Protein AF-A0AB34K846-F1 (afdb_monomer_lite)

Secondary structure (DSSP, 8-state):
------------S---TTSTT--PPP--TT-SSHHHH------SS-GGG--EES-TTGGGHHHHHHHHHTTSS-TT-----TT-S-SS-----GGGT-TTT--SS-TTTTSHHHHTHHHHHTTSS----SEEEEEEEE--HHHHHHHHTTSS---SSSB-TT--EEEEEEEE---EEHHHHHHHTTS-HHHHHHHHHHHTTSS-THHHH-TT--EE---S--EEEEEEE-GGGTT-TTS-EEEEEEE--HHHHTT-BTT-SHHHHHHHHHHHHHHHHTTTSEEEEEEE--HHHHT-HHHHHHHHHHHHHH---HHHHHHHHHHHHS-S----TTTTHHHHHHTT--EEEEEE---HHHHHHHHHTT-EEEEEE---GGGS-GGGHHHHHHHHH----SS-HHHHHHHHHGGG-----PPP-S---TTSTT--PPP--TT-SSHHHH------SS-GGG--EEE-TTGGGHHHHHHHHHTTSS-TTPPP--TT---SS-----GGGG-TTT--SS-TTTTTTTSTTSTHHHHHHTT-----SEEEEEEEEE-HHHHHHHHTTSS---SSSB-TTSEEEEEEEEE---EEHHHHHHHTT--HHHHHHHHHHHTTT--THHHH-TT--EEE-SS--EEEEEES-GGGSS-TTS-EEEEEEE--HHHHTT-BSSSSHHHHHHHHHHHHHHHHHTTSEEEEEEE--HHHHT-HHHHHHHHHHHHHSTTSSBGGGHHHHHHHHHSSS----GGGTTHHHHHTT--EEEEEE---HHHHHHHHHTT-EEEEEEPPPGGGS-TTTHHHHHHHHHTT---TTPPPPPHHHHHH-B------

pLDDT: mean 89.57, std 11.85, range [27.66, 98.88]

InterPro domains:
  IPR000926 GTP cyclohydrolase II, RibA [cd00641] (582-798)
  IPR022163 GTP cyclohydrolase N-terminal [PF12471] (11-199)
  IPR022163 GTP cyclohydrolase N-terminal [PF12471] (419-610)
  IPR032677 GTP cyclohydrolase II [PF00925] (232-373)
  IPR032677 GTP cyclohydrolase II [PF00925] (636-786)
  IPR036144 GTP cyclohydrolase II superfamily [G3DSA:3.40.50.10990] (208-376)
  IPR036144 GTP cyclohydrolase II superfamily [G3DSA:3.40.50.10990] (599-789)
  IPR036144 GTP cyclohydrolase II superfamily [SSF142695] (204-376)
  IPR036144 GTP cyclohydrolase II superfamily [SSF142695] (615-789)

Radius of gyration: 25.66 Å; chains: 1; bounding box: 79×66×80 Å

Sequence (832 aa):
MSLHPASRHLIKLTTHPSNFGVDPEPIEWGARDPKKRGPIVATVSQPGKRNAIGAHSGTYSIYRAVALAVQHAPPGFRPDFTNTLPPEKIGPFESWFDVTKIVSLDPWGHVQQDIFEERISKGTLDIRPTIAVTKSHLDLPEIKKAVATGELIPDKKILGEDGSLSTTKAAIEPVWNLPEVAKRFQCEESTLRHVIYEQTGGMFPELVTRPDLKLFLPPINGLTVYIIGSVASIPDTTLPLVVRMHDESGDSDIFGADASTCRPYLLHGITECIGAALKGGAGLIVYSRQEGNGLGEVFKFLVHNARNKLGDSVDNFFTQQKRIAGVDDARLYELCPDVLLWLGVKKIDKFVTTNKAKISAIKTAGIEIVECIGLPEGLVPGGAKVESRARQDLKQVEGSPLSKRLKMERSNRSGAIRRVVLTTHPTQYSVSPIPITWGAATADARGAVVATLLSPQYRNAIGTHNGPCSIYRAVAIAKEEIDPTKRSDLAFTEPVVQIGPYQSWSDPDRIVAMDPWGHLTGTPSGPGKRAAACGADVQPTIAISVCKLQLTEVQQAMDAGRLKPDGKILMADGTCSAVKCAIEPVWYLPGIAKRFKLNESTLRQKLFEHTAGMFPELITRTDLSIFLPPIGGCTAYIFGDPEAIPDLSKRLTVRVHDECNGSDVFGSDICTCRPYLIHGIEECIREAQNGGTGLIVYNRKEGRALGEVTKFMVYNARKRQKGGDTAQNYFKRTEMIAGVQDMRFQELMPDPLHWLGVTRIDKFISMSDMKYDAVTGTGIEIVERVDIPDELIPADAKVEIDAKVYAGYYSGGKQVKSWDELASTVGRPVEG

Organism: Prymnesium parvum (NCBI:txid97485)

Structure (mmCIF, N/CA/C/O backbone):
data_AF-A0AB34K846-F1
#
_entry.id   AF-A0AB34K846-F1
#
loop_
_atom_site.group_PDB
_atom_site.id
_atom_site.type_symbol
_atom_site.label_atom_id
_atom_site.label_alt_id
_atom_site.label_comp_id
_atom_site.label_asym_id
_atom_site.label_entity_id
_atom_site.label_seq_id
_atom_site.pdbx_PDB_ins_code
_atom_site.Cartn_x
_atom_site.Cartn_y
_atom_site.Cartn_z
_atom_site.occupancy
_atom_site.B_iso_or_equiv
_atom_site.auth_seq_id
_atom_site.auth_comp_id
_atom_site.auth_asym_id
_atom_site.auth_atom_id
_atom_site.pdbx_PDB_model_num
ATOM 1 N N . MET A 1 1 ? -18.666 0.732 -49.153 1.00 33.44 1 MET A N 1
ATOM 2 C CA . MET A 1 1 ? -17.456 0.180 -48.507 1.00 33.44 1 MET A CA 1
ATOM 3 C C . MET A 1 1 ? -16.371 1.246 -48.534 1.00 33.44 1 MET A C 1
ATOM 5 O O . MET A 1 1 ? -15.731 1.419 -49.558 1.00 33.44 1 MET A O 1
ATOM 9 N N . SER A 1 2 ? -16.227 2.014 -47.452 1.00 27.66 2 SER A N 1
ATOM 10 C CA . SER A 1 2 ? -15.075 2.898 -47.247 1.00 27.66 2 SER A CA 1
ATOM 11 C C . SER A 1 2 ? -14.125 2.160 -46.312 1.00 27.66 2 SER A C 1
ATOM 13 O O . SER A 1 2 ? -14.477 1.884 -45.166 1.00 27.66 2 SER A O 1
ATOM 15 N N . LEU A 1 3 ? -12.977 1.741 -46.840 1.00 34.06 3 LEU A N 1
ATOM 16 C CA . LEU A 1 3 ? -11.891 1.163 -46.060 1.00 34.06 3 LEU A CA 1
ATOM 17 C C . LEU A 1 3 ? -11.314 2.278 -45.182 1.00 34.06 3 LEU A C 1
ATOM 19 O O . LEU A 1 3 ? -10.639 3.174 -45.687 1.00 34.06 3 LEU A O 1
ATOM 23 N N . HIS A 1 4 ? -11.571 2.235 -43.873 1.00 29.80 4 HIS A N 1
ATOM 24 C CA . HIS A 1 4 ? -10.733 2.968 -42.929 1.00 29.80 4 HIS A CA 1
ATOM 25 C C . HIS A 1 4 ? -9.285 2.497 -43.130 1.00 29.80 4 HIS A C 1
ATOM 27 O O . HIS A 1 4 ? -9.040 1.288 -43.076 1.00 29.80 4 HIS A O 1
ATOM 33 N N . PRO A 1 5 ? -8.318 3.398 -43.377 1.00 35.66 5 PRO A N 1
ATOM 34 C CA . PRO A 1 5 ? -6.926 2.994 -43.418 1.00 35.66 5 PRO A CA 1
ATOM 35 C C . PRO A 1 5 ? -6.578 2.472 -42.026 1.00 35.66 5 PRO A C 1
ATOM 37 O O . PRO A 1 5 ? -6.711 3.198 -41.042 1.00 35.66 5 PRO A O 1
ATOM 40 N N . ALA A 1 6 ? -6.175 1.202 -41.942 1.00 36.75 6 ALA A N 1
ATOM 41 C CA . ALA A 1 6 ? -5.618 0.631 -40.727 1.00 36.75 6 ALA A CA 1
ATOM 42 C C . ALA A 1 6 ? -4.491 1.561 -40.265 1.00 36.75 6 ALA A C 1
ATOM 44 O O . ALA A 1 6 ? -3.446 1.651 -40.916 1.00 36.75 6 ALA A O 1
ATOM 45 N N . SER A 1 7 ? -4.720 2.316 -39.189 1.00 35.34 7 SER A N 1
ATOM 46 C CA . SER A 1 7 ? -3.681 3.158 -38.621 1.00 35.34 7 SER A CA 1
ATOM 47 C C . SER A 1 7 ? -2.548 2.225 -38.224 1.00 35.34 7 SER A C 1
ATOM 49 O O . SER A 1 7 ? -2.707 1.413 -37.313 1.00 35.34 7 SER A O 1
ATOM 51 N N . ARG A 1 8 ? -1.412 2.297 -38.923 1.00 37.41 8 ARG A N 1
ATOM 52 C CA . ARG A 1 8 ? -0.171 1.673 -38.465 1.00 37.41 8 ARG A CA 1
ATOM 53 C C . ARG A 1 8 ? 0.148 2.295 -37.106 1.00 37.41 8 ARG A C 1
ATOM 55 O O . ARG A 1 8 ? 0.710 3.386 -37.043 1.00 37.41 8 ARG A O 1
ATOM 62 N N . HIS A 1 9 ? -0.278 1.651 -36.024 1.00 55.94 9 HIS A N 1
ATOM 63 C CA . HIS A 1 9 ? 0.048 2.067 -34.668 1.00 55.94 9 HIS A CA 1
ATOM 64 C C . HIS A 1 9 ? 1.528 1.768 -34.432 1.00 55.94 9 HIS A C 1
ATOM 66 O O . HIS A 1 9 ? 1.914 0.675 -34.032 1.00 55.94 9 HIS A O 1
ATOM 72 N N . LEU A 1 10 ? 2.372 2.743 -34.766 1.00 66.56 10 LEU A N 1
ATOM 73 C CA . LEU A 1 10 ? 3.789 2.732 -34.434 1.00 66.56 10 LEU A CA 1
ATOM 74 C C . LEU A 1 10 ? 3.926 2.841 -32.910 1.00 66.56 10 LEU A C 1
ATOM 76 O O . LEU A 1 10 ? 3.606 3.884 -32.336 1.00 66.56 10 LEU A O 1
ATOM 80 N N . ILE A 1 11 ? 4.418 1.782 -32.264 1.00 68.88 11 ILE A N 1
ATOM 81 C CA . ILE A 1 11 ? 4.765 1.815 -30.839 1.00 68.88 11 ILE A CA 1
ATOM 82 C C . ILE A 1 11 ? 6.060 2.620 -30.695 1.00 68.88 11 ILE A C 1
ATOM 84 O O . ILE A 1 11 ? 7.125 2.206 -31.155 1.00 68.88 11 ILE A O 1
ATOM 88 N N . LYS A 1 12 ? 5.972 3.798 -30.072 1.00 73.56 12 LYS A N 1
ATOM 89 C CA . LYS A 1 12 ? 7.140 4.635 -29.773 1.00 73.56 12 LYS A CA 1
ATOM 90 C C . LYS A 1 12 ? 7.782 4.152 -28.474 1.00 73.56 12 LYS A C 1
ATOM 92 O O . LYS A 1 12 ? 7.208 4.342 -27.409 1.00 73.56 12 LYS A O 1
ATOM 97 N N . LEU A 1 13 ? 8.972 3.555 -28.570 1.00 73.00 13 LEU A N 1
ATOM 98 C CA . LEU A 1 13 ? 9.716 3.061 -27.401 1.00 73.00 13 LEU A CA 1
ATOM 99 C C . LEU A 1 13 ? 10.269 4.190 -26.520 1.00 73.00 13 LEU A C 1
ATOM 101 O O . LEU A 1 13 ? 10.358 4.036 -25.309 1.00 73.00 13 LEU A O 1
ATOM 105 N N . THR A 1 14 ? 10.642 5.321 -27.121 1.00 69.62 14 THR A N 1
ATOM 106 C CA . THR A 1 14 ? 11.107 6.506 -26.393 1.00 69.62 14 THR A CA 1
ATOM 107 C C . THR A 1 14 ? 10.734 7.788 -27.135 1.00 69.62 14 THR A C 1
ATOM 109 O O . THR A 1 14 ? 10.484 7.787 -28.346 1.00 69.62 14 THR A O 1
ATOM 112 N N . THR A 1 15 ? 10.684 8.893 -26.398 1.00 68.81 15 THR A N 1
ATOM 113 C CA . THR A 1 15 ? 10.503 10.240 -26.941 1.00 68.81 15 THR A CA 1
ATOM 114 C C . THR A 1 15 ? 11.775 11.035 -26.688 1.00 68.81 15 THR A C 1
ATOM 116 O O . THR A 1 15 ? 12.296 10.975 -25.581 1.00 68.81 15 THR A O 1
ATOM 119 N N . HIS A 1 16 ? 12.276 11.767 -27.688 1.00 73.31 16 HIS A N 1
ATOM 120 C CA . HIS A 1 16 ? 13.419 12.680 -27.558 1.00 73.31 16 HIS A CA 1
ATOM 121 C C . HIS A 1 16 ? 12.987 14.125 -27.830 1.00 73.31 16 HIS A C 1
ATOM 123 O O . HIS A 1 16 ? 12.057 14.313 -28.614 1.00 73.31 16 HIS A O 1
ATOM 129 N N . PRO A 1 17 ? 13.657 15.143 -27.254 1.00 70.75 17 PRO A N 1
ATOM 130 C CA . PRO A 1 17 ? 13.280 16.546 -27.452 1.00 70.75 17 PRO A CA 1
ATOM 131 C C . PRO A 1 17 ? 13.334 16.989 -28.919 1.00 70.75 17 PRO A C 1
ATOM 133 O O . PRO A 1 17 ? 12.578 17.853 -29.338 1.00 70.75 17 PRO A O 1
ATOM 136 N N . SER A 1 18 ? 14.204 16.371 -29.720 1.00 72.81 18 SER A N 1
ATOM 137 C CA . SER A 1 18 ? 14.323 16.624 -31.158 1.00 72.81 18 SER A CA 1
ATOM 138 C C . SER A 1 18 ? 13.245 15.937 -32.006 1.00 72.81 18 SER A C 1
ATOM 140 O O . SER A 1 18 ? 13.168 16.187 -33.209 1.00 72.81 18 SER A O 1
ATOM 142 N N . ASN A 1 19 ? 12.417 15.062 -31.424 1.00 76.69 19 ASN A N 1
ATOM 143 C CA . ASN A 1 19 ? 11.363 14.381 -32.167 1.00 76.69 19 ASN A CA 1
ATOM 144 C C . ASN A 1 19 ? 10.220 15.355 -32.477 1.00 76.69 19 ASN A C 1
ATOM 146 O O . ASN A 1 19 ? 9.715 16.045 -31.594 1.00 76.69 19 ASN A O 1
ATOM 150 N N . PHE A 1 20 ? 9.732 15.331 -33.720 1.00 70.25 20 PHE A N 1
ATOM 151 C CA . PHE A 1 20 ? 8.557 16.104 -34.119 1.00 70.25 20 PHE A CA 1
ATOM 152 C C . PHE A 1 20 ? 7.350 15.810 -33.206 1.00 70.25 20 PHE A C 1
ATOM 154 O O . PHE A 1 20 ? 6.968 14.649 -33.014 1.00 70.25 20 PHE A O 1
ATOM 161 N N . GLY A 1 21 ? 6.755 16.871 -32.653 1.00 71.50 21 GLY A N 1
ATOM 162 C CA . GLY A 1 21 ? 5.610 16.801 -31.739 1.00 71.50 21 GLY A CA 1
ATOM 163 C C . GLY A 1 21 ? 5.958 16.558 -30.264 1.00 71.50 21 GLY A C 1
ATOM 164 O O . GLY A 1 21 ? 5.039 16.358 -29.471 1.00 71.50 21 GLY A O 1
ATOM 165 N N . VAL A 1 22 ? 7.243 16.553 -29.887 1.00 82.00 22 VAL A N 1
ATOM 166 C CA . VAL A 1 22 ? 7.675 16.614 -28.482 1.00 82.00 22 VAL A CA 1
ATOM 167 C C . VAL A 1 22 ? 7.875 18.080 -28.102 1.00 82.00 22 VAL A C 1
ATOM 169 O O . VAL A 1 22 ? 8.778 18.738 -28.601 1.00 82.00 22 VAL A O 1
ATOM 172 N N . ASP A 1 23 ? 6.998 18.576 -27.237 1.00 87.94 23 ASP A N 1
ATOM 173 C CA . ASP A 1 23 ? 6.954 19.955 -26.747 1.00 87.94 23 ASP A CA 1
ATOM 174 C C . ASP A 1 23 ? 6.431 19.925 -25.297 1.00 87.94 23 ASP A C 1
ATOM 176 O O . ASP A 1 23 ? 5.231 20.118 -25.067 1.00 87.94 23 ASP A O 1
ATOM 180 N N . PRO A 1 24 ? 7.287 19.539 -24.327 1.00 90.25 24 PRO A N 1
ATOM 181 C CA . PRO A 1 24 ? 6.907 19.385 -22.927 1.00 90.25 24 PRO A CA 1
ATOM 182 C C . PRO A 1 24 ? 6.264 20.641 -22.347 1.00 90.25 24 PRO A C 1
ATOM 184 O O . PRO A 1 24 ? 6.706 21.758 -22.606 1.00 90.25 24 PRO A O 1
ATOM 187 N N . GLU A 1 25 ? 5.257 20.458 -21.498 1.00 92.81 25 GLU A N 1
ATOM 188 C CA . GLU A 1 25 ? 4.635 21.584 -20.806 1.00 92.81 25 GLU A CA 1
ATOM 1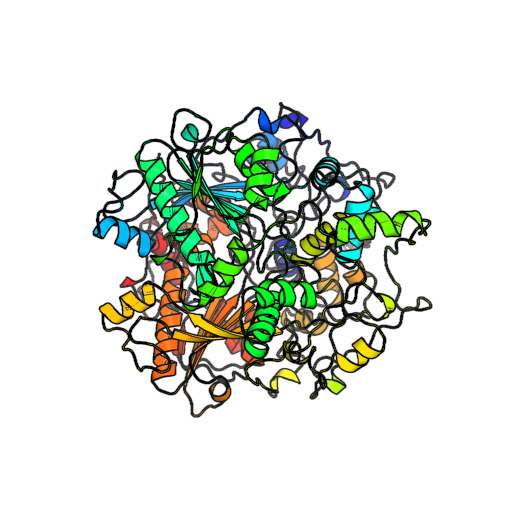89 C C . GLU A 1 25 ? 5.631 22.283 -19.864 1.00 92.81 25 GLU A C 1
ATOM 191 O O . GLU A 1 25 ? 6.279 21.603 -19.058 1.00 92.81 25 GLU A O 1
ATOM 196 N N . PRO A 1 26 ? 5.751 23.624 -19.923 1.00 92.19 26 PRO A N 1
ATOM 197 C CA . PRO A 1 26 ? 6.711 24.357 -19.107 1.00 92.19 26 PRO A CA 1
ATOM 198 C C . PRO A 1 26 ? 6.486 24.124 -17.614 1.00 92.19 26 PRO A C 1
ATOM 200 O O . PRO A 1 26 ? 5.345 24.059 -17.151 1.00 92.19 26 PRO A O 1
ATOM 203 N N . ILE A 1 27 ? 7.582 24.041 -16.859 1.00 93.69 27 ILE A N 1
ATOM 204 C CA . ILE A 1 27 ? 7.544 23.949 -15.402 1.00 93.69 27 ILE A CA 1
ATOM 205 C C . ILE A 1 27 ? 8.665 24.774 -14.768 1.00 93.69 27 ILE A C 1
ATOM 207 O O . ILE A 1 27 ? 9.840 24.597 -15.085 1.00 93.69 27 ILE A O 1
ATOM 211 N N . GLU A 1 28 ? 8.293 25.671 -13.856 1.00 95.06 28 GLU A N 1
ATOM 212 C CA . GLU A 1 28 ? 9.214 26.487 -13.057 1.00 95.06 28 GLU A CA 1
ATOM 213 C C . GLU A 1 28 ? 9.017 26.132 -11.578 1.00 95.06 28 GLU A C 1
ATOM 215 O O . GLU A 1 28 ? 8.152 26.681 -10.890 1.00 95.06 28 GLU A O 1
ATOM 220 N N . TRP A 1 29 ? 9.780 25.145 -11.093 1.00 94.69 29 TRP A N 1
ATOM 221 C CA . TRP A 1 29 ? 9.681 24.690 -9.702 1.00 94.69 29 TRP A CA 1
ATOM 222 C C . TRP A 1 29 ? 9.966 25.846 -8.733 1.00 94.69 29 TRP A C 1
ATOM 224 O O . TRP A 1 29 ? 10.910 26.603 -8.938 1.00 94.69 29 TRP A O 1
ATOM 234 N N . GLY A 1 30 ? 9.149 25.988 -7.686 1.00 93.88 30 GLY A N 1
ATOM 235 C CA . GLY A 1 30 ? 9.249 27.082 -6.709 1.00 93.88 30 GLY A CA 1
ATOM 236 C C . GLY A 1 30 ? 8.629 28.420 -7.140 1.00 93.88 30 GLY A C 1
ATOM 237 O O . GLY A 1 30 ? 8.606 29.359 -6.344 1.00 93.88 30 GLY A O 1
ATOM 238 N N . ALA A 1 31 ? 8.080 28.547 -8.355 1.00 96.31 31 ALA A N 1
ATOM 239 C CA . ALA A 1 31 ? 7.405 29.782 -8.753 1.00 96.31 31 ALA A CA 1
ATOM 240 C C . ALA A 1 31 ? 6.170 30.076 -7.875 1.00 96.31 31 ALA A C 1
ATOM 242 O O . ALA A 1 31 ? 5.359 29.192 -7.585 1.00 96.31 31 ALA A O 1
ATOM 243 N N . ARG A 1 32 ? 6.026 31.349 -7.473 1.00 95.88 32 ARG A N 1
ATOM 244 C CA . ARG A 1 32 ? 4.927 31.818 -6.609 1.00 95.88 32 ARG A CA 1
ATOM 245 C C . ARG A 1 32 ? 3.564 31.783 -7.284 1.00 95.88 32 ARG A C 1
ATOM 247 O O . ARG A 1 32 ? 2.579 31.434 -6.645 1.00 95.88 32 ARG A O 1
ATOM 254 N N . ASP A 1 33 ? 3.512 32.168 -8.555 1.00 95.38 33 ASP A N 1
ATOM 255 C CA . ASP A 1 33 ? 2.296 32.066 -9.355 1.00 95.38 33 ASP A CA 1
ATOM 256 C C . ASP A 1 33 ? 2.129 30.610 -9.822 1.00 95.38 33 ASP A C 1
ATOM 258 O O . ASP A 1 33 ? 2.971 30.131 -10.591 1.00 95.38 33 ASP A O 1
ATOM 262 N N . PRO A 1 34 ? 1.064 29.899 -9.408 1.00 94.00 34 PRO A N 1
ATOM 263 C CA . PRO A 1 34 ? 0.852 28.515 -9.809 1.00 94.00 34 PRO A CA 1
ATOM 264 C C . PRO A 1 34 ? 0.673 28.340 -11.328 1.00 94.00 34 PRO A C 1
ATOM 266 O O . PRO A 1 34 ? 1.029 27.288 -11.866 1.00 94.00 34 PRO A O 1
ATOM 269 N N . LYS A 1 35 ? 0.187 29.359 -12.052 1.00 93.88 35 LYS A N 1
ATOM 270 C CA . LYS A 1 35 ? 0.077 29.306 -13.520 1.00 93.88 35 LYS A CA 1
ATOM 271 C C . LYS A 1 35 ? 1.449 29.372 -14.185 1.00 93.88 35 LYS A C 1
ATOM 273 O O . LYS A 1 35 ? 1.677 28.643 -15.147 1.00 93.88 35 LYS A O 1
ATOM 278 N N . LYS A 1 36 ? 2.367 30.181 -13.641 1.00 94.56 36 LYS A N 1
ATOM 279 C CA . LYS A 1 36 ? 3.775 30.238 -14.071 1.00 94.56 36 LYS A CA 1
ATOM 280 C C . LYS A 1 36 ? 4.547 28.978 -13.671 1.00 94.56 36 LYS A C 1
ATOM 282 O O . LYS A 1 36 ? 5.323 28.464 -14.468 1.00 94.56 36 LYS A O 1
ATOM 287 N N . ARG A 1 37 ? 4.292 28.453 -12.464 1.00 95.06 37 ARG A N 1
ATOM 288 C CA . ARG A 1 37 ? 4.825 27.165 -11.991 1.00 95.06 37 ARG A CA 1
ATOM 289 C C . ARG A 1 37 ? 4.489 26.052 -12.986 1.00 95.06 37 ARG A C 1
ATOM 291 O O . ARG A 1 37 ? 5.343 25.208 -13.236 1.00 95.06 37 ARG A O 1
ATOM 298 N N . GLY A 1 38 ? 3.289 26.082 -13.571 1.00 94.75 38 GLY A N 1
ATOM 299 C CA . GLY A 1 38 ? 2.817 25.116 -14.567 1.00 94.75 38 GLY A CA 1
ATOM 300 C C . GLY A 1 38 ? 2.322 23.808 -13.932 1.00 94.75 38 GLY A C 1
ATOM 301 O O . GLY A 1 38 ? 2.609 23.546 -12.766 1.00 94.75 38 GLY A O 1
ATOM 302 N N . PRO A 1 39 ? 1.539 22.973 -14.634 1.00 94.75 39 PRO A N 1
ATOM 303 C CA . PRO A 1 39 ? 1.029 21.713 -14.089 1.00 94.75 39 PRO A CA 1
ATOM 304 C C . PRO A 1 39 ? 2.071 20.585 -14.120 1.00 94.75 39 PRO A C 1
ATOM 306 O O . PRO A 1 39 ? 3.003 20.598 -14.924 1.00 94.75 39 PRO A O 1
ATOM 309 N N . ILE A 1 40 ? 1.876 19.560 -13.285 1.00 94.12 40 ILE A N 1
ATOM 310 C CA . ILE A 1 40 ? 2.545 18.262 -13.473 1.00 94.12 40 ILE A CA 1
ATOM 311 C C . ILE A 1 40 ? 1.790 17.482 -14.544 1.00 94.12 40 ILE A C 1
ATOM 313 O O . ILE A 1 40 ? 0.590 17.250 -14.403 1.00 94.12 40 ILE A O 1
ATOM 317 N N . VAL A 1 41 ? 2.487 17.069 -15.601 1.00 92.62 41 VAL A N 1
ATOM 318 C CA . VAL A 1 41 ? 1.888 16.385 -16.750 1.00 92.62 41 VAL A CA 1
ATOM 319 C C . VAL A 1 41 ? 2.633 15.078 -17.006 1.00 92.62 41 VAL A C 1
ATOM 321 O O . VAL A 1 41 ? 3.661 15.048 -17.686 1.00 92.62 41 VAL A O 1
ATOM 324 N N . ALA A 1 42 ? 2.074 13.978 -16.498 1.00 89.31 42 ALA A N 1
ATOM 325 C CA . ALA A 1 42 ? 2.530 12.607 -16.754 1.00 89.31 42 ALA A CA 1
ATOM 326 C C . ALA A 1 42 ? 1.536 11.840 -17.657 1.00 89.31 42 ALA A C 1
ATOM 328 O O . ALA A 1 42 ? 1.285 10.646 -17.487 1.00 89.31 42 ALA A O 1
ATOM 329 N N . THR A 1 43 ? 0.904 12.553 -18.599 1.00 80.00 43 THR A N 1
ATOM 330 C CA . THR A 1 43 ? -0.169 12.024 -19.456 1.00 80.00 43 THR A CA 1
ATOM 331 C C . THR A 1 43 ? 0.307 10.959 -20.445 1.00 80.00 43 THR A C 1
ATOM 333 O O . THR A 1 43 ? 1.336 11.104 -21.100 1.00 80.00 43 THR A O 1
ATOM 336 N N . VAL A 1 44 ? -0.511 9.922 -20.633 1.00 78.44 44 VAL A N 1
ATOM 337 C CA . VAL A 1 44 ? -0.307 8.883 -21.660 1.00 78.44 44 VAL A CA 1
ATOM 338 C C . VAL A 1 44 ? -1.024 9.197 -22.976 1.00 78.44 44 VAL A C 1
ATOM 340 O O . VAL A 1 44 ? -0.638 8.686 -24.021 1.00 78.44 44 VAL A O 1
ATOM 343 N N . SER A 1 45 ? -2.043 10.066 -22.962 1.00 78.88 45 SER A N 1
ATOM 344 C CA . SER A 1 45 ? -2.805 10.422 -24.172 1.00 78.88 45 SER A CA 1
ATOM 345 C C . SER A 1 45 ? -2.068 11.396 -25.089 1.00 78.88 45 SER A C 1
ATOM 347 O O . SER A 1 45 ? -2.305 11.405 -26.292 1.00 78.88 45 SER A O 1
ATOM 349 N N . GLN A 1 46 ? -1.173 12.216 -24.528 1.00 82.50 46 GLN A N 1
ATOM 350 C CA . GLN A 1 46 ? -0.368 13.188 -25.274 1.00 82.50 46 GLN A CA 1
ATOM 351 C C . GLN A 1 46 ? 1.108 13.108 -24.844 1.00 82.50 46 GLN A C 1
ATOM 353 O O . GLN A 1 46 ? 1.608 14.023 -24.189 1.00 82.50 46 GLN A O 1
ATOM 358 N N . PRO A 1 47 ? 1.839 12.032 -25.201 1.00 82.06 47 PRO A N 1
ATOM 359 C CA . PRO A 1 47 ? 3.189 11.785 -24.682 1.00 82.06 47 PRO A CA 1
ATOM 360 C C . PRO A 1 47 ? 4.192 12.918 -24.945 1.00 82.06 47 PRO A C 1
ATOM 362 O O . PRO A 1 47 ? 5.127 13.102 -24.169 1.00 82.06 47 PRO A O 1
ATOM 365 N N . GLY A 1 48 ? 3.990 13.687 -26.021 1.00 85.38 48 GLY A N 1
ATOM 366 C CA . GLY A 1 48 ? 4.828 14.833 -26.378 1.00 85.38 48 GLY A CA 1
ATOM 367 C C . GLY A 1 48 ? 4.710 16.031 -25.433 1.00 85.38 48 GLY A C 1
ATOM 368 O O . GLY A 1 48 ? 5.634 16.832 -25.391 1.00 85.38 48 GLY A O 1
ATOM 369 N N . LYS A 1 49 ? 3.624 16.130 -24.654 1.00 89.12 49 LYS A N 1
ATOM 370 C CA . LYS A 1 49 ? 3.381 17.206 -23.677 1.00 89.12 49 LYS A CA 1
ATOM 371 C C . LYS A 1 49 ? 3.886 16.887 -22.268 1.00 89.12 49 LYS A C 1
ATOM 373 O O . LYS A 1 49 ? 3.795 17.730 -21.379 1.00 89.12 49 LYS A O 1
ATOM 378 N N . ARG A 1 50 ? 4.412 15.680 -22.039 1.00 91.44 50 ARG A N 1
ATOM 379 C CA . ARG A 1 50 ? 4.875 15.252 -20.713 1.00 91.44 50 ARG A CA 1
ATOM 380 C C . ARG A 1 50 ? 6.065 16.077 -20.241 1.00 91.44 50 ARG A C 1
ATOM 382 O O . ARG A 1 50 ? 7.028 16.234 -20.987 1.00 91.44 50 ARG A O 1
ATOM 389 N N . ASN A 1 51 ? 6.017 16.504 -18.983 1.00 93.75 51 ASN A N 1
ATOM 390 C CA . ASN A 1 51 ? 7.111 17.194 -18.296 1.00 93.75 51 ASN A CA 1
ATOM 391 C C . ASN A 1 51 ? 7.634 16.431 -17.063 1.00 93.75 51 ASN A C 1
ATOM 393 O O . ASN A 1 51 ? 8.520 16.916 -16.360 1.00 93.75 51 ASN A O 1
ATOM 397 N N . ALA A 1 52 ? 7.129 15.216 -16.837 1.00 94.38 52 ALA A N 1
ATOM 398 C CA . ALA A 1 52 ? 7.576 14.324 -15.780 1.00 94.38 52 ALA A CA 1
ATOM 399 C C . ALA A 1 52 ? 7.758 12.885 -16.286 1.00 94.38 52 ALA A C 1
ATOM 401 O O . ALA A 1 52 ? 7.052 12.433 -17.190 1.00 94.38 52 ALA A O 1
ATOM 402 N N . ILE A 1 53 ? 8.712 12.179 -15.681 1.00 93.62 53 ILE A N 1
ATOM 403 C CA . ILE A 1 53 ? 8.995 10.756 -15.899 1.00 93.62 53 ILE A CA 1
ATOM 404 C C . ILE A 1 53 ? 8.040 9.924 -15.035 1.00 93.62 53 ILE A C 1
ATOM 406 O O . ILE A 1 53 ? 7.847 10.233 -13.858 1.00 93.62 53 ILE A O 1
ATOM 410 N N . GLY A 1 54 ? 7.492 8.843 -15.593 1.00 91.56 54 GLY A N 1
ATOM 411 C CA . GLY A 1 54 ? 6.526 7.968 -14.919 1.00 91.56 54 GLY A CA 1
ATOM 412 C C . GLY A 1 54 ? 5.076 8.284 -15.295 1.00 91.56 54 GLY A C 1
ATOM 413 O O . GLY A 1 54 ? 4.810 8.893 -16.331 1.00 91.56 54 GLY A O 1
ATOM 414 N N . ALA A 1 55 ? 4.133 7.842 -14.464 1.00 89.81 55 ALA A N 1
ATOM 415 C CA . ALA A 1 55 ? 2.697 7.995 -14.686 1.00 89.81 55 ALA A CA 1
ATOM 416 C C . ALA A 1 55 ? 1.990 8.469 -13.407 1.00 89.81 55 ALA A C 1
ATOM 418 O O . ALA A 1 55 ? 2.412 8.142 -12.297 1.00 89.81 55 ALA A O 1
ATOM 419 N N . HIS A 1 56 ? 0.878 9.195 -13.566 1.00 88.81 56 HIS A N 1
ATOM 420 C CA . HIS A 1 56 ? -0.032 9.477 -12.449 1.00 88.81 56 HIS A CA 1
ATOM 421 C C . HIS A 1 56 ? -0.544 8.176 -11.816 1.00 88.81 56 HIS A C 1
ATOM 423 O O . HIS A 1 56 ? -0.678 7.159 -12.508 1.00 88.81 56 HIS A O 1
ATOM 429 N N . SER A 1 57 ? -0.855 8.217 -10.518 1.00 84.69 57 SER A N 1
ATOM 430 C CA . SER A 1 57 ? -1.267 7.045 -9.733 1.00 84.69 57 SER A CA 1
ATOM 431 C C . SER A 1 57 ? -0.168 5.998 -9.518 1.00 84.69 57 SER A C 1
ATOM 433 O O . SER A 1 57 ? -0.445 4.936 -8.963 1.00 84.69 57 SER A O 1
ATOM 435 N N . GLY A 1 58 ? 1.081 6.282 -9.913 1.00 85.38 58 GLY A N 1
ATOM 436 C CA . GLY A 1 58 ? 2.263 5.483 -9.581 1.00 85.38 58 GLY A CA 1
ATOM 437 C C . GLY A 1 58 ? 2.087 3.990 -9.877 1.00 85.38 58 GLY A C 1
ATOM 438 O O . GLY A 1 58 ? 1.819 3.597 -11.016 1.00 85.38 58 GLY A O 1
ATOM 439 N N . THR A 1 59 ? 2.206 3.159 -8.837 1.00 84.81 59 THR A N 1
ATOM 440 C CA . THR A 1 59 ? 2.031 1.694 -8.901 1.00 84.81 59 THR A CA 1
ATOM 441 C C . THR A 1 59 ? 0.654 1.282 -9.438 1.00 84.81 59 THR A C 1
ATOM 443 O O . THR A 1 59 ? 0.535 0.279 -10.144 1.00 84.81 59 THR A O 1
ATOM 446 N N . TYR A 1 60 ? -0.390 2.084 -9.202 1.00 89.44 60 TYR A N 1
ATOM 447 C CA . TYR A 1 60 ? -1.759 1.787 -9.630 1.00 89.44 60 TYR A CA 1
ATOM 448 C C . TYR A 1 60 ? -2.006 1.995 -11.132 1.00 89.44 60 TYR A C 1
ATOM 450 O O . TYR A 1 60 ? -3.009 1.518 -11.668 1.00 89.44 60 TYR A O 1
ATOM 458 N N . SER A 1 61 ? -1.071 2.628 -11.850 1.00 89.12 61 SER A N 1
ATOM 459 C CA . SER A 1 61 ? -1.131 2.737 -13.316 1.00 89.12 61 SER A CA 1
ATOM 460 C C . SER A 1 61 ? -1.152 1.368 -14.015 1.00 89.12 61 SER A C 1
ATOM 462 O O . SER A 1 61 ? -1.785 1.233 -15.062 1.00 89.12 61 SER A O 1
ATOM 464 N N . ILE A 1 62 ? -0.559 0.333 -13.404 1.00 91.31 62 ILE A N 1
ATOM 465 C CA . ILE A 1 62 ? -0.583 -1.052 -13.902 1.00 91.31 62 ILE A CA 1
ATOM 466 C C . ILE A 1 62 ? -2.005 -1.618 -13.872 1.00 91.31 62 ILE A C 1
ATOM 468 O O . ILE A 1 62 ? -2.442 -2.227 -14.848 1.00 91.31 62 ILE A O 1
ATOM 472 N N . TYR A 1 63 ? -2.764 -1.367 -12.801 1.00 90.62 63 TYR A N 1
ATOM 473 C CA . TYR A 1 63 ? -4.158 -1.803 -12.737 1.00 90.62 63 TYR A CA 1
ATOM 474 C C . TYR A 1 63 ? -5.008 -1.081 -13.785 1.00 90.62 63 TYR A C 1
ATOM 476 O O . TYR A 1 63 ? -5.757 -1.713 -14.528 1.00 90.62 63 TYR A O 1
ATOM 484 N N . ARG A 1 64 ? -4.819 0.233 -13.939 1.00 87.75 64 ARG A N 1
ATOM 485 C CA . ARG A 1 64 ? -5.493 0.998 -14.997 1.00 87.75 64 ARG A CA 1
ATOM 486 C C . ARG A 1 64 ? -5.167 0.467 -16.397 1.00 87.75 64 ARG A C 1
ATOM 488 O O . ARG A 1 64 ? -6.056 0.394 -17.244 1.00 87.75 64 ARG A O 1
ATOM 495 N N . ALA A 1 65 ? -3.913 0.094 -16.645 1.00 89.88 65 ALA A N 1
ATOM 496 C CA . ALA A 1 65 ? -3.480 -0.461 -17.921 1.00 89.88 65 ALA A CA 1
ATOM 497 C C . ALA A 1 65 ? -4.205 -1.771 -18.257 1.00 89.88 65 ALA A C 1
ATOM 499 O O . ALA A 1 65 ? -4.686 -1.933 -19.379 1.00 89.88 65 ALA A O 1
ATOM 500 N N . VAL A 1 66 ? -4.336 -2.671 -17.278 1.00 89.81 66 VAL A N 1
ATOM 501 C CA . VAL A 1 66 ? -5.080 -3.926 -17.447 1.00 89.81 66 VAL A CA 1
ATOM 502 C C . VAL A 1 66 ? -6.571 -3.654 -17.669 1.00 89.81 66 VAL A C 1
ATOM 504 O O . VAL A 1 66 ? -7.139 -4.233 -18.590 1.00 89.81 66 VAL A O 1
ATOM 507 N N . ALA A 1 67 ? -7.193 -2.715 -16.945 1.00 87.44 67 ALA A N 1
ATOM 508 C CA . ALA A 1 67 ? -8.619 -2.384 -17.122 1.00 87.44 67 ALA A CA 1
ATOM 509 C C . ALA A 1 67 ? -8.925 -1.869 -18.525 1.00 87.44 67 ALA A C 1
ATOM 511 O O . ALA A 1 67 ? -9.946 -2.216 -19.116 1.00 87.44 67 ALA A O 1
ATOM 512 N N . LEU A 1 68 ? -8.030 -1.042 -19.063 1.00 85.56 68 LEU A N 1
ATOM 513 C CA . LEU A 1 68 ? -8.130 -0.557 -20.434 1.00 85.56 68 LEU A CA 1
ATOM 514 C C . LEU A 1 68 ? -7.911 -1.689 -21.444 1.00 85.56 68 LEU A C 1
ATOM 516 O O . LEU A 1 68 ? -8.547 -1.689 -22.495 1.00 85.56 68 LEU A O 1
ATOM 520 N N . ALA A 1 69 ? -7.055 -2.667 -21.130 1.00 87.56 69 ALA A N 1
ATOM 521 C CA . ALA A 1 69 ? -6.843 -3.837 -21.978 1.00 87.56 69 ALA A CA 1
ATOM 522 C C . ALA A 1 69 ? -8.094 -4.726 -22.064 1.00 87.56 69 ALA A C 1
ATOM 524 O O . ALA A 1 69 ? -8.446 -5.157 -23.159 1.00 87.56 69 ALA A O 1
ATOM 525 N N . VAL A 1 70 ? -8.794 -4.938 -20.944 1.00 88.19 70 VAL A N 1
ATOM 526 C CA . VAL A 1 70 ? -10.048 -5.718 -20.882 1.00 88.19 70 VAL A CA 1
ATOM 527 C C . VAL A 1 70 ? -11.304 -4.909 -21.221 1.00 88.19 70 VAL A C 1
ATOM 529 O O . VAL A 1 70 ? -12.410 -5.427 -21.125 1.00 88.19 70 VAL A O 1
ATOM 532 N N . GLN A 1 71 ? -11.152 -3.645 -21.633 1.00 81.69 71 GLN A N 1
ATOM 533 C CA . GLN A 1 71 ? -12.255 -2.733 -21.976 1.00 81.69 71 GLN A CA 1
ATOM 534 C C . GLN A 1 71 ? -13.242 -2.473 -20.822 1.00 81.69 71 GLN A C 1
ATOM 536 O O . GLN A 1 71 ? -14.384 -2.088 -21.052 1.00 81.69 71 GLN A O 1
ATOM 541 N N . HIS A 1 72 ? -12.797 -2.627 -19.572 1.00 79.75 72 HIS A N 1
ATOM 542 C CA . HIS A 1 72 ? -13.588 -2.267 -18.391 1.00 79.75 72 HIS A CA 1
ATOM 543 C C . HIS A 1 72 ? -13.611 -0.753 -18.146 1.00 79.75 72 HIS A C 1
ATOM 545 O O . HIS A 1 72 ? -14.487 -0.274 -17.437 1.00 79.75 72 HIS A O 1
ATOM 551 N N . ALA A 1 73 ? -12.672 -0.000 -18.732 1.00 74.25 73 ALA A N 1
ATOM 552 C CA . ALA A 1 73 ? -12.603 1.458 -18.664 1.00 74.25 73 ALA A CA 1
ATOM 553 C C . ALA A 1 73 ? -12.678 2.080 -20.073 1.00 74.25 73 ALA A C 1
ATOM 555 O O . ALA A 1 73 ? -12.047 1.553 -20.997 1.00 74.25 73 ALA A O 1
ATOM 556 N N . PRO A 1 74 ? -13.375 3.219 -20.263 1.00 75.88 74 PRO A N 1
ATOM 557 C CA . PRO A 1 74 ? -13.472 3.842 -21.575 1.00 75.88 74 PRO A CA 1
ATOM 558 C C . PRO A 1 74 ? -12.119 4.431 -22.025 1.00 75.88 74 PRO A C 1
ATOM 560 O O . PRO A 1 74 ? -11.448 5.129 -21.250 1.00 75.88 74 PRO A O 1
ATOM 563 N N . PRO A 1 75 ? -11.693 4.203 -23.284 1.00 71.44 75 PRO A N 1
ATOM 564 C CA . PRO A 1 75 ? -10.484 4.817 -23.818 1.00 71.44 75 PRO A CA 1
ATOM 565 C C . PRO A 1 75 ? -10.652 6.339 -23.888 1.00 71.44 75 PRO A C 1
ATOM 567 O O . PRO A 1 75 ? -11.700 6.848 -24.274 1.00 71.44 75 PRO A O 1
ATOM 570 N N . GLY A 1 76 ? -9.612 7.084 -23.504 1.00 74.12 76 GLY A N 1
ATOM 571 C CA . GLY A 1 76 ? -9.662 8.551 -23.500 1.00 74.12 76 GLY A CA 1
ATOM 572 C C . GLY A 1 76 ? -10.534 9.163 -22.395 1.00 74.12 76 GLY A C 1
ATOM 573 O O . GLY A 1 76 ? -10.830 10.354 -22.466 1.00 74.12 76 GLY A O 1
ATOM 574 N N . PHE A 1 77 ? -10.922 8.377 -21.382 1.00 82.38 77 PHE A N 1
ATOM 575 C CA . PHE A 1 77 ? -11.656 8.853 -20.211 1.00 82.38 77 PHE A CA 1
ATOM 576 C C . PHE A 1 77 ? -11.021 10.101 -19.580 1.00 82.38 77 PHE A C 1
ATOM 578 O O . PHE A 1 77 ? -9.815 10.131 -19.304 1.00 82.38 77 PHE A O 1
ATOM 585 N N . ARG A 1 78 ? -11.869 11.096 -19.303 1.00 82.75 78 ARG A N 1
ATOM 586 C CA . ARG A 1 78 ? -11.516 12.343 -18.623 1.00 82.75 78 ARG A CA 1
ATOM 587 C C . ARG A 1 78 ? -12.206 12.380 -17.257 1.00 82.75 78 ARG A C 1
ATOM 589 O O . ARG A 1 78 ? -13.434 12.328 -17.235 1.00 82.75 78 ARG A O 1
ATOM 596 N N . PRO A 1 79 ? -11.446 12.468 -16.154 1.00 87.38 79 PRO A N 1
ATOM 597 C CA . PRO A 1 79 ? -12.022 12.626 -14.824 1.00 87.38 79 PRO A CA 1
ATOM 598 C C . PRO A 1 79 ? -12.882 13.888 -14.712 1.00 87.38 79 PRO A C 1
ATOM 600 O O . PRO A 1 79 ? -12.470 14.962 -15.154 1.00 87.38 79 PRO A O 1
ATOM 603 N N . ASP A 1 80 ? -14.040 13.768 -14.070 1.00 90.25 80 ASP A N 1
ATOM 604 C CA . ASP A 1 80 ? -14.822 14.903 -13.588 1.00 90.25 80 ASP A CA 1
ATOM 605 C C . ASP A 1 80 ? -14.394 15.247 -12.155 1.00 90.25 80 ASP A C 1
ATOM 607 O O . ASP A 1 80 ? -14.676 14.514 -11.206 1.00 90.25 80 ASP A O 1
ATOM 611 N N . PHE A 1 81 ? -13.708 16.380 -12.004 1.00 92.06 81 PHE A N 1
ATOM 612 C CA . PHE A 1 81 ? -13.236 16.877 -10.712 1.00 92.06 81 PHE A CA 1
ATOM 613 C C . PHE A 1 81 ? -14.241 17.786 -9.987 1.00 92.06 81 PHE A C 1
ATOM 615 O O . PHE A 1 81 ? -13.898 18.373 -8.953 1.00 92.06 81 PHE A O 1
ATOM 622 N N . THR A 1 82 ? -15.482 17.890 -10.464 1.00 90.81 82 THR A N 1
ATOM 623 C CA . THR A 1 82 ? -16.539 18.648 -9.784 1.00 90.81 82 THR A CA 1
ATOM 624 C C . THR A 1 82 ? -16.683 18.179 -8.334 1.00 90.81 82 THR A C 1
ATOM 626 O O . THR A 1 82 ? -16.792 16.984 -8.057 1.00 90.81 82 THR A O 1
ATOM 629 N N . ASN A 1 83 ? -16.700 19.130 -7.395 1.00 92.19 83 ASN A N 1
ATOM 630 C CA . ASN A 1 83 ? -16.821 18.888 -5.952 1.00 92.19 83 ASN A CA 1
ATOM 631 C C . ASN A 1 83 ? -15.675 18.077 -5.307 1.00 92.19 83 ASN A C 1
ATOM 633 O O . ASN A 1 83 ? -15.844 17.551 -4.208 1.00 92.19 83 ASN A O 1
ATOM 637 N N . THR A 1 84 ? -14.499 17.997 -5.938 1.00 94.50 84 THR A N 1
ATOM 638 C CA . THR A 1 84 ? -13.344 17.247 -5.395 1.00 94.50 84 THR A CA 1
ATOM 639 C C . THR A 1 84 ? -12.363 18.081 -4.569 1.00 94.50 84 THR A C 1
ATOM 641 O O . THR A 1 84 ? -11.461 17.507 -3.955 1.00 94.50 84 THR A O 1
ATOM 644 N N . LEU A 1 85 ? -12.516 19.413 -4.545 1.00 94.88 85 LEU A N 1
ATOM 645 C CA . LEU A 1 85 ? -11.580 20.335 -3.892 1.00 94.88 85 LEU A CA 1
ATOM 646 C C . LEU A 1 85 ? -11.361 20.016 -2.401 1.00 94.88 85 LEU A C 1
ATOM 648 O O . LEU A 1 85 ? -12.244 19.450 -1.755 1.00 94.88 85 LEU A O 1
ATOM 652 N N . PRO A 1 86 ? -10.218 20.402 -1.811 1.00 94.75 86 PRO A N 1
ATOM 653 C CA . PRO A 1 86 ? -9.967 20.281 -0.376 1.00 94.75 86 PRO A CA 1
ATOM 654 C C . PRO A 1 86 ? -11.091 20.892 0.482 1.00 94.75 86 PRO A C 1
ATOM 656 O O . PRO A 1 86 ? -11.718 21.864 0.058 1.00 94.75 86 PRO A O 1
ATOM 659 N N . PRO A 1 87 ? -11.409 20.316 1.656 1.00 92.69 87 PRO A N 1
ATOM 660 C CA . PRO A 1 87 ? -12.351 20.915 2.607 1.00 92.69 87 PRO A CA 1
ATOM 661 C C . PRO A 1 87 ? -11.712 22.044 3.416 1.00 92.69 87 PRO A C 1
ATOM 663 O O . PRO A 1 87 ? -12.420 22.892 3.934 1.00 92.69 87 PRO A O 1
ATOM 666 N N . GLU A 1 88 ? -10.384 22.043 3.513 1.00 92.38 88 GLU A N 1
ATOM 667 C CA . GLU A 1 88 ? -9.594 22.980 4.299 1.00 92.38 88 GLU A CA 1
ATOM 668 C C . GLU A 1 88 ? -8.613 23.712 3.384 1.00 92.38 88 GLU A C 1
ATOM 670 O O . GLU A 1 88 ? -8.050 23.123 2.452 1.00 92.38 88 GLU A O 1
ATOM 675 N N . LYS A 1 89 ? -8.382 24.997 3.661 1.00 94.44 89 LYS A N 1
ATOM 676 C CA . LYS A 1 89 ? -7.368 25.777 2.950 1.00 94.44 89 LYS A CA 1
ATOM 677 C C . LYS A 1 89 ? -5.990 25.468 3.533 1.00 94.44 89 LYS A C 1
ATOM 679 O O . LYS A 1 89 ? -5.749 25.695 4.713 1.00 94.44 89 LYS A O 1
ATOM 684 N N . ILE A 1 90 ? -5.074 25.015 2.682 1.00 96.12 90 ILE A N 1
ATOM 685 C CA . ILE A 1 90 ? -3.672 24.771 3.039 1.00 96.12 90 ILE A CA 1
ATOM 686 C C . ILE A 1 90 ? -2.800 25.709 2.213 1.00 96.12 90 ILE A C 1
ATOM 688 O O . ILE A 1 90 ? -2.879 25.692 0.983 1.00 96.12 90 ILE A O 1
ATOM 692 N N . GLY A 1 91 ? -1.978 26.504 2.900 1.00 94.62 91 GLY A N 1
ATOM 693 C CA . GLY A 1 91 ? -1.005 27.403 2.292 1.00 94.62 91 GLY A CA 1
ATOM 694 C C . GLY A 1 91 ? -1.601 28.525 1.415 1.00 94.62 91 GLY A C 1
ATOM 695 O O . GLY A 1 91 ? -2.784 28.870 1.538 1.00 94.62 91 GLY A O 1
ATOM 696 N N . PRO A 1 92 ? -0.774 29.122 0.535 1.00 96.19 92 PRO A N 1
ATOM 697 C CA . PRO A 1 92 ? 0.648 28.814 0.358 1.00 96.19 92 PRO A CA 1
ATOM 698 C C . PRO A 1 92 ? 1.509 29.277 1.542 1.00 96.19 92 PRO A C 1
ATOM 700 O O . PRO A 1 92 ? 1.170 30.240 2.229 1.00 96.19 92 PRO A O 1
ATOM 703 N N . PHE A 1 93 ? 2.642 28.609 1.757 1.00 97.50 93 PHE A N 1
ATOM 704 C CA . PHE A 1 93 ? 3.651 28.992 2.751 1.00 97.50 93 PHE A CA 1
ATOM 705 C C . PHE A 1 93 ? 4.976 29.328 2.064 1.00 97.50 93 PHE A C 1
ATOM 707 O O . PHE A 1 93 ? 5.240 28.862 0.960 1.00 97.50 93 PHE A O 1
ATOM 714 N N . GLU A 1 94 ? 5.846 30.099 2.722 1.00 96.50 94 GLU A N 1
ATOM 715 C CA . GLU A 1 94 ? 7.137 30.512 2.142 1.00 96.50 94 GLU A CA 1
ATOM 716 C C . GLU A 1 94 ? 8.032 29.328 1.732 1.00 96.50 94 GLU A C 1
ATOM 718 O O . GLU A 1 94 ? 8.737 29.397 0.728 1.00 96.50 94 GLU A O 1
ATOM 723 N N . SER A 1 95 ? 7.934 28.204 2.446 1.00 96.81 95 SER A N 1
ATOM 724 C CA . SER A 1 95 ? 8.616 26.944 2.120 1.00 96.81 95 SER A CA 1
ATOM 725 C C . SER A 1 95 ? 8.256 26.374 0.743 1.00 96.81 95 SER A C 1
ATOM 727 O O . SER A 1 95 ? 9.043 25.611 0.194 1.00 96.81 95 SER A O 1
ATOM 729 N N . TRP A 1 96 ? 7.096 26.723 0.175 1.00 97.38 96 TRP A N 1
ATOM 730 C CA . TRP A 1 96 ? 6.652 26.223 -1.134 1.00 97.38 96 TRP A CA 1
ATOM 731 C C . TRP A 1 96 ? 7.433 26.833 -2.293 1.00 97.38 96 TRP A C 1
ATOM 733 O O . TRP A 1 96 ? 7.469 26.265 -3.384 1.00 97.38 96 TRP A O 1
ATOM 743 N N . PHE A 1 97 ? 8.026 28.002 -2.062 1.00 96.94 97 PHE A N 1
ATOM 744 C CA . PHE A 1 97 ? 8.701 28.786 -3.091 1.00 96.94 97 PHE A CA 1
ATOM 745 C C . PHE A 1 97 ? 10.220 28.613 -3.058 1.00 96.94 97 PHE A C 1
ATOM 747 O O . PHE A 1 97 ? 10.913 28.993 -3.998 1.00 96.94 97 PHE A O 1
ATOM 754 N N . ASP A 1 98 ? 10.743 28.014 -1.990 1.00 95.81 98 ASP A N 1
ATOM 755 C CA . ASP A 1 98 ? 12.140 27.621 -1.897 1.00 95.81 98 ASP A CA 1
ATOM 756 C C . ASP A 1 98 ? 12.326 26.232 -2.519 1.00 95.81 98 ASP A C 1
ATOM 758 O O . ASP A 1 98 ? 11.926 25.206 -1.962 1.00 95.81 98 ASP A O 1
ATOM 762 N N . VAL A 1 99 ? 12.976 26.207 -3.684 1.00 94.81 99 VAL A N 1
ATOM 763 C CA . VAL A 1 99 ? 13.231 24.986 -4.460 1.00 94.81 99 VAL A CA 1
ATOM 764 C C . VAL A 1 99 ? 14.033 23.934 -3.697 1.00 94.81 99 VAL A C 1
ATOM 766 O O . VAL A 1 99 ? 13.971 22.762 -4.051 1.00 94.81 99 VAL A O 1
ATOM 769 N N . THR A 1 100 ? 14.761 24.330 -2.651 1.00 94.44 100 THR A N 1
ATOM 770 C CA . THR A 1 100 ? 15.591 23.429 -1.842 1.00 94.44 100 THR A CA 1
ATOM 771 C C . THR A 1 100 ? 14.836 22.820 -0.661 1.00 94.44 100 THR A C 1
ATOM 773 O O . THR A 1 100 ? 15.315 21.851 -0.062 1.00 94.44 100 THR A O 1
ATOM 776 N N . LYS A 1 101 ? 13.664 23.370 -0.307 1.00 95.50 101 LYS A N 1
ATOM 777 C CA . LYS A 1 101 ? 12.875 22.967 0.865 1.00 95.50 101 LYS A CA 1
ATOM 778 C C . LYS A 1 101 ? 11.948 21.804 0.552 1.00 95.50 101 LYS A C 1
ATOM 780 O O . LYS A 1 101 ? 12.081 20.769 1.201 1.00 95.50 101 LYS A O 1
ATOM 785 N N . ILE A 1 102 ? 11.067 21.955 -0.439 1.00 97.00 102 ILE A N 1
ATOM 786 C CA . ILE A 1 102 ? 10.127 20.911 -0.871 1.00 97.00 102 ILE A CA 1
ATOM 787 C C . ILE A 1 102 ? 10.581 20.352 -2.221 1.00 97.00 102 ILE A C 1
ATOM 789 O O . ILE A 1 102 ? 10.533 21.039 -3.246 1.00 97.00 102 ILE A O 1
ATOM 793 N N . VAL A 1 103 ? 11.027 19.097 -2.212 1.00 96.69 103 VAL A N 1
ATOM 794 C CA . VAL A 1 103 ? 11.695 18.449 -3.351 1.00 96.69 103 VAL A CA 1
ATOM 795 C C . VAL A 1 103 ? 11.036 17.133 -3.767 1.00 96.69 103 VAL A C 1
ATOM 797 O O . VAL A 1 103 ? 11.360 16.618 -4.833 1.00 96.69 103 VAL A O 1
ATOM 800 N N . SER A 1 104 ? 10.136 16.577 -2.950 1.00 95.75 104 SER A N 1
ATOM 801 C CA . SER A 1 104 ? 9.573 15.227 -3.122 1.00 95.75 104 SER A CA 1
ATOM 802 C C . SER A 1 104 ? 8.041 15.140 -3.156 1.00 95.75 104 SER A C 1
ATOM 804 O O . SER A 1 104 ? 7.496 14.041 -3.294 1.00 95.75 104 SER A O 1
ATOM 806 N N . LEU A 1 105 ? 7.344 16.276 -3.098 1.00 95.75 105 LEU A N 1
ATOM 807 C CA . LEU A 1 105 ? 5.901 16.387 -3.330 1.00 95.75 105 LEU A CA 1
ATOM 808 C C . LEU A 1 105 ? 5.575 17.662 -4.112 1.00 95.75 105 LEU A C 1
ATOM 810 O O . LEU A 1 105 ? 6.377 18.592 -4.148 1.00 95.75 105 LEU A O 1
ATOM 814 N N . ASP A 1 106 ? 4.384 17.718 -4.706 1.00 95.81 106 ASP A N 1
ATOM 815 C CA . ASP A 1 106 ? 3.861 18.911 -5.377 1.00 95.81 106 ASP A CA 1
ATOM 816 C C . ASP A 1 106 ? 3.159 19.856 -4.380 1.00 95.81 106 ASP A C 1
ATOM 818 O O . ASP A 1 106 ? 2.061 19.522 -3.930 1.00 95.81 106 ASP A O 1
ATOM 822 N N . PRO A 1 107 ? 3.694 21.063 -4.091 1.00 96.12 107 PRO A N 1
ATOM 823 C CA . PRO A 1 107 ? 3.053 21.989 -3.155 1.00 96.12 107 PRO A CA 1
ATOM 824 C C . PRO A 1 107 ? 1.643 22.442 -3.569 1.00 96.12 107 PRO A C 1
ATOM 826 O O . PRO A 1 107 ? 0.818 22.739 -2.709 1.00 96.12 107 PRO A O 1
ATOM 829 N N . TRP A 1 108 ? 1.354 22.472 -4.873 1.00 96.62 108 TRP A N 1
ATOM 830 C CA . TRP A 1 108 ? 0.065 22.866 -5.455 1.00 96.62 108 TRP A CA 1
ATOM 831 C C . TRP A 1 108 ? -0.823 21.662 -5.807 1.00 96.62 108 TRP A C 1
ATOM 833 O O . TRP A 1 108 ? -1.898 21.828 -6.390 1.00 96.62 108 TRP A O 1
ATOM 843 N N . GLY A 1 109 ? -0.384 20.444 -5.470 1.00 95.81 109 GLY A N 1
ATOM 844 C CA . GLY A 1 109 ? -0.983 19.189 -5.921 1.00 95.81 109 GLY A CA 1
ATOM 845 C C . GLY A 1 109 ? -2.445 18.992 -5.516 1.00 95.81 109 GLY A C 1
ATOM 846 O O . GLY A 1 109 ? -3.144 18.235 -6.182 1.00 95.81 109 GLY A O 1
ATOM 847 N N . HIS A 1 110 ? -2.914 19.680 -4.469 1.00 96.75 110 HIS A N 1
ATOM 848 C CA . HIS A 1 110 ? -4.272 19.589 -3.908 1.00 96.75 110 HIS A CA 1
ATOM 849 C C . HIS A 1 110 ? -5.294 20.521 -4.561 1.00 96.75 110 HIS A C 1
ATOM 851 O O . HIS A 1 110 ? -6.485 20.385 -4.286 1.00 96.75 110 HIS A O 1
ATOM 857 N N . VAL A 1 111 ? -4.851 21.463 -5.397 1.00 96.06 111 VAL A N 1
ATOM 858 C CA . VAL A 1 111 ? -5.699 22.521 -5.984 1.00 96.06 111 VAL A CA 1
ATOM 859 C C . VAL A 1 111 ? -5.516 22.675 -7.499 1.00 96.06 111 VAL A C 1
ATOM 861 O O . VAL A 1 111 ? -5.989 23.642 -8.094 1.00 96.06 111 VAL A O 1
ATOM 864 N N . GLN A 1 112 ? -4.857 21.720 -8.162 1.00 93.19 112 GLN A N 1
ATOM 865 C CA . GLN A 1 112 ? -4.609 21.782 -9.610 1.00 93.19 112 GLN A CA 1
ATOM 866 C C . GLN A 1 112 ? -5.894 21.900 -10.443 1.00 93.19 112 GLN A C 1
ATOM 868 O O . GLN A 1 112 ? -5.898 22.568 -11.476 1.00 93.19 112 GLN A O 1
ATOM 873 N N . GLN A 1 113 ? -6.977 21.270 -9.991 1.00 90.81 113 GLN A N 1
ATOM 874 C CA . GLN A 1 113 ? -8.277 21.285 -10.654 1.00 90.81 113 GLN A CA 1
ATOM 875 C C . GLN A 1 113 ? -8.947 22.668 -10.656 1.00 90.81 113 GLN A C 1
ATOM 877 O O . GLN A 1 113 ? -9.727 22.939 -11.561 1.00 90.81 113 GLN A O 1
ATOM 882 N N . ASP A 1 114 ? -8.606 23.537 -9.698 1.00 93.81 114 ASP A N 1
ATOM 883 C CA . ASP A 1 114 ? -9.044 24.940 -9.651 1.00 93.81 114 ASP A CA 1
ATOM 884 C C . ASP A 1 114 ? -8.108 25.826 -10.489 1.00 93.81 114 ASP A C 1
ATOM 886 O O . ASP A 1 114 ? -8.528 26.542 -11.395 1.00 93.81 114 ASP A O 1
ATOM 890 N N . ILE A 1 115 ? -6.793 25.688 -10.283 1.00 95.06 115 ILE A N 1
ATOM 891 C CA . ILE A 1 115 ? -5.770 26.491 -10.977 1.00 95.06 115 ILE A CA 1
ATOM 892 C C . ILE A 1 115 ? -5.840 26.322 -12.506 1.00 95.06 115 ILE A C 1
ATOM 894 O O . ILE A 1 115 ? -5.645 27.290 -13.251 1.00 95.06 115 ILE A O 1
ATOM 898 N N . PHE A 1 116 ? -6.078 25.094 -12.976 1.00 93.81 116 PHE A N 1
ATOM 899 C CA . PHE A 1 116 ? -6.041 24.718 -14.393 1.00 93.81 116 PHE A CA 1
ATOM 900 C C . PHE A 1 116 ? -7.405 24.273 -14.944 1.00 93.81 116 PHE A C 1
ATOM 902 O O . PHE A 1 116 ? -7.445 23.576 -15.964 1.00 93.81 116 PHE A O 1
ATOM 909 N N . GLU A 1 117 ? -8.510 24.694 -14.320 1.00 92.00 117 GLU A N 1
ATOM 910 C CA . GLU A 1 117 ? -9.887 24.331 -14.698 1.00 92.00 117 GLU A CA 1
ATOM 911 C C . GLU A 1 117 ? -10.146 24.481 -16.208 1.00 92.00 117 GLU A C 1
ATOM 913 O O . GLU A 1 117 ? -10.647 23.566 -16.864 1.00 92.00 117 GLU A O 1
ATOM 918 N N . GLU A 1 118 ? -9.740 25.607 -16.801 1.00 90.25 118 GLU A N 1
ATOM 919 C CA . GLU A 1 118 ? -9.924 25.879 -18.233 1.00 90.25 118 GLU A CA 1
ATOM 920 C C . GLU A 1 118 ? -9.219 24.837 -19.121 1.00 90.25 118 GLU A C 1
ATOM 922 O O . GLU A 1 118 ? -9.758 24.388 -20.137 1.00 90.25 118 GLU A O 1
ATOM 927 N N . ARG A 1 119 ? -8.007 24.417 -18.741 1.00 88.75 119 ARG A N 1
ATOM 928 C CA . ARG A 1 119 ? -7.218 23.448 -19.519 1.00 88.75 119 ARG A CA 1
ATOM 929 C C . ARG A 1 119 ? -7.808 22.045 -19.422 1.00 88.75 119 ARG A C 1
ATOM 931 O O . ARG A 1 119 ? -7.819 21.330 -20.432 1.00 88.75 119 ARG A O 1
ATOM 938 N N . ILE A 1 120 ? -8.290 21.692 -18.228 1.00 88.75 120 ILE A N 1
ATOM 939 C CA . ILE A 1 120 ? -8.925 20.410 -17.902 1.00 88.75 120 ILE A CA 1
ATOM 940 C C . ILE A 1 120 ? -10.279 20.295 -18.609 1.00 88.75 120 ILE A C 1
ATOM 942 O O . ILE A 1 120 ? -10.514 19.317 -19.316 1.00 88.75 120 ILE A O 1
ATOM 946 N N . SER A 1 121 ? -11.135 21.315 -18.507 1.00 85.06 121 SER A N 1
ATOM 947 C CA . SER A 1 121 ? -12.481 21.335 -19.107 1.00 85.06 121 SER A CA 1
ATOM 948 C C . SER A 1 121 ? -12.451 21.294 -20.637 1.00 85.06 121 SER A C 1
ATOM 950 O O . SER A 1 121 ? -13.192 20.527 -21.253 1.00 85.06 121 SER A O 1
ATOM 952 N N . LYS A 1 122 ? -11.527 22.027 -21.276 1.00 84.75 122 LYS A N 1
ATOM 953 C CA . LYS A 1 122 ? -11.275 21.915 -22.727 1.00 84.75 122 LYS A CA 1
ATOM 954 C C . LYS A 1 122 ? -10.617 20.580 -23.109 1.00 84.75 122 LYS A C 1
ATOM 956 O O . LYS A 1 122 ? -10.579 20.212 -24.283 1.00 84.75 122 LYS A O 1
ATOM 961 N N . GLY A 1 123 ? -10.080 19.856 -22.124 1.00 78.75 123 GLY A N 1
ATOM 962 C CA . GLY A 1 123 ? -9.324 18.614 -22.272 1.00 78.75 123 GLY A CA 1
ATOM 963 C C . GLY A 1 123 ? -8.108 18.744 -23.177 1.00 78.75 123 GLY A C 1
ATOM 964 O O . GLY A 1 123 ? -7.764 17.818 -23.913 1.00 78.75 123 GLY A O 1
ATOM 965 N N . THR A 1 124 ? -7.482 19.917 -23.117 1.00 79.75 124 THR A N 1
ATOM 966 C CA . THR A 1 124 ? -6.217 20.208 -23.803 1.00 79.75 124 THR A CA 1
ATOM 967 C C . THR A 1 124 ? -5.055 19.438 -23.185 1.00 79.75 124 THR A C 1
ATOM 969 O O . THR A 1 124 ? -4.122 19.096 -23.901 1.00 79.75 124 THR A O 1
ATOM 972 N N . LEU A 1 125 ? -5.137 19.099 -21.894 1.00 84.31 125 LEU A N 1
ATOM 973 C CA . LEU A 1 125 ? -4.191 18.253 -21.169 1.00 84.31 125 LEU A CA 1
ATOM 974 C C . LEU A 1 125 ? -4.918 17.360 -20.155 1.00 84.31 125 LEU A C 1
ATOM 976 O O . LEU A 1 125 ? -5.949 17.748 -19.612 1.00 84.31 125 LEU A O 1
ATOM 980 N N . ASP A 1 126 ? -4.336 16.194 -19.862 1.00 86.00 126 ASP A N 1
ATOM 981 C CA . ASP A 1 126 ? -4.714 15.350 -18.718 1.00 86.00 126 ASP A CA 1
ATOM 982 C C . ASP A 1 126 ? -3.846 15.764 -17.520 1.00 86.00 126 ASP A C 1
ATOM 984 O O . ASP A 1 126 ? -2.708 15.310 -17.389 1.00 86.00 126 ASP A O 1
ATOM 988 N N . ILE A 1 127 ? -4.367 16.697 -16.718 1.00 89.94 127 ILE A N 1
ATOM 989 C CA . ILE A 1 127 ? -3.766 17.179 -15.468 1.00 89.94 127 ILE A CA 1
ATOM 990 C C . ILE A 1 127 ? -4.515 16.499 -14.325 1.00 89.94 127 ILE A C 1
ATOM 992 O O . ILE A 1 127 ? -5.747 16.533 -14.296 1.00 89.94 127 ILE A O 1
ATOM 996 N N . ARG A 1 128 ? -3.787 15.886 -13.390 1.00 91.69 128 ARG A N 1
ATOM 997 C CA . ARG A 1 128 ? -4.383 15.169 -12.259 1.00 91.69 128 ARG A CA 1
ATOM 998 C C . ARG A 1 128 ? -3.774 15.630 -10.941 1.00 91.69 128 ARG A C 1
ATOM 1000 O O . ARG A 1 128 ? -2.544 15.651 -10.851 1.00 91.69 128 ARG A O 1
ATOM 1007 N N . PRO A 1 129 ? -4.608 15.906 -9.921 1.00 94.31 129 PRO A N 1
ATOM 1008 C CA . PRO A 1 129 ? -4.131 16.166 -8.572 1.00 94.31 129 PRO A CA 1
ATOM 1009 C C . PRO A 1 129 ? -3.214 15.044 -8.086 1.00 94.31 129 PRO A C 1
ATOM 1011 O O . PRO A 1 129 ? -3.521 13.864 -8.247 1.00 94.31 129 PRO A O 1
ATOM 1014 N N . THR A 1 130 ? -2.093 15.426 -7.488 1.00 95.44 130 THR A N 1
ATOM 1015 C CA . THR A 1 130 ? -1.149 14.518 -6.816 1.00 95.44 130 THR A CA 1
ATOM 1016 C C . THR A 1 130 ? -1.347 14.528 -5.304 1.00 95.44 130 THR A C 1
ATOM 1018 O O . THR A 1 130 ? -0.765 13.712 -4.598 1.00 95.44 130 THR A O 1
ATOM 1021 N N . ILE A 1 131 ? -2.188 15.431 -4.794 1.00 97.19 131 ILE A N 1
ATOM 1022 C CA . ILE A 1 131 ? -2.607 15.477 -3.398 1.00 97.19 131 ILE A CA 1
ATOM 1023 C C . ILE A 1 131 ? -4.129 15.571 -3.371 1.00 97.19 131 ILE A C 1
ATOM 1025 O O . ILE A 1 131 ? -4.730 16.299 -4.158 1.00 97.19 131 ILE A O 1
ATOM 1029 N N . ALA A 1 132 ? -4.771 14.863 -2.452 1.00 97.12 132 ALA A N 1
ATOM 1030 C CA . ALA A 1 132 ? -6.188 15.050 -2.169 1.00 97.12 132 ALA A CA 1
ATOM 1031 C C . ALA A 1 132 ? -6.391 15.145 -0.662 1.00 97.12 132 ALA A C 1
ATOM 1033 O O . ALA A 1 132 ? -5.806 14.373 0.091 1.00 97.12 132 ALA A O 1
ATOM 1034 N N . VAL A 1 133 ? -7.226 16.089 -0.229 1.00 97.44 133 VAL A N 1
ATOM 1035 C CA . VAL A 1 133 ? -7.508 16.354 1.187 1.00 97.44 133 VAL A CA 1
ATOM 1036 C C . VAL A 1 133 ? -8.983 16.085 1.450 1.00 97.44 133 VAL A C 1
ATOM 1038 O O . VAL A 1 133 ? -9.820 16.567 0.695 1.00 97.44 133 VAL A O 1
ATOM 1041 N N . THR A 1 134 ? -9.320 15.347 2.504 1.00 95.19 134 THR A N 1
ATOM 1042 C CA . THR A 1 134 ? -10.702 15.027 2.905 1.00 95.19 134 THR A CA 1
ATOM 1043 C C . THR A 1 134 ? -10.862 15.118 4.423 1.00 95.19 134 THR A C 1
ATOM 1045 O O . THR A 1 134 ? -9.879 15.047 5.155 1.00 95.19 134 THR A O 1
ATOM 1048 N N . LYS A 1 135 ? -12.104 15.220 4.910 1.00 92.88 135 LYS A N 1
ATOM 1049 C CA . LYS A 1 135 ? -12.444 15.024 6.330 1.00 92.88 135 LYS A CA 1
ATOM 1050 C C . LYS A 1 135 ? -12.935 13.596 6.583 1.00 92.88 135 LYS A C 1
ATOM 1052 O O . LYS A 1 135 ? -13.558 12.980 5.706 1.00 92.88 135 LYS A O 1
ATOM 1057 N N . SER A 1 136 ? -12.676 13.076 7.776 1.00 90.12 136 SER A N 1
ATOM 1058 C CA . SER A 1 136 ? -13.193 11.786 8.241 1.00 90.12 136 SER A CA 1
ATOM 1059 C C . SER A 1 136 ? -13.302 11.717 9.753 1.00 90.12 136 SER A C 1
ATOM 1061 O O . SER A 1 136 ? -12.546 12.388 10.450 1.00 90.12 136 SER A O 1
ATOM 1063 N N . HIS A 1 137 ? -14.114 10.782 10.225 1.00 92.31 137 HIS A N 1
ATOM 1064 C CA . HIS A 1 137 ? -14.099 10.339 11.607 1.00 92.31 137 HIS A CA 1
ATOM 1065 C C . HIS A 1 137 ? -13.317 9.030 11.707 1.00 92.31 137 HIS A C 1
ATOM 1067 O O . HIS A 1 137 ? -13.361 8.191 10.798 1.00 92.31 137 HIS A O 1
ATOM 1073 N N . LEU A 1 138 ? -12.527 8.913 12.768 1.00 93.69 138 LEU A N 1
ATOM 1074 C CA . LEU A 1 138 ? -11.799 7.705 13.129 1.00 93.69 138 LEU A CA 1
ATOM 1075 C C . LEU A 1 138 ? -12.461 7.092 14.360 1.00 93.69 138 LEU A C 1
ATOM 1077 O O . LEU A 1 138 ? -12.749 7.801 15.324 1.00 93.69 138 LEU A O 1
ATOM 1081 N N . ASP A 1 139 ? -12.672 5.783 14.317 1.00 91.62 139 ASP A N 1
ATOM 1082 C CA . ASP A 1 139 ? -13.194 4.982 15.413 1.00 91.62 139 ASP A CA 1
ATOM 1083 C C . ASP A 1 139 ? -12.166 3.903 15.777 1.00 91.62 139 ASP A C 1
ATOM 1085 O O . ASP A 1 139 ? -12.064 2.860 15.128 1.00 91.62 139 ASP A O 1
ATOM 1089 N N . LEU A 1 140 ? -11.362 4.190 16.803 1.00 92.88 140 LEU A N 1
ATOM 1090 C CA . LEU A 1 140 ? -10.350 3.273 17.317 1.00 92.88 140 LEU A CA 1
ATOM 1091 C C . LEU A 1 140 ? -10.731 2.799 18.727 1.00 92.88 140 LEU A C 1
ATOM 1093 O O . LEU A 1 140 ? -10.937 3.638 19.615 1.00 92.88 140 LEU A O 1
ATOM 1097 N N . PRO A 1 141 ? -10.747 1.476 18.982 1.00 92.44 141 PRO A N 1
ATOM 1098 C CA . PRO A 1 141 ? -10.964 0.911 20.314 1.00 92.44 141 PRO A CA 1
ATOM 1099 C C . PRO A 1 141 ? -10.074 1.521 21.403 1.00 92.44 141 PRO A C 1
ATOM 1101 O O . PRO A 1 141 ? -10.504 1.703 22.543 1.00 92.44 141 PRO A O 1
ATOM 1104 N N . GLU A 1 142 ? -8.835 1.862 21.060 1.00 91.88 142 GLU A N 1
ATOM 1105 C CA . GLU A 1 142 ? -7.867 2.425 21.995 1.00 91.88 142 GLU A CA 1
ATOM 1106 C C . GLU A 1 142 ? -8.199 3.868 22.393 1.00 91.88 142 GLU A C 1
ATOM 1108 O O . GLU A 1 142 ? -8.013 4.227 23.555 1.00 91.88 142 GLU A O 1
ATOM 1113 N N . ILE A 1 143 ? -8.770 4.669 21.484 1.00 94.75 143 ILE A N 1
ATOM 1114 C CA . ILE A 1 143 ? -9.253 6.022 21.808 1.00 94.75 143 ILE A CA 1
ATOM 1115 C C . ILE A 1 143 ? -10.474 5.925 22.724 1.00 94.75 143 ILE A C 1
ATOM 1117 O O . ILE A 1 143 ? -10.537 6.613 23.742 1.00 94.75 143 ILE A O 1
ATOM 1121 N N . LYS A 1 144 ? -11.414 5.023 22.411 1.00 94.25 144 LYS A N 1
ATOM 1122 C CA . LYS A 1 144 ? -12.589 4.753 23.256 1.00 94.25 144 LYS A CA 1
ATOM 1123 C 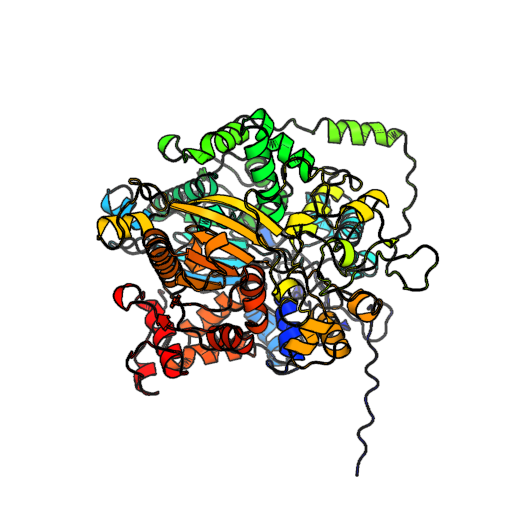C . LYS A 1 144 ? -12.185 4.379 24.677 1.00 94.25 144 LYS A C 1
ATOM 1125 O O . LYS A 1 144 ? -12.741 4.903 25.640 1.00 94.25 144 LYS A O 1
ATOM 1130 N N . LYS A 1 145 ? -11.177 3.513 24.810 1.00 92.19 145 LYS A N 1
ATOM 1131 C CA . LYS A 1 145 ? -10.612 3.142 26.108 1.00 92.19 145 LYS A CA 1
ATOM 1132 C C . LYS A 1 145 ? -10.012 4.351 26.830 1.00 92.19 145 LYS A C 1
ATOM 1134 O O . LYS A 1 145 ? -10.332 4.539 27.997 1.00 92.19 145 LYS A O 1
ATOM 1139 N N . ALA A 1 146 ? -9.213 5.175 26.148 1.00 92.88 146 ALA A N 1
ATOM 1140 C CA . ALA A 1 146 ? -8.600 6.370 26.735 1.00 92.88 146 ALA A CA 1
ATOM 1141 C C . ALA A 1 146 ? -9.639 7.405 27.214 1.00 92.88 146 ALA A C 1
ATOM 1143 O O . ALA A 1 146 ? -9.453 8.031 28.259 1.00 92.88 146 ALA A O 1
ATOM 1144 N N . VAL A 1 147 ? -10.758 7.554 26.496 1.00 95.75 147 VAL A N 1
ATOM 1145 C CA . VAL A 1 147 ? -11.900 8.372 26.944 1.00 95.75 147 VAL A CA 1
ATOM 1146 C C . VAL A 1 147 ? -12.564 7.751 28.173 1.00 95.75 147 VAL A C 1
ATOM 1148 O O . VAL A 1 147 ? -12.768 8.436 29.174 1.00 95.75 147 VAL A O 1
ATOM 1151 N N . ALA A 1 148 ? -12.844 6.445 28.144 1.00 93.88 148 ALA A N 1
ATOM 1152 C CA . ALA A 1 148 ? -13.492 5.743 29.252 1.00 93.88 148 ALA A CA 1
ATOM 1153 C C . ALA A 1 148 ? -12.661 5.756 30.550 1.00 93.88 148 ALA A C 1
ATOM 1155 O O . ALA A 1 148 ? -13.226 5.797 31.641 1.00 93.88 148 ALA A O 1
ATOM 1156 N N . THR A 1 149 ? -11.328 5.743 30.450 1.00 93.69 149 THR A N 1
ATOM 1157 C CA . THR A 1 149 ? -10.419 5.833 31.605 1.00 93.69 149 THR A CA 1
ATOM 1158 C C . THR A 1 149 ? -10.136 7.269 32.052 1.00 93.69 149 THR A C 1
ATOM 1160 O O . THR A 1 149 ? -9.434 7.457 33.044 1.00 93.69 149 THR A O 1
ATOM 1163 N N . GLY A 1 150 ? -10.649 8.279 31.342 1.00 93.31 150 GLY A N 1
ATOM 1164 C CA . GLY A 1 150 ? -10.405 9.695 31.631 1.00 93.31 150 GLY A CA 1
ATOM 1165 C C . GLY A 1 150 ? -9.000 10.190 31.265 1.00 93.31 150 GLY A C 1
ATOM 1166 O O . GLY A 1 150 ? -8.610 11.271 31.700 1.00 93.31 150 GLY A O 1
ATOM 1167 N N . GLU A 1 151 ? -8.237 9.424 30.478 1.00 93.00 151 GLU A N 1
ATOM 1168 C CA . GLU A 1 151 ? -6.933 9.849 29.945 1.00 93.00 151 GLU A CA 1
ATOM 1169 C C . GLU A 1 151 ? -7.108 10.973 28.913 1.00 93.00 151 GLU A C 1
ATOM 1171 O O . GLU A 1 151 ? -6.343 11.939 28.898 1.00 93.00 151 GLU A O 1
ATOM 1176 N N . LEU A 1 152 ? -8.151 10.872 28.084 1.00 94.75 152 LEU A N 1
ATOM 1177 C CA . LEU A 1 152 ? -8.564 11.908 27.143 1.00 94.75 152 LEU A CA 1
ATOM 1178 C C . LEU A 1 152 ? -9.932 12.459 27.541 1.00 94.75 152 LEU A C 1
ATOM 1180 O O . LEU A 1 152 ? -10.875 11.702 27.760 1.00 94.75 152 LEU A O 1
ATOM 1184 N N . ILE A 1 153 ? -10.046 13.786 27.599 1.00 95.06 153 ILE A N 1
ATOM 1185 C CA . ILE A 1 153 ? -11.294 14.483 27.927 1.00 95.06 153 ILE A CA 1
ATOM 1186 C C . ILE A 1 153 ? -11.918 15.003 26.622 1.00 95.06 153 ILE A C 1
ATOM 1188 O O . ILE A 1 153 ? -11.316 15.866 25.981 1.00 95.06 153 ILE A O 1
ATOM 1192 N N . PRO A 1 154 ? -13.100 14.506 26.215 1.00 95.25 154 PRO A N 1
ATOM 1193 C CA . PRO A 1 154 ? -13.786 14.950 25.002 1.00 95.25 154 PRO A CA 1
ATOM 1194 C C . PRO A 1 154 ? -14.127 16.448 25.009 1.00 95.25 154 PRO A C 1
ATOM 1196 O O . PRO A 1 154 ? -14.624 16.974 26.005 1.00 95.25 154 PRO A O 1
ATOM 1199 N N . ASP A 1 155 ? -13.936 17.122 23.872 1.00 94.56 155 ASP A N 1
ATOM 1200 C CA . ASP A 1 155 ? -14.346 18.520 23.645 1.00 94.56 155 ASP A CA 1
ATOM 1201 C C . ASP A 1 155 ? -15.617 18.642 22.780 1.00 94.56 155 ASP A C 1
ATOM 1203 O O . ASP A 1 155 ? -16.088 19.753 22.517 1.00 94.56 155 ASP A O 1
ATOM 1207 N N . LYS A 1 156 ? -16.172 17.503 22.339 1.00 91.62 156 LYS A N 1
ATOM 1208 C CA . LYS A 1 156 ? -17.352 17.379 21.461 1.00 91.62 156 LYS A CA 1
ATOM 1209 C C . LYS A 1 156 ? -17.178 18.006 20.074 1.00 91.62 156 LYS A C 1
ATOM 1211 O O . LYS A 1 156 ? -18.168 18.191 19.368 1.00 91.62 156 LYS A O 1
ATOM 1216 N N . LYS A 1 157 ? -15.946 18.350 19.689 1.00 89.75 157 LYS A N 1
ATOM 1217 C CA . LYS A 1 157 ? -15.616 18.928 18.378 1.00 89.75 157 LYS A CA 1
ATOM 1218 C C . LYS A 1 157 ? -14.566 18.088 17.671 1.00 89.75 157 LYS A C 1
ATOM 1220 O O . LYS A 1 157 ? -14.798 17.607 16.569 1.00 89.75 157 LYS A O 1
ATOM 1225 N N . ILE A 1 158 ? -13.419 17.915 18.316 1.00 93.88 158 ILE A N 1
ATOM 1226 C CA . ILE A 1 158 ? -12.318 17.085 17.838 1.00 93.88 158 ILE A CA 1
ATOM 1227 C C . ILE A 1 158 ? -12.544 15.653 18.313 1.00 93.88 158 ILE A C 1
ATOM 1229 O O . ILE A 1 158 ? -12.464 14.729 17.507 1.00 93.88 158 ILE A O 1
ATOM 1233 N N . LEU A 1 159 ? -12.864 15.482 19.598 1.00 96.31 159 LEU A N 1
ATOM 1234 C CA . LEU A 1 159 ? -13.092 14.189 20.234 1.00 96.31 159 LEU A CA 1
ATOM 1235 C C . LEU A 1 159 ? -14.514 14.121 20.801 1.00 96.31 159 LEU A C 1
ATOM 1237 O O . LEU A 1 159 ? -14.888 14.916 21.670 1.00 96.31 159 LEU A O 1
ATOM 1241 N N . GLY A 1 160 ? -15.297 13.167 20.301 1.00 94.06 160 GLY A N 1
ATOM 1242 C CA . GLY A 1 160 ? -16.641 12.855 20.777 1.00 94.06 160 GLY A CA 1
ATOM 1243 C C . GLY A 1 160 ? -16.644 12.098 22.107 1.00 94.06 160 GLY A C 1
ATOM 1244 O O . GLY A 1 160 ? -15.655 11.477 22.497 1.00 94.06 160 GLY A O 1
ATOM 1245 N N . GLU A 1 161 ? -17.780 12.128 22.810 1.00 93.94 161 GLU A N 1
ATOM 1246 C CA . GLU A 1 161 ? -17.978 11.367 24.060 1.00 93.94 161 GLU A CA 1
ATOM 1247 C C . GLU A 1 161 ? -17.921 9.848 23.840 1.00 93.94 161 GLU A C 1
ATOM 1249 O O . GLU A 1 161 ? -17.556 9.097 24.738 1.00 93.94 161 GLU A O 1
ATOM 1254 N N . ASP A 1 162 ? -18.241 9.403 22.627 1.00 90.69 162 ASP A N 1
ATOM 1255 C CA . ASP A 1 162 ? -18.163 8.015 22.176 1.00 90.69 162 ASP A CA 1
ATOM 1256 C C . ASP A 1 162 ? -16.758 7.608 21.693 1.00 90.69 162 ASP A C 1
ATOM 1258 O O . ASP A 1 162 ? -16.581 6.492 21.204 1.00 90.69 162 ASP A O 1
ATOM 1262 N N . GLY A 1 163 ? -15.768 8.502 21.801 1.00 92.50 163 GLY A N 1
ATOM 1263 C CA . GLY A 1 163 ? -14.405 8.298 21.312 1.00 92.50 163 GLY A CA 1
ATOM 1264 C C . GLY A 1 163 ? -14.227 8.503 19.805 1.00 92.50 163 GLY A C 1
ATOM 1265 O O . GLY A 1 163 ? -13.125 8.271 19.305 1.00 92.50 163 GLY A O 1
ATOM 1266 N N . SER A 1 164 ? -15.261 8.943 19.077 1.00 92.25 164 SER A N 1
ATOM 1267 C CA . SER A 1 164 ? -15.123 9.307 17.664 1.00 92.25 164 SER A CA 1
ATOM 1268 C C . SER A 1 164 ? -14.192 10.514 17.506 1.00 92.25 164 SER A C 1
ATOM 1270 O O . SER A 1 164 ? -14.322 11.523 18.202 1.00 92.25 164 SER A O 1
ATOM 1272 N N . LEU A 1 165 ? -13.222 10.411 16.596 1.00 95.00 165 LEU A N 1
ATOM 1273 C CA . LEU A 1 165 ? -12.205 11.443 16.391 1.00 95.00 165 LEU A CA 1
ATOM 1274 C C . LEU A 1 165 ? -12.364 12.102 15.018 1.00 95.00 165 LEU A C 1
ATOM 1276 O O . LEU A 1 165 ? -12.145 11.454 13.992 1.00 95.00 165 LEU A O 1
ATOM 1280 N N . SER A 1 166 ? -12.686 13.396 14.991 1.00 94.19 166 SER A N 1
ATOM 1281 C CA . SER A 1 166 ? -12.719 14.188 13.758 1.00 94.19 166 SER A CA 1
ATOM 1282 C C . SER A 1 166 ? -11.298 14.500 13.285 1.00 94.19 166 SER A C 1
ATOM 1284 O O . SER A 1 166 ? -10.434 14.932 14.053 1.00 94.19 166 SER A O 1
ATOM 1286 N N . THR A 1 167 ? -11.033 14.243 12.005 1.00 94.88 167 THR A N 1
ATOM 1287 C CA . THR A 1 167 ? -9.704 14.384 11.401 1.00 94.88 167 THR A CA 1
ATOM 1288 C C . THR A 1 167 ? -9.782 14.930 9.982 1.00 94.88 167 THR A C 1
ATOM 1290 O O . THR A 1 167 ? -10.648 14.552 9.185 1.00 94.88 167 THR A O 1
ATOM 1293 N N . THR A 1 168 ? -8.815 15.777 9.631 1.00 96.75 168 THR A N 1
ATOM 1294 C CA . THR A 1 168 ? -8.513 16.104 8.233 1.00 96.75 168 THR A CA 1
ATOM 1295 C C . THR A 1 168 ? -7.391 15.194 7.758 1.00 96.75 168 THR A C 1
ATOM 1297 O O . THR A 1 168 ? -6.426 14.967 8.477 1.00 96.75 168 THR A O 1
ATOM 1300 N N . LYS A 1 169 ? -7.496 14.643 6.552 1.00 96.12 169 LYS A N 1
ATOM 1301 C CA . LYS A 1 169 ? -6.509 13.711 5.999 1.00 96.12 169 LYS A CA 1
ATOM 1302 C C . LYS A 1 169 ? -6.082 14.155 4.618 1.00 96.12 169 LYS A C 1
ATOM 1304 O O . LYS A 1 169 ? -6.943 14.525 3.822 1.00 96.12 169 LYS A O 1
ATOM 1309 N N . ALA A 1 170 ? -4.793 14.064 4.311 1.00 97.44 170 ALA A N 1
ATOM 1310 C CA . ALA A 1 170 ? -4.274 14.320 2.973 1.00 97.44 170 ALA A CA 1
ATOM 1311 C C . ALA A 1 170 ? -3.482 13.117 2.459 1.00 97.44 170 ALA A C 1
ATOM 1313 O O . ALA A 1 170 ? -2.498 12.721 3.079 1.00 97.44 170 ALA A O 1
ATOM 1314 N N . ALA A 1 171 ? -3.921 12.553 1.335 1.00 96.81 171 ALA A N 1
ATOM 1315 C CA . ALA A 1 171 ? -3.189 11.538 0.585 1.00 96.81 171 ALA A CA 1
ATOM 1316 C C . ALA A 1 171 ? -2.263 12.238 -0.412 1.00 96.81 171 ALA A C 1
ATOM 1318 O O . ALA A 1 171 ? -2.702 13.172 -1.087 1.00 96.81 171 ALA A O 1
ATOM 1319 N N . ILE A 1 172 ? -1.005 11.806 -0.491 1.00 96.31 172 ILE A N 1
ATOM 1320 C CA . ILE A 1 172 ? 0.055 12.467 -1.258 1.00 96.31 172 ILE A CA 1
ATOM 1321 C C . ILE A 1 172 ? 0.781 11.434 -2.125 1.00 96.31 172 ILE A C 1
ATOM 1323 O O . ILE A 1 172 ? 1.406 10.495 -1.621 1.00 96.31 172 ILE A O 1
ATOM 1327 N N . GLU A 1 173 ? 0.726 11.635 -3.440 1.00 94.38 173 GLU A N 1
ATOM 1328 C CA . GLU A 1 173 ? 1.589 10.970 -4.413 1.00 94.38 173 GLU A CA 1
ATOM 1329 C C . GLU A 1 173 ? 2.954 11.680 -4.487 1.00 94.38 173 GLU A C 1
ATOM 1331 O O . GLU A 1 173 ? 3.014 12.915 -4.523 1.00 94.38 173 GLU A O 1
ATOM 1336 N N . PRO A 1 174 ? 4.066 10.927 -4.521 1.00 94.75 174 PRO A N 1
ATOM 1337 C CA . PRO A 1 174 ? 5.402 11.506 -4.566 1.00 94.75 174 PRO A CA 1
ATOM 1338 C C . PRO A 1 174 ? 5.683 12.156 -5.928 1.00 94.75 174 PRO A C 1
ATOM 1340 O O . PRO A 1 174 ? 5.445 11.565 -6.983 1.00 94.75 174 PRO A O 1
ATOM 1343 N N . VAL A 1 175 ? 6.261 13.357 -5.900 1.00 96.44 175 VAL A N 1
ATOM 1344 C CA . VAL A 1 175 ? 6.722 14.089 -7.090 1.00 96.44 175 VAL A CA 1
ATOM 1345 C C . VAL A 1 175 ? 8.118 14.621 -6.810 1.00 96.44 175 VAL A C 1
ATOM 1347 O O . VAL A 1 175 ? 8.294 15.555 -6.035 1.00 96.44 175 VAL A O 1
ATOM 1350 N N . TRP A 1 176 ? 9.125 14.008 -7.420 1.00 97.19 176 TRP A N 1
ATOM 1351 C CA . TRP A 1 176 ? 10.526 14.320 -7.166 1.00 97.19 176 TRP A CA 1
ATOM 1352 C C . TRP A 1 176 ? 11.056 15.349 -8.154 1.00 97.19 176 TRP A C 1
ATOM 1354 O O . TRP A 1 176 ? 11.048 15.113 -9.361 1.00 97.19 176 TRP A O 1
ATOM 1364 N N . ASN A 1 177 ? 11.598 16.445 -7.633 1.00 97.50 177 ASN A N 1
ATOM 1365 C CA . ASN A 1 177 ? 12.504 17.330 -8.352 1.00 97.50 177 ASN A CA 1
ATOM 1366 C C . ASN A 1 177 ? 13.916 16.723 -8.304 1.00 97.50 177 ASN A C 1
ATOM 1368 O O . ASN A 1 177 ? 14.638 16.881 -7.320 1.00 97.50 177 ASN A O 1
ATOM 1372 N N . LEU A 1 178 ? 14.292 15.985 -9.354 1.00 97.44 178 LEU A N 1
ATOM 1373 C CA . LEU A 1 178 ? 15.497 15.146 -9.382 1.00 97.44 178 LEU A CA 1
ATOM 1374 C C . LEU A 1 178 ? 16.801 15.893 -9.030 1.00 97.44 178 LEU A C 1
ATOM 1376 O O . LEU A 1 178 ? 17.548 15.357 -8.209 1.00 97.44 178 LEU A O 1
ATOM 1380 N N . PRO A 1 179 ? 17.088 17.097 -9.572 1.00 96.75 179 PRO A N 1
ATOM 1381 C CA . PRO A 1 179 ? 18.249 17.887 -9.157 1.00 96.75 179 PRO A CA 1
ATOM 1382 C C . PRO A 1 179 ? 18.338 18.123 -7.643 1.00 96.75 179 PRO A C 1
ATOM 1384 O O . PRO A 1 179 ? 19.395 17.940 -7.040 1.00 96.75 179 PRO A O 1
ATOM 1387 N N . GLU A 1 180 ? 17.231 18.514 -7.014 1.00 97.19 180 GLU A N 1
ATOM 1388 C CA . GLU A 1 180 ? 17.216 18.887 -5.595 1.00 97.19 180 GLU A CA 1
ATOM 1389 C C . GLU A 1 180 ? 17.146 17.659 -4.679 1.00 97.19 180 GLU A C 1
ATOM 1391 O O . GLU A 1 180 ? 17.785 17.630 -3.626 1.00 97.19 180 GLU A O 1
ATOM 1396 N N . VAL A 1 181 ? 16.467 16.594 -5.114 1.00 96.94 181 VAL A N 1
ATOM 1397 C CA . VAL A 1 181 ? 16.501 15.283 -4.449 1.00 96.94 181 VAL A CA 1
ATOM 1398 C C . VAL A 1 181 ? 17.922 14.711 -4.438 1.00 96.94 181 VAL A C 1
ATOM 1400 O O . VAL A 1 181 ? 18.379 14.235 -3.400 1.00 96.94 181 VAL A O 1
ATOM 1403 N N . ALA A 1 182 ? 18.661 14.804 -5.548 1.00 96.06 182 ALA A N 1
ATOM 1404 C CA . ALA A 1 182 ? 20.047 14.340 -5.612 1.00 96.06 182 ALA A CA 1
ATOM 1405 C C . ALA A 1 182 ? 20.950 15.092 -4.620 1.00 96.06 182 ALA A C 1
ATOM 1407 O O . ALA A 1 182 ? 21.684 14.459 -3.855 1.00 96.06 182 ALA A O 1
ATOM 1408 N N . LYS A 1 183 ? 20.809 16.424 -4.538 1.00 95.25 183 LYS A N 1
ATOM 1409 C CA . LYS A 1 183 ? 21.498 17.250 -3.531 1.00 95.25 183 LYS A CA 1
ATOM 1410 C C . LYS A 1 183 ? 21.130 16.848 -2.103 1.00 95.25 183 LYS A C 1
ATOM 1412 O O . LYS A 1 183 ? 22.022 16.728 -1.265 1.00 95.25 183 LYS A O 1
ATOM 1417 N N . ARG A 1 184 ? 19.843 16.600 -1.821 1.00 93.44 184 ARG A N 1
ATOM 1418 C CA . ARG A 1 184 ? 19.364 16.147 -0.500 1.00 93.44 184 ARG A CA 1
ATOM 1419 C C . ARG A 1 184 ? 19.989 14.806 -0.103 1.00 93.44 184 ARG A C 1
ATOM 1421 O O . ARG A 1 184 ? 20.344 14.626 1.058 1.00 93.44 184 ARG A O 1
ATOM 1428 N N . PHE A 1 185 ? 20.187 13.912 -1.069 1.00 93.06 185 PHE A N 1
ATOM 1429 C CA . PHE A 1 185 ? 20.883 12.635 -0.895 1.00 93.06 185 PHE A CA 1
ATOM 1430 C C . PHE A 1 185 ? 22.410 12.720 -1.013 1.00 93.06 185 PHE A C 1
ATOM 1432 O O . PHE A 1 185 ? 23.077 11.693 -0.919 1.00 93.06 185 PHE A O 1
ATOM 1439 N N . GLN A 1 186 ? 22.974 13.919 -1.183 1.00 92.56 186 GLN A N 1
ATOM 1440 C CA . GLN A 1 186 ? 24.417 14.150 -1.301 1.00 92.56 186 GLN A CA 1
ATOM 1441 C C . GLN A 1 186 ? 25.067 13.348 -2.444 1.00 92.56 186 GLN A C 1
ATOM 1443 O O . GLN A 1 186 ? 26.175 12.830 -2.305 1.00 92.56 186 GLN A O 1
ATOM 1448 N N . CYS A 1 187 ? 24.380 13.256 -3.585 1.00 91.31 187 CYS A N 1
ATOM 1449 C CA . CYS A 1 187 ? 24.871 12.594 -4.792 1.00 91.31 187 CYS A CA 1
ATOM 1450 C C . CYS A 1 187 ? 24.615 13.448 -6.045 1.00 91.31 187 CYS A C 1
ATOM 1452 O O . CYS A 1 187 ? 23.823 14.390 -6.030 1.00 91.31 187 CYS A O 1
ATOM 1454 N N . GLU A 1 188 ? 25.290 13.118 -7.146 1.00 93.38 188 GLU A N 1
ATOM 1455 C CA . GLU A 1 188 ? 25.065 13.771 -8.442 1.00 93.38 188 GLU A CA 1
ATOM 1456 C C . GLU A 1 188 ? 23.720 13.349 -9.056 1.00 93.38 188 GLU A C 1
ATOM 1458 O O . GLU A 1 188 ? 23.345 12.174 -8.996 1.00 93.38 188 GLU A O 1
ATOM 1463 N N . GLU A 1 189 ? 23.021 14.274 -9.729 1.00 94.62 189 GLU A N 1
ATOM 1464 C CA . GLU A 1 189 ? 21.740 13.990 -10.411 1.00 94.62 189 GLU A CA 1
ATOM 1465 C C . GLU A 1 189 ? 21.882 12.835 -11.418 1.00 94.62 189 GLU A C 1
ATOM 1467 O O . GLU A 1 189 ? 21.020 11.959 -11.502 1.00 94.62 189 GLU A O 1
ATOM 1472 N N . SER A 1 190 ? 22.991 12.807 -12.163 1.00 92.25 190 SER A N 1
ATOM 1473 C CA . SER A 1 190 ? 23.295 11.750 -13.133 1.00 92.25 190 SER A CA 1
ATOM 1474 C C . SER A 1 190 ? 23.472 10.388 -12.462 1.00 92.25 190 SER A C 1
ATOM 1476 O O . SER A 1 190 ? 22.917 9.399 -12.938 1.00 92.25 190 SER A O 1
ATOM 1478 N N . THR A 1 191 ? 24.175 10.337 -11.327 1.00 92.00 191 THR A N 1
ATOM 1479 C CA . THR A 1 191 ? 24.341 9.118 -10.526 1.00 92.00 191 THR A CA 1
ATOM 1480 C C . THR A 1 191 ? 22.997 8.621 -10.011 1.00 92.00 191 THR A C 1
ATOM 1482 O O . THR A 1 191 ? 22.680 7.449 -10.208 1.00 92.00 191 THR A O 1
ATOM 1485 N N . LEU A 1 192 ? 22.175 9.498 -9.423 1.00 94.69 192 LEU A N 1
ATOM 1486 C CA . LEU A 1 192 ? 20.846 9.132 -8.929 1.00 94.69 192 LEU A CA 1
ATOM 1487 C C . LEU A 1 192 ? 19.986 8.524 -10.046 1.00 94.69 192 LEU A C 1
ATOM 1489 O O . LEU A 1 192 ? 19.447 7.428 -9.893 1.00 94.69 192 LEU A O 1
ATOM 1493 N N . ARG A 1 193 ? 19.905 9.205 -11.194 1.00 95.06 193 ARG A N 1
ATOM 1494 C CA . ARG A 1 193 ? 19.149 8.745 -12.369 1.00 95.06 193 ARG A CA 1
ATOM 1495 C C . ARG A 1 193 ? 19.637 7.393 -12.878 1.00 95.06 193 ARG A C 1
ATOM 1497 O O . ARG A 1 193 ? 18.824 6.498 -13.099 1.00 95.06 193 ARG A O 1
ATOM 1504 N N . HIS A 1 194 ? 20.949 7.245 -13.059 1.00 92.00 194 HIS A N 1
ATOM 1505 C CA . HIS A 1 194 ? 21.549 6.013 -13.568 1.00 92.00 194 HIS A CA 1
ATOM 1506 C C . HIS A 1 194 ? 21.316 4.840 -12.619 1.00 92.00 194 HIS A C 1
ATOM 1508 O O . HIS A 1 194 ? 20.907 3.771 -13.065 1.00 92.00 194 HIS A O 1
ATOM 1514 N N . VAL A 1 195 ? 21.521 5.040 -11.316 1.00 92.25 195 VAL A N 1
ATOM 1515 C CA . VAL A 1 195 ? 21.333 3.978 -10.327 1.00 92.25 195 VAL A CA 1
ATOM 1516 C C . VAL A 1 195 ? 19.861 3.594 -10.221 1.00 92.25 195 VAL A C 1
ATOM 1518 O O . VAL A 1 195 ? 19.567 2.403 -10.221 1.00 92.25 195 VAL A O 1
ATOM 1521 N N . ILE A 1 196 ? 18.921 4.547 -10.204 1.00 93.62 196 ILE A N 1
ATOM 1522 C CA . ILE A 1 196 ? 17.488 4.211 -10.233 1.00 93.62 196 ILE A CA 1
ATOM 1523 C C . ILE A 1 196 ? 17.166 3.396 -11.485 1.00 93.62 196 ILE A C 1
ATOM 1525 O O . ILE A 1 196 ? 16.547 2.342 -11.369 1.00 93.62 196 ILE A O 1
ATOM 1529 N N . TYR A 1 197 ? 17.627 3.814 -12.665 1.00 91.69 197 TYR A N 1
ATOM 1530 C CA . TYR A 1 197 ? 17.417 3.061 -13.902 1.00 91.69 197 TYR A CA 1
ATOM 1531 C C . TYR A 1 197 ? 17.980 1.628 -13.828 1.00 91.69 197 TYR A C 1
ATOM 1533 O O . TYR A 1 197 ? 17.260 0.665 -14.094 1.00 91.69 197 TYR A O 1
ATOM 1541 N N . GLU A 1 198 ? 19.239 1.456 -13.418 1.00 89.12 198 GLU A N 1
ATOM 1542 C CA . GLU A 1 198 ? 19.880 0.138 -13.342 1.00 89.12 198 GLU A CA 1
ATOM 1543 C C . GLU A 1 198 ? 19.233 -0.763 -12.285 1.00 89.12 198 GLU A C 1
ATOM 1545 O O . GLU A 1 198 ? 18.969 -1.937 -12.545 1.00 89.12 198 GLU A O 1
ATOM 1550 N N . GLN A 1 199 ? 18.959 -0.219 -11.098 1.00 88.94 199 GLN A N 1
ATOM 1551 C CA . GLN A 1 199 ? 18.477 -0.991 -9.950 1.00 88.94 199 GLN A CA 1
ATOM 1552 C C . GLN A 1 199 ? 16.979 -1.299 -10.006 1.00 88.94 199 GLN A C 1
ATOM 1554 O O . GLN A 1 199 ? 16.486 -2.153 -9.272 1.00 88.94 199 GLN A O 1
ATOM 1559 N N . THR A 1 200 ? 16.267 -0.652 -10.923 1.00 89.69 200 THR A N 1
ATOM 1560 C CA . THR A 1 200 ? 14.889 -0.995 -11.274 1.00 89.69 200 THR A CA 1
ATOM 1561 C C . THR A 1 200 ? 14.823 -1.996 -12.427 1.00 89.69 200 THR A C 1
ATOM 1563 O O . THR A 1 200 ? 13.738 -2.327 -12.876 1.00 89.69 200 THR A O 1
ATOM 1566 N N . GLY A 1 201 ? 15.956 -2.503 -12.926 1.00 87.31 201 GLY A N 1
ATOM 1567 C CA . GLY A 1 201 ? 15.968 -3.431 -14.060 1.00 87.31 201 GLY A CA 1
ATOM 1568 C C . GLY A 1 201 ? 15.680 -2.756 -15.405 1.00 87.31 201 GLY A C 1
ATOM 1569 O O . GLY A 1 201 ? 15.321 -3.436 -16.358 1.00 87.31 201 GLY A O 1
ATOM 1570 N N . GLY A 1 202 ? 15.849 -1.434 -15.500 1.00 87.50 202 GLY A N 1
ATOM 1571 C CA . GLY A 1 202 ? 15.632 -0.671 -16.728 1.00 87.50 202 GLY A CA 1
ATOM 1572 C C . GLY A 1 202 ? 14.208 -0.134 -16.918 1.00 87.50 202 GLY A C 1
ATOM 1573 O O . GLY A 1 202 ? 13.863 0.281 -18.021 1.00 87.50 202 GLY A O 1
ATOM 1574 N N . MET A 1 203 ? 13.388 -0.098 -15.857 1.00 86.81 203 MET A N 1
ATOM 1575 C CA . MET A 1 203 ? 11.969 0.315 -15.888 1.00 86.81 203 MET A CA 1
ATOM 1576 C C . MET A 1 203 ? 11.722 1.810 -16.182 1.00 86.81 203 MET A C 1
ATOM 1578 O O . MET A 1 203 ? 10.584 2.270 -16.156 1.00 86.81 203 MET A O 1
ATOM 1582 N N . PHE A 1 204 ? 12.757 2.619 -16.398 1.00 89.69 204 PHE A N 1
ATOM 1583 C CA . PHE A 1 204 ? 12.590 4.061 -16.608 1.00 89.69 204 PHE A CA 1
ATOM 1584 C C . PHE A 1 204 ? 13.650 4.594 -17.577 1.00 89.69 204 PHE A C 1
ATOM 1586 O O . PHE A 1 204 ? 14.533 5.348 -17.158 1.00 89.69 204 PHE A O 1
ATOM 1593 N N . PRO A 1 205 ? 13.611 4.221 -18.870 1.00 89.25 205 PRO A N 1
ATOM 1594 C CA . PRO A 1 205 ? 14.641 4.631 -19.831 1.00 89.25 205 PRO A CA 1
ATOM 1595 C C . PRO A 1 205 ? 14.820 6.156 -19.897 1.00 89.25 205 PRO A C 1
ATOM 1597 O O . PRO A 1 205 ? 15.937 6.645 -20.056 1.00 89.25 205 PRO A O 1
ATOM 1600 N N . GLU A 1 206 ? 13.747 6.920 -19.671 1.00 90.69 206 GLU A N 1
ATOM 1601 C CA . GLU A 1 206 ? 13.767 8.387 -19.660 1.00 90.69 206 GLU A CA 1
ATOM 1602 C C . GLU A 1 206 ? 14.629 9.000 -18.545 1.00 90.69 206 GLU A C 1
ATOM 1604 O O . GLU A 1 206 ? 15.110 10.118 -18.720 1.00 90.69 206 GLU A O 1
ATOM 1609 N N . LEU A 1 207 ? 14.928 8.276 -17.456 1.00 92.00 207 LEU A N 1
ATOM 1610 C CA . LEU A 1 207 ? 15.904 8.747 -16.462 1.00 92.00 207 LEU A CA 1
ATOM 1611 C C . LEU A 1 207 ? 17.280 8.982 -17.093 1.00 92.00 207 LEU A C 1
ATOM 1613 O O . LEU A 1 207 ? 17.988 9.889 -16.661 1.00 92.00 207 LEU A O 1
ATOM 1617 N N . VAL A 1 208 ? 17.624 8.209 -18.127 1.00 90.31 208 VAL A N 1
ATOM 1618 C CA . VAL A 1 208 ? 18.896 8.293 -18.853 1.00 90.31 208 VAL A CA 1
ATOM 1619 C C . VAL A 1 208 ? 18.736 9.052 -20.173 1.00 90.31 208 VAL A C 1
ATOM 1621 O O . VAL A 1 208 ? 19.601 9.841 -20.543 1.00 90.31 208 VAL A O 1
ATOM 1624 N N . THR A 1 209 ? 17.637 8.836 -20.904 1.00 88.06 209 THR A N 1
ATOM 1625 C CA . THR A 1 209 ? 17.474 9.371 -22.268 1.00 88.06 209 THR A CA 1
ATOM 1626 C C . THR A 1 209 ? 16.861 10.770 -22.332 1.00 88.06 209 THR A C 1
ATOM 1628 O O . THR A 1 209 ? 16.871 11.375 -23.407 1.00 88.06 209 THR A O 1
ATOM 1631 N N . ARG A 1 210 ? 16.301 11.278 -21.224 1.00 89.69 210 ARG A N 1
ATOM 1632 C CA . ARG A 1 210 ? 15.604 12.573 -21.143 1.00 89.69 210 ARG A CA 1
ATOM 1633 C C . ARG A 1 210 ? 16.092 13.428 -19.968 1.00 89.69 210 ARG A C 1
ATOM 1635 O O . ARG A 1 210 ? 15.352 13.656 -19.010 1.00 89.69 210 ARG A O 1
ATOM 1642 N N . PRO A 1 211 ? 17.339 13.937 -20.024 1.00 89.44 211 PRO A N 1
ATOM 1643 C CA . PRO A 1 211 ? 17.885 14.804 -18.975 1.00 89.44 211 PRO A CA 1
ATOM 1644 C C . PRO A 1 211 ? 17.156 16.155 -18.849 1.00 89.44 211 PRO A C 1
ATOM 1646 O O . PRO A 1 211 ? 17.320 16.839 -17.836 1.00 89.44 211 PRO A O 1
ATOM 1649 N N . ASP A 1 212 ? 16.363 16.535 -19.857 1.00 90.31 212 ASP A N 1
ATOM 1650 C CA . ASP A 1 212 ? 15.471 17.697 -19.855 1.00 90.31 212 ASP A CA 1
ATOM 1651 C C . ASP A 1 212 ? 14.268 17.521 -18.914 1.00 90.31 212 ASP A C 1
ATOM 1653 O O . ASP A 1 212 ? 13.807 18.498 -18.328 1.00 90.31 212 ASP A O 1
ATOM 1657 N N . LEU A 1 213 ? 13.793 16.289 -18.700 1.00 93.38 213 LEU A N 1
ATOM 1658 C CA . LEU A 1 213 ? 12.718 16.010 -17.750 1.00 93.38 213 LEU A CA 1
ATOM 1659 C C . LEU A 1 213 ? 13.282 16.001 -16.329 1.00 93.38 213 LEU A C 1
ATOM 1661 O O . LEU A 1 213 ? 13.974 15.064 -15.925 1.00 93.38 213 LEU A O 1
ATOM 1665 N N . LYS A 1 214 ? 13.000 17.055 -15.560 1.00 95.50 214 LYS A N 1
ATOM 1666 C CA . LYS A 1 214 ? 13.502 17.222 -14.183 1.00 95.50 214 LYS A CA 1
ATOM 1667 C C . LYS A 1 214 ? 12.620 16.597 -13.111 1.00 95.50 214 LYS A C 1
ATOM 1669 O O . LYS A 1 214 ? 13.076 16.438 -11.981 1.00 95.50 214 LYS A O 1
ATOM 1674 N N . LEU A 1 215 ? 11.397 16.218 -13.468 1.00 96.75 215 LEU A N 1
ATOM 1675 C CA . LEU A 1 215 ? 10.432 15.657 -12.537 1.00 96.75 215 LEU A CA 1
ATOM 1676 C C . LEU A 1 215 ? 10.294 14.150 -12.714 1.00 96.75 215 LEU A C 1
ATOM 1678 O O . LEU A 1 215 ? 10.295 13.644 -13.836 1.00 96.75 215 LEU A O 1
ATOM 1682 N N . PHE A 1 216 ? 10.141 13.444 -11.601 1.00 96.06 216 PHE A N 1
ATOM 1683 C CA . PHE A 1 216 ? 9.926 12.003 -11.561 1.00 96.06 216 PHE A CA 1
ATOM 1684 C C . PHE A 1 216 ? 8.783 11.672 -10.607 1.00 96.06 216 PHE A C 1
ATOM 1686 O O . PHE A 1 216 ? 8.768 12.143 -9.473 1.00 96.06 216 PHE A O 1
ATOM 1693 N N . LEU A 1 217 ? 7.827 10.869 -11.069 1.00 95.00 217 LEU A N 1
ATOM 1694 C CA . LEU A 1 217 ? 6.774 10.278 -10.249 1.00 95.00 217 LEU A CA 1
ATOM 1695 C C . LEU A 1 217 ? 7.190 8.830 -9.964 1.00 95.00 217 LEU A C 1
ATOM 1697 O O . LEU A 1 217 ? 6.847 7.933 -10.745 1.00 95.00 217 LEU A O 1
ATOM 1701 N N . PRO A 1 218 ? 7.988 8.580 -8.908 1.00 92.81 218 PRO A N 1
ATOM 1702 C CA . PRO A 1 218 ? 8.382 7.224 -8.573 1.00 92.81 218 PRO A CA 1
ATOM 1703 C C . PRO A 1 218 ? 7.139 6.397 -8.226 1.00 92.81 218 PRO A C 1
ATOM 1705 O O . PRO A 1 218 ? 6.328 6.842 -7.412 1.00 92.81 218 PRO A O 1
ATOM 1708 N N . PRO A 1 219 ? 6.993 5.165 -8.747 1.00 89.06 219 PRO A N 1
ATOM 1709 C CA . PRO A 1 219 ? 5.971 4.228 -8.290 1.00 89.06 219 PRO A CA 1
ATOM 1710 C C . PRO A 1 219 ? 6.386 3.608 -6.945 1.00 89.06 219 PRO A C 1
ATOM 1712 O O . PRO A 1 219 ? 6.427 2.392 -6.788 1.00 89.06 219 PRO A O 1
ATOM 1715 N N . ILE A 1 220 ? 6.731 4.456 -5.980 1.00 85.81 220 ILE A N 1
ATOM 1716 C CA . ILE A 1 220 ? 6.762 4.098 -4.568 1.00 85.81 220 ILE A CA 1
ATOM 1717 C C . ILE A 1 220 ? 5.387 4.430 -4.004 1.00 85.81 220 ILE A C 1
ATOM 1719 O O . ILE A 1 220 ? 4.756 5.407 -4.413 1.00 85.81 220 ILE A O 1
ATOM 1723 N N . ASN A 1 221 ? 4.890 3.596 -3.098 1.00 75.12 221 ASN A N 1
ATOM 1724 C CA . ASN A 1 221 ? 3.636 3.897 -2.426 1.00 75.12 221 ASN A CA 1
ATOM 1725 C C . ASN A 1 221 ? 3.768 5.275 -1.742 1.00 75.12 221 ASN A C 1
ATOM 1727 O O . ASN A 1 221 ? 4.819 5.591 -1.183 1.00 75.12 221 ASN A O 1
ATOM 1731 N N . GLY A 1 222 ? 2.739 6.117 -1.874 1.00 86.12 222 GLY A N 1
ATOM 1732 C CA . GLY A 1 222 ? 2.750 7.488 -1.360 1.00 86.12 222 GLY A CA 1
ATOM 1733 C C . GLY A 1 222 ? 2.716 7.564 0.167 1.00 86.12 222 GLY A C 1
ATOM 1734 O O . GLY A 1 222 ? 3.032 6.606 0.875 1.00 86.12 222 GLY A O 1
ATOM 1735 N N . LEU A 1 223 ? 2.309 8.713 0.693 1.00 93.44 223 LEU A N 1
ATOM 1736 C CA . LEU A 1 223 ? 2.084 8.890 2.127 1.00 93.44 223 LEU A CA 1
ATOM 1737 C C . LEU A 1 223 ? 0.718 9.514 2.384 1.00 93.44 223 LEU A C 1
ATOM 1739 O O . LEU A 1 223 ? 0.163 10.194 1.520 1.00 93.44 223 LEU A O 1
ATOM 1743 N N . THR A 1 224 ? 0.207 9.316 3.593 1.00 96.62 224 THR A N 1
ATOM 1744 C CA . THR A 1 224 ? -1.010 9.974 4.064 1.00 96.62 224 THR A CA 1
ATOM 1745 C C . THR A 1 224 ? -0.723 10.682 5.381 1.00 96.62 224 THR A C 1
ATOM 1747 O O . THR A 1 224 ? -0.172 10.082 6.301 1.00 96.62 224 THR A O 1
ATOM 1750 N N . VAL A 1 225 ? -1.090 11.957 5.492 1.00 97.56 225 VAL A N 1
ATOM 1751 C CA . VAL A 1 225 ? -1.039 12.699 6.759 1.00 97.56 225 VAL A CA 1
ATOM 1752 C C . VAL A 1 225 ? -2.433 12.810 7.360 1.00 97.56 225 VAL A C 1
ATOM 1754 O O . VAL A 1 225 ? -3.387 13.158 6.665 1.00 97.56 225 VAL A O 1
ATOM 1757 N N . TYR A 1 226 ? -2.540 12.516 8.651 1.00 98.12 226 TYR A N 1
ATOM 1758 C CA . TYR A 1 226 ? -3.727 12.717 9.471 1.00 98.12 226 TYR A CA 1
ATOM 1759 C C . TYR A 1 226 ? -3.478 13.925 10.366 1.00 98.12 226 TYR A C 1
ATOM 1761 O O . TYR A 1 226 ? -2.492 13.970 11.102 1.00 98.12 226 TYR A O 1
ATOM 1769 N N . ILE A 1 227 ? -4.372 14.897 10.276 1.00 98.38 227 ILE A N 1
ATOM 1770 C CA . ILE A 1 227 ? -4.349 16.164 10.990 1.00 98.38 227 ILE A CA 1
ATOM 1771 C C . ILE A 1 227 ? -5.488 16.121 12.003 1.00 98.38 227 ILE A C 1
ATOM 1773 O O . ILE A 1 227 ? -6.661 16.003 11.633 1.00 98.38 227 ILE A O 1
ATOM 1777 N N . ILE A 1 228 ? -5.123 16.192 13.276 1.00 98.06 228 ILE A N 1
ATOM 1778 C CA . ILE A 1 228 ? -6.034 16.201 14.416 1.00 98.06 228 ILE A CA 1
ATOM 1779 C C . ILE A 1 228 ? -6.051 17.629 14.965 1.00 98.06 228 ILE A C 1
ATOM 1781 O O . ILE A 1 228 ? -4.997 18.176 15.290 1.00 98.06 228 ILE A O 1
ATOM 1785 N N . GLY A 1 229 ? -7.235 18.235 15.047 1.00 95.94 229 GLY A N 1
ATOM 1786 C CA . GLY A 1 229 ? -7.392 19.665 15.329 1.00 95.94 229 GLY A CA 1
ATOM 1787 C C . GLY A 1 229 ? -7.449 20.526 14.063 1.00 95.94 229 GLY A C 1
ATOM 1788 O O . GLY A 1 229 ? -7.715 20.035 12.965 1.00 95.94 229 GLY A O 1
ATOM 1789 N N . SER A 1 230 ? -7.240 21.833 14.225 1.00 94.31 230 SER A N 1
ATOM 1790 C CA . SER A 1 230 ? -7.363 22.801 13.129 1.00 94.31 230 SER A CA 1
ATOM 1791 C C . SER A 1 230 ? -6.146 22.778 12.204 1.00 94.31 230 SER A C 1
ATOM 1793 O O . SER A 1 230 ? -5.006 22.820 12.653 1.00 94.31 230 SER A O 1
ATOM 1795 N N . VAL A 1 231 ? -6.367 22.800 10.888 1.00 96.50 231 VAL A N 1
ATOM 1796 C CA . VAL A 1 231 ? -5.278 22.969 9.906 1.00 96.50 231 VAL A CA 1
ATOM 1797 C C . VAL A 1 231 ? -4.601 24.337 10.066 1.00 96.50 231 VAL A C 1
ATOM 1799 O O . VAL A 1 231 ? -3.393 24.466 9.871 1.00 96.50 231 VAL A O 1
ATOM 1802 N N . ALA A 1 232 ? -5.364 25.359 10.460 1.00 96.06 232 ALA A N 1
ATOM 1803 C CA . ALA A 1 232 ? -4.867 26.723 10.605 1.00 96.06 232 ALA A CA 1
ATOM 1804 C C . ALA A 1 232 ? -3.949 26.922 11.824 1.00 96.06 232 ALA A C 1
ATOM 1806 O O . ALA A 1 232 ? -3.195 27.893 11.834 1.00 96.06 232 ALA A O 1
ATOM 1807 N N . SER A 1 233 ? -3.982 26.030 12.826 1.00 96.81 233 SER A N 1
ATOM 1808 C CA . SER A 1 233 ? -3.096 26.117 13.999 1.00 96.81 233 SER A CA 1
ATOM 1809 C C . SER A 1 233 ? -1.699 25.544 13.742 1.00 96.81 233 SER A C 1
ATOM 1811 O O . SER A 1 233 ? -0.765 25.912 14.442 1.00 96.81 233 SER A O 1
ATOM 1813 N N . ILE A 1 234 ? -1.515 24.704 12.714 1.00 98.38 234 ILE A N 1
ATOM 1814 C CA . ILE A 1 234 ? -0.227 24.061 12.395 1.00 98.38 234 ILE A CA 1
ATOM 1815 C C . ILE A 1 234 ? 0.946 25.057 12.228 1.00 98.38 234 ILE A C 1
ATOM 1817 O O . ILE A 1 234 ? 2.019 24.795 12.776 1.00 98.38 234 ILE A O 1
ATOM 1821 N N . PRO A 1 235 ? 0.815 26.174 11.477 1.00 97.44 235 PRO A N 1
ATOM 1822 C CA . PRO A 1 235 ? 1.917 27.125 11.307 1.00 97.44 235 PRO A CA 1
ATOM 1823 C C . PRO A 1 235 ? 2.112 28.087 12.496 1.00 97.44 235 PRO A C 1
ATOM 1825 O O . PRO A 1 235 ? 3.087 28.848 12.489 1.00 97.44 235 PRO A O 1
ATOM 1828 N N . ASP A 1 236 ? 1.203 28.104 13.477 1.00 97.62 236 ASP A N 1
ATOM 1829 C CA . ASP A 1 236 ? 1.266 28.989 14.643 1.00 97.62 236 ASP A CA 1
ATOM 1830 C C . ASP A 1 236 ? 2.165 28.388 15.731 1.00 97.62 236 ASP A C 1
ATOM 1832 O O . ASP A 1 236 ? 1.801 27.451 16.435 1.00 97.62 236 ASP A O 1
ATOM 1836 N N . THR A 1 237 ? 3.353 28.966 15.905 1.00 97.75 237 THR A N 1
ATOM 1837 C CA . THR A 1 237 ? 4.366 28.480 16.854 1.00 97.75 237 THR A CA 1
ATOM 1838 C C . THR A 1 237 ? 4.028 28.738 18.326 1.00 97.75 237 THR A C 1
ATOM 1840 O O . THR A 1 237 ? 4.796 28.324 19.201 1.00 97.75 237 THR A O 1
ATOM 1843 N N . THR A 1 238 ? 2.942 29.469 18.608 1.00 97.81 238 THR A N 1
ATOM 1844 C CA . THR A 1 238 ? 2.444 29.716 19.972 1.00 97.81 238 THR A CA 1
ATOM 1845 C C . THR A 1 238 ? 1.505 28.615 20.465 1.00 97.81 238 THR A C 1
ATOM 1847 O O . THR A 1 238 ? 1.299 28.486 21.673 1.00 97.81 238 THR A O 1
ATOM 1850 N N . LEU A 1 239 ? 0.974 27.801 19.550 1.00 98.25 239 LEU A N 1
ATOM 1851 C CA . LEU A 1 239 ? 0.080 26.688 19.845 1.00 98.25 239 LEU A CA 1
ATOM 1852 C C . LEU A 1 239 ? 0.853 25.359 19.849 1.00 98.25 239 LEU A C 1
ATOM 1854 O O . LEU A 1 239 ? 1.837 25.224 19.122 1.00 98.25 239 LEU A O 1
ATOM 1858 N N . PRO A 1 240 ? 0.430 24.364 20.653 1.00 98.19 240 PRO A N 1
ATOM 1859 C CA . PRO A 1 240 ? 1.156 23.106 20.757 1.00 98.19 240 PRO A CA 1
ATOM 1860 C C . PRO A 1 240 ? 1.033 22.273 19.475 1.00 98.19 240 PRO A C 1
ATOM 1862 O O . PRO A 1 240 ? -0.076 21.936 19.052 1.00 98.19 240 PRO A O 1
ATOM 1865 N N . LEU A 1 241 ? 2.167 21.863 18.906 1.00 98.81 241 LEU A N 1
ATOM 1866 C CA . LEU A 1 241 ? 2.226 20.920 17.791 1.00 98.81 241 LEU A CA 1
ATOM 1867 C C . LEU A 1 241 ? 2.892 19.607 18.210 1.00 98.81 241 LEU A C 1
ATOM 1869 O O . LEU A 1 241 ? 4.065 19.573 18.597 1.00 98.81 241 LEU A O 1
ATOM 1873 N N . VAL A 1 242 ? 2.161 18.503 18.057 1.00 98.81 242 VAL A N 1
ATOM 1874 C CA . VAL A 1 242 ? 2.701 17.146 18.215 1.00 98.81 242 VAL A CA 1
ATOM 1875 C C . VAL A 1 242 ? 2.792 16.476 16.855 1.00 98.81 242 VAL A C 1
ATOM 1877 O O . VAL A 1 242 ? 1.856 16.527 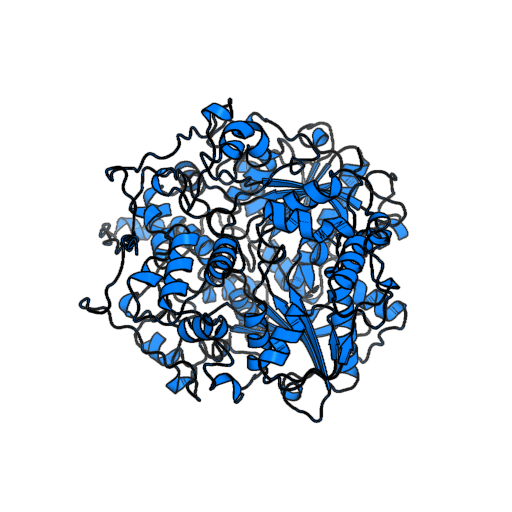16.059 1.00 98.81 242 VAL A O 1
ATOM 1880 N N . VAL A 1 243 ? 3.918 15.821 16.584 1.00 98.81 243 VAL A N 1
ATOM 1881 C CA . VAL A 1 243 ? 4.135 15.094 15.331 1.00 98.81 243 VAL A CA 1
ATOM 1882 C C . VAL A 1 243 ? 4.547 13.658 15.622 1.00 98.81 243 VAL A C 1
ATOM 1884 O O . VAL A 1 243 ? 5.428 13.394 16.441 1.00 98.81 243 VAL A O 1
ATOM 1887 N N . ARG A 1 244 ? 3.969 12.715 14.884 1.00 98.12 244 ARG A N 1
ATOM 1888 C CA . ARG A 1 244 ? 4.434 11.335 14.768 1.00 98.12 244 ARG A CA 1
ATOM 1889 C C . ARG A 1 244 ? 4.678 11.025 13.299 1.00 98.12 244 ARG A C 1
ATOM 1891 O O . ARG A 1 244 ? 3.758 11.000 12.490 1.00 98.12 244 ARG A O 1
ATOM 1898 N N . MET A 1 245 ? 5.928 10.722 12.967 1.00 95.94 245 MET A N 1
ATOM 1899 C CA . MET A 1 245 ? 6.280 10.157 11.666 1.00 95.94 245 MET A CA 1
ATOM 1900 C C . MET A 1 245 ? 6.326 8.641 11.769 1.00 95.94 245 MET A C 1
ATOM 1902 O O . MET A 1 245 ? 7.232 8.080 12.393 1.00 95.94 245 MET A O 1
ATOM 1906 N N . HIS A 1 246 ? 5.358 7.981 11.155 1.00 96.81 246 HIS A N 1
ATOM 1907 C CA . HIS A 1 246 ? 5.174 6.541 11.175 1.00 96.81 246 HIS A CA 1
ATOM 1908 C C . HIS A 1 246 ? 5.487 5.942 9.806 1.00 96.81 246 HIS A C 1
ATOM 1910 O O . HIS A 1 246 ? 5.021 6.445 8.789 1.00 96.81 246 HIS A O 1
ATOM 1916 N N . ASP A 1 247 ? 6.280 4.875 9.784 1.00 94.31 247 ASP A N 1
ATOM 1917 C CA . ASP A 1 247 ? 6.493 4.091 8.568 1.00 94.31 247 ASP A CA 1
ATOM 1918 C C . ASP A 1 247 ? 5.639 2.831 8.667 1.00 94.31 247 ASP A C 1
ATOM 1920 O O . ASP A 1 247 ? 5.639 2.180 9.714 1.00 94.31 247 ASP A O 1
ATOM 1924 N N . GLU A 1 248 ? 4.925 2.521 7.589 1.00 93.12 248 GLU A N 1
ATOM 1925 C CA . GLU A 1 248 ? 4.024 1.376 7.475 1.00 93.12 248 GLU A CA 1
ATOM 1926 C C . GLU A 1 248 ? 4.702 0.074 7.914 1.00 93.12 248 GLU A C 1
ATOM 1928 O O . GLU A 1 248 ? 5.837 -0.234 7.535 1.00 93.12 248 GLU A O 1
ATOM 1933 N N . SER A 1 249 ? 3.965 -0.685 8.719 1.00 93.31 249 SER A N 1
ATOM 1934 C CA . SER A 1 249 ? 4.294 -2.043 9.126 1.00 93.31 249 SER A CA 1
ATOM 1935 C C . SER A 1 249 ? 2.997 -2.844 9.141 1.00 93.31 249 SER A C 1
ATOM 1937 O O . SER A 1 249 ? 2.367 -2.956 10.185 1.00 93.31 249 SER A O 1
ATOM 1939 N N . GLY A 1 250 ? 2.557 -3.355 7.992 1.00 91.25 250 GLY A N 1
ATOM 1940 C CA . GLY A 1 250 ? 1.218 -3.918 7.799 1.00 91.25 250 GLY A CA 1
ATOM 1941 C C . GLY A 1 250 ? 0.857 -5.014 8.805 1.00 91.25 250 GLY A C 1
ATOM 1942 O O . GLY A 1 250 ? -0.213 -4.970 9.409 1.00 91.25 250 GLY A O 1
ATOM 1943 N N . ASP A 1 251 ? 1.775 -5.944 9.078 1.00 92.19 251 ASP A N 1
ATOM 1944 C CA . ASP A 1 251 ? 1.552 -7.003 10.070 1.00 92.19 251 ASP A CA 1
ATOM 1945 C C . ASP A 1 251 ? 1.402 -6.479 11.509 1.00 92.19 251 ASP A C 1
ATOM 1947 O O . ASP A 1 251 ? 0.652 -7.056 12.294 1.00 92.19 251 ASP A O 1
ATOM 1951 N N . SER A 1 252 ? 2.058 -5.375 11.868 1.00 93.88 252 SER A N 1
ATOM 1952 C CA . SER A 1 252 ? 1.903 -4.744 13.185 1.00 93.88 252 SER A CA 1
ATOM 1953 C C . SER A 1 252 ? 0.698 -3.804 13.224 1.00 93.88 252 SER A C 1
ATOM 1955 O O . SER A 1 252 ? -0.161 -3.940 14.089 1.00 93.88 252 SER A O 1
ATOM 1957 N N . ASP A 1 253 ? 0.607 -2.876 12.276 1.00 95.56 253 ASP A N 1
ATOM 1958 C CA . ASP A 1 253 ? -0.383 -1.804 12.235 1.00 95.56 253 ASP A CA 1
ATOM 1959 C C . ASP A 1 253 ? -1.803 -2.358 12.063 1.00 95.56 253 ASP A C 1
ATOM 1961 O O . ASP A 1 253 ? -2.709 -1.916 12.767 1.00 95.56 253 ASP A O 1
ATOM 1965 N N . ILE A 1 254 ? -1.992 -3.348 11.183 1.00 95.44 254 ILE A N 1
ATOM 1966 C CA . ILE A 1 254 ? -3.309 -3.919 10.862 1.00 95.44 254 ILE A CA 1
ATOM 1967 C C . ILE A 1 254 ? -3.611 -5.126 11.752 1.00 95.44 254 ILE A C 1
ATOM 1969 O O . ILE A 1 254 ? -4.703 -5.217 12.314 1.00 95.44 254 ILE A O 1
ATOM 1973 N N . PHE A 1 255 ? -2.664 -6.059 11.884 1.00 94.94 255 PHE A N 1
ATOM 1974 C CA . PHE A 1 255 ? -2.896 -7.346 12.553 1.00 94.94 255 PHE A CA 1
ATOM 1975 C C . PHE A 1 255 ? -2.380 -7.405 13.995 1.00 94.94 255 PHE A C 1
ATOM 1977 O O . PHE A 1 255 ? -2.631 -8.387 14.685 1.00 94.94 255 PHE A O 1
ATOM 1984 N N . GLY A 1 256 ? -1.695 -6.368 14.485 1.00 93.62 256 GLY A N 1
ATOM 1985 C CA . GLY A 1 256 ? -1.232 -6.323 15.871 1.00 93.62 256 GLY A CA 1
ATOM 1986 C C . GLY A 1 256 ? -0.101 -7.306 16.172 1.00 93.62 256 GLY A C 1
ATOM 1987 O O . GLY A 1 256 ? -0.046 -7.834 17.278 1.00 93.62 256 GLY A O 1
ATOM 1988 N N . ALA A 1 257 ? 0.781 -7.598 15.208 1.00 93.12 257 ALA A N 1
ATOM 1989 C CA . ALA A 1 257 ? 1.919 -8.486 15.438 1.00 93.12 257 ALA A CA 1
ATOM 1990 C C . ALA A 1 257 ? 2.792 -8.014 16.620 1.00 93.12 257 ALA A C 1
ATOM 1992 O O . ALA A 1 257 ? 3.331 -6.902 16.600 1.00 93.12 257 ALA A O 1
ATOM 1993 N N . ASP A 1 258 ? 2.966 -8.887 17.617 1.00 88.94 258 ASP A N 1
ATOM 1994 C CA . ASP A 1 258 ? 3.627 -8.588 18.900 1.00 88.94 258 ASP A CA 1
ATOM 1995 C C . ASP A 1 258 ? 5.156 -8.473 18.806 1.00 88.94 258 ASP A C 1
ATOM 1997 O O . ASP A 1 258 ? 5.809 -7.963 19.715 1.00 88.94 258 ASP A O 1
ATOM 2001 N N . ALA A 1 259 ? 5.730 -8.933 17.695 1.00 85.94 259 ALA A N 1
ATOM 2002 C CA . ALA A 1 259 ? 7.156 -8.868 17.407 1.00 85.94 259 ALA A CA 1
ATOM 2003 C C . ALA A 1 259 ? 7.625 -7.452 17.036 1.00 85.94 259 ALA A C 1
ATOM 2005 O O . ALA A 1 259 ? 8.809 -7.270 16.748 1.00 85.94 259 ALA A O 1
ATOM 2006 N N . SER A 1 260 ? 6.715 -6.465 17.005 1.00 88.00 260 SER A N 1
ATOM 2007 C CA . SER A 1 260 ? 7.046 -5.090 16.652 1.00 88.00 260 SER A CA 1
ATOM 2008 C C . SER A 1 260 ? 6.448 -4.018 17.556 1.00 88.00 260 SER A C 1
ATOM 2010 O O . SER A 1 260 ? 5.345 -4.142 18.079 1.00 88.00 260 SER A O 1
ATOM 2012 N N . THR A 1 261 ? 7.185 -2.912 17.699 1.00 91.38 261 THR A N 1
ATOM 2013 C CA . THR A 1 261 ? 6.730 -1.705 18.415 1.00 91.38 261 THR A CA 1
ATOM 2014 C C . THR A 1 261 ? 5.964 -0.711 17.533 1.00 91.38 261 THR A C 1
ATOM 2016 O O . THR A 1 261 ? 5.521 0.320 18.041 1.00 91.38 261 THR A O 1
ATOM 2019 N N . CYS A 1 262 ? 5.785 -0.988 16.233 1.00 93.88 262 CYS A N 1
ATOM 2020 C CA . CYS A 1 262 ? 5.147 -0.059 15.293 1.00 93.88 262 CYS A CA 1
ATOM 2021 C C . CYS A 1 262 ? 3.742 0.376 15.740 1.00 93.88 262 CYS A C 1
ATOM 2023 O O . CYS A 1 262 ? 3.546 1.571 15.984 1.00 93.88 262 CYS A O 1
ATOM 2025 N N . ARG A 1 263 ? 2.797 -0.558 15.916 1.00 94.12 263 ARG A N 1
ATOM 2026 C CA . ARG A 1 263 ? 1.425 -0.229 16.344 1.00 94.12 263 ARG A CA 1
ATOM 2027 C C . ARG A 1 263 ? 1.366 0.493 17.703 1.00 94.12 263 ARG A C 1
ATOM 2029 O O . ARG A 1 263 ? 0.727 1.542 17.760 1.00 94.12 263 ARG A O 1
ATOM 2036 N N . PRO A 1 264 ? 2.051 0.040 18.773 1.00 94.31 264 PRO A N 1
ATOM 2037 C CA . PRO A 1 264 ? 2.093 0.773 20.042 1.00 94.31 264 PRO A CA 1
ATOM 2038 C C . PRO A 1 264 ? 2.557 2.227 19.909 1.00 94.31 264 PRO A C 1
ATOM 2040 O O . PRO A 1 264 ? 1.954 3.132 20.483 1.00 94.31 264 PRO A O 1
ATOM 2043 N N . TYR A 1 265 ? 3.598 2.479 19.112 1.00 95.56 265 TYR A N 1
ATOM 2044 C CA . TYR A 1 265 ? 4.053 3.840 18.852 1.00 95.56 265 TYR A CA 1
ATOM 2045 C C . TYR A 1 265 ? 3.051 4.667 18.034 1.00 95.56 265 TYR A C 1
ATOM 2047 O O . TYR A 1 265 ? 2.963 5.877 18.248 1.00 95.56 265 TYR A O 1
ATOM 2055 N N . LEU A 1 266 ? 2.356 4.055 17.069 1.00 96.56 266 LEU A N 1
ATOM 2056 C CA . LEU A 1 266 ? 1.313 4.728 16.296 1.00 96.56 266 LEU A CA 1
ATOM 2057 C C . LEU A 1 266 ? 0.189 5.196 17.222 1.00 96.56 266 LEU A C 1
ATOM 2059 O O . LEU A 1 266 ? -0.161 6.373 17.202 1.00 96.56 266 LEU A O 1
ATOM 2063 N N . LEU A 1 267 ? -0.307 4.298 18.074 1.00 95.50 267 LEU A N 1
ATOM 2064 C CA . LEU A 1 267 ? -1.370 4.583 19.037 1.00 95.50 267 LEU A CA 1
ATOM 2065 C C . LEU A 1 267 ? -0.942 5.642 20.059 1.00 95.50 267 LEU A C 1
ATOM 2067 O O . LEU A 1 267 ? -1.664 6.613 20.258 1.00 95.50 267 LEU A O 1
ATOM 2071 N N . HIS A 1 268 ? 0.262 5.527 20.629 1.00 96.44 268 HIS A N 1
ATOM 2072 C CA . HIS A 1 268 ? 0.796 6.548 21.535 1.00 96.44 268 HIS A CA 1
ATOM 2073 C C . HIS A 1 268 ? 0.928 7.916 20.843 1.00 96.44 268 HIS A C 1
ATOM 2075 O O . HIS A 1 268 ? 0.558 8.943 21.409 1.00 96.44 268 HIS A O 1
ATOM 2081 N N . GLY A 1 269 ? 1.391 7.931 19.588 1.00 97.56 269 GLY A N 1
ATOM 2082 C CA . GLY A 1 269 ? 1.450 9.144 18.777 1.00 97.56 269 GLY A CA 1
ATOM 2083 C C . GLY A 1 269 ? 0.076 9.768 18.533 1.00 97.56 269 GLY A C 1
ATOM 2084 O O . GLY A 1 269 ? -0.048 10.987 18.631 1.00 97.56 269 GLY A O 1
ATOM 2085 N N . ILE A 1 270 ? -0.948 8.953 18.257 1.00 97.75 270 ILE A N 1
ATOM 2086 C CA . ILE A 1 270 ? -2.340 9.404 18.111 1.00 97.75 270 ILE A CA 1
ATOM 2087 C C . ILE A 1 270 ? -2.829 10.039 19.416 1.00 97.75 270 ILE A C 1
ATOM 2089 O O . ILE A 1 270 ? -3.308 11.169 19.376 1.00 97.75 270 ILE A O 1
ATOM 2093 N N . THR A 1 271 ? -2.644 9.385 20.566 1.00 96.88 271 THR A N 1
ATOM 2094 C CA . THR A 1 271 ? -3.054 9.923 21.875 1.00 96.88 271 THR A CA 1
ATOM 2095 C C . THR A 1 271 ? -2.404 11.276 22.176 1.00 96.88 271 THR A C 1
ATOM 2097 O O . THR A 1 271 ? -3.102 12.233 22.516 1.00 96.88 271 THR A O 1
ATOM 2100 N N . GLU A 1 272 ? -1.087 11.409 21.982 1.00 97.88 272 GLU A N 1
ATOM 2101 C CA . GLU A 1 272 ? -0.382 12.683 22.196 1.00 97.88 272 GLU A CA 1
ATOM 2102 C C . GLU A 1 272 ? -0.856 13.776 21.221 1.00 97.88 272 GLU A C 1
ATOM 2104 O O . GLU A 1 272 ? -1.015 14.937 21.608 1.00 97.88 272 GLU A O 1
ATOM 2109 N N . CYS A 1 273 ? -1.133 13.408 19.966 1.00 98.44 273 CYS A N 1
ATOM 2110 C CA . CYS A 1 273 ? -1.684 14.314 18.959 1.00 98.44 273 CYS A CA 1
ATOM 2111 C C . CYS A 1 273 ? -3.075 14.835 19.343 1.00 98.44 273 CYS A C 1
ATOM 2113 O O . CYS A 1 273 ? -3.329 16.035 19.221 1.00 98.44 273 CYS A O 1
ATOM 2115 N N . ILE A 1 274 ? -3.953 13.964 19.849 1.00 98.31 274 ILE A N 1
ATOM 2116 C CA . ILE A 1 274 ? -5.268 14.362 20.370 1.00 98.31 274 ILE A CA 1
ATOM 2117 C C . ILE A 1 274 ? -5.085 15.328 21.545 1.00 98.31 274 ILE A C 1
ATOM 2119 O O . ILE A 1 274 ? -5.698 16.393 21.566 1.00 98.31 274 ILE A O 1
ATOM 2123 N N . GLY A 1 275 ? -4.187 15.011 22.482 1.00 96.94 275 GLY A N 1
ATOM 2124 C CA . GLY A 1 275 ? -3.911 15.860 23.642 1.00 96.94 275 GLY A CA 1
ATOM 2125 C C . GLY A 1 275 ? -3.448 17.280 23.286 1.00 96.94 275 GLY A C 1
ATOM 2126 O O . GLY A 1 275 ? -3.793 18.228 23.993 1.00 96.94 275 GLY A O 1
ATOM 2127 N N . ALA A 1 276 ? -2.692 17.458 22.198 1.00 97.75 276 ALA A N 1
ATOM 2128 C CA . ALA A 1 276 ? -2.305 18.781 21.700 1.00 97.75 276 ALA A CA 1
ATOM 2129 C C . ALA A 1 276 ? -3.459 19.516 21.010 1.00 97.75 276 ALA A C 1
ATOM 2131 O O . ALA A 1 276 ? -3.679 20.703 21.263 1.00 97.75 276 ALA A O 1
ATOM 2132 N N . ALA A 1 277 ? -4.232 18.802 20.194 1.00 97.81 277 ALA A N 1
ATOM 2133 C CA . ALA A 1 277 ? -5.389 19.353 19.501 1.00 97.81 277 ALA A CA 1
ATOM 2134 C C . ALA A 1 277 ? -6.465 19.864 20.479 1.00 97.81 277 ALA A C 1
ATOM 2136 O O . ALA A 1 277 ? -6.969 20.974 20.317 1.00 97.81 277 ALA A O 1
ATOM 2137 N N . LEU A 1 278 ? -6.733 19.121 21.560 1.00 96.81 278 LEU A N 1
ATOM 2138 C CA . LEU A 1 278 ? -7.669 19.521 22.623 1.00 96.81 278 LEU A CA 1
ATOM 2139 C C . LEU A 1 278 ? -7.223 20.781 23.390 1.00 96.81 278 LEU A C 1
ATOM 2141 O O . LEU A 1 278 ? -8.041 21.446 24.021 1.00 96.81 278 LEU A O 1
ATOM 2145 N N . LYS A 1 279 ? -5.937 21.147 23.316 1.00 95.81 279 LYS A N 1
ATOM 2146 C CA . LYS A 1 279 ? -5.385 22.394 23.880 1.00 95.81 279 LYS A CA 1
ATOM 2147 C C . LYS A 1 279 ? -5.402 23.558 22.879 1.00 95.81 279 LYS A C 1
ATOM 2149 O O . LYS A 1 279 ? -4.754 24.574 23.116 1.00 95.81 279 LYS A O 1
ATOM 2154 N N . GLY A 1 280 ? -6.112 23.410 21.760 1.00 95.56 280 GLY A N 1
ATOM 2155 C CA . GLY A 1 280 ? -6.213 24.405 20.690 1.00 95.56 280 GLY A CA 1
ATOM 2156 C C . GLY A 1 280 ? -5.101 24.331 19.640 1.00 95.56 280 GLY A C 1
ATOM 2157 O O . GLY A 1 280 ? -5.128 25.104 18.686 1.00 95.56 280 GLY A O 1
ATOM 2158 N N . GLY A 1 281 ? -4.139 23.417 19.794 1.00 97.75 281 GLY A N 1
ATOM 2159 C CA . GLY A 1 281 ? -3.058 23.201 18.837 1.00 97.75 281 GLY A CA 1
ATOM 2160 C C . GLY A 1 281 ? -3.418 22.223 17.723 1.00 97.75 281 GLY A C 1
ATOM 2161 O O . GLY A 1 281 ? -4.551 22.206 17.233 1.00 97.75 281 GLY A O 1
ATOM 2162 N N . ALA A 1 282 ? -2.443 21.419 17.306 1.00 98.31 282 ALA A N 1
ATOM 2163 C CA . ALA A 1 282 ? -2.632 20.384 16.296 1.00 98.31 282 ALA A CA 1
ATOM 2164 C C . ALA A 1 282 ? -1.773 19.145 16.574 1.00 98.31 282 ALA A C 1
ATOM 2166 O O . ALA A 1 282 ? -0.710 19.200 17.197 1.00 98.31 282 ALA A O 1
ATOM 2167 N N . GLY A 1 283 ? -2.239 18.015 16.060 1.00 98.62 283 GLY A N 1
ATOM 2168 C CA . GLY A 1 283 ? -1.506 16.762 16.023 1.00 98.62 283 GLY A CA 1
ATOM 2169 C C . GLY A 1 283 ? -1.363 16.253 14.592 1.00 98.62 283 GLY A C 1
ATOM 2170 O O . GLY A 1 283 ? -2.335 16.265 13.838 1.00 98.62 283 GLY A O 1
ATOM 2171 N N . LEU A 1 284 ? -0.167 15.803 14.211 1.00 98.75 284 LEU A N 1
ATOM 2172 C CA . LEU A 1 284 ? 0.130 15.284 12.874 1.00 98.75 284 LEU A CA 1
ATOM 2173 C C . LEU A 1 284 ? 0.634 13.842 12.944 1.00 98.75 284 LEU A C 1
ATOM 2175 O O . LEU A 1 284 ? 1.727 13.588 13.453 1.00 98.75 284 LEU A O 1
ATOM 2179 N N . ILE A 1 285 ? -0.106 12.910 12.345 1.00 98.50 285 ILE A N 1
ATOM 2180 C CA . ILE A 1 285 ? 0.384 11.556 12.062 1.00 98.50 285 ILE A CA 1
ATOM 2181 C C . ILE A 1 285 ? 0.732 11.473 10.580 1.00 98.50 285 ILE A C 1
ATOM 2183 O O . ILE A 1 285 ? -0.153 11.457 9.729 1.00 98.50 285 ILE A O 1
ATOM 2187 N N . VAL A 1 286 ? 2.020 11.407 10.258 1.00 97.94 286 VAL A N 1
ATOM 2188 C CA . VAL A 1 286 ? 2.497 11.158 8.891 1.00 97.94 286 VAL A CA 1
ATOM 2189 C C . VAL A 1 286 ? 2.681 9.655 8.726 1.00 97.94 286 VAL A C 1
ATOM 2191 O O . VAL A 1 286 ? 3.570 9.086 9.354 1.00 97.94 286 VAL A O 1
ATOM 2194 N N . TYR A 1 287 ? 1.849 9.018 7.905 1.00 97.31 287 TYR A N 1
ATOM 2195 C CA . TYR A 1 287 ? 1.887 7.587 7.608 1.00 97.31 287 TYR A CA 1
ATOM 2196 C C . TYR A 1 287 ? 2.552 7.345 6.246 1.00 97.31 287 TYR A C 1
ATOM 2198 O O . TYR A 1 287 ? 1.936 7.527 5.193 1.00 97.31 287 TYR A O 1
ATOM 2206 N N . SER A 1 288 ? 3.828 6.964 6.268 1.00 94.25 288 SER A N 1
ATOM 2207 C CA . SER A 1 288 ? 4.669 6.752 5.086 1.00 94.25 288 SER A CA 1
ATOM 2208 C C . SER A 1 288 ? 4.738 5.275 4.712 1.00 94.25 288 SER A C 1
ATOM 2210 O O . SER A 1 288 ? 5.120 4.441 5.531 1.00 94.25 288 SER A O 1
ATOM 2212 N N . ARG A 1 289 ? 4.452 4.931 3.455 1.00 89.81 289 ARG A N 1
ATOM 2213 C CA . ARG A 1 289 ? 4.334 3.535 3.001 1.00 89.81 289 ARG A CA 1
ATOM 2214 C C . ARG A 1 289 ? 5.667 2.866 2.648 1.00 89.81 289 ARG A C 1
ATOM 2216 O O . ARG A 1 289 ? 5.866 2.375 1.538 1.00 89.81 289 ARG A O 1
ATOM 2223 N N . GLN A 1 290 ? 6.591 2.858 3.610 1.00 91.25 290 GLN A N 1
ATOM 2224 C CA . GLN A 1 290 ? 7.952 2.325 3.470 1.00 91.25 290 GLN A CA 1
ATOM 2225 C C . GLN A 1 290 ? 8.148 1.017 4.263 1.00 91.25 290 GLN A C 1
ATOM 2227 O O . GLN A 1 290 ? 8.977 0.937 5.175 1.00 91.25 290 GLN A O 1
ATOM 2232 N N . GLU A 1 291 ? 7.367 -0.007 3.908 1.00 90.25 291 GLU A N 1
ATOM 2233 C CA . GLU A 1 291 ? 7.324 -1.312 4.589 1.00 90.25 291 GLU A CA 1
ATOM 2234 C C . GLU A 1 291 ? 8.704 -1.982 4.727 1.00 90.25 291 GLU A C 1
ATOM 2236 O O . GLU A 1 291 ? 9.555 -1.910 3.832 1.00 90.25 291 GLU A O 1
ATOM 2241 N N . GLY A 1 292 ? 8.915 -2.680 5.849 1.00 88.50 292 GLY A N 1
ATOM 2242 C CA . GLY A 1 292 ? 10.100 -3.514 6.058 1.00 88.50 292 GLY A CA 1
ATOM 2243 C C . GLY A 1 292 ? 11.416 -2.732 6.040 1.00 88.50 292 GLY A C 1
ATOM 2244 O O . GLY A 1 292 ? 12.397 -3.207 5.478 1.00 88.50 292 GLY A O 1
ATOM 2245 N N . ASN A 1 293 ? 11.442 -1.518 6.604 1.00 89.62 293 ASN A N 1
ATOM 2246 C CA . ASN A 1 293 ? 12.589 -0.598 6.530 1.00 89.62 293 ASN A CA 1
ATOM 2247 C C . ASN A 1 293 ? 12.981 -0.240 5.078 1.00 89.62 293 ASN A C 1
ATOM 2249 O O . ASN A 1 293 ? 14.163 -0.094 4.764 1.00 89.62 293 ASN A O 1
ATOM 2253 N N . GLY A 1 294 ? 11.989 -0.122 4.188 1.00 89.06 294 GLY A N 1
ATOM 2254 C CA . GLY A 1 294 ? 12.197 0.154 2.763 1.00 89.06 294 GLY A CA 1
ATOM 2255 C C . GLY A 1 294 ? 12.620 -1.068 1.939 1.00 89.06 294 GLY A C 1
ATOM 2256 O O . GLY A 1 294 ? 13.040 -0.904 0.798 1.00 89.06 294 GLY A O 1
ATOM 2257 N N . LEU A 1 295 ? 12.526 -2.282 2.491 1.00 88.19 295 LEU A N 1
ATOM 2258 C CA . LEU A 1 295 ? 12.945 -3.526 1.829 1.00 88.19 295 LEU A CA 1
ATOM 2259 C C . LEU A 1 295 ? 11.772 -4.410 1.391 1.00 88.19 295 LEU A C 1
ATOM 2261 O O . LEU A 1 295 ? 11.976 -5.344 0.623 1.00 88.19 295 LEU A O 1
ATOM 2265 N N . GLY A 1 296 ? 10.557 -4.120 1.859 1.00 90.94 296 GLY A N 1
ATOM 2266 C CA . GLY A 1 296 ? 9.377 -4.927 1.568 1.00 90.94 296 GLY A CA 1
ATOM 2267 C C . GLY A 1 296 ? 9.154 -6.077 2.555 1.00 90.94 296 GLY A C 1
ATOM 2268 O O . GLY A 1 296 ? 9.980 -6.397 3.414 1.00 90.94 296 GLY A O 1
ATOM 2269 N N . GLU A 1 297 ? 7.974 -6.684 2.455 1.00 91.62 297 GLU A N 1
ATOM 2270 C CA . GLU A 1 297 ? 7.458 -7.619 3.460 1.00 91.62 297 GLU A CA 1
ATOM 2271 C C . GLU A 1 297 ? 8.111 -9.008 3.387 1.00 91.62 297 GLU A C 1
ATOM 2273 O O . GLU A 1 297 ? 8.399 -9.611 4.422 1.00 91.62 297 GLU A O 1
ATOM 2278 N N . VAL A 1 298 ? 8.435 -9.492 2.181 1.00 94.44 298 VAL A N 1
ATOM 2279 C CA . VAL A 1 298 ? 9.151 -10.766 2.004 1.00 94.44 298 VAL A CA 1
ATOM 2280 C C . VAL A 1 298 ? 10.506 -10.709 2.708 1.00 94.44 298 VAL A C 1
ATOM 2282 O O . VAL A 1 298 ? 10.796 -11.561 3.547 1.00 94.44 298 VAL A O 1
ATOM 2285 N N . PHE A 1 299 ? 11.297 -9.656 2.478 1.00 92.44 299 PHE A N 1
ATOM 2286 C CA . PHE A 1 299 ? 12.574 -9.452 3.173 1.00 92.44 299 PHE A CA 1
ATOM 2287 C C . PHE A 1 299 ? 12.416 -9.367 4.689 1.00 92.44 299 PHE A C 1
ATOM 2289 O O . PHE A 1 299 ? 13.182 -9.996 5.421 1.00 92.44 299 PHE A O 1
ATOM 2296 N N . LYS A 1 300 ? 11.406 -8.636 5.170 1.00 92.88 300 LYS A N 1
ATOM 2297 C CA . LYS A 1 300 ? 11.088 -8.552 6.601 1.00 92.88 300 LYS A CA 1
ATOM 2298 C C . LYS A 1 300 ? 10.878 -9.942 7.208 1.00 92.88 300 LYS A C 1
ATOM 2300 O O . LYS A 1 300 ? 11.436 -10.241 8.263 1.00 92.88 300 LYS A O 1
ATOM 2305 N N . PHE A 1 301 ? 10.131 -10.817 6.535 1.00 94.31 301 PHE A N 1
ATOM 2306 C CA . PHE A 1 301 ? 9.845 -12.162 7.041 1.00 94.31 301 PHE A CA 1
ATOM 2307 C C . PHE A 1 301 ? 11.067 -13.087 6.946 1.00 94.31 301 PHE A C 1
ATOM 2309 O O . PHE A 1 301 ? 11.302 -13.862 7.872 1.00 94.31 301 PHE A O 1
ATOM 2316 N N . LEU A 1 302 ? 11.903 -12.960 5.909 1.00 94.25 302 LEU A N 1
ATOM 2317 C CA . LEU A 1 302 ? 13.189 -13.671 5.835 1.00 94.25 302 LEU A CA 1
ATOM 2318 C C . LEU A 1 302 ? 14.115 -13.281 7.001 1.00 94.25 302 LEU A C 1
ATOM 2320 O O . LEU A 1 302 ? 14.744 -14.150 7.609 1.00 94.25 302 LEU A O 1
ATOM 2324 N N . VAL A 1 303 ? 14.163 -11.991 7.358 1.00 92.25 303 VAL A N 1
ATOM 2325 C CA . VAL A 1 303 ? 14.919 -11.498 8.524 1.00 92.25 303 VAL A CA 1
ATOM 2326 C C . VAL A 1 303 ? 14.347 -12.060 9.827 1.00 92.25 303 VAL A C 1
ATOM 2328 O O . VAL A 1 303 ? 15.119 -12.489 10.685 1.00 92.25 303 VAL A O 1
ATOM 2331 N N . HIS A 1 304 ? 13.019 -12.115 9.979 1.00 91.75 304 HIS A N 1
ATOM 2332 C CA . HIS A 1 304 ? 12.388 -12.758 11.137 1.00 91.75 304 HIS A CA 1
ATOM 2333 C C . HIS A 1 304 ? 12.757 -14.242 11.243 1.00 91.75 304 HIS A C 1
ATOM 2335 O O . HIS A 1 304 ? 13.131 -14.695 12.320 1.00 91.75 304 HIS A O 1
ATOM 2341 N N . ASN A 1 305 ? 12.735 -14.986 10.135 1.00 93.69 305 ASN A N 1
ATOM 2342 C CA . ASN A 1 305 ? 13.118 -16.400 10.127 1.00 93.69 305 ASN A CA 1
ATOM 2343 C C . ASN A 1 305 ? 14.575 -16.596 10.563 1.00 93.69 305 ASN A C 1
ATOM 2345 O O . ASN A 1 305 ? 14.847 -17.418 11.438 1.00 93.69 305 ASN A O 1
ATOM 2349 N N . ALA A 1 306 ? 15.496 -15.792 10.023 1.00 92.75 306 ALA A N 1
ATOM 2350 C CA . ALA A 1 306 ? 16.903 -15.840 10.410 1.00 92.75 306 ALA A CA 1
ATOM 2351 C C . ALA A 1 306 ? 17.110 -15.523 11.898 1.00 92.75 306 ALA A C 1
ATOM 2353 O O . ALA A 1 306 ? 17.855 -16.231 12.574 1.00 92.75 306 ALA A O 1
ATOM 2354 N N . ARG A 1 307 ? 16.425 -14.497 12.423 1.00 90.56 307 ARG A N 1
ATOM 2355 C CA . ARG A 1 307 ? 16.461 -14.140 13.853 1.00 90.56 307 ARG A CA 1
ATOM 2356 C C . ARG A 1 307 ? 15.917 -15.268 14.725 1.00 90.56 307 ARG A C 1
ATOM 2358 O O . ARG A 1 307 ? 16.561 -15.641 15.698 1.00 90.56 307 ARG A O 1
ATOM 2365 N N . ASN A 1 308 ? 14.795 -15.869 14.336 1.00 89.19 308 ASN A N 1
ATOM 2366 C CA . ASN A 1 308 ? 14.196 -16.980 15.072 1.00 89.19 308 ASN A CA 1
ATOM 2367 C C . ASN A 1 308 ? 15.116 -18.211 15.111 1.00 89.19 308 ASN A C 1
ATOM 2369 O O . ASN A 1 308 ? 15.211 -18.859 16.150 1.00 89.19 308 ASN A O 1
ATOM 2373 N N . LYS A 1 309 ? 15.824 -18.525 14.015 1.00 90.75 309 LYS A N 1
ATOM 2374 C CA . LYS A 1 309 ? 16.743 -19.678 13.958 1.00 90.75 309 LYS A CA 1
ATOM 2375 C C . LYS A 1 309 ? 18.067 -19.451 14.682 1.00 90.75 309 LYS A C 1
ATOM 2377 O O . LYS A 1 309 ? 18.596 -20.386 15.273 1.00 90.75 309 LYS A O 1
ATOM 2382 N N . LEU A 1 310 ? 18.619 -18.240 14.611 1.00 89.62 310 LEU A N 1
ATOM 2383 C CA . LEU A 1 310 ? 19.930 -17.907 15.185 1.00 89.62 310 LEU A CA 1
ATOM 2384 C C . LEU A 1 310 ? 19.851 -17.355 16.617 1.00 89.62 310 LEU A C 1
ATOM 2386 O O . LEU A 1 310 ? 20.886 -17.104 17.232 1.00 89.62 310 LEU A O 1
ATOM 2390 N N . GLY A 1 311 ? 18.639 -17.173 17.142 1.00 87.94 311 GLY A N 1
ATOM 2391 C CA . GLY A 1 311 ? 18.378 -16.529 18.423 1.00 87.94 311 GLY A CA 1
ATOM 2392 C C . GLY A 1 311 ? 18.197 -15.021 18.264 1.00 87.94 311 GLY A C 1
ATOM 2393 O O . GLY A 1 311 ? 19.073 -14.316 17.749 1.00 87.94 311 GLY A O 1
ATOM 2394 N N . ASP A 1 312 ? 17.052 -14.521 18.730 1.00 85.44 312 ASP A N 1
ATOM 2395 C CA . ASP A 1 312 ? 16.730 -13.102 18.663 1.00 85.44 312 ASP A CA 1
ATOM 2396 C C . ASP A 1 312 ? 17.432 -12.337 19.793 1.00 85.44 312 ASP A C 1
ATOM 2398 O O . ASP A 1 312 ? 17.161 -12.545 20.976 1.00 85.44 312 ASP A O 1
ATOM 2402 N N . SER A 1 313 ? 18.371 -11.465 19.428 1.00 87.06 313 SER A N 1
ATOM 2403 C CA . SER A 1 313 ? 19.167 -10.659 20.355 1.00 87.06 313 SER A CA 1
ATOM 2404 C C . SER A 1 313 ? 19.420 -9.267 19.781 1.00 87.06 313 SER A C 1
ATOM 2406 O O . SER A 1 313 ? 19.296 -9.045 18.572 1.00 87.06 313 SER A O 1
ATOM 2408 N N . VAL A 1 314 ? 19.798 -8.324 20.648 1.00 83.62 314 VAL A N 1
ATOM 2409 C CA . VAL A 1 314 ? 20.133 -6.950 20.240 1.00 83.62 314 VAL A CA 1
ATOM 2410 C C . VAL A 1 314 ? 21.245 -6.939 19.186 1.00 83.62 314 VAL A C 1
ATOM 2412 O O . VAL A 1 314 ? 21.116 -6.260 18.167 1.00 83.62 314 VAL A O 1
ATOM 2415 N N . ASP A 1 315 ? 22.281 -7.758 19.378 1.00 80.75 315 ASP A N 1
ATOM 2416 C CA . ASP A 1 315 ? 23.413 -7.875 18.452 1.00 80.75 315 ASP A CA 1
ATOM 2417 C C . ASP A 1 315 ? 23.007 -8.487 17.103 1.00 80.75 315 ASP A C 1
ATOM 2419 O O . ASP A 1 315 ? 23.508 -8.094 16.042 1.00 80.75 315 ASP A O 1
ATOM 2423 N N . ASN A 1 316 ? 22.066 -9.436 17.117 1.00 83.31 316 ASN A N 1
ATOM 2424 C CA . ASN A 1 316 ? 21.626 -10.126 15.909 1.00 83.31 316 ASN A CA 1
ATOM 2425 C C . ASN A 1 316 ? 20.631 -9.310 15.078 1.00 83.31 316 ASN A C 1
ATOM 2427 O O . ASN A 1 316 ? 20.609 -9.486 13.860 1.00 83.31 316 ASN A O 1
ATOM 2431 N N . PHE A 1 317 ? 19.851 -8.406 15.680 1.00 83.31 317 PHE A N 1
ATOM 2432 C CA . PHE A 1 317 ? 18.757 -7.694 15.006 1.00 83.31 317 PHE A CA 1
ATOM 2433 C C . PHE A 1 317 ? 19.190 -7.033 13.682 1.00 83.31 317 PHE A C 1
ATOM 2435 O O . PHE A 1 317 ? 18.729 -7.414 12.605 1.00 83.31 317 PHE A O 1
ATOM 2442 N N . PHE A 1 318 ? 20.127 -6.082 13.745 1.00 81.69 318 PHE A N 1
ATOM 2443 C CA . PHE A 1 318 ? 20.616 -5.369 12.556 1.00 81.69 318 PHE A CA 1
ATOM 2444 C C . PHE A 1 318 ? 21.613 -6.195 11.742 1.00 81.69 318 PHE A C 1
ATOM 2446 O O . PHE A 1 318 ? 21.710 -6.036 10.525 1.00 81.69 318 PHE A O 1
ATOM 2453 N N . THR A 1 319 ? 22.325 -7.120 12.389 1.00 86.25 319 THR A N 1
ATOM 2454 C CA . THR A 1 319 ? 23.279 -8.008 11.717 1.00 86.25 319 THR A CA 1
ATOM 2455 C C . THR A 1 319 ? 22.581 -8.890 10.684 1.00 86.25 319 THR A C 1
ATOM 2457 O O . THR A 1 319 ? 23.044 -8.969 9.544 1.00 86.25 319 THR A O 1
ATOM 2460 N N . GLN A 1 320 ? 21.433 -9.488 11.028 1.00 89.31 320 GLN A N 1
ATOM 2461 C CA . GLN A 1 320 ? 20.667 -10.298 10.074 1.00 89.31 320 GLN A CA 1
ATOM 2462 C C . GLN A 1 320 ? 20.113 -9.449 8.927 1.00 89.31 320 GLN A C 1
ATOM 2464 O O . GLN A 1 320 ? 20.165 -9.867 7.769 1.00 89.31 320 GLN A O 1
ATOM 2469 N N . GLN A 1 321 ? 19.656 -8.231 9.223 1.00 88.50 321 GLN A N 1
ATOM 2470 C CA . GLN A 1 321 ? 19.158 -7.323 8.196 1.00 88.50 321 GLN A CA 1
ATOM 2471 C C . GLN A 1 321 ? 20.257 -6.911 7.205 1.00 88.50 321 GLN A C 1
ATOM 2473 O O . GLN A 1 321 ? 20.082 -7.087 6.000 1.00 88.50 321 GLN A O 1
ATOM 2478 N N . LYS A 1 322 ? 21.430 -6.471 7.682 1.00 88.38 322 LYS A N 1
ATOM 2479 C CA . LYS A 1 322 ? 22.595 -6.181 6.823 1.00 88.38 322 LYS A CA 1
ATOM 2480 C C . LYS A 1 322 ? 23.033 -7.385 6.003 1.00 88.38 322 LYS A C 1
ATOM 2482 O O . LYS A 1 322 ? 23.393 -7.240 4.837 1.00 88.38 322 LYS A O 1
ATOM 2487 N N . ARG A 1 323 ? 23.031 -8.576 6.602 1.00 89.62 323 ARG A N 1
ATOM 2488 C CA . ARG A 1 323 ? 23.450 -9.808 5.931 1.00 89.62 323 ARG A CA 1
ATOM 2489 C C . ARG A 1 323 ? 22.558 -10.115 4.724 1.00 89.62 323 ARG A C 1
ATOM 2491 O O . ARG A 1 323 ? 23.084 -10.357 3.632 1.00 89.62 323 ARG A O 1
ATOM 2498 N N . ILE A 1 324 ? 21.241 -10.052 4.928 1.00 89.38 324 ILE A N 1
ATOM 2499 C CA . ILE A 1 324 ? 20.218 -10.401 3.935 1.00 89.38 324 ILE A CA 1
ATOM 2500 C C . ILE A 1 324 ? 20.026 -9.273 2.908 1.00 89.38 324 ILE A C 1
ATOM 2502 O O . ILE A 1 324 ? 20.019 -9.536 1.708 1.00 89.38 324 ILE A O 1
ATOM 2506 N N . ALA A 1 325 ? 19.898 -8.020 3.349 1.00 84.75 325 ALA A N 1
ATOM 2507 C CA . ALA A 1 325 ? 19.517 -6.891 2.494 1.00 84.75 325 ALA A CA 1
ATOM 2508 C C . ALA A 1 325 ? 20.681 -5.975 2.081 1.00 84.75 325 ALA A C 1
ATOM 2510 O O . ALA A 1 325 ? 20.545 -5.177 1.156 1.00 84.75 325 ALA A O 1
ATOM 2511 N N . GLY A 1 326 ? 21.826 -6.066 2.760 1.00 85.94 326 GLY A N 1
ATOM 2512 C CA . GLY A 1 326 ? 22.977 -5.188 2.534 1.00 85.94 326 GLY A CA 1
ATOM 2513 C C . GLY A 1 326 ? 22.910 -3.839 3.257 1.00 85.94 326 GLY A C 1
ATOM 2514 O O . GLY A 1 326 ? 23.858 -3.070 3.140 1.00 85.94 326 GLY A O 1
ATOM 2515 N N . VAL A 1 327 ? 21.839 -3.552 4.009 1.00 86.56 327 VAL A N 1
ATOM 2516 C CA . VAL A 1 327 ? 21.605 -2.256 4.673 1.00 86.56 327 VAL A CA 1
ATOM 2517 C C . VAL A 1 327 ? 20.833 -2.409 5.984 1.00 86.56 327 VAL A C 1
ATOM 2519 O O . VAL A 1 327 ? 20.046 -3.342 6.133 1.00 86.56 327 VAL A O 1
ATOM 2522 N N . ASP A 1 328 ? 21.035 -1.478 6.922 1.00 84.19 328 ASP A N 1
ATOM 2523 C CA . ASP A 1 328 ? 20.243 -1.389 8.162 1.00 84.19 328 ASP A CA 1
ATOM 2524 C C . ASP A 1 328 ? 18.850 -0.786 7.937 1.00 84.19 328 ASP A C 1
ATOM 2526 O O . ASP A 1 328 ? 17.891 -1.142 8.616 1.00 84.19 328 ASP A O 1
ATOM 2530 N N . ASP A 1 329 ? 18.739 0.179 7.028 1.00 87.31 329 ASP A N 1
ATOM 2531 C CA . ASP A 1 329 ? 17.515 0.925 6.754 1.00 87.31 329 ASP A CA 1
ATOM 2532 C C . ASP A 1 329 ? 17.639 1.582 5.373 1.00 87.31 329 ASP A C 1
ATOM 2534 O O . ASP A 1 329 ? 18.604 2.303 5.138 1.00 87.31 329 ASP A O 1
ATOM 2538 N N . ALA A 1 330 ? 16.702 1.314 4.462 1.00 89.81 330 ALA A N 1
ATOM 2539 C CA . ALA A 1 330 ? 16.680 1.897 3.116 1.00 89.81 330 ALA A CA 1
ATOM 2540 C C . ALA A 1 330 ? 15.681 3.063 2.990 1.00 89.81 330 ALA A C 1
ATOM 2542 O O . ALA A 1 330 ? 15.468 3.583 1.892 1.00 89.81 330 ALA A O 1
ATOM 2543 N N . ARG A 1 331 ? 15.022 3.455 4.089 1.00 91.94 331 ARG A N 1
ATOM 2544 C CA . ARG A 1 331 ? 13.995 4.504 4.077 1.00 91.94 331 ARG A CA 1
ATOM 2545 C C . ARG A 1 331 ? 14.559 5.884 3.767 1.00 91.94 331 ARG A C 1
ATOM 2547 O O . ARG A 1 331 ? 15.689 6.217 4.114 1.00 91.94 331 ARG A O 1
ATOM 2554 N N . LEU A 1 332 ? 13.707 6.715 3.174 1.00 92.25 332 LEU A N 1
ATOM 2555 C CA . LEU A 1 332 ? 14.041 8.058 2.692 1.00 92.25 332 LEU A CA 1
ATOM 2556 C C . LEU A 1 332 ? 13.649 9.133 3.711 1.00 92.25 332 LEU A C 1
ATOM 2558 O O . LEU A 1 332 ? 12.772 9.961 3.453 1.00 92.25 332 LEU A O 1
ATOM 2562 N N . TYR A 1 333 ? 14.261 9.114 4.896 1.00 92.06 333 TYR A N 1
ATOM 2563 C CA . TYR A 1 333 ? 13.917 10.078 5.949 1.00 92.06 333 TYR A CA 1
ATOM 2564 C C . TYR A 1 333 ? 14.239 11.521 5.579 1.00 92.06 333 TYR A C 1
ATOM 2566 O O . TYR A 1 333 ? 13.589 12.433 6.077 1.00 92.06 333 TYR A O 1
ATOM 2574 N N . GLU A 1 334 ? 15.204 11.737 4.694 1.00 92.88 334 GLU A N 1
ATOM 2575 C CA . GLU A 1 334 ? 15.624 13.055 4.228 1.00 92.88 334 GLU A CA 1
ATOM 2576 C C . GLU A 1 334 ? 14.543 13.759 3.398 1.00 92.88 334 GLU A C 1
ATOM 2578 O O . GLU A 1 334 ? 14.605 14.979 3.241 1.00 92.88 334 GLU A O 1
ATOM 2583 N N . LEU A 1 335 ? 13.557 13.010 2.889 1.00 94.00 335 LEU A N 1
ATOM 2584 C CA . LEU A 1 335 ? 12.393 13.530 2.164 1.00 94.00 335 LEU A CA 1
ATOM 2585 C C . LEU A 1 335 ? 11.175 13.740 3.074 1.00 94.00 335 LEU A C 1
ATOM 2587 O O . LEU A 1 335 ? 10.284 14.519 2.753 1.00 94.00 335 LEU A O 1
ATOM 2591 N N . CYS A 1 336 ? 11.136 13.084 4.238 1.00 90.38 336 CYS A N 1
ATOM 2592 C CA . CYS A 1 336 ? 10.019 13.183 5.175 1.00 90.38 336 CYS A CA 1
ATOM 2593 C C . CYS A 1 336 ? 9.664 14.620 5.616 1.00 90.38 336 CYS A C 1
ATOM 2595 O O . CYS A 1 336 ? 8.473 14.880 5.783 1.00 90.38 336 CYS A O 1
ATOM 2597 N N . PRO A 1 337 ? 10.607 15.567 5.818 1.00 96.31 337 PRO A N 1
ATOM 2598 C CA . PRO A 1 337 ? 10.253 16.926 6.227 1.00 96.31 337 PRO A CA 1
ATOM 2599 C C . PRO A 1 337 ? 9.369 17.676 5.222 1.00 96.31 337 PRO A C 1
ATOM 2601 O O . PRO A 1 337 ? 8.661 18.598 5.622 1.00 96.31 337 PRO A O 1
ATOM 2604 N N . ASP A 1 338 ? 9.374 17.289 3.943 1.00 97.88 338 ASP A N 1
ATOM 2605 C CA . ASP A 1 338 ? 8.688 18.005 2.867 1.00 97.88 338 ASP A CA 1
ATOM 2606 C C . ASP A 1 338 ? 7.175 18.142 3.120 1.00 97.88 338 ASP A C 1
ATOM 2608 O O . ASP A 1 338 ? 6.610 19.204 2.859 1.00 97.88 338 ASP A O 1
ATOM 2612 N N . VAL A 1 339 ? 6.517 17.127 3.702 1.00 98.00 339 VAL A N 1
ATOM 2613 C CA . VAL A 1 339 ? 5.084 17.210 4.060 1.00 98.00 339 VAL A CA 1
ATOM 2614 C C . VAL A 1 339 ? 4.825 18.168 5.224 1.00 98.00 339 VAL A C 1
ATOM 2616 O O . VAL A 1 339 ? 3.807 18.854 5.246 1.00 98.00 339 VAL A O 1
ATOM 2619 N N . LEU A 1 340 ? 5.754 18.273 6.177 1.00 98.62 340 LEU A N 1
ATOM 2620 C CA . LEU A 1 340 ? 5.629 19.224 7.285 1.00 98.62 340 LEU A CA 1
ATOM 2621 C C . LEU A 1 340 ? 5.848 20.656 6.790 1.00 98.62 340 LEU A C 1
ATOM 2623 O O . LEU A 1 340 ? 5.098 21.563 7.146 1.00 98.62 340 LEU A O 1
ATOM 2627 N N . LEU A 1 341 ? 6.827 20.848 5.904 1.00 98.50 341 LEU A N 1
ATOM 2628 C CA . LEU A 1 341 ? 7.065 22.121 5.228 1.00 98.50 341 LEU A CA 1
ATOM 2629 C C . LEU A 1 341 ? 5.876 22.521 4.348 1.00 98.50 341 LEU A C 1
ATOM 2631 O O . LEU A 1 341 ? 5.538 23.704 4.298 1.00 98.50 341 LEU A O 1
ATOM 2635 N N . TRP A 1 342 ? 5.217 21.559 3.697 1.00 98.56 342 TRP A N 1
ATOM 2636 C CA . TRP A 1 342 ? 3.982 21.789 2.948 1.00 98.56 342 TRP A CA 1
ATOM 2637 C C . TRP A 1 342 ? 2.839 22.282 3.841 1.00 98.56 342 TRP A C 1
ATOM 2639 O O . TRP A 1 342 ? 2.091 23.161 3.424 1.00 98.56 342 TRP A O 1
ATOM 2649 N N . LEU A 1 343 ? 2.756 21.796 5.082 1.00 98.56 343 LEU A N 1
ATOM 2650 C CA . LEU A 1 343 ? 1.798 22.251 6.096 1.00 98.56 343 LEU A CA 1
ATOM 2651 C C . LEU A 1 343 ? 2.232 23.532 6.836 1.00 98.56 343 LEU A C 1
ATOM 2653 O O . LEU A 1 343 ? 1.521 23.995 7.725 1.00 98.56 343 LEU A O 1
ATOM 2657 N N . GLY A 1 344 ? 3.382 24.116 6.486 1.00 98.12 344 GLY A N 1
ATOM 2658 C CA . GLY A 1 344 ? 3.871 25.356 7.093 1.00 98.12 344 GLY A CA 1
ATOM 2659 C C . GLY A 1 344 ? 4.485 25.183 8.485 1.00 98.12 344 GLY A C 1
ATOM 2660 O O . GLY A 1 344 ? 4.649 26.174 9.197 1.00 98.12 344 GLY A O 1
ATOM 2661 N N . VAL A 1 345 ? 4.843 23.954 8.872 1.00 98.69 345 VAL A N 1
ATOM 2662 C CA . VAL A 1 345 ? 5.461 23.651 10.170 1.00 98.69 345 VAL A CA 1
ATOM 2663 C C . VAL A 1 345 ? 6.823 24.335 10.285 1.00 98.69 345 VAL A C 1
ATOM 2665 O O . VAL A 1 345 ? 7.690 24.179 9.425 1.00 98.69 345 VAL A O 1
ATOM 2668 N N . LYS A 1 346 ? 7.020 25.057 11.391 1.00 97.94 346 LYS A N 1
ATOM 2669 C CA . LYS A 1 346 ? 8.292 25.717 11.748 1.00 97.94 346 LYS A CA 1
ATOM 2670 C C . LYS A 1 346 ? 8.895 25.178 13.042 1.00 97.94 346 LYS A C 1
ATOM 2672 O O . LYS A 1 346 ? 10.114 25.144 13.180 1.00 97.94 346 LYS A O 1
ATOM 2677 N N . LYS A 1 347 ? 8.041 24.743 13.968 1.00 98.56 347 LYS A N 1
ATOM 2678 C CA . LYS A 1 347 ? 8.394 24.256 15.299 1.00 98.56 347 LYS A CA 1
ATOM 2679 C C . LYS A 1 347 ? 7.499 23.075 15.654 1.00 98.56 347 LYS A C 1
ATOM 2681 O O . LYS A 1 347 ? 6.309 23.111 15.366 1.00 98.56 347 LYS A O 1
ATOM 2686 N N . ILE A 1 348 ? 8.081 22.051 16.266 1.00 98.81 348 ILE A N 1
ATOM 2687 C CA . ILE A 1 348 ? 7.405 20.878 16.816 1.00 98.81 348 ILE A CA 1
ATOM 2688 C C . ILE A 1 348 ? 7.654 20.878 18.323 1.00 98.81 348 ILE A C 1
ATOM 2690 O O . ILE A 1 348 ? 8.805 20.776 18.755 1.00 98.81 348 ILE A O 1
ATOM 2694 N N . ASP A 1 349 ? 6.592 20.968 19.121 1.00 98.69 349 ASP A N 1
ATOM 2695 C CA . ASP A 1 349 ? 6.709 20.905 20.577 1.00 98.69 349 ASP A CA 1
ATOM 2696 C C . ASP A 1 349 ? 7.049 19.484 21.020 1.00 98.69 349 ASP A C 1
ATOM 2698 O O . ASP A 1 349 ? 8.040 19.293 21.716 1.00 98.69 349 ASP A O 1
ATOM 2702 N N . LYS A 1 350 ? 6.323 18.468 20.531 1.00 98.69 350 LYS A N 1
ATOM 2703 C CA . LYS A 1 350 ? 6.698 17.064 20.770 1.00 98.69 350 LYS A CA 1
ATOM 2704 C C . LYS A 1 350 ? 6.821 16.265 19.491 1.00 98.69 350 LYS A C 1
ATOM 2706 O O . LYS A 1 350 ? 5.860 16.120 18.734 1.00 98.69 350 LYS A O 1
ATOM 2711 N N . PHE A 1 351 ? 7.988 15.665 19.288 1.00 98.56 351 PHE A N 1
ATOM 2712 C CA . PHE A 1 351 ? 8.203 14.696 18.223 1.00 98.56 351 PHE A CA 1
ATOM 2713 C C . PHE A 1 351 ? 8.215 13.273 18.792 1.00 98.56 351 PHE A C 1
ATOM 2715 O O . PHE A 1 351 ? 9.146 12.875 19.493 1.00 98.56 351 PHE A O 1
ATOM 2722 N N . VAL A 1 352 ? 7.179 12.484 18.499 1.00 97.88 352 VAL A N 1
ATOM 2723 C CA . VAL A 1 352 ? 7.005 11.124 19.039 1.00 97.88 352 VAL A CA 1
ATOM 2724 C C . VAL A 1 352 ? 7.891 10.135 18.281 1.00 97.88 352 VAL A C 1
ATOM 2726 O O . VAL A 1 352 ? 7.452 9.432 17.362 1.00 97.88 352 VAL A O 1
ATOM 2729 N N . THR A 1 353 ? 9.178 10.100 18.621 1.00 93.62 353 THR A N 1
ATOM 2730 C CA . THR A 1 353 ? 10.178 9.234 17.996 1.00 93.62 353 THR A CA 1
ATOM 2731 C C . THR A 1 353 ? 11.438 9.095 18.852 1.00 93.62 353 THR A C 1
ATOM 2733 O O . THR A 1 353 ? 11.874 10.026 19.520 1.00 93.62 353 THR A O 1
ATOM 2736 N N . THR A 1 354 ? 12.090 7.938 18.747 1.00 90.19 354 THR A N 1
ATOM 2737 C CA . THR A 1 354 ? 13.477 7.713 19.199 1.00 90.19 354 THR A CA 1
ATOM 2738 C C . THR A 1 354 ? 14.451 7.577 18.024 1.00 90.19 354 THR A C 1
ATOM 2740 O O . THR A 1 354 ? 15.658 7.424 18.212 1.00 90.19 354 THR A O 1
ATOM 2743 N N . ASN A 1 355 ? 13.946 7.633 16.786 1.00 89.06 355 ASN A N 1
ATOM 2744 C CA . ASN A 1 355 ? 14.745 7.451 15.583 1.00 89.06 355 ASN A CA 1
ATOM 2745 C C . ASN A 1 355 ? 15.557 8.717 15.271 1.00 89.06 355 ASN A C 1
ATOM 2747 O O . ASN A 1 355 ? 15.015 9.737 14.840 1.00 89.06 355 ASN A O 1
ATOM 2751 N N . LYS A 1 356 ? 16.878 8.610 15.433 1.00 88.56 356 LYS A N 1
ATOM 2752 C CA . LYS A 1 356 ? 17.841 9.695 15.201 1.00 88.56 356 LYS A CA 1
ATOM 2753 C C . LYS A 1 356 ? 17.866 10.199 13.757 1.00 88.56 356 LYS A C 1
ATOM 2755 O O . LYS A 1 356 ? 18.030 11.398 13.564 1.00 88.56 356 LYS A O 1
ATOM 2760 N N . ALA A 1 357 ? 17.648 9.336 12.763 1.00 89.00 357 ALA A N 1
ATOM 2761 C CA . ALA A 1 357 ? 17.617 9.746 11.359 1.00 89.00 357 ALA A CA 1
ATOM 2762 C C . ALA A 1 357 ? 16.424 10.668 11.071 1.00 89.00 357 ALA A C 1
ATOM 2764 O O . ALA A 1 357 ? 16.591 11.704 10.432 1.00 89.00 357 ALA A O 1
ATOM 2765 N N . LYS A 1 358 ? 15.244 10.356 11.629 1.00 93.25 358 LYS A N 1
ATOM 2766 C CA . LYS A 1 358 ? 14.066 11.238 11.554 1.00 93.25 358 LYS A CA 1
ATOM 2767 C C . LYS A 1 358 ? 14.343 12.584 12.220 1.00 93.25 358 LYS A C 1
ATOM 2769 O O . LYS A 1 358 ? 14.102 13.624 11.619 1.00 93.25 358 LYS A O 1
ATOM 2774 N N . ILE A 1 359 ? 14.893 12.568 13.436 1.00 94.88 359 ILE A N 1
ATOM 2775 C CA . ILE A 1 359 ? 15.235 13.791 14.182 1.00 94.88 359 ILE A CA 1
ATOM 2776 C C . ILE A 1 359 ? 16.224 14.649 13.384 1.00 94.88 359 ILE A C 1
ATOM 2778 O O . ILE A 1 359 ? 16.019 15.854 13.246 1.00 94.88 359 ILE A O 1
ATOM 2782 N N . SER A 1 360 ? 17.270 14.031 12.832 1.00 94.00 360 SER A N 1
ATOM 2783 C CA . SER A 1 360 ? 18.261 14.718 12.005 1.00 94.00 360 SER A CA 1
ATOM 2784 C C . SER A 1 360 ? 17.620 15.334 10.766 1.00 94.00 360 SER A C 1
ATOM 2786 O O . SER A 1 360 ? 17.844 16.509 10.506 1.00 94.00 360 SER A O 1
ATOM 2788 N N . ALA A 1 361 ? 16.789 14.585 10.036 1.00 94.25 361 ALA A N 1
ATOM 2789 C CA . ALA A 1 361 ? 16.139 15.079 8.825 1.00 94.25 361 ALA A CA 1
ATOM 2790 C C . ALA A 1 361 ? 15.251 16.306 9.094 1.00 94.25 361 ALA A C 1
ATOM 2792 O O . ALA A 1 361 ? 15.334 17.296 8.366 1.00 94.25 361 ALA A O 1
ATOM 2793 N N . ILE A 1 362 ? 14.453 16.279 10.168 1.00 97.12 362 ILE A N 1
ATOM 2794 C CA . ILE A 1 362 ? 13.613 17.413 10.582 1.00 97.12 362 ILE A CA 1
ATOM 2795 C C . ILE A 1 362 ? 14.471 18.642 10.929 1.00 97.12 362 ILE A C 1
ATOM 2797 O O . ILE A 1 362 ? 14.199 19.740 10.438 1.00 97.12 362 ILE A O 1
ATOM 2801 N N . LYS A 1 363 ? 15.551 18.463 11.703 1.00 95.94 363 LYS A N 1
ATOM 2802 C CA . LYS A 1 363 ? 16.470 19.561 12.047 1.00 95.94 363 LYS A CA 1
ATOM 2803 C C . LYS A 1 363 ? 17.169 20.135 10.813 1.00 95.94 363 LYS A C 1
ATOM 2805 O O . LYS A 1 363 ? 17.238 21.351 10.666 1.00 95.94 363 LYS A O 1
ATOM 2810 N N . THR A 1 364 ? 17.640 19.284 9.900 1.00 94.75 364 THR A N 1
ATOM 2811 C CA . THR A 1 364 ? 18.271 19.700 8.635 1.00 94.75 364 THR A CA 1
ATOM 2812 C C . THR A 1 364 ? 17.310 20.489 7.745 1.00 94.75 364 THR A C 1
ATOM 2814 O O . THR A 1 364 ? 17.732 21.426 7.070 1.00 94.75 364 THR A O 1
ATOM 2817 N N . ALA A 1 365 ? 16.012 20.178 7.778 1.00 95.19 365 ALA A N 1
ATOM 2818 C CA . ALA A 1 365 ? 14.994 20.955 7.073 1.00 95.19 365 ALA A CA 1
ATOM 2819 C C . ALA A 1 365 ? 14.771 22.363 7.665 1.00 95.19 365 ALA A C 1
ATOM 2821 O O . ALA A 1 365 ? 14.154 23.214 7.014 1.00 95.19 365 ALA A O 1
ATOM 2822 N N . GLY A 1 366 ? 15.322 22.643 8.850 1.00 96.25 366 GLY A N 1
ATOM 2823 C CA . GLY A 1 366 ? 15.177 23.912 9.562 1.00 96.25 366 GLY A CA 1
ATOM 2824 C C . GLY A 1 366 ? 13.913 23.990 10.417 1.00 96.25 366 GLY A C 1
ATOM 2825 O O . GLY A 1 366 ? 13.451 25.092 10.692 1.00 96.25 366 GLY A O 1
ATOM 2826 N N . ILE A 1 367 ? 13.346 22.844 10.803 1.00 98.38 367 ILE A N 1
ATOM 2827 C CA . ILE A 1 367 ? 12.213 22.771 11.729 1.00 98.38 367 ILE A CA 1
ATOM 2828 C C . ILE A 1 367 ? 12.764 22.595 13.148 1.00 98.38 367 ILE A C 1
ATOM 2830 O O . ILE A 1 367 ? 13.545 21.676 13.416 1.00 98.38 367 ILE A O 1
ATOM 2834 N N . GLU A 1 368 ? 12.361 23.475 14.061 1.00 98.50 368 GLU A N 1
ATOM 2835 C CA . GLU A 1 368 ? 12.714 23.383 15.478 1.00 98.50 368 GLU A CA 1
ATOM 2836 C C . GLU A 1 368 ? 12.008 22.182 16.128 1.00 98.50 368 GLU A C 1
ATOM 2838 O O . GLU A 1 368 ? 10.828 21.943 15.881 1.00 98.50 368 GLU A O 1
ATOM 2843 N N . ILE A 1 369 ? 12.717 21.432 16.976 1.00 98.56 369 ILE A N 1
ATOM 2844 C CA . ILE A 1 369 ? 12.130 20.384 17.822 1.00 98.56 369 ILE A CA 1
ATOM 2845 C C . ILE A 1 369 ? 12.432 20.739 19.274 1.00 98.56 369 ILE A C 1
ATOM 2847 O O . ILE A 1 369 ? 13.610 20.800 19.639 1.00 98.56 369 ILE A O 1
ATOM 2851 N N . VAL A 1 370 ? 11.390 20.918 20.085 1.00 98.50 370 VAL A N 1
ATOM 2852 C CA . VAL A 1 370 ? 11.525 21.217 21.518 1.00 98.50 370 VAL A CA 1
ATOM 2853 C C . VAL A 1 370 ? 11.861 19.947 22.297 1.00 98.50 370 VAL A C 1
ATOM 2855 O O . VAL A 1 370 ? 12.897 19.892 22.956 1.00 98.50 370 VAL A O 1
ATOM 2858 N N . GLU A 1 371 ? 11.046 18.896 22.172 1.00 98.00 371 GLU A N 1
ATOM 2859 C CA . GLU A 1 371 ? 11.327 17.595 22.784 1.00 98.00 371 GLU A CA 1
ATOM 2860 C C . GLU A 1 371 ? 11.035 16.408 21.854 1.00 98.00 371 GLU A C 1
ATOM 2862 O O . GLU A 1 371 ? 10.190 16.456 20.958 1.00 98.00 371 GLU A O 1
ATOM 2867 N N . CYS A 1 372 ? 11.769 15.314 22.067 1.00 97.69 372 CYS A N 1
ATOM 2868 C CA . CYS A 1 372 ? 11.499 14.016 21.453 1.00 97.69 372 CYS A CA 1
ATOM 2869 C C . CYS A 1 372 ? 11.049 13.045 22.541 1.00 97.69 372 CYS A C 1
ATOM 2871 O O . CYS A 1 372 ? 11.770 12.863 23.523 1.00 97.69 372 CYS A O 1
ATOM 2873 N N . ILE A 1 373 ? 9.906 12.391 22.342 1.00 95.94 373 ILE A N 1
ATOM 2874 C CA . ILE A 1 373 ? 9.367 11.420 23.301 1.00 95.94 373 ILE A CA 1
ATOM 2875 C C . ILE A 1 373 ? 9.353 10.007 22.712 1.00 95.94 373 ILE A C 1
ATOM 2877 O O . ILE A 1 373 ? 9.071 9.796 21.529 1.00 95.94 373 ILE A O 1
ATOM 2881 N N . GLY A 1 374 ? 9.725 9.031 23.542 1.00 92.81 374 GLY A N 1
ATOM 2882 C CA . GLY A 1 374 ? 9.750 7.611 23.194 1.00 92.81 374 GLY A CA 1
ATOM 2883 C C . GLY A 1 374 ? 8.472 6.879 23.591 1.00 92.81 374 GLY A C 1
ATOM 2884 O O . GLY A 1 374 ? 7.569 7.465 24.172 1.00 92.81 374 GLY A O 1
ATOM 2885 N N . LEU A 1 375 ? 8.407 5.581 23.286 1.00 93.00 375 LEU A N 1
ATOM 2886 C CA . LEU A 1 375 ? 7.318 4.729 23.754 1.00 93.00 375 LEU A CA 1
ATOM 2887 C C . LEU A 1 375 ? 7.525 4.433 25.251 1.00 93.00 375 LEU A C 1
ATOM 2889 O O . LEU A 1 375 ? 8.613 3.971 25.609 1.00 93.00 375 LEU A O 1
ATOM 2893 N N . PRO A 1 376 ? 6.523 4.669 26.117 1.00 91.94 376 PRO A N 1
ATOM 2894 C CA . PRO A 1 376 ? 6.573 4.252 27.515 1.00 91.94 376 PRO A CA 1
ATOM 2895 C C . PRO A 1 376 ? 6.859 2.750 27.659 1.00 91.94 376 PRO A C 1
ATOM 2897 O O . PRO A 1 376 ? 6.332 1.941 26.897 1.00 91.94 376 PRO A O 1
ATOM 2900 N N . GLU A 1 377 ? 7.657 2.358 28.659 1.00 87.19 377 GLU A N 1
ATOM 2901 C CA . GLU A 1 377 ? 8.101 0.963 28.838 1.00 87.19 377 GLU A CA 1
ATOM 2902 C C . GLU A 1 377 ? 6.929 -0.024 28.980 1.00 87.19 377 GLU A C 1
ATOM 2904 O O . GLU A 1 377 ? 6.961 -1.110 28.405 1.00 87.19 377 GLU A O 1
ATOM 2909 N N . GLY A 1 378 ? 5.852 0.387 29.658 1.00 88.25 378 GLY A N 1
ATOM 2910 C CA . GLY A 1 378 ? 4.637 -0.420 29.819 1.00 88.25 378 GLY A CA 1
ATOM 2911 C C . GLY A 1 378 ? 3.842 -0.662 28.529 1.00 88.25 378 GLY A C 1
ATOM 2912 O O . GLY A 1 378 ? 2.975 -1.530 28.519 1.00 88.25 378 GLY A O 1
ATOM 2913 N N . LEU A 1 379 ? 4.130 0.070 27.446 1.00 89.69 379 LEU A N 1
ATOM 2914 C CA . LEU A 1 379 ? 3.488 -0.108 26.139 1.00 89.69 379 LEU A CA 1
ATOM 2915 C C . LEU A 1 379 ? 4.330 -0.946 25.166 1.00 89.69 379 LEU A C 1
ATOM 2917 O O . LEU A 1 379 ? 3.892 -1.186 24.042 1.00 89.69 379 LEU A O 1
ATOM 2921 N N . VAL A 1 380 ? 5.534 -1.382 25.555 1.00 91.38 380 VAL A N 1
ATOM 2922 C CA . VAL A 1 380 ? 6.391 -2.230 24.713 1.00 91.38 380 VAL A CA 1
ATOM 2923 C C . VAL A 1 380 ? 5.866 -3.673 24.744 1.00 91.38 380 VAL A C 1
ATOM 2925 O O . VAL A 1 380 ? 5.912 -4.303 25.805 1.00 91.38 380 VAL A O 1
ATOM 2928 N N . PRO A 1 381 ? 5.429 -4.245 23.604 1.00 88.81 381 PRO A N 1
ATOM 2929 C CA . PRO A 1 381 ? 4.987 -5.634 23.555 1.00 88.81 381 PRO A CA 1
ATOM 2930 C C . PRO A 1 381 ? 6.103 -6.596 23.959 1.00 88.81 381 PRO A C 1
ATOM 2932 O O . PRO A 1 381 ? 7.282 -6.359 23.674 1.00 88.81 381 PRO A O 1
ATOM 2935 N N . GLY A 1 382 ? 5.733 -7.719 24.579 1.00 85.81 382 GLY A N 1
ATOM 2936 C CA . GLY A 1 382 ? 6.690 -8.736 25.024 1.00 85.81 382 GLY A CA 1
ATOM 2937 C C . GLY A 1 382 ? 7.605 -9.229 23.897 1.00 85.81 382 GLY A C 1
ATOM 2938 O O . GLY A 1 382 ? 8.823 -9.259 24.079 1.00 85.81 382 GLY A O 1
ATOM 2939 N N . GLY A 1 383 ? 7.031 -9.531 22.726 1.00 85.50 383 GLY A N 1
ATOM 2940 C CA . GLY A 1 383 ? 7.763 -9.975 21.534 1.00 85.50 383 GLY A CA 1
ATOM 2941 C C . GLY A 1 383 ? 8.664 -8.907 20.901 1.00 85.50 383 GLY A C 1
ATOM 2942 O O . GLY A 1 383 ? 9.592 -9.244 20.172 1.00 85.50 383 GLY A O 1
ATOM 2943 N N . ALA A 1 384 ? 8.455 -7.625 21.213 1.00 89.62 384 ALA A N 1
ATOM 2944 C CA . ALA A 1 384 ? 9.176 -6.510 20.604 1.00 89.62 384 ALA A CA 1
ATOM 2945 C C . ALA A 1 384 ? 10.307 -5.947 21.483 1.00 89.62 384 ALA A C 1
ATOM 2947 O O . ALA A 1 384 ? 10.965 -4.980 21.094 1.00 89.62 384 ALA A O 1
ATOM 2948 N N . LYS A 1 385 ? 10.564 -6.522 22.668 1.00 89.19 385 LYS A N 1
ATOM 2949 C CA . LYS A 1 385 ? 11.592 -6.021 23.601 1.00 89.19 385 LYS A CA 1
ATOM 2950 C C . LYS A 1 385 ? 12.990 -5.987 22.981 1.00 89.19 385 LYS A C 1
ATOM 2952 O O . LYS A 1 385 ? 13.702 -5.001 23.159 1.00 89.19 385 LYS A O 1
ATOM 2957 N N . VAL A 1 386 ? 13.360 -7.027 22.227 1.00 86.50 386 VAL A N 1
ATOM 2958 C CA . VAL A 1 386 ? 14.654 -7.096 21.527 1.00 86.50 386 VAL A CA 1
ATOM 2959 C C . VAL A 1 386 ? 14.758 -6.005 20.465 1.00 86.50 386 VAL A C 1
ATOM 2961 O O . VAL A 1 386 ? 15.743 -5.272 20.455 1.00 86.50 386 VAL A O 1
ATOM 2964 N N . GLU A 1 387 ? 13.733 -5.842 19.621 1.00 86.88 387 GLU A N 1
ATOM 2965 C CA . GLU A 1 387 ? 13.690 -4.765 18.622 1.00 86.88 387 GLU A CA 1
ATOM 2966 C C . GLU A 1 387 ? 13.809 -3.388 19.287 1.00 86.88 387 GLU A C 1
ATOM 2968 O O . GLU A 1 387 ? 14.629 -2.563 18.877 1.00 86.88 387 GLU A O 1
ATOM 2973 N N . SER A 1 388 ? 12.986 -3.139 20.308 1.00 86.25 388 SER A N 1
ATOM 2974 C CA . SER A 1 388 ? 12.934 -1.863 21.022 1.00 86.25 388 SER A CA 1
ATOM 2975 C C . SER A 1 388 ? 14.307 -1.503 21.590 1.00 86.25 388 SER A C 1
ATOM 2977 O O . SER A 1 388 ? 14.828 -0.414 21.331 1.00 86.25 388 SER A O 1
ATOM 2979 N N . ARG A 1 389 ? 14.947 -2.459 22.275 1.00 85.38 389 ARG A N 1
ATOM 2980 C CA . ARG A 1 389 ? 16.285 -2.289 22.844 1.00 85.38 389 ARG A CA 1
ATOM 2981 C C . ARG A 1 389 ? 17.345 -2.090 21.760 1.00 85.38 389 ARG A C 1
ATOM 2983 O O . ARG A 1 389 ? 18.127 -1.151 21.853 1.00 85.38 389 ARG A O 1
ATOM 2990 N N . ALA A 1 390 ? 17.324 -2.892 20.695 1.00 83.38 390 ALA A N 1
ATOM 2991 C CA . ALA A 1 390 ? 18.280 -2.774 19.596 1.00 83.38 390 ALA A CA 1
ATOM 2992 C C . ALA A 1 390 ? 18.226 -1.400 18.920 1.00 83.38 390 ALA A C 1
ATOM 2994 O O . ALA A 1 390 ? 19.260 -0.815 18.598 1.00 83.38 390 ALA A O 1
ATOM 2995 N N . ARG A 1 391 ? 17.023 -0.850 18.733 1.00 79.69 391 ARG A N 1
ATOM 2996 C CA . ARG A 1 391 ? 16.835 0.490 18.163 1.00 79.69 391 ARG A CA 1
ATOM 2997 C C . ARG A 1 391 ? 17.318 1.603 19.096 1.00 79.69 391 ARG A C 1
ATOM 2999 O O . ARG A 1 391 ? 17.816 2.610 18.596 1.00 79.69 391 ARG A O 1
ATOM 3006 N N . GLN A 1 392 ? 17.194 1.436 20.413 1.00 75.75 392 GLN A N 1
ATOM 3007 C CA . GLN A 1 392 ? 17.738 2.377 21.403 1.00 75.75 392 GLN A CA 1
ATOM 3008 C C . GLN A 1 392 ? 19.273 2.337 21.443 1.00 75.75 392 GLN A C 1
ATOM 3010 O O . GLN A 1 392 ? 19.921 3.387 21.447 1.00 75.75 392 GLN A O 1
ATOM 3015 N N . ASP A 1 393 ? 19.843 1.130 21.415 1.00 70.19 393 ASP A N 1
ATOM 3016 C CA . ASP A 1 393 ? 21.287 0.889 21.482 1.00 70.19 393 ASP A CA 1
ATOM 3017 C C . ASP A 1 393 ? 22.005 1.230 20.170 1.00 70.19 393 ASP A C 1
ATOM 3019 O O . ASP A 1 393 ? 23.232 1.386 20.160 1.00 70.19 393 ASP A O 1
ATOM 3023 N N . LEU A 1 394 ? 21.258 1.419 19.072 1.00 64.88 394 LEU A N 1
ATOM 3024 C CA . LEU A 1 394 ? 21.793 1.877 17.797 1.00 64.88 394 LEU A CA 1
ATOM 3025 C C . LEU A 1 394 ? 22.434 3.273 17.956 1.00 64.88 394 LEU A C 1
ATOM 3027 O O . LEU A 1 394 ? 21.831 4.345 17.789 1.00 64.88 394 LEU A O 1
ATOM 3031 N N . LYS A 1 395 ? 23.729 3.274 18.268 1.00 50.53 395 LYS A N 1
ATOM 3032 C CA . LYS A 1 395 ? 24.616 4.407 18.041 1.00 50.53 395 LYS A CA 1
ATOM 3033 C C . LYS A 1 395 ? 24.764 4.515 16.531 1.00 50.53 395 LYS A C 1
ATOM 3035 O O . LYS A 1 395 ? 25.498 3.737 15.929 1.00 50.53 395 LYS A O 1
ATOM 3040 N N . GLN A 1 396 ? 24.063 5.459 15.903 1.00 49.12 396 GLN A N 1
ATOM 3041 C CA . GLN A 1 396 ? 24.476 5.886 14.573 1.00 49.12 396 GLN A CA 1
ATOM 3042 C C . GLN A 1 396 ? 25.909 6.398 14.707 1.00 49.12 396 GLN A C 1
ATOM 3044 O O . GLN A 1 396 ? 26.159 7.431 15.323 1.00 49.12 396 GLN A O 1
ATOM 3049 N N . VAL A 1 397 ? 26.858 5.613 14.206 1.00 36.62 397 VAL A N 1
ATOM 3050 C CA . VAL A 1 397 ? 28.211 6.090 13.964 1.00 36.62 397 VAL A CA 1
ATOM 3051 C C . VAL A 1 397 ? 28.063 7.139 12.869 1.00 36.62 397 VAL A C 1
ATOM 3053 O O . VAL A 1 397 ? 27.608 6.810 11.774 1.00 36.62 397 VAL A O 1
ATOM 3056 N N . GLU A 1 398 ? 28.386 8.397 13.165 1.00 33.03 398 GLU A N 1
ATOM 3057 C CA . GLU A 1 398 ? 28.510 9.432 12.139 1.00 33.03 398 GLU A CA 1
ATOM 3058 C C . GLU A 1 398 ? 29.503 8.953 11.066 1.00 33.03 398 GLU A C 1
ATOM 3060 O O . GLU A 1 398 ? 30.721 8.865 11.281 1.00 33.03 398 GLU A O 1
ATOM 3065 N N . GLY A 1 399 ? 28.943 8.575 9.915 1.00 41.31 399 GLY A N 1
ATOM 3066 C CA . GLY A 1 399 ? 29.627 7.842 8.858 1.00 41.31 399 GLY A CA 1
ATOM 3067 C C . GLY A 1 399 ? 29.877 6.387 9.249 1.00 41.31 399 GLY A C 1
ATOM 3068 O O . GLY A 1 399 ? 30.719 6.098 10.102 1.00 41.31 399 GLY A O 1
ATOM 3069 N N . SER A 1 400 ? 29.190 5.449 8.589 1.00 35.97 400 SER A N 1
ATOM 3070 C CA . SER A 1 400 ? 29.514 4.036 8.768 1.00 35.97 400 SER A CA 1
ATOM 3071 C C . SER A 1 400 ? 31.003 3.815 8.434 1.00 35.97 400 SER A C 1
ATOM 3073 O O . SER A 1 400 ? 31.543 4.456 7.526 1.00 35.97 400 SER A O 1
ATOM 3075 N N . PRO A 1 401 ? 31.713 2.911 9.129 1.00 37.66 401 PRO A N 1
ATOM 3076 C CA . PRO A 1 401 ? 33.065 2.521 8.737 1.00 37.66 401 PRO A CA 1
ATOM 3077 C C . PRO A 1 401 ? 33.127 2.097 7.264 1.00 37.66 401 PRO A C 1
ATOM 3079 O O . PRO A 1 401 ? 34.148 2.301 6.620 1.00 37.66 401 PRO A O 1
ATOM 3082 N N . LEU A 1 402 ? 32.015 1.578 6.720 1.00 40.69 402 LEU A N 1
ATOM 3083 C CA . LEU A 1 402 ? 31.837 1.263 5.307 1.00 40.69 402 LEU A CA 1
ATOM 3084 C C . LEU A 1 402 ? 31.856 2.518 4.423 1.00 40.69 402 LEU A C 1
ATOM 3086 O O . LEU A 1 402 ? 32.558 2.509 3.426 1.00 40.69 402 LEU A O 1
ATOM 3090 N N . SER A 1 403 ? 31.180 3.613 4.789 1.00 42.34 403 SER A N 1
ATOM 3091 C CA . SER A 1 403 ? 31.193 4.856 4.000 1.00 42.34 403 SER A CA 1
ATOM 3092 C C . SER A 1 403 ? 32.570 5.528 4.018 1.00 42.34 403 SER A C 1
ATOM 3094 O O . SER A 1 403 ? 33.023 6.044 2.998 1.00 42.34 403 SER A O 1
ATOM 3096 N N . LYS A 1 404 ? 33.296 5.450 5.144 1.00 39.88 404 LYS A N 1
ATOM 3097 C CA . LYS A 1 404 ? 34.698 5.899 5.241 1.00 39.88 404 LYS A CA 1
ATOM 3098 C C . LYS A 1 404 ? 35.651 4.983 4.462 1.00 39.88 404 LYS A C 1
ATOM 3100 O O . LYS A 1 404 ? 36.527 5.484 3.763 1.00 39.88 404 LYS A O 1
ATOM 3105 N N . ARG A 1 405 ? 35.461 3.660 4.520 1.00 42.75 405 ARG A N 1
ATOM 3106 C CA . ARG A 1 405 ? 36.280 2.657 3.814 1.00 42.75 405 ARG A CA 1
ATOM 3107 C C . ARG A 1 405 ? 36.033 2.648 2.303 1.00 42.75 405 ARG A C 1
ATOM 3109 O O . ARG A 1 405 ? 37.001 2.606 1.559 1.00 42.75 405 ARG A O 1
ATOM 3116 N N . LEU A 1 406 ? 34.787 2.794 1.848 1.00 45.72 406 LEU A N 1
ATOM 3117 C CA . LEU A 1 406 ? 34.421 2.962 0.434 1.00 45.72 406 LEU A CA 1
ATOM 3118 C C . LEU A 1 406 ? 34.954 4.289 -0.127 1.00 45.72 406 LEU A C 1
ATOM 3120 O O . LEU A 1 406 ? 35.473 4.314 -1.243 1.00 45.72 406 LEU A O 1
ATOM 3124 N N . LYS A 1 407 ? 34.924 5.377 0.662 1.00 45.91 407 LYS A N 1
ATOM 3125 C CA . LYS A 1 407 ? 35.594 6.644 0.309 1.00 45.91 407 LYS A CA 1
ATOM 3126 C C . LYS A 1 407 ? 37.120 6.503 0.219 1.00 45.91 407 LYS A C 1
ATOM 3128 O O . LYS A 1 407 ? 37.724 7.148 -0.630 1.00 45.91 407 LYS A O 1
ATOM 3133 N N . MET A 1 408 ? 37.738 5.655 1.045 1.00 39.53 408 MET A N 1
ATOM 3134 C CA . MET A 1 408 ? 39.191 5.422 1.053 1.00 39.53 408 MET A CA 1
ATOM 3135 C C . MET A 1 408 ? 39.649 4.466 -0.067 1.00 39.53 408 MET A C 1
ATOM 3137 O O . MET A 1 408 ? 40.643 4.736 -0.732 1.00 39.53 408 MET A O 1
ATOM 3141 N N . GLU A 1 409 ? 38.898 3.398 -0.356 1.00 45.88 409 GLU A N 1
ATOM 3142 C CA . GLU A 1 409 ? 39.160 2.466 -1.473 1.00 45.88 409 GLU A CA 1
ATOM 3143 C C . GLU A 1 409 ? 38.964 3.124 -2.855 1.00 45.88 409 GLU A C 1
ATOM 3145 O O . GLU A 1 409 ? 39.501 2.650 -3.862 1.00 45.88 409 GLU A O 1
ATOM 3150 N N . ARG A 1 410 ? 38.254 4.259 -2.907 1.00 45.97 410 ARG A N 1
ATOM 3151 C CA . ARG A 1 410 ? 38.066 5.082 -4.109 1.00 45.97 410 ARG A CA 1
ATOM 3152 C C . ARG A 1 410 ? 39.298 5.844 -4.569 1.00 45.97 410 ARG A C 1
ATOM 3154 O O . ARG A 1 410 ? 39.374 6.120 -5.763 1.00 45.97 410 ARG A O 1
ATOM 3161 N N . SER A 1 411 ? 40.279 6.131 -3.707 1.00 38.66 411 SER A N 1
ATOM 3162 C CA . SER A 1 411 ? 41.503 6.792 -4.190 1.00 38.66 411 SER A CA 1
ATOM 3163 C C . SER A 1 411 ? 42.270 5.928 -5.203 1.00 38.66 411 SER A C 1
ATOM 3165 O O . SER A 1 411 ? 43.127 6.450 -5.908 1.00 38.66 411 SER A O 1
ATOM 3167 N N . ASN A 1 412 ? 41.938 4.631 -5.308 1.00 37.34 412 ASN A N 1
ATOM 3168 C CA . ASN A 1 412 ? 42.648 3.648 -6.127 1.00 37.34 412 ASN A CA 1
ATOM 3169 C C . ASN A 1 412 ? 41.823 3.000 -7.256 1.00 37.34 412 ASN A C 1
ATOM 3171 O O . ASN A 1 412 ? 42.337 2.103 -7.924 1.00 37.34 412 ASN A O 1
ATOM 3175 N N . ARG A 1 413 ? 40.574 3.415 -7.522 1.00 43.19 413 ARG A N 1
ATOM 3176 C CA . ARG A 1 413 ? 39.810 2.909 -8.682 1.00 43.19 413 ARG A CA 1
ATOM 3177 C C . ARG A 1 413 ? 39.482 4.040 -9.645 1.00 43.19 413 ARG A C 1
ATOM 3179 O O . ARG A 1 413 ? 38.553 4.811 -9.422 1.00 43.19 413 ARG A O 1
ATOM 3186 N N . SER A 1 414 ? 40.237 4.105 -10.739 1.00 39.03 414 SER A N 1
ATOM 3187 C CA . SER A 1 414 ? 39.866 4.889 -11.912 1.00 39.03 414 SER A CA 1
ATOM 3188 C C . SER A 1 414 ? 38.478 4.453 -12.395 1.00 39.03 414 SER A C 1
ATOM 3190 O O . SER A 1 414 ? 38.186 3.263 -12.542 1.00 39.03 414 SER A O 1
ATOM 3192 N N . GLY A 1 415 ? 37.592 5.433 -12.578 1.00 39.88 415 GLY A N 1
ATOM 3193 C CA . GLY A 1 415 ? 36.219 5.229 -13.016 1.00 39.88 415 GLY A CA 1
ATOM 3194 C C . GLY A 1 415 ? 36.172 4.639 -14.419 1.00 39.88 415 GLY A C 1
ATOM 3195 O O . GLY A 1 415 ? 36.268 5.359 -15.410 1.00 39.88 415 GLY A O 1
ATOM 3196 N N . ALA A 1 416 ? 35.990 3.324 -14.513 1.00 38.91 416 ALA A N 1
ATOM 3197 C CA . ALA A 1 416 ? 35.520 2.717 -15.744 1.00 38.91 416 ALA A CA 1
ATOM 3198 C C . ALA A 1 416 ? 34.083 3.202 -15.971 1.00 38.91 416 ALA A C 1
ATOM 3200 O O . ALA A 1 416 ? 33.181 2.861 -15.204 1.00 38.91 416 ALA A O 1
ATOM 3201 N N . ILE A 1 417 ? 33.877 4.015 -17.009 1.00 41.44 417 ILE A N 1
ATOM 3202 C CA . ILE A 1 417 ? 32.547 4.395 -17.493 1.00 41.44 417 ILE A CA 1
ATOM 3203 C C . ILE A 1 417 ? 31.800 3.093 -17.803 1.00 41.44 417 ILE A C 1
ATOM 3205 O O . ILE A 1 417 ? 32.075 2.432 -18.807 1.00 41.44 417 ILE A O 1
ATOM 3209 N N . ARG A 1 418 ? 30.878 2.681 -16.925 1.00 55.69 418 ARG A N 1
ATOM 3210 C CA . ARG A 1 418 ? 29.983 1.563 -17.225 1.00 55.69 418 ARG A CA 1
ATOM 3211 C C . ARG A 1 418 ? 29.079 1.999 -18.372 1.00 55.69 418 ARG A C 1
ATOM 3213 O O . ARG A 1 418 ? 28.377 3.001 -18.282 1.00 55.69 418 ARG A O 1
ATOM 3220 N N . ARG A 1 419 ? 29.136 1.260 -19.480 1.00 61.69 419 ARG A N 1
ATOM 3221 C CA . ARG A 1 419 ? 28.258 1.464 -20.634 1.00 61.69 419 ARG A CA 1
ATOM 3222 C C . ARG A 1 419 ? 26.813 1.224 -20.184 1.00 61.69 419 ARG A C 1
ATOM 3224 O O . ARG A 1 419 ? 26.490 0.111 -19.779 1.00 61.69 419 ARG A O 1
ATOM 3231 N N . VAL A 1 420 ? 25.960 2.246 -20.270 1.00 65.31 420 VAL A N 1
ATOM 3232 C CA . VAL A 1 420 ? 24.532 2.109 -19.951 1.00 65.31 420 VAL A CA 1
ATOM 3233 C C . VAL A 1 420 ? 23.843 1.335 -21.072 1.00 65.31 420 VAL A C 1
ATOM 3235 O O . VAL A 1 420 ? 23.913 1.717 -22.241 1.00 65.31 420 VAL A O 1
ATOM 3238 N N . VAL A 1 421 ? 23.191 0.228 -20.720 1.00 71.56 421 VAL A N 1
ATOM 3239 C CA . VAL A 1 421 ? 22.426 -0.604 -21.657 1.00 71.56 421 VAL A CA 1
ATOM 3240 C C . VAL A 1 421 ? 20.949 -0.232 -21.538 1.00 71.56 421 VAL A C 1
ATOM 3242 O O . VAL A 1 421 ? 20.335 -0.457 -20.497 1.00 71.56 421 VAL A O 1
ATOM 3245 N N . LEU A 1 422 ? 20.384 0.356 -22.599 1.00 71.38 422 LEU A N 1
ATOM 3246 C CA . LEU A 1 422 ? 18.977 0.789 -22.634 1.00 71.38 422 LEU A CA 1
ATOM 3247 C C . LEU A 1 422 ? 17.991 -0.372 -22.821 1.00 71.38 422 LEU A C 1
ATOM 3249 O O . LEU A 1 422 ? 16.884 -0.352 -22.303 1.00 71.38 422 LEU A O 1
ATOM 3253 N N . THR A 1 423 ? 18.385 -1.383 -23.587 1.00 70.75 423 THR A N 1
ATOM 3254 C CA . THR A 1 423 ? 17.638 -2.631 -23.747 1.00 70.75 423 THR A CA 1
ATOM 3255 C C . THR A 1 423 ? 18.617 -3.725 -24.131 1.00 70.75 423 THR A C 1
ATOM 3257 O O . THR A 1 423 ? 19.651 -3.462 -24.749 1.00 70.75 423 THR A O 1
ATOM 3260 N N . THR A 1 424 ? 18.283 -4.955 -23.771 1.00 68.88 424 THR A N 1
ATOM 3261 C CA . THR A 1 424 ? 18.945 -6.146 -24.306 1.00 68.88 424 THR A CA 1
ATOM 3262 C C . THR A 1 424 ? 18.108 -6.713 -25.448 1.00 68.88 424 THR A C 1
ATOM 3264 O O . THR A 1 424 ? 16.896 -6.489 -25.495 1.00 68.88 424 THR A O 1
ATOM 3267 N N . HIS A 1 425 ? 18.742 -7.428 -26.377 1.00 71.56 425 HIS A N 1
ATOM 3268 C CA . HIS A 1 425 ? 18.035 -8.188 -27.411 1.00 71.56 425 HIS A CA 1
ATOM 3269 C C . HIS A 1 425 ? 18.233 -9.694 -27.208 1.00 71.56 425 HIS A C 1
ATOM 3271 O O . HIS A 1 425 ? 19.326 -10.096 -26.804 1.00 71.56 425 HIS A O 1
ATOM 3277 N N . PRO A 1 426 ? 17.234 -10.539 -27.531 1.00 68.94 426 PRO A N 1
ATOM 3278 C CA . PRO A 1 426 ? 17.334 -11.986 -27.311 1.00 68.94 426 PRO A CA 1
ATOM 3279 C C . PRO A 1 426 ? 18.491 -12.638 -28.081 1.00 68.94 426 PRO A C 1
ATOM 3281 O O . PRO A 1 426 ? 19.075 -13.611 -27.627 1.00 68.94 426 PRO A O 1
ATOM 3284 N N . THR A 1 427 ? 18.847 -12.085 -29.242 1.00 74.38 427 THR A N 1
ATOM 3285 C CA . THR A 1 427 ? 19.917 -12.590 -30.118 1.00 74.38 427 THR A CA 1
ATOM 3286 C C . THR A 1 427 ? 21.266 -11.907 -29.880 1.00 74.38 427 THR A C 1
ATOM 3288 O O . THR A 1 427 ? 22.205 -12.096 -30.654 1.00 74.38 427 THR A O 1
ATOM 3291 N N . GLN A 1 428 ? 21.370 -11.052 -28.860 1.00 79.31 428 GLN A N 1
ATOM 3292 C CA . GLN A 1 428 ? 22.593 -10.314 -28.572 1.00 79.31 428 GLN A CA 1
ATOM 3293 C C . GLN A 1 428 ? 23.660 -11.250 -27.997 1.00 79.31 428 GLN A C 1
ATOM 3295 O O . GLN A 1 428 ? 23.405 -12.005 -27.061 1.00 79.31 428 GLN A O 1
ATOM 3300 N N . TYR A 1 429 ? 24.887 -11.153 -28.518 1.00 71.44 429 TYR A N 1
ATOM 3301 C CA . TYR A 1 429 ? 26.025 -11.896 -27.981 1.00 71.44 429 TYR A CA 1
ATOM 3302 C C . TYR A 1 429 ? 26.162 -11.636 -26.475 1.00 71.44 429 TYR A C 1
ATOM 3304 O O . TYR A 1 429 ? 26.129 -10.481 -26.046 1.00 71.44 429 TYR A O 1
ATOM 3312 N N . SER A 1 430 ? 26.334 -12.710 -25.699 1.00 77.38 430 SER A N 1
ATOM 3313 C CA . SER A 1 430 ? 26.393 -12.768 -24.227 1.00 77.38 430 SER A CA 1
ATOM 3314 C C . SER A 1 430 ? 25.071 -12.675 -23.458 1.00 77.38 430 SER A C 1
ATOM 3316 O O . SER A 1 430 ? 25.114 -12.866 -22.249 1.00 77.38 430 SER A O 1
ATOM 3318 N N . VAL A 1 431 ? 23.917 -12.463 -24.106 1.00 82.94 431 VAL A N 1
ATOM 3319 C CA . VAL A 1 431 ? 22.591 -12.587 -23.467 1.00 82.94 431 VAL A CA 1
ATOM 3320 C C . VAL A 1 431 ? 22.151 -14.053 -23.520 1.00 82.94 431 VAL A C 1
ATOM 3322 O O . VAL A 1 431 ? 22.022 -14.623 -24.597 1.00 82.94 431 VAL A O 1
ATOM 3325 N N . SER A 1 432 ? 21.958 -14.679 -22.357 1.00 86.44 432 SER A N 1
ATOM 3326 C CA . SER A 1 432 ? 21.600 -16.098 -22.226 1.00 86.44 432 SER A CA 1
ATOM 3327 C C . SER A 1 432 ? 20.664 -16.299 -21.026 1.00 86.44 432 SER A C 1
ATOM 3329 O O . SER A 1 432 ? 21.118 -16.755 -19.970 1.00 86.44 432 SER A O 1
ATOM 3331 N N . PRO A 1 433 ? 19.371 -15.944 -21.155 1.00 89.19 433 PRO A N 1
ATOM 3332 C CA . PRO A 1 433 ? 18.384 -16.087 -20.088 1.00 89.19 433 PRO A CA 1
ATOM 3333 C C . PRO A 1 433 ? 18.361 -17.504 -19.517 1.00 89.19 433 PRO A C 1
ATOM 3335 O O . PRO A 1 433 ? 18.395 -18.480 -20.267 1.00 89.19 433 PRO A O 1
ATOM 3338 N N . ILE A 1 434 ? 18.273 -17.631 -18.192 1.00 91.25 434 ILE A N 1
ATOM 3339 C CA . ILE A 1 434 ? 18.092 -18.943 -17.560 1.00 91.25 434 ILE A CA 1
ATOM 3340 C C . ILE A 1 434 ? 16.676 -19.446 -17.885 1.00 91.25 434 ILE A C 1
ATOM 3342 O O . ILE A 1 434 ? 15.712 -18.758 -17.542 1.00 91.25 434 ILE A O 1
ATOM 3346 N N . PRO A 1 435 ? 16.506 -20.629 -18.504 1.00 89.94 435 PRO A N 1
ATOM 3347 C CA . PRO A 1 435 ? 15.181 -21.125 -18.861 1.00 89.94 435 PRO A CA 1
ATOM 3348 C C . PRO A 1 435 ? 14.258 -21.269 -17.646 1.00 89.94 435 PRO A C 1
ATOM 3350 O O . PRO A 1 435 ? 14.695 -21.664 -16.563 1.00 89.94 435 PRO A O 1
ATOM 3353 N N . ILE A 1 436 ? 12.974 -20.978 -17.851 1.00 92.81 436 ILE A N 1
ATOM 3354 C CA . ILE A 1 436 ? 11.903 -21.181 -16.873 1.00 92.81 436 ILE A CA 1
ATOM 3355 C C . ILE A 1 436 ? 10.729 -21.886 -17.552 1.00 92.81 436 ILE A C 1
ATOM 3357 O O . ILE A 1 436 ? 10.289 -21.479 -18.628 1.00 92.81 436 ILE A O 1
ATOM 3361 N N . THR A 1 437 ? 10.222 -22.941 -16.917 1.00 94.69 437 THR A N 1
ATOM 3362 C CA . THR A 1 437 ? 9.111 -23.752 -17.435 1.00 94.69 437 THR A CA 1
ATOM 3363 C C . THR A 1 437 ? 7.920 -23.613 -16.497 1.00 94.69 437 THR A C 1
ATOM 3365 O O . THR A 1 437 ? 7.822 -24.317 -15.492 1.00 94.69 437 THR A O 1
ATOM 3368 N N . TRP A 1 438 ? 7.026 -22.665 -16.786 1.00 95.06 438 TRP A N 1
ATOM 3369 C CA . TRP A 1 438 ? 5.840 -22.442 -15.955 1.00 95.06 438 TRP A CA 1
ATOM 3370 C C . TRP A 1 438 ? 4.921 -23.673 -15.955 1.00 95.06 438 TRP A C 1
ATOM 3372 O O . TRP A 1 438 ? 4.733 -24.297 -16.996 1.00 95.06 438 TRP A O 1
ATOM 3382 N N . GLY A 1 439 ? 4.378 -24.040 -14.791 1.00 92.88 439 GLY A N 1
ATOM 3383 C CA . GLY A 1 439 ? 3.567 -25.253 -14.620 1.00 92.88 439 GLY A CA 1
ATOM 3384 C C . GLY A 1 439 ? 4.359 -26.566 -14.519 1.00 92.88 439 GLY A C 1
ATOM 3385 O O . GLY A 1 439 ? 3.767 -27.637 -14.465 1.00 92.88 439 GLY A O 1
ATOM 3386 N N . ALA A 1 440 ? 5.696 -26.546 -14.472 1.00 93.94 440 ALA A N 1
ATOM 3387 C CA . ALA A 1 440 ? 6.439 -27.785 -14.249 1.00 93.94 440 ALA A CA 1
ATOM 3388 C C . ALA A 1 440 ? 6.172 -28.372 -12.846 1.00 93.94 440 ALA A C 1
ATOM 3390 O O . ALA A 1 440 ? 6.117 -27.651 -11.848 1.00 93.94 440 ALA A O 1
ATOM 3391 N N . ALA A 1 441 ? 6.053 -29.702 -12.779 1.00 90.81 441 ALA A N 1
ATOM 3392 C CA . ALA A 1 441 ? 5.638 -30.433 -11.578 1.00 90.81 441 ALA A CA 1
ATOM 3393 C C . ALA A 1 441 ? 6.651 -30.412 -10.421 1.00 90.81 441 ALA A C 1
ATOM 3395 O O . ALA A 1 441 ? 6.296 -30.719 -9.287 1.00 90.81 441 ALA A O 1
ATOM 3396 N N . THR A 1 442 ? 7.911 -30.065 -10.688 1.00 91.50 442 THR A N 1
ATOM 3397 C CA . THR A 1 442 ? 8.958 -29.977 -9.665 1.00 91.50 442 THR A CA 1
ATOM 3398 C C . THR A 1 442 ? 9.654 -28.628 -9.732 1.00 91.50 442 THR A C 1
ATOM 3400 O O . THR A 1 442 ? 9.822 -28.059 -10.814 1.00 91.50 442 THR A O 1
ATOM 3403 N N . ALA A 1 443 ? 10.119 -28.139 -8.580 1.00 89.81 443 ALA A N 1
ATOM 3404 C CA . ALA A 1 443 ? 10.888 -26.901 -8.496 1.00 89.81 443 ALA A CA 1
ATOM 3405 C C . ALA A 1 443 ? 12.101 -26.914 -9.442 1.00 89.81 443 ALA A C 1
ATOM 3407 O O . ALA A 1 443 ? 12.361 -25.943 -10.151 1.00 89.81 443 ALA A O 1
ATOM 3408 N N . ASP A 1 444 ? 12.812 -28.043 -9.501 1.00 88.62 444 ASP A N 1
ATOM 3409 C CA . ASP A 1 444 ? 13.968 -28.210 -10.375 1.00 88.62 444 ASP A CA 1
ATOM 3410 C C . ASP A 1 444 ? 13.608 -28.120 -11.858 1.00 88.62 444 ASP A C 1
ATOM 3412 O O . ASP A 1 444 ? 14.312 -27.438 -12.599 1.00 88.62 444 ASP A O 1
ATOM 3416 N N . ALA A 1 445 ? 12.527 -28.759 -12.308 1.00 91.94 445 ALA A N 1
ATOM 3417 C CA . ALA A 1 445 ? 12.099 -28.662 -13.703 1.00 91.94 445 ALA A CA 1
ATOM 3418 C C . ALA A 1 445 ? 11.546 -27.265 -14.044 1.00 91.94 445 ALA A C 1
ATOM 3420 O O . ALA A 1 445 ? 11.710 -26.792 -15.171 1.00 91.94 445 ALA A O 1
ATOM 3421 N N . ARG A 1 446 ? 10.924 -26.592 -13.066 1.00 92.56 446 ARG A N 1
ATOM 3422 C CA . ARG A 1 446 ? 10.384 -25.235 -13.212 1.00 92.56 446 ARG A CA 1
ATOM 3423 C C . ARG A 1 446 ? 11.503 -24.208 -13.369 1.00 92.56 446 ARG A C 1
ATOM 3425 O O . ARG A 1 446 ? 11.409 -23.356 -14.249 1.00 92.56 446 ARG A O 1
ATOM 3432 N N . GLY A 1 447 ? 12.548 -24.288 -12.542 1.00 92.38 447 GLY A N 1
ATOM 3433 C CA . GLY A 1 447 ? 13.602 -23.271 -12.436 1.00 92.38 447 GLY A CA 1
ATOM 3434 C C . GLY A 1 447 ? 13.217 -22.093 -11.528 1.00 92.38 447 GLY A C 1
ATOM 3435 O O . GLY A 1 447 ? 12.129 -22.047 -10.957 1.00 92.38 447 GLY A O 1
ATOM 3436 N N . ALA A 1 448 ? 14.118 -21.129 -11.340 1.00 93.38 448 ALA A N 1
ATOM 3437 C CA . ALA A 1 448 ? 13.839 -19.934 -10.537 1.00 93.38 448 ALA A CA 1
ATOM 3438 C C . ALA A 1 448 ? 13.380 -18.757 -11.402 1.00 93.38 448 ALA A C 1
ATOM 3440 O O . ALA A 1 448 ? 13.796 -18.624 -12.555 1.00 93.38 448 ALA A O 1
ATOM 3441 N N . VAL A 1 449 ? 12.588 -17.860 -10.811 1.00 95.31 449 VAL A N 1
ATOM 3442 C CA . VAL A 1 449 ? 12.452 -16.490 -11.319 1.00 95.31 449 VAL A CA 1
ATOM 3443 C C . VAL A 1 449 ? 13.757 -15.766 -11.025 1.00 95.31 449 VAL A C 1
ATOM 3445 O O . VAL A 1 449 ? 14.202 -15.713 -9.880 1.00 95.31 449 VAL A O 1
ATOM 3448 N N . VAL A 1 450 ? 14.388 -15.239 -12.068 1.00 93.75 450 VAL A N 1
ATOM 3449 C CA . VAL A 1 450 ? 15.699 -14.599 -12.003 1.00 93.75 450 VAL A CA 1
ATOM 3450 C C . VAL A 1 450 ? 15.576 -13.192 -12.579 1.00 93.75 450 VAL A C 1
ATOM 3452 O O . VAL A 1 450 ? 15.630 -12.999 -13.795 1.00 93.75 450 VAL A O 1
ATOM 3455 N N . ALA A 1 451 ? 15.471 -12.197 -11.696 1.00 91.88 451 ALA A N 1
ATOM 3456 C CA . ALA A 1 451 ? 15.514 -10.773 -12.044 1.00 91.88 451 ALA A CA 1
ATOM 3457 C C . ALA A 1 451 ? 16.839 -10.110 -11.603 1.00 91.88 451 ALA A C 1
ATOM 3459 O O . ALA A 1 451 ? 16.879 -8.954 -11.189 1.00 91.88 451 ALA A O 1
ATOM 3460 N N . THR A 1 452 ? 17.948 -10.857 -11.684 1.00 87.50 452 THR A N 1
ATOM 3461 C CA . THR A 1 452 ? 19.289 -10.414 -11.264 1.00 87.50 452 THR A CA 1
ATOM 3462 C C . THR A 1 452 ? 19.713 -9.081 -11.894 1.00 87.50 452 THR A C 1
ATOM 3464 O O . THR A 1 452 ? 19.645 -8.876 -13.107 1.00 87.50 452 THR A O 1
ATOM 3467 N N . LEU A 1 453 ? 20.226 -8.171 -11.069 1.00 85.19 453 LEU A N 1
ATOM 3468 C CA . LEU A 1 453 ? 20.772 -6.883 -11.512 1.00 85.19 453 LEU A CA 1
ATOM 3469 C C . LEU A 1 453 ? 22.288 -6.952 -11.764 1.00 85.19 453 LEU A C 1
ATOM 3471 O O . LEU A 1 453 ? 22.832 -6.151 -12.519 1.00 85.19 453 LEU A O 1
ATOM 3475 N N . LEU A 1 454 ? 22.963 -7.942 -11.170 1.00 82.56 454 LEU A N 1
ATOM 3476 C CA . LEU A 1 454 ? 24.417 -8.135 -11.246 1.00 82.56 454 LEU A CA 1
ATOM 3477 C C . LEU A 1 454 ? 24.867 -8.821 -12.527 1.00 82.56 454 LEU A C 1
ATOM 3479 O O . LEU A 1 454 ? 25.971 -8.593 -13.017 1.00 82.56 454 LEU A O 1
ATOM 3483 N N . SER A 1 455 ? 24.025 -9.711 -13.040 1.00 85.62 455 SER A N 1
ATOM 3484 C CA . SER A 1 455 ? 24.297 -10.469 -14.258 1.00 85.62 455 SER A CA 1
ATOM 3485 C C . SER A 1 455 ? 23.071 -10.452 -15.169 1.00 85.62 455 SER A C 1
ATOM 3487 O O . SER A 1 455 ? 22.454 -11.501 -15.371 1.00 85.62 455 SER A O 1
ATOM 3489 N N . PRO A 1 456 ? 22.695 -9.264 -15.696 1.00 85.81 456 PRO A N 1
ATOM 3490 C CA . PRO A 1 456 ? 21.512 -9.058 -16.534 1.00 85.81 456 PRO A CA 1
ATOM 3491 C C . PRO A 1 456 ? 21.314 -10.082 -17.647 1.00 85.81 456 PRO A C 1
ATOM 3493 O O . PRO A 1 456 ? 20.181 -10.384 -18.010 1.00 85.81 456 PRO A O 1
ATOM 3496 N N . GLN A 1 457 ? 22.410 -10.626 -18.174 1.00 85.44 457 GLN A N 1
ATOM 3497 C CA . GLN A 1 457 ? 22.387 -11.624 -19.230 1.00 85.44 457 GLN A CA 1
ATOM 3498 C C . GLN A 1 457 ? 21.640 -12.910 -18.870 1.00 85.44 457 GLN A C 1
ATOM 3500 O O . GLN A 1 457 ? 21.181 -13.594 -19.777 1.00 85.44 457 GLN A O 1
ATOM 3505 N N . TYR A 1 458 ? 21.524 -13.234 -17.580 1.00 90.12 458 TYR A N 1
ATOM 3506 C CA . TYR A 1 458 ? 20.859 -14.444 -17.092 1.00 90.12 458 TYR A CA 1
ATOM 3507 C C . TYR A 1 458 ? 19.394 -14.217 -16.709 1.00 90.12 458 TYR A C 1
ATOM 3509 O O . TYR A 1 458 ? 18.716 -15.172 -16.325 1.00 90.12 458 TYR A O 1
ATOM 3517 N N . ARG A 1 459 ? 18.897 -12.975 -16.790 1.00 91.50 459 ARG A N 1
ATOM 3518 C CA . ARG A 1 459 ? 17.521 -12.651 -16.408 1.00 91.50 459 ARG A CA 1
ATOM 3519 C C . ARG A 1 459 ? 16.509 -13.360 -17.293 1.00 91.50 459 ARG A C 1
ATOM 3521 O O . ARG A 1 459 ? 16.643 -13.354 -18.515 1.00 91.50 459 ARG A O 1
ATOM 3528 N N . ASN A 1 460 ? 15.470 -13.892 -16.660 1.00 93.88 460 ASN A N 1
ATOM 3529 C CA . ASN A 1 460 ? 14.336 -14.539 -17.319 1.00 93.88 460 ASN A CA 1
ATOM 3530 C C . ASN A 1 460 ? 12.989 -13.877 -16.990 1.00 93.88 460 ASN A C 1
ATOM 3532 O O . ASN A 1 460 ? 11.931 -14.423 -17.299 1.00 93.88 460 ASN A O 1
ATOM 3536 N N . ALA A 1 461 ? 13.036 -12.687 -16.394 1.00 94.75 461 ALA A N 1
ATOM 3537 C CA . ALA A 1 461 ? 11.864 -11.921 -16.028 1.00 94.75 461 ALA A CA 1
ATOM 3538 C C . ALA A 1 461 ? 12.069 -10.423 -16.278 1.00 94.75 461 ALA A C 1
ATOM 3540 O O . ALA A 1 461 ? 13.190 -9.917 -16.189 1.00 94.75 461 ALA A O 1
ATOM 3541 N N . ILE A 1 462 ? 10.968 -9.740 -16.583 1.00 93.69 462 ILE A N 1
ATOM 3542 C CA . ILE A 1 462 ? 10.878 -8.292 -16.777 1.00 93.69 462 ILE A CA 1
ATOM 3543 C C . ILE A 1 462 ? 10.669 -7.629 -15.411 1.00 93.69 462 ILE A C 1
ATOM 3545 O O . ILE A 1 462 ? 9.809 -8.065 -14.642 1.00 93.69 462 ILE A O 1
ATOM 3549 N N . GLY A 1 463 ? 11.403 -6.551 -15.133 1.00 91.75 463 GLY A N 1
ATOM 3550 C CA . GLY A 1 463 ? 11.353 -5.835 -13.854 1.00 91.75 463 GLY A CA 1
ATOM 3551 C C . GLY A 1 463 ? 12.414 -6.320 -12.864 1.00 91.75 463 GLY A C 1
ATOM 3552 O O . GLY A 1 463 ? 13.501 -6.745 -13.255 1.00 91.75 463 GLY A O 1
ATOM 3553 N N . THR A 1 464 ? 12.122 -6.217 -11.569 1.00 90.69 464 THR A N 1
ATOM 3554 C CA . THR A 1 464 ? 13.062 -6.546 -10.486 1.00 90.69 464 THR A CA 1
ATOM 3555 C C . THR A 1 464 ? 12.329 -7.113 -9.273 1.00 90.69 464 THR A C 1
ATOM 3557 O O . THR A 1 464 ? 11.140 -6.851 -9.084 1.00 90.69 464 THR A O 1
ATOM 3560 N N . HIS A 1 465 ? 13.038 -7.885 -8.449 1.00 88.75 465 HIS A N 1
ATOM 3561 C CA . HIS A 1 465 ? 12.537 -8.316 -7.140 1.00 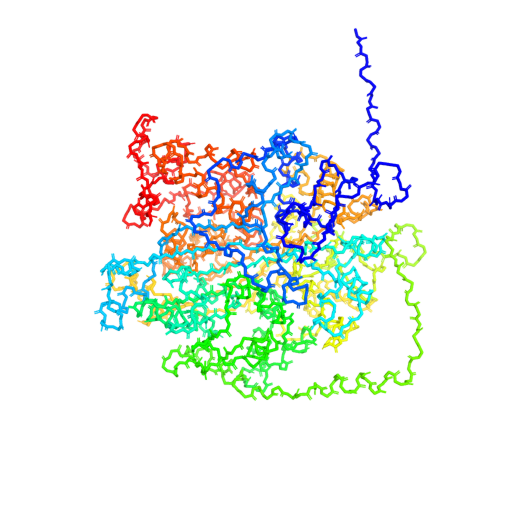88.75 465 HIS A CA 1
ATOM 3562 C C . HIS A 1 465 ? 12.295 -7.101 -6.227 1.00 88.75 465 HIS A C 1
ATOM 3564 O O . HIS A 1 465 ? 12.884 -6.034 -6.433 1.00 88.75 465 HIS A O 1
ATOM 3570 N N . ASN A 1 466 ? 11.458 -7.258 -5.198 1.00 80.50 466 ASN A N 1
ATOM 3571 C CA . ASN A 1 466 ? 11.092 -6.198 -4.246 1.00 80.50 466 ASN A CA 1
ATOM 3572 C C . ASN A 1 466 ? 10.228 -5.070 -4.823 1.00 80.50 466 ASN A C 1
ATOM 3574 O O . ASN A 1 466 ? 10.056 -4.044 -4.165 1.00 80.50 466 ASN A O 1
ATOM 3578 N N . GLY A 1 467 ? 9.675 -5.230 -6.031 1.00 81.19 467 GLY A N 1
ATOM 3579 C CA . GLY A 1 467 ? 8.652 -4.351 -6.608 1.00 81.19 467 GLY A CA 1
ATOM 3580 C C . GLY A 1 467 ? 8.917 -2.845 -6.386 1.00 81.19 467 GLY A C 1
ATOM 3581 O O . GLY A 1 467 ? 9.987 -2.355 -6.771 1.00 81.19 467 GLY A O 1
ATOM 3582 N N . PRO A 1 468 ? 7.990 -2.095 -5.748 1.00 80.19 468 PRO A N 1
ATOM 3583 C CA . PRO A 1 468 ? 8.176 -0.672 -5.424 1.00 80.19 468 PRO A CA 1
ATOM 3584 C C . PRO A 1 468 ? 9.418 -0.362 -4.569 1.00 80.19 468 PRO A C 1
ATOM 3586 O O . PRO A 1 468 ? 10.020 0.703 -4.708 1.00 80.19 468 PRO A O 1
ATOM 3589 N N . CYS A 1 469 ? 9.839 -1.289 -3.703 1.00 88.06 469 CYS A N 1
ATOM 3590 C CA . CYS A 1 469 ? 10.961 -1.095 -2.782 1.00 88.06 469 CYS A CA 1
ATOM 3591 C C . CYS A 1 469 ? 12.332 -1.090 -3.475 1.00 88.06 469 CYS A C 1
ATOM 3593 O O . CYS A 1 469 ? 13.320 -0.630 -2.899 1.00 88.06 469 CYS A O 1
ATOM 3595 N N . SER A 1 470 ? 12.407 -1.519 -4.738 1.00 89.00 470 SER A N 1
ATOM 3596 C CA . SER A 1 470 ? 13.631 -1.421 -5.542 1.00 89.00 470 SER A CA 1
ATOM 3597 C C . SER A 1 470 ? 14.168 0.013 -5.659 1.00 89.00 470 SER A C 1
ATOM 3599 O O . SER A 1 470 ? 15.383 0.205 -5.706 1.00 89.00 470 SER A O 1
ATOM 3601 N N . ILE A 1 471 ? 13.294 1.028 -5.618 1.00 92.12 471 ILE A N 1
ATOM 3602 C CA . ILE A 1 471 ? 13.689 2.446 -5.643 1.00 92.12 471 ILE A CA 1
ATOM 3603 C C . ILE A 1 471 ? 14.394 2.847 -4.342 1.00 92.12 471 ILE A C 1
ATOM 3605 O O . ILE A 1 471 ? 15.399 3.552 -4.398 1.00 92.12 471 ILE A O 1
ATOM 3609 N N . TYR A 1 472 ? 13.944 2.358 -3.182 1.00 92.81 472 TYR A N 1
ATOM 3610 C CA . TYR A 1 472 ? 14.625 2.600 -1.903 1.00 92.81 472 TYR A CA 1
ATOM 3611 C C . TYR A 1 472 ? 16.038 2.014 -1.913 1.00 92.81 472 TYR A C 1
ATOM 3613 O O . TYR A 1 472 ? 17.007 2.705 -1.593 1.00 92.81 472 TYR A O 1
ATOM 3621 N N . ARG A 1 473 ? 16.182 0.771 -2.393 1.00 90.19 473 ARG A N 1
ATOM 3622 C CA . ARG A 1 473 ? 17.497 0.141 -2.576 1.00 90.19 473 ARG A CA 1
ATOM 3623 C C . ARG A 1 473 ? 18.372 0.922 -3.562 1.00 90.19 473 ARG A C 1
ATOM 3625 O O . ARG A 1 473 ? 19.563 1.089 -3.314 1.00 90.19 473 ARG A O 1
ATOM 3632 N N . ALA A 1 474 ? 17.797 1.414 -4.659 1.00 92.06 474 ALA A N 1
ATOM 3633 C CA . ALA A 1 474 ? 18.516 2.226 -5.636 1.00 92.06 474 ALA A CA 1
ATOM 3634 C C . ALA A 1 474 ? 19.057 3.521 -5.019 1.00 92.06 474 ALA A C 1
ATOM 3636 O O . ALA A 1 474 ? 20.226 3.854 -5.203 1.00 92.06 474 ALA A O 1
ATOM 3637 N N . VAL A 1 475 ? 18.235 4.227 -4.242 1.00 92.88 475 VAL A N 1
ATOM 3638 C CA . VAL A 1 475 ? 18.665 5.444 -3.549 1.00 92.88 475 VAL A CA 1
ATOM 3639 C C . VAL A 1 475 ? 19.751 5.134 -2.520 1.00 92.88 475 VAL A C 1
ATOM 3641 O O . VAL A 1 475 ? 20.760 5.830 -2.493 1.00 92.88 475 VAL A O 1
ATOM 3644 N N . ALA A 1 476 ? 19.619 4.059 -1.740 1.00 90.94 476 ALA A N 1
ATOM 3645 C CA . ALA A 1 476 ? 20.658 3.642 -0.797 1.00 90.94 476 ALA A CA 1
ATOM 3646 C C . ALA A 1 476 ? 21.997 3.314 -1.499 1.00 90.94 476 ALA A C 1
ATOM 3648 O O . ALA A 1 476 ? 23.067 3.638 -0.985 1.00 90.94 476 ALA A O 1
ATOM 3649 N N . ILE A 1 477 ? 21.966 2.746 -2.711 1.00 91.00 477 ILE A N 1
ATOM 3650 C CA . ILE A 1 477 ? 23.168 2.565 -3.546 1.00 91.00 477 ILE A CA 1
ATOM 3651 C C . ILE A 1 477 ? 23.724 3.914 -4.022 1.00 91.00 477 ILE A C 1
ATOM 3653 O O . ILE A 1 477 ? 24.934 4.125 -3.960 1.00 91.00 477 ILE A O 1
ATOM 3657 N N . ALA A 1 478 ? 22.869 4.834 -4.477 1.00 91.12 478 ALA A N 1
ATOM 3658 C CA . ALA A 1 478 ? 23.291 6.167 -4.921 1.00 91.12 478 ALA A CA 1
ATOM 3659 C C . ALA A 1 478 ? 23.925 6.988 -3.782 1.00 91.12 478 ALA A C 1
ATOM 3661 O O . ALA A 1 478 ? 24.856 7.753 -4.025 1.00 91.12 478 ALA A O 1
ATOM 3662 N N . LYS A 1 479 ? 23.461 6.772 -2.545 1.00 88.75 479 LYS A N 1
ATOM 3663 C CA . LYS A 1 479 ? 24.013 7.319 -1.296 1.00 88.75 479 LYS A CA 1
ATOM 3664 C C . LYS A 1 479 ? 25.256 6.576 -0.786 1.00 88.75 479 LYS A C 1
ATOM 3666 O O . LYS A 1 479 ? 25.817 6.961 0.236 1.00 88.75 479 LYS A O 1
ATOM 3671 N N . GLU A 1 480 ? 25.681 5.512 -1.472 1.00 87.56 480 GLU A N 1
ATOM 3672 C CA . GLU A 1 480 ? 26.831 4.672 -1.102 1.00 87.56 480 GLU A CA 1
ATOM 3673 C C . GLU A 1 480 ? 26.664 3.950 0.249 1.00 87.56 480 GLU A C 1
ATOM 3675 O O . GLU A 1 480 ? 27.638 3.619 0.929 1.00 87.56 480 GLU A O 1
ATOM 3680 N N . GLU A 1 481 ? 25.420 3.682 0.641 1.00 85.88 481 GLU A N 1
ATOM 3681 C CA . GLU A 1 481 ? 25.072 2.927 1.851 1.00 85.88 481 GLU A CA 1
ATOM 3682 C C . GLU A 1 481 ? 25.054 1.415 1.592 1.00 85.88 481 GLU A C 1
ATOM 3684 O O . GLU A 1 481 ? 25.212 0.623 2.521 1.00 85.88 481 GLU A O 1
ATOM 3689 N N . ILE A 1 482 ? 24.898 1.021 0.323 1.00 86.12 482 ILE A N 1
ATOM 3690 C CA . ILE A 1 482 ? 24.857 -0.366 -0.143 1.00 86.12 482 ILE A CA 1
ATOM 3691 C C . ILE A 1 482 ? 25.885 -0.558 -1.254 1.00 86.12 482 ILE A C 1
ATOM 3693 O O . ILE A 1 482 ? 25.934 0.215 -2.210 1.00 86.12 482 ILE A O 1
ATOM 3697 N N . ASP A 1 483 ? 26.660 -1.640 -1.175 1.00 83.81 483 ASP A N 1
ATOM 3698 C CA . ASP A 1 483 ? 27.451 -2.105 -2.312 1.00 83.81 483 ASP A CA 1
ATOM 3699 C C . ASP A 1 483 ? 26.499 -2.644 -3.399 1.00 83.81 483 ASP A C 1
ATOM 3701 O O . ASP A 1 483 ? 25.795 -3.629 -3.153 1.00 83.81 483 ASP A O 1
ATOM 3705 N N . PRO A 1 484 ? 26.469 -2.058 -4.612 1.00 82.75 484 PRO A N 1
ATOM 3706 C CA . PRO A 1 484 ? 25.582 -2.511 -5.680 1.00 82.75 484 PRO A CA 1
ATOM 3707 C C . PRO A 1 484 ? 25.823 -3.966 -6.091 1.00 82.75 484 PRO A C 1
ATOM 3709 O O . PRO A 1 484 ? 24.941 -4.550 -6.712 1.00 82.75 484 PRO A O 1
ATOM 3712 N N . THR A 1 485 ? 26.985 -4.543 -5.760 1.00 82.19 485 THR A N 1
ATOM 3713 C CA . THR A 1 485 ? 27.360 -5.939 -6.028 1.00 82.19 485 THR A CA 1
ATOM 3714 C C . THR A 1 485 ? 26.995 -6.917 -4.909 1.00 82.19 485 THR A C 1
ATOM 3716 O O . THR A 1 485 ? 27.114 -8.133 -5.092 1.00 82.19 485 THR A O 1
ATOM 3719 N N . LYS A 1 486 ? 26.512 -6.413 -3.765 1.00 83.62 486 LYS A N 1
ATOM 3720 C CA . LYS A 1 486 ? 26.092 -7.233 -2.627 1.00 83.62 486 LYS A CA 1
ATOM 3721 C C . LYS A 1 486 ? 24.898 -8.103 -3.011 1.00 83.62 486 LYS A C 1
ATOM 3723 O O . LYS A 1 486 ? 23.827 -7.600 -3.346 1.00 83.62 486 LYS A O 1
ATOM 3728 N N . ARG A 1 487 ? 25.099 -9.415 -2.887 1.00 85.38 487 ARG A N 1
ATOM 3729 C CA . ARG A 1 487 ? 24.049 -10.437 -2.965 1.00 85.38 487 ARG A CA 1
ATOM 3730 C C . ARG A 1 487 ? 23.397 -10.654 -1.612 1.00 85.38 487 ARG A C 1
ATOM 3732 O O . ARG A 1 487 ? 24.068 -10.535 -0.574 1.00 85.38 487 ARG A O 1
ATOM 3739 N N . SER A 1 488 ? 22.129 -11.037 -1.637 1.00 86.81 488 SER A N 1
ATOM 3740 C CA . SER A 1 488 ? 21.438 -11.495 -0.439 1.00 86.81 488 SER A CA 1
ATOM 3741 C C . SER A 1 488 ? 22.043 -12.802 0.061 1.00 86.81 488 SER A C 1
ATOM 3743 O O . SER A 1 488 ? 22.245 -13.742 -0.703 1.00 86.81 488 SER A O 1
ATOM 3745 N N . ASP A 1 489 ? 22.351 -12.851 1.354 1.00 89.12 489 ASP A N 1
ATOM 3746 C CA . ASP A 1 489 ? 22.702 -14.097 2.030 1.00 89.12 489 ASP A CA 1
ATOM 3747 C C . ASP A 1 489 ? 21.448 -14.645 2.712 1.00 89.12 489 ASP A C 1
ATOM 3749 O O . ASP A 1 489 ? 20.926 -14.056 3.660 1.00 89.12 489 ASP A O 1
ATOM 3753 N N . LEU A 1 490 ? 20.955 -15.753 2.161 1.00 90.56 490 LEU A N 1
ATOM 3754 C CA . LEU A 1 490 ? 19.678 -16.376 2.496 1.00 90.56 490 LEU A CA 1
ATOM 3755 C C . LEU A 1 490 ? 19.829 -17.550 3.475 1.00 90.56 490 LEU A C 1
ATOM 3757 O O . LEU A 1 490 ? 18.850 -18.254 3.735 1.00 90.56 490 LEU A O 1
ATOM 3761 N N . ALA A 1 491 ? 21.017 -17.774 4.043 1.00 89.12 491 ALA A N 1
ATOM 3762 C CA . ALA A 1 491 ? 21.199 -18.818 5.046 1.00 89.12 491 ALA A CA 1
ATOM 3763 C C . ALA A 1 491 ? 20.242 -18.608 6.234 1.00 89.12 491 ALA A C 1
ATOM 3765 O O . ALA A 1 491 ? 20.070 -17.482 6.708 1.00 89.12 491 ALA A O 1
ATOM 3766 N N . PHE A 1 492 ? 19.643 -19.682 6.755 1.00 90.75 492 PHE A N 1
ATOM 3767 C CA . PHE A 1 492 ? 18.721 -19.635 7.902 1.00 90.75 492 PHE A CA 1
ATOM 3768 C C . PHE A 1 492 ? 17.405 -18.880 7.642 1.00 90.75 492 PHE A C 1
ATOM 3770 O O . PHE A 1 492 ? 16.674 -18.575 8.583 1.00 90.75 492 PHE A O 1
ATOM 3777 N N . THR A 1 493 ? 17.082 -18.566 6.386 1.00 93.12 493 THR A N 1
ATOM 3778 C CA . THR A 1 493 ? 15.821 -17.892 6.027 1.00 93.12 493 THR A CA 1
ATOM 3779 C C . THR A 1 493 ? 14.715 -18.865 5.609 1.00 93.12 493 THR A C 1
ATOM 3781 O O . THR A 1 493 ? 13.612 -18.431 5.271 1.00 93.12 493 THR A O 1
ATOM 3784 N N . GLU A 1 494 ? 14.986 -20.177 5.645 1.00 92.62 494 GLU A N 1
ATOM 3785 C CA . GLU A 1 494 ? 14.082 -21.205 5.125 1.00 92.62 494 GLU A CA 1
ATOM 3786 C C . GLU A 1 494 ? 12.721 -21.166 5.846 1.00 92.62 494 GLU A C 1
ATOM 3788 O O . GLU A 1 494 ? 12.703 -20.907 7.058 1.00 92.62 494 GLU A O 1
ATOM 3793 N N . PRO A 1 495 ? 11.613 -21.467 5.138 1.00 93.81 495 PRO A N 1
ATOM 3794 C CA . PRO A 1 495 ? 10.262 -21.489 5.693 1.00 93.81 495 PRO A CA 1
ATOM 3795 C C . PRO A 1 495 ? 10.159 -22.219 7.032 1.00 93.81 495 PRO A C 1
ATOM 3797 O O . PRO A 1 495 ? 10.755 -23.279 7.223 1.00 93.81 495 PRO A O 1
ATOM 3800 N N . VAL A 1 496 ? 9.377 -21.654 7.953 1.00 91.88 496 VAL A N 1
ATOM 3801 C CA . VAL A 1 496 ? 9.122 -22.268 9.270 1.00 91.88 496 VAL A CA 1
ATOM 3802 C C . VAL A 1 496 ? 8.039 -23.349 9.228 1.00 91.88 496 VAL A C 1
ATOM 3804 O O . VAL A 1 496 ? 7.954 -24.153 10.148 1.00 91.88 496 VAL A O 1
ATOM 3807 N N . VAL A 1 497 ? 7.241 -23.377 8.159 1.00 93.25 497 VAL A N 1
ATOM 3808 C CA . VAL A 1 497 ? 6.235 -24.407 7.878 1.00 93.25 497 VAL A CA 1
ATOM 3809 C C . VAL A 1 497 ? 6.384 -24.859 6.426 1.00 93.25 497 VAL A C 1
ATOM 3811 O O . VAL A 1 497 ? 6.705 -24.052 5.549 1.00 93.25 497 VAL A O 1
ATOM 3814 N N . GLN A 1 498 ? 6.177 -26.153 6.183 1.00 92.06 498 GLN A N 1
ATOM 3815 C CA . GLN A 1 498 ? 6.111 -26.729 4.842 1.00 92.06 498 GLN A CA 1
ATOM 3816 C C . GLN A 1 498 ? 4.725 -26.463 4.246 1.00 92.06 498 GLN A C 1
ATOM 3818 O O . GLN A 1 498 ? 3.711 -26.704 4.889 1.00 92.06 498 GLN A O 1
ATOM 3823 N N . ILE A 1 499 ? 4.683 -25.956 3.017 1.00 94.31 499 ILE A N 1
ATOM 3824 C CA . ILE A 1 499 ? 3.446 -25.772 2.252 1.00 94.31 499 ILE A CA 1
ATOM 3825 C C . ILE A 1 499 ? 3.665 -26.439 0.903 1.00 94.31 499 ILE A C 1
ATOM 3827 O O . ILE A 1 499 ? 4.673 -26.158 0.247 1.00 94.31 499 ILE A O 1
ATOM 3831 N N . GLY A 1 500 ? 2.718 -27.291 0.506 1.00 91.75 500 GLY A N 1
ATOM 3832 C CA . GLY A 1 500 ? 2.728 -27.993 -0.772 1.00 91.75 500 GLY A CA 1
ATOM 3833 C C . GLY A 1 500 ? 3.897 -28.982 -0.953 1.00 91.75 500 GLY A C 1
ATOM 3834 O O . GLY A 1 500 ? 4.546 -29.374 0.017 1.00 91.75 500 GLY A O 1
ATOM 3835 N N . PRO A 1 501 ? 4.180 -29.396 -2.202 1.00 93.50 501 PRO A N 1
ATOM 3836 C CA . PRO A 1 501 ? 3.507 -28.955 -3.422 1.00 93.50 501 PRO A CA 1
ATOM 3837 C C . PRO A 1 501 ? 2.085 -29.506 -3.548 1.00 93.50 501 PRO A C 1
ATOM 3839 O O . PRO A 1 501 ? 1.812 -30.644 -3.173 1.00 93.50 501 PRO A O 1
ATOM 3842 N N . TYR A 1 502 ? 1.191 -28.711 -4.133 1.00 95.44 502 TYR A N 1
ATOM 3843 C CA . TYR A 1 502 ? -0.165 -29.138 -4.486 1.00 95.44 502 TYR A CA 1
ATOM 3844 C C . TYR A 1 502 ? -0.313 -29.256 -6.003 1.00 95.44 502 TYR A C 1
ATOM 3846 O O . TYR A 1 502 ? 0.434 -28.637 -6.761 1.00 95.44 502 TYR A O 1
ATOM 3854 N N . GLN A 1 503 ? -1.302 -30.027 -6.465 1.00 92.44 503 GLN A N 1
ATOM 3855 C CA . GLN A 1 503 ? -1.527 -30.267 -7.897 1.00 92.44 503 GLN A CA 1
ATOM 3856 C C . GLN A 1 503 ? -1.681 -28.962 -8.700 1.00 92.44 503 GLN A C 1
ATOM 3858 O O . GLN A 1 503 ? -1.149 -28.845 -9.806 1.00 92.44 503 GLN A O 1
ATOM 3863 N N . SER A 1 504 ? -2.339 -27.959 -8.113 1.00 95.12 504 SER A N 1
ATOM 3864 C CA . SER A 1 504 ? -2.532 -26.617 -8.680 1.00 95.12 504 SER A CA 1
ATOM 3865 C C . SER A 1 504 ? -1.229 -25.905 -9.064 1.00 95.12 504 SER A C 1
ATOM 3867 O O . SER A 1 504 ? -1.243 -25.072 -9.964 1.00 95.12 504 SER A O 1
ATOM 3869 N N . TRP A 1 505 ? -0.091 -26.232 -8.439 1.00 95.44 505 TRP A N 1
ATOM 3870 C CA . TRP A 1 505 ? 1.204 -25.598 -8.733 1.00 95.44 505 TRP A CA 1
ATOM 3871 C C . TRP A 1 505 ? 1.762 -25.994 -10.098 1.00 95.44 505 TRP A C 1
ATOM 3873 O O . TRP A 1 505 ? 2.570 -25.268 -10.679 1.00 95.44 505 TRP A O 1
ATOM 3883 N N . SER A 1 506 ? 1.335 -27.154 -10.596 1.00 93.88 506 SER A N 1
ATOM 3884 C CA . SER A 1 506 ? 1.711 -27.686 -11.906 1.00 93.88 506 SER A CA 1
ATOM 3885 C C . SER A 1 506 ? 0.705 -27.347 -13.011 1.00 93.88 506 SER A C 1
ATOM 3887 O O . SER A 1 506 ? 0.913 -27.700 -14.167 1.00 93.88 506 SER A O 1
ATOM 3889 N N . ASP A 1 507 ? -0.378 -26.641 -12.680 1.00 92.88 507 ASP A N 1
ATOM 3890 C CA . ASP A 1 507 ? -1.362 -26.184 -13.656 1.00 92.88 507 ASP A CA 1
ATOM 3891 C C . ASP A 1 507 ? -1.081 -24.710 -14.020 1.00 92.88 507 ASP A C 1
ATOM 3893 O O . ASP A 1 507 ? -1.327 -23.810 -13.204 1.00 92.88 507 ASP A O 1
ATOM 3897 N N . PRO A 1 508 ? -0.567 -24.425 -15.235 1.00 89.31 508 PRO A N 1
ATOM 3898 C CA . PRO A 1 508 ? -0.224 -23.066 -15.653 1.00 89.31 508 PRO A CA 1
ATOM 3899 C C . PRO A 1 508 ? -1.452 -22.152 -15.790 1.00 89.31 508 PRO A C 1
ATOM 3901 O O . PRO A 1 508 ? -1.286 -20.937 -15.904 1.00 89.31 508 PRO A O 1
ATOM 3904 N N . ASP A 1 509 ? -2.666 -22.711 -15.755 1.00 90.94 509 ASP A N 1
ATOM 3905 C CA . ASP A 1 509 ? -3.926 -21.977 -15.791 1.00 90.94 509 ASP A CA 1
ATOM 3906 C C . ASP A 1 509 ? -4.553 -21.780 -14.404 1.00 90.94 509 ASP A C 1
ATOM 3908 O O . ASP A 1 509 ? -5.604 -21.142 -14.321 1.00 90.94 509 ASP A O 1
ATOM 3912 N N . ARG A 1 510 ? -3.951 -22.275 -13.312 1.00 93.44 510 ARG A N 1
ATOM 3913 C CA . ARG A 1 510 ? -4.437 -22.007 -11.940 1.00 93.44 510 ARG A CA 1
ATOM 3914 C C . ARG A 1 510 ? -3.705 -20.835 -11.322 1.00 93.44 510 ARG A C 1
ATOM 3916 O O . ARG A 1 510 ? -4.349 -19.872 -10.924 1.00 93.44 510 ARG A O 1
ATOM 3923 N N . ILE A 1 511 ? -2.373 -20.872 -11.331 1.00 96.31 511 ILE A N 1
ATOM 3924 C CA . ILE A 1 511 ? -1.528 -19.849 -10.705 1.00 96.31 511 ILE A CA 1
ATOM 3925 C C . ILE A 1 511 ? -0.739 -19.098 -11.783 1.00 96.31 511 ILE A C 1
ATOM 3927 O O . ILE A 1 511 ? 0.089 -19.678 -12.486 1.00 96.31 511 ILE A O 1
ATOM 3931 N N . VAL A 1 512 ? -1.002 -17.799 -11.922 1.00 96.25 512 VAL A N 1
ATOM 3932 C CA . VAL A 1 512 ? -0.436 -16.920 -12.962 1.00 96.25 512 VAL A CA 1
ATOM 3933 C C . VAL A 1 512 ? 0.055 -15.572 -12.432 1.00 96.25 512 VAL A C 1
ATOM 3935 O O . VAL A 1 512 ? 0.678 -14.840 -13.191 1.00 96.25 512 VAL A O 1
ATOM 3938 N N . ALA A 1 513 ? -0.233 -15.211 -11.181 1.00 95.81 513 ALA A N 1
ATOM 3939 C CA . ALA A 1 513 ? 0.077 -13.920 -10.564 1.00 95.81 513 ALA A CA 1
ATOM 3940 C C . ALA A 1 513 ? 0.965 -14.029 -9.308 1.00 95.81 513 ALA A C 1
ATOM 3942 O O . ALA A 1 513 ? 1.260 -13.009 -8.678 1.00 95.81 513 ALA A O 1
ATOM 3943 N N . MET A 1 514 ? 1.437 -15.232 -8.970 1.00 95.88 514 MET A N 1
ATOM 3944 C CA . MET A 1 514 ? 2.455 -15.481 -7.944 1.00 95.88 514 MET A CA 1
ATOM 3945 C C . MET A 1 514 ? 3.379 -16.639 -8.347 1.00 95.88 514 MET A C 1
ATOM 3947 O O . MET A 1 514 ? 3.045 -17.414 -9.239 1.00 95.88 514 MET A O 1
ATOM 3951 N N . ASP A 1 515 ? 4.535 -16.771 -7.688 1.00 95.94 515 ASP A N 1
ATOM 3952 C CA . ASP A 1 515 ? 5.479 -17.877 -7.905 1.00 95.94 515 ASP A CA 1
ATOM 3953 C C . ASP A 1 515 ? 5.139 -19.079 -7.002 1.00 95.94 515 ASP A C 1
ATOM 3955 O O . ASP A 1 515 ? 5.399 -18.997 -5.801 1.00 95.94 515 ASP A O 1
ATOM 3959 N N . PRO A 1 516 ? 4.647 -20.218 -7.536 1.00 95.69 516 PRO A N 1
ATOM 3960 C CA . PRO A 1 516 ? 4.287 -21.371 -6.706 1.00 95.69 516 PRO A CA 1
ATOM 3961 C C . PRO A 1 516 ? 5.449 -21.941 -5.878 1.00 95.69 516 PRO A C 1
ATOM 3963 O O . PRO A 1 516 ? 5.232 -22.506 -4.809 1.00 95.69 516 PRO A O 1
ATOM 3966 N N . TRP A 1 517 ? 6.686 -21.774 -6.354 1.00 95.38 517 TRP A N 1
ATOM 3967 C CA . TRP A 1 517 ? 7.903 -22.302 -5.730 1.00 95.38 517 TRP A CA 1
ATOM 3968 C C . TRP A 1 517 ? 8.729 -21.215 -5.022 1.00 95.38 517 TRP A C 1
ATOM 3970 O O . TRP A 1 517 ? 9.849 -21.478 -4.572 1.00 95.38 517 TRP A O 1
ATOM 3980 N N . GLY A 1 518 ? 8.192 -19.993 -4.924 1.00 95.06 518 GLY A N 1
ATOM 3981 C CA . GLY A 1 518 ? 8.913 -18.789 -4.509 1.00 95.06 518 GLY A CA 1
ATOM 3982 C C . GLY A 1 518 ? 9.526 -18.847 -3.108 1.00 95.06 518 GLY A C 1
ATOM 3983 O O . GLY A 1 518 ? 10.578 -18.246 -2.881 1.00 95.06 518 GLY A O 1
ATOM 3984 N N . HIS A 1 519 ? 8.917 -19.603 -2.189 1.00 95.56 519 HIS A N 1
ATOM 3985 C CA . HIS A 1 519 ? 9.380 -19.806 -0.806 1.00 95.56 519 HIS A CA 1
ATOM 3986 C C . HIS A 1 519 ? 10.552 -20.780 -0.695 1.00 95.56 519 HIS A C 1
ATOM 3988 O O . HIS A 1 519 ? 11.275 -20.758 0.300 1.00 95.56 519 HIS A O 1
ATOM 3994 N N . LEU A 1 520 ? 10.768 -21.620 -1.710 1.00 93.94 520 LEU A N 1
ATOM 3995 C CA . LEU A 1 520 ? 11.880 -22.571 -1.741 1.00 93.94 520 LEU A CA 1
ATOM 3996 C C . LEU A 1 520 ? 13.115 -22.008 -2.440 1.00 93.94 520 LEU A C 1
ATOM 3998 O O . LEU A 1 520 ? 14.191 -22.588 -2.312 1.00 93.94 520 LEU A O 1
ATOM 4002 N N . THR A 1 521 ? 12.995 -20.890 -3.158 1.00 90.44 521 THR A N 1
ATOM 4003 C CA . THR A 1 521 ? 14.049 -20.316 -4.008 1.00 90.44 521 THR A CA 1
ATOM 4004 C C . THR A 1 521 ? 15.399 -20.165 -3.308 1.00 90.44 521 THR A C 1
ATOM 4006 O O . THR A 1 521 ? 16.423 -20.508 -3.898 1.00 90.44 521 THR A O 1
ATOM 4009 N N . GLY A 1 522 ? 15.399 -19.695 -2.057 1.00 83.06 522 GLY A N 1
ATOM 4010 C CA . GLY A 1 522 ? 16.611 -19.481 -1.257 1.00 83.06 522 GLY A CA 1
ATOM 4011 C C . GLY A 1 522 ? 17.160 -20.721 -0.548 1.00 83.06 522 GLY A C 1
ATOM 4012 O O . GLY A 1 522 ? 18.195 -20.631 0.107 1.00 83.06 522 GLY A O 1
ATOM 4013 N N . THR A 1 523 ? 16.485 -21.870 -0.641 1.00 86.81 523 THR A N 1
ATOM 4014 C CA . THR A 1 523 ? 16.883 -23.088 0.080 1.00 86.81 523 THR A CA 1
ATOM 4015 C C . THR A 1 523 ? 17.999 -23.849 -0.656 1.00 86.81 523 THR A C 1
ATOM 4017 O O . THR A 1 523 ? 18.088 -23.773 -1.886 1.00 86.81 523 THR A O 1
ATOM 4020 N N . PRO A 1 524 ? 18.838 -24.646 0.042 1.00 83.44 524 PRO A N 1
ATOM 4021 C CA . PRO A 1 524 ? 19.941 -25.391 -0.586 1.00 83.44 524 PRO A CA 1
ATOM 4022 C C . PRO A 1 524 ? 19.530 -26.390 -1.682 1.00 83.44 524 PRO A C 1
ATOM 4024 O O . PRO A 1 524 ? 20.350 -26.748 -2.533 1.00 83.44 524 PRO A O 1
ATOM 4027 N N . SER A 1 525 ? 18.281 -26.857 -1.655 1.00 82.38 525 SER A N 1
ATOM 4028 C CA . SER A 1 525 ? 17.663 -27.756 -2.642 1.00 82.38 525 SER A CA 1
ATOM 4029 C C . SER A 1 525 ? 16.620 -27.053 -3.518 1.00 82.38 525 SER A C 1
ATOM 4031 O O . SER A 1 525 ? 15.865 -27.709 -4.227 1.00 82.38 525 SER A O 1
ATOM 4033 N N . GLY A 1 526 ? 16.544 -25.726 -3.439 1.00 86.81 526 GLY A N 1
ATOM 4034 C CA . GLY A 1 526 ? 15.545 -24.925 -4.122 1.00 86.81 526 GLY A CA 1
ATOM 4035 C C . GLY A 1 526 ? 15.841 -24.673 -5.600 1.00 86.81 526 GLY A C 1
ATOM 4036 O O . GLY A 1 526 ? 16.976 -24.845 -6.062 1.00 86.81 526 GLY A O 1
ATOM 4037 N N . PRO A 1 527 ? 14.850 -24.139 -6.337 1.00 88.88 527 PRO A N 1
ATOM 4038 C CA . PRO A 1 527 ? 14.986 -23.834 -7.761 1.00 88.88 527 PRO A CA 1
ATOM 4039 C C . PRO A 1 527 ? 16.068 -22.778 -8.054 1.00 88.88 527 PRO A C 1
ATOM 4041 O O . PRO A 1 527 ? 16.586 -22.707 -9.170 1.00 88.88 527 PRO A O 1
ATOM 4044 N N . GLY A 1 528 ? 16.442 -21.964 -7.058 1.00 88.69 528 GLY A N 1
ATOM 4045 C CA . GLY A 1 528 ? 17.460 -20.918 -7.177 1.00 88.69 528 GLY A CA 1
ATOM 4046 C C . GLY A 1 528 ? 18.902 -21.423 -7.199 1.00 88.69 528 GLY A C 1
ATOM 4047 O O . GLY A 1 528 ? 19.784 -20.705 -7.670 1.00 88.69 528 GLY A O 1
ATOM 4048 N N . LYS A 1 529 ? 19.164 -22.662 -6.760 1.00 88.25 529 LYS A N 1
ATOM 4049 C CA . LYS A 1 529 ? 20.524 -23.199 -6.581 1.00 88.25 529 LYS A CA 1
ATOM 4050 C C . LYS A 1 529 ? 21.381 -23.105 -7.845 1.00 88.25 529 LYS A C 1
ATOM 4052 O O . LYS A 1 529 ? 22.510 -22.617 -7.797 1.00 88.25 529 LYS A O 1
ATOM 4057 N N . ARG A 1 530 ? 20.856 -23.574 -8.985 1.00 86.31 530 ARG A N 1
ATOM 4058 C CA . ARG A 1 530 ? 21.597 -23.571 -10.260 1.00 86.31 530 ARG A CA 1
ATOM 4059 C C . ARG A 1 530 ? 21.843 -22.151 -10.762 1.00 86.31 530 ARG A C 1
ATOM 4061 O O . ARG A 1 530 ? 22.954 -21.839 -11.171 1.00 86.31 530 ARG A O 1
ATOM 4068 N N . ALA A 1 531 ? 20.836 -21.285 -10.668 1.00 88.12 531 ALA A N 1
ATOM 4069 C CA . ALA A 1 531 ? 20.962 -19.889 -11.073 1.00 88.12 531 ALA A CA 1
ATOM 4070 C C . ALA A 1 531 ? 22.009 -19.141 -10.231 1.00 88.12 531 ALA A C 1
ATOM 4072 O O . ALA A 1 531 ? 22.867 -18.449 -10.786 1.00 88.12 531 ALA A O 1
ATOM 4073 N N . ALA A 1 532 ? 22.007 -19.349 -8.912 1.00 88.38 532 ALA A N 1
ATOM 4074 C CA . ALA A 1 532 ? 23.009 -18.792 -8.011 1.00 88.38 532 ALA A CA 1
ATOM 4075 C C . ALA A 1 532 ? 24.432 -19.262 -8.367 1.00 88.38 532 ALA A C 1
ATOM 4077 O O . ALA A 1 532 ? 25.349 -18.439 -8.425 1.00 88.38 532 ALA A O 1
ATOM 4078 N N . ALA A 1 533 ? 24.606 -20.552 -8.688 1.00 87.44 533 ALA A N 1
ATOM 4079 C CA . ALA A 1 533 ? 25.889 -21.123 -9.114 1.00 87.44 533 ALA A CA 1
ATOM 4080 C C . ALA A 1 533 ? 26.414 -20.529 -10.436 1.00 87.44 533 ALA A C 1
ATOM 4082 O O . ALA A 1 533 ? 27.621 -20.376 -10.602 1.00 87.44 533 ALA A O 1
ATOM 4083 N N . CYS A 1 534 ? 25.526 -20.127 -11.352 1.00 84.56 534 CYS A N 1
ATOM 4084 C CA . CYS A 1 534 ? 25.889 -19.401 -12.577 1.00 84.56 534 CYS A CA 1
ATOM 4085 C C . CYS A 1 534 ? 26.224 -17.918 -12.338 1.00 84.56 534 CYS A C 1
ATOM 4087 O O . CYS A 1 534 ? 26.571 -17.202 -13.277 1.00 84.56 534 CYS A O 1
ATOM 4089 N N . GLY A 1 535 ? 26.115 -17.434 -11.099 1.00 86.00 535 GLY A N 1
ATOM 4090 C CA . GLY A 1 535 ? 26.378 -16.045 -10.756 1.00 86.00 535 GLY A CA 1
ATOM 4091 C C . GLY A 1 535 ? 25.145 -15.138 -10.804 1.00 86.00 535 GLY A C 1
ATOM 4092 O O . GLY A 1 535 ? 25.317 -13.932 -10.649 1.00 86.00 535 GLY A O 1
ATOM 4093 N N . ALA A 1 536 ? 23.924 -15.658 -10.950 1.00 87.31 536 ALA A N 1
ATOM 4094 C CA . ALA A 1 536 ? 22.725 -14.838 -10.790 1.00 87.31 536 ALA A CA 1
ATOM 4095 C C . ALA A 1 536 ? 22.473 -14.493 -9.309 1.00 87.31 536 ALA A C 1
ATOM 4097 O O . ALA A 1 536 ? 22.753 -15.297 -8.420 1.00 87.31 536 ALA A O 1
ATOM 4098 N N . ASP A 1 537 ? 21.948 -13.296 -9.046 1.00 86.75 537 ASP A N 1
ATOM 4099 C CA . ASP A 1 537 ? 21.320 -12.971 -7.765 1.00 86.75 537 ASP A CA 1
ATOM 4100 C C . ASP A 1 537 ? 19.874 -13.475 -7.807 1.00 86.75 537 ASP A C 1
ATOM 4102 O O . ASP A 1 537 ? 19.130 -13.131 -8.730 1.00 86.75 537 ASP A O 1
ATOM 4106 N N . VAL A 1 538 ? 19.510 -14.340 -6.862 1.00 88.12 538 VAL A N 1
ATOM 4107 C CA . VAL A 1 538 ? 18.199 -14.995 -6.812 1.00 88.12 538 VAL A CA 1
ATOM 4108 C C . VAL A 1 538 ? 17.567 -14.680 -5.467 1.00 88.12 538 VAL A C 1
ATOM 4110 O O . VAL A 1 538 ? 18.209 -14.860 -4.433 1.00 88.12 538 VAL A O 1
ATOM 4113 N N . GLN A 1 539 ? 16.319 -14.219 -5.478 1.00 91.12 539 GLN A N 1
ATOM 4114 C CA . GLN A 1 539 ? 15.616 -13.793 -4.271 1.00 91.12 539 GLN A CA 1
ATOM 4115 C C . GLN A 1 539 ? 14.300 -14.568 -4.122 1.00 91.12 539 GLN A C 1
ATOM 4117 O O . GLN A 1 539 ? 13.622 -14.810 -5.126 1.00 91.12 539 GLN A O 1
ATOM 4122 N N . PRO A 1 540 ? 13.930 -14.990 -2.897 1.00 93.94 540 PRO A N 1
ATOM 4123 C CA . PRO A 1 540 ? 12.605 -15.528 -2.638 1.00 93.94 540 PRO A CA 1
ATOM 4124 C C . PRO A 1 540 ? 11.545 -14.476 -2.950 1.00 93.94 540 PRO A C 1
ATOM 4126 O O . PRO A 1 540 ? 11.713 -13.307 -2.622 1.00 93.94 540 PRO A O 1
ATOM 4129 N N . THR A 1 541 ? 10.448 -14.905 -3.558 1.00 95.62 541 THR A N 1
ATOM 4130 C CA . THR A 1 541 ? 9.256 -14.077 -3.802 1.00 95.62 541 THR A CA 1
ATOM 4131 C C . THR A 1 541 ? 8.141 -14.395 -2.809 1.00 95.62 541 THR A C 1
ATOM 4133 O O . THR A 1 541 ? 7.116 -13.724 -2.788 1.00 95.62 541 THR A O 1
ATOM 4136 N N . ILE A 1 542 ? 8.339 -15.412 -1.965 1.00 97.06 542 ILE A N 1
ATOM 4137 C CA . ILE A 1 542 ? 7.453 -15.760 -0.860 1.00 97.06 542 ILE A CA 1
ATOM 4138 C C . ILE A 1 542 ? 8.313 -16.004 0.378 1.00 97.06 542 ILE A C 1
ATOM 4140 O O . ILE A 1 542 ? 9.356 -16.654 0.296 1.00 97.06 542 ILE A O 1
ATOM 4144 N N . ALA A 1 543 ? 7.873 -15.516 1.533 1.00 96.62 543 ALA A N 1
ATOM 4145 C CA . ALA A 1 543 ? 8.471 -15.843 2.822 1.00 96.62 543 ALA A CA 1
ATOM 4146 C C . ALA A 1 543 ? 7.385 -16.280 3.805 1.00 96.62 543 ALA A C 1
ATOM 4148 O O . ALA A 1 543 ? 6.366 -15.608 3.952 1.00 96.62 543 ALA A O 1
ATOM 4149 N N . ILE A 1 544 ? 7.618 -17.404 4.483 1.00 97.31 544 ILE A N 1
ATOM 4150 C CA . ILE A 1 544 ? 6.678 -18.012 5.431 1.00 97.31 544 ILE A CA 1
ATOM 4151 C C . ILE A 1 544 ? 7.289 -17.919 6.823 1.00 97.31 544 ILE A C 1
ATOM 4153 O O . ILE A 1 544 ? 8.401 -18.407 7.045 1.00 97.31 544 ILE A O 1
ATOM 4157 N N . SER A 1 545 ? 6.566 -17.300 7.747 1.00 95.50 545 SER A N 1
ATOM 4158 C CA . SER A 1 545 ? 6.963 -17.106 9.139 1.00 95.50 545 SER A CA 1
ATOM 4159 C C . SER A 1 545 ? 5.795 -17.423 10.077 1.00 95.50 545 SER A C 1
ATOM 4161 O O . SER A 1 545 ? 4.691 -17.736 9.638 1.00 95.50 545 SER A O 1
ATOM 4163 N N . VAL A 1 546 ? 6.024 -17.325 11.380 1.00 93.44 546 VAL A N 1
ATOM 4164 C CA . VAL A 1 546 ? 4.975 -17.393 12.405 1.00 93.44 546 VAL A CA 1
ATOM 4165 C C . VAL A 1 546 ? 4.850 -16.040 13.087 1.00 93.44 546 VAL A C 1
ATOM 4167 O O . VAL A 1 546 ? 5.795 -15.245 13.111 1.00 93.44 546 VAL A O 1
ATOM 4170 N N . CYS A 1 547 ? 3.680 -15.758 13.636 1.00 92.06 547 CYS A N 1
ATOM 4171 C CA . CYS A 1 547 ? 3.453 -14.566 14.433 1.00 92.06 547 CYS A CA 1
ATOM 4172 C C . CYS A 1 547 ? 2.450 -14.814 15.547 1.00 92.06 547 CYS A C 1
ATOM 4174 O O . CYS A 1 547 ? 1.568 -15.668 15.445 1.00 92.06 547 CYS A O 1
ATOM 4176 N N . LYS A 1 548 ? 2.568 -13.989 16.581 1.00 94.31 548 LYS A N 1
ATOM 4177 C CA . LYS A 1 548 ? 1.518 -13.766 17.557 1.00 94.31 548 LYS A CA 1
ATOM 4178 C C . LYS A 1 548 ? 0.886 -12.412 17.270 1.00 94.31 548 LYS A C 1
ATOM 4180 O O . LYS A 1 548 ? 1.592 -11.443 16.988 1.00 94.31 548 LYS A O 1
ATOM 4185 N N . LEU A 1 549 ? -0.435 -12.378 17.282 1.00 94.94 549 LEU A N 1
ATOM 4186 C CA . LEU A 1 549 ? -1.248 -11.217 16.962 1.00 94.94 549 LEU A CA 1
ATOM 4187 C C . LEU A 1 549 ? -2.012 -10.796 18.214 1.00 94.94 549 LEU A C 1
ATOM 4189 O O . LEU A 1 549 ? -2.637 -11.634 18.865 1.00 94.94 549 LEU A O 1
ATOM 4193 N N . GLN A 1 550 ? -1.976 -9.507 18.531 1.00 92.19 550 GLN A N 1
ATOM 4194 C CA . GLN A 1 550 ? -2.685 -8.919 19.659 1.00 92.19 550 GLN A CA 1
ATOM 4195 C C . GLN A 1 550 ? -3.532 -7.744 19.165 1.00 92.19 550 GLN A C 1
ATOM 4197 O O . GLN A 1 550 ? -3.024 -6.667 18.851 1.00 92.19 550 GLN A O 1
ATOM 4202 N N . LEU A 1 551 ? -4.842 -7.974 19.079 1.00 92.19 551 LEU A N 1
ATOM 4203 C CA . LEU A 1 551 ? -5.825 -7.005 18.603 1.00 92.19 551 LEU A CA 1
ATOM 4204 C C . LEU A 1 551 ? -6.812 -6.665 19.716 1.00 92.19 551 LEU A C 1
ATOM 4206 O O . LEU A 1 551 ? -7.363 -7.560 20.359 1.00 92.19 551 LEU A O 1
ATOM 4210 N N . THR A 1 552 ? -7.085 -5.374 19.898 1.00 91.94 552 THR A N 1
ATOM 4211 C CA . THR A 1 552 ? -8.060 -4.899 20.889 1.00 91.94 552 THR A CA 1
ATOM 4212 C C . THR A 1 552 ? -9.455 -5.454 20.599 1.00 91.94 552 THR A C 1
ATOM 4214 O O . THR A 1 552 ? -10.188 -5.809 21.518 1.00 91.94 552 THR A O 1
ATOM 4217 N N . GLU A 1 553 ? -9.807 -5.616 19.326 1.00 94.00 553 GLU A N 1
ATOM 4218 C CA . GLU A 1 553 ? -11.097 -6.160 18.906 1.00 94.00 553 GLU A CA 1
ATOM 4219 C C . GLU A 1 553 ? -11.256 -7.656 19.237 1.00 94.00 553 GLU A C 1
ATOM 4221 O O . GLU A 1 553 ? -12.359 -8.099 19.554 1.00 94.00 553 GLU A O 1
ATOM 4226 N N . VAL A 1 554 ? -10.162 -8.432 19.249 1.00 95.31 554 VAL A N 1
ATOM 4227 C CA . VAL A 1 554 ? -10.190 -9.837 19.704 1.00 95.31 554 VAL A CA 1
ATOM 4228 C C . VAL A 1 554 ? -10.445 -9.899 21.210 1.00 95.31 554 VAL A C 1
ATOM 4230 O O . VAL A 1 554 ? -11.265 -10.702 21.655 1.00 95.31 554 VAL A O 1
ATOM 4233 N N . GLN A 1 555 ? -9.825 -9.007 21.990 1.00 93.50 555 GLN A N 1
ATOM 4234 C CA . GLN A 1 555 ? -10.110 -8.897 23.423 1.00 93.50 555 GLN A CA 1
ATOM 4235 C C . GLN A 1 555 ? -11.576 -8.513 23.673 1.00 93.50 555 GLN A C 1
ATOM 4237 O O . GLN A 1 555 ? -12.247 -9.150 24.477 1.00 93.50 555 GLN A O 1
ATOM 4242 N N . GLN A 1 556 ? -12.120 -7.549 22.925 1.00 93.06 556 GLN A N 1
ATOM 4243 C CA . GLN A 1 556 ? -13.539 -7.184 23.015 1.00 93.06 556 GLN A CA 1
ATOM 4244 C C . GLN A 1 556 ? -14.468 -8.352 22.654 1.00 93.06 556 GLN A C 1
ATOM 4246 O O . GLN A 1 556 ? -15.519 -8.527 23.271 1.00 93.06 556 GLN A O 1
ATOM 4251 N N . ALA A 1 557 ? -14.098 -9.173 21.666 1.00 94.44 557 ALA A N 1
ATOM 4252 C CA . ALA A 1 557 ? -14.839 -10.386 21.334 1.00 94.44 557 ALA A CA 1
ATOM 4253 C C . ALA A 1 557 ? -14.823 -11.408 22.483 1.00 94.44 557 ALA A C 1
ATOM 4255 O O . ALA A 1 557 ? -15.840 -12.065 22.718 1.00 94.44 557 ALA A O 1
ATOM 4256 N N . MET A 1 558 ? -13.712 -11.522 23.215 1.00 95.88 558 MET A N 1
ATOM 4257 C CA . MET A 1 558 ? -13.619 -12.359 24.416 1.00 95.88 558 MET A CA 1
ATOM 4258 C C . MET A 1 558 ? -14.464 -11.810 25.566 1.00 95.88 558 MET A C 1
ATOM 4260 O O . MET A 1 558 ? -15.234 -12.562 26.162 1.00 95.88 558 MET A O 1
ATOM 4264 N N . ASP A 1 559 ? -14.381 -10.507 25.832 1.00 94.06 559 ASP A N 1
ATOM 4265 C CA . ASP A 1 559 ? -15.146 -9.840 26.891 1.00 94.06 559 ASP A CA 1
ATOM 4266 C C . ASP A 1 559 ? -16.663 -9.955 26.640 1.00 94.06 559 ASP A C 1
ATOM 4268 O O . ASP A 1 559 ? -17.445 -10.155 27.569 1.00 94.06 559 ASP A O 1
ATOM 4272 N N . ALA A 1 560 ? -17.079 -9.916 25.369 1.00 93.00 560 ALA A N 1
ATOM 4273 C CA . ALA A 1 560 ? -18.460 -10.136 24.936 1.00 93.00 560 ALA A CA 1
ATOM 4274 C C . ALA A 1 560 ? -18.872 -11.624 24.864 1.00 93.00 560 ALA A C 1
ATOM 4276 O O . ALA A 1 560 ? -20.004 -11.932 24.488 1.00 93.00 560 ALA A O 1
ATOM 4277 N N . GLY A 1 561 ? -17.970 -12.566 25.162 1.00 94.19 561 GLY A N 1
ATOM 4278 C CA . GLY A 1 561 ? -18.229 -14.009 25.110 1.00 94.19 561 GLY A CA 1
ATOM 4279 C C . GLY A 1 561 ? -18.362 -14.606 23.700 1.00 94.19 561 GLY A C 1
ATOM 4280 O O . GLY A 1 561 ? -18.744 -15.772 23.571 1.00 94.19 561 GLY A O 1
ATOM 4281 N N . ARG A 1 562 ? -18.039 -13.842 22.646 1.00 93.81 562 ARG A N 1
ATOM 4282 C CA . ARG A 1 562 ? -18.075 -14.275 21.232 1.00 93.81 562 ARG A CA 1
ATOM 4283 C C . ARG A 1 562 ? -16.891 -15.171 20.854 1.00 93.81 562 ARG A C 1
ATOM 4285 O O . ARG A 1 562 ? -16.999 -15.962 19.911 1.00 93.81 562 ARG A O 1
ATOM 4292 N N . LEU A 1 563 ? -15.788 -15.057 21.596 1.00 96.06 563 LEU A N 1
ATOM 4293 C CA . LEU A 1 563 ? -14.621 -15.940 21.556 1.00 96.06 563 LEU A CA 1
ATOM 4294 C C . LEU A 1 563 ? -14.270 -16.405 22.973 1.00 96.06 563 LEU A C 1
ATOM 4296 O O . LEU A 1 563 ? -14.511 -15.697 23.948 1.00 96.06 563 LEU A O 1
ATOM 4300 N N . LYS A 1 564 ? -13.690 -17.601 23.093 1.00 96.12 564 LYS A N 1
ATOM 4301 C CA . LYS A 1 564 ? -13.213 -18.152 24.370 1.00 96.12 564 LYS A CA 1
ATOM 4302 C C . LYS A 1 564 ? -11.773 -18.626 24.208 1.00 96.12 564 LYS A C 1
ATOM 4304 O O . LYS A 1 564 ? -11.479 -19.233 23.182 1.00 96.12 564 LYS A O 1
ATOM 4309 N N . PRO A 1 565 ? -10.879 -18.376 25.175 1.00 96.75 565 PRO A N 1
ATOM 4310 C CA . PRO A 1 565 ? -9.500 -18.831 25.075 1.00 96.75 565 PRO A CA 1
ATOM 4311 C C . PRO A 1 565 ? -9.428 -20.362 25.158 1.00 96.75 565 PRO A C 1
ATOM 4313 O O . PRO A 1 565 ? -10.122 -20.980 25.967 1.00 96.75 565 PRO A O 1
ATOM 4316 N N . ASP A 1 566 ? -8.571 -20.964 24.336 1.00 95.38 566 ASP A N 1
ATOM 4317 C CA . ASP A 1 566 ? -8.297 -22.409 24.305 1.00 95.38 566 ASP A CA 1
ATOM 4318 C C . ASP A 1 566 ? -6.840 -22.743 24.686 1.00 95.38 566 ASP A C 1
ATOM 4320 O O . ASP A 1 566 ? -6.475 -23.914 24.797 1.00 95.38 566 ASP A O 1
ATOM 4324 N N . GLY A 1 567 ? -6.000 -21.717 24.875 1.00 93.94 567 GLY A N 1
ATOM 4325 C CA . GLY A 1 567 ? -4.579 -21.850 25.202 1.00 93.94 567 GLY A CA 1
ATOM 4326 C C . GLY A 1 567 ? -3.711 -22.370 24.051 1.00 93.94 567 GLY A C 1
ATOM 4327 O O . GLY A 1 567 ? -2.535 -22.660 24.271 1.00 93.94 567 GLY A O 1
ATOM 4328 N N . LYS A 1 568 ? -4.270 -22.507 22.841 1.00 91.38 568 LYS A N 1
ATOM 4329 C CA . LYS A 1 568 ? -3.575 -23.014 21.648 1.00 91.38 568 LYS A CA 1
ATOM 4330 C C . LYS A 1 568 ? -3.635 -22.005 20.508 1.00 91.38 568 LYS A C 1
ATOM 4332 O O . LYS A 1 568 ? -2.596 -21.495 20.092 1.00 91.38 568 LYS A O 1
ATOM 4337 N N . ILE A 1 569 ? -4.841 -21.710 20.027 1.00 94.69 569 ILE A N 1
ATOM 4338 C CA . ILE A 1 569 ? -5.083 -20.706 18.989 1.00 94.69 569 ILE A CA 1
ATOM 4339 C C . ILE A 1 569 ? -5.224 -19.329 19.624 1.00 94.69 569 ILE A C 1
ATOM 4341 O O . ILE A 1 569 ? -4.606 -18.381 19.143 1.00 94.69 569 ILE A O 1
ATOM 4345 N N . LEU A 1 570 ? -5.995 -19.238 20.712 1.00 96.81 570 LEU A N 1
ATOM 4346 C CA . LEU A 1 570 ? -6.314 -18.012 21.432 1.00 96.81 570 LEU A CA 1
ATOM 4347 C C . LEU A 1 570 ? -5.929 -18.149 22.908 1.00 96.81 570 LEU A C 1
ATOM 4349 O O . LEU A 1 570 ? -6.434 -19.006 23.643 1.00 96.81 570 LEU A O 1
ATOM 4353 N N . MET A 1 571 ? -5.034 -17.273 23.340 1.00 95.38 571 MET A N 1
ATOM 4354 C CA . MET A 1 571 ? -4.526 -17.202 24.703 1.00 95.38 571 MET A CA 1
ATOM 4355 C C . MET A 1 571 ? -5.465 -16.382 25.597 1.00 95.38 571 MET A C 1
ATOM 4357 O O . MET A 1 571 ? -6.309 -15.624 25.121 1.00 95.38 571 MET A O 1
ATOM 4361 N N . ALA A 1 572 ? -5.315 -16.523 26.916 1.00 93.94 572 ALA A N 1
ATOM 4362 C CA . ALA A 1 572 ? -6.158 -15.828 27.894 1.00 93.94 572 ALA A CA 1
ATOM 4363 C C . ALA A 1 572 ? -6.007 -14.294 27.874 1.00 93.94 572 ALA A C 1
ATOM 4365 O O . ALA A 1 572 ? -6.902 -13.595 28.335 1.00 93.94 572 ALA A O 1
ATOM 4366 N N . ASP A 1 573 ? -4.897 -13.782 27.341 1.00 91.12 573 ASP A N 1
ATOM 4367 C CA . ASP A 1 573 ? -4.596 -12.352 27.199 1.00 91.12 573 ASP A CA 1
ATOM 4368 C C . ASP A 1 573 ? -5.015 -11.767 25.833 1.00 91.12 573 ASP A C 1
ATOM 4370 O O . ASP A 1 573 ? -4.589 -10.667 25.473 1.00 91.12 573 ASP A O 1
ATOM 4374 N N . GLY A 1 574 ? -5.789 -12.524 25.045 1.00 92.06 574 GLY A N 1
ATOM 4375 C CA . GLY A 1 574 ? -6.242 -12.127 23.711 1.00 92.06 574 GLY A CA 1
ATOM 4376 C C . GLY A 1 574 ? -5.214 -12.326 22.599 1.00 92.06 574 GLY A C 1
ATOM 4377 O O . GLY A 1 574 ? -5.526 -12.078 21.433 1.00 92.06 574 GLY A O 1
ATOM 4378 N N . THR A 1 575 ? -4.007 -12.803 22.917 1.00 93.81 575 THR A N 1
ATOM 4379 C CA . THR A 1 575 ? -3.004 -13.133 21.901 1.00 93.81 575 THR A CA 1
ATOM 4380 C C . THR A 1 575 ? -3.457 -14.341 21.088 1.00 93.81 575 THR A C 1
ATOM 4382 O O . THR A 1 575 ? -3.806 -15.375 21.657 1.00 93.81 575 THR A O 1
ATOM 4385 N N . CYS A 1 576 ? -3.391 -14.263 19.759 1.00 94.69 576 CYS A N 1
ATOM 4386 C CA . CYS A 1 576 ? -3.633 -15.410 18.885 1.00 94.69 576 CYS A CA 1
ATOM 4387 C C . CYS A 1 576 ? -2.415 -15.763 18.028 1.00 94.69 576 CYS A C 1
ATOM 4389 O O . CYS A 1 576 ? -1.650 -14.890 17.615 1.00 94.69 576 CYS A O 1
ATOM 4391 N N . SER A 1 577 ? -2.208 -17.058 17.790 1.00 93.31 577 SER A N 1
ATOM 4392 C CA . SER A 1 577 ? -1.083 -17.556 16.988 1.00 93.31 577 SER A CA 1
ATOM 4393 C C . SER A 1 577 ? -1.511 -17.786 15.543 1.00 93.31 577 SER A C 1
ATOM 4395 O O . SER A 1 577 ? -2.576 -18.352 15.295 1.00 93.31 577 SER A O 1
ATOM 4397 N N . ALA A 1 578 ? -0.660 -17.395 14.596 1.00 96.00 578 ALA A N 1
ATOM 4398 C CA . ALA A 1 578 ? -0.889 -17.628 13.176 1.00 96.00 578 ALA A CA 1
ATOM 4399 C C . ALA A 1 578 ? 0.418 -17.920 12.428 1.00 96.00 578 ALA A C 1
ATOM 4401 O O . ALA A 1 578 ? 1.499 -17.441 12.793 1.00 96.00 578 ALA A O 1
ATOM 4402 N N . VAL A 1 579 ? 0.308 -18.672 11.336 1.00 97.38 579 VAL A N 1
ATOM 4403 C CA . VAL A 1 579 ? 1.335 -18.710 10.287 1.00 97.38 579 VAL A CA 1
ATOM 4404 C C . VAL A 1 579 ? 1.069 -17.540 9.349 1.00 97.38 579 VAL A C 1
ATOM 4406 O O . VAL A 1 579 ? -0.074 -17.309 8.959 1.00 97.38 579 VAL A O 1
ATOM 4409 N N . LYS A 1 580 ? 2.113 -16.799 8.980 1.00 96.75 580 LYS A N 1
ATOM 4410 C CA . LYS A 1 580 ? 2.021 -15.670 8.053 1.00 96.75 580 LYS A CA 1
ATOM 4411 C C . LYS A 1 580 ? 2.896 -15.876 6.824 1.00 96.75 580 LYS A C 1
ATOM 4413 O O . LYS A 1 580 ? 4.059 -16.260 6.942 1.00 96.75 580 LYS A O 1
ATOM 4418 N N . CYS A 1 581 ? 2.353 -15.581 5.650 1.00 97.81 581 CYS A N 1
ATOM 4419 C CA . CYS A 1 581 ? 3.050 -15.700 4.372 1.00 97.81 581 CYS A CA 1
ATOM 4420 C C . CYS A 1 581 ? 3.046 -14.347 3.663 1.00 97.81 581 CYS A C 1
ATOM 4422 O O . CYS A 1 581 ? 1.972 -13.855 3.337 1.00 97.81 581 CYS A O 1
ATOM 4424 N N . ALA A 1 582 ? 4.214 -13.763 3.403 1.00 96.88 582 ALA A N 1
ATOM 4425 C CA . ALA A 1 582 ? 4.350 -12.599 2.528 1.00 96.88 582 ALA A CA 1
ATOM 4426 C C . ALA A 1 582 ? 4.582 -13.082 1.095 1.00 96.88 582 ALA A C 1
ATOM 4428 O O . ALA A 1 582 ? 5.433 -13.949 0.890 1.00 96.88 582 ALA A O 1
ATOM 4429 N N . ILE A 1 583 ? 3.838 -12.545 0.127 1.00 96.69 583 ILE A N 1
ATOM 4430 C CA . ILE A 1 583 ? 3.840 -12.989 -1.273 1.00 96.69 583 ILE A CA 1
ATOM 4431 C C . ILE A 1 583 ? 4.019 -11.774 -2.189 1.00 96.69 583 ILE A C 1
ATOM 4433 O O . ILE A 1 583 ? 3.183 -10.866 -2.216 1.00 96.69 583 ILE A O 1
ATOM 4437 N N . GLU A 1 584 ? 5.096 -11.771 -2.971 1.00 95.25 584 GLU A N 1
ATOM 4438 C CA . GLU A 1 584 ? 5.323 -10.807 -4.046 1.00 95.25 584 GLU A CA 1
ATOM 4439 C C . GLU A 1 584 ? 4.566 -11.184 -5.328 1.00 95.25 584 GLU A C 1
ATOM 4441 O O . GLU A 1 584 ? 4.436 -12.368 -5.657 1.00 95.25 584 GLU A O 1
ATOM 4446 N N . PRO A 1 585 ? 4.094 -10.183 -6.093 1.00 95.19 585 PRO A N 1
ATOM 4447 C CA . PRO A 1 585 ? 3.425 -10.431 -7.359 1.00 95.19 585 PRO A CA 1
ATOM 4448 C C . PRO A 1 585 ? 4.430 -10.913 -8.416 1.00 95.19 585 PRO A C 1
ATOM 4450 O O . PRO A 1 585 ? 5.418 -10.242 -8.716 1.00 95.19 585 PRO A O 1
ATOM 4453 N N . VAL A 1 586 ? 4.141 -12.061 -9.031 1.00 96.88 586 VAL A N 1
ATOM 4454 C CA . VAL A 1 586 ? 4.930 -12.635 -10.133 1.00 96.88 586 VAL A CA 1
ATOM 4455 C C . VAL A 1 586 ? 3.976 -13.057 -11.235 1.00 96.88 586 VAL A C 1
ATOM 4457 O O . VAL A 1 586 ? 3.249 -14.034 -11.098 1.00 96.88 586 VAL A O 1
ATOM 4460 N N . TRP A 1 587 ? 3.955 -12.307 -12.330 1.00 97.00 587 TRP A N 1
ATOM 4461 C CA . TRP A 1 587 ? 2.990 -12.499 -13.404 1.00 97.00 587 TRP A CA 1
ATOM 4462 C C . TRP A 1 587 ? 3.564 -13.365 -14.520 1.00 97.00 587 TRP A C 1
ATOM 4464 O O . TRP A 1 587 ? 4.529 -12.983 -15.179 1.00 97.00 587 TRP A O 1
ATOM 4474 N N . TYR A 1 588 ? 2.925 -14.500 -14.781 1.00 97.75 588 TYR A N 1
ATOM 4475 C CA . TYR A 1 588 ? 3.098 -15.283 -15.996 1.00 97.75 588 TYR A CA 1
ATOM 4476 C C . TYR A 1 588 ? 2.199 -14.704 -17.095 1.00 97.75 588 TYR A C 1
ATOM 4478 O O . TYR A 1 588 ? 0.996 -14.966 -17.144 1.00 97.75 588 TYR A O 1
ATOM 4486 N N . LEU A 1 589 ? 2.780 -13.878 -17.969 1.00 97.31 589 LEU A N 1
ATOM 4487 C CA . LEU A 1 589 ? 2.057 -13.066 -18.955 1.00 97.31 589 LEU A CA 1
ATOM 4488 C C . LEU A 1 589 ? 1.129 -13.871 -19.886 1.00 97.31 589 LEU A C 1
ATOM 4490 O O . LEU A 1 589 ? -0.000 -13.414 -20.081 1.00 97.31 589 LEU A O 1
ATOM 4494 N N . PRO A 1 590 ? 1.510 -15.058 -20.408 1.00 97.00 590 PRO A N 1
ATOM 4495 C CA . PRO A 1 590 ? 0.591 -15.886 -21.191 1.00 97.00 590 PRO A CA 1
ATOM 4496 C C . PRO A 1 590 ? -0.648 -16.315 -20.390 1.00 97.00 590 PRO A C 1
ATOM 4498 O O . PRO A 1 590 ? -1.774 -16.227 -20.883 1.00 97.00 590 PRO A O 1
ATOM 4501 N N . GLY A 1 591 ? -0.457 -16.725 -19.131 1.00 96.19 591 GLY A N 1
ATOM 4502 C CA . GLY A 1 591 ? -1.543 -17.132 -18.238 1.00 96.19 591 GLY A CA 1
ATOM 4503 C C . GLY A 1 591 ? -2.452 -15.967 -17.843 1.00 96.19 591 GLY A C 1
ATOM 4504 O O . GLY A 1 591 ? -3.674 -16.101 -17.886 1.00 96.19 591 GLY A O 1
ATOM 4505 N N . ILE A 1 592 ? -1.873 -14.798 -17.547 1.00 95.94 592 ILE A N 1
ATOM 4506 C CA . ILE A 1 592 ? -2.620 -13.555 -17.293 1.00 95.94 592 ILE A CA 1
ATOM 4507 C C . ILE A 1 592 ? -3.469 -13.188 -18.516 1.00 95.94 592 ILE A C 1
ATOM 4509 O O . ILE A 1 592 ? -4.668 -12.941 -18.386 1.00 95.94 592 ILE A O 1
ATOM 4513 N N . ALA A 1 593 ? -2.874 -13.185 -19.712 1.00 95.81 593 ALA A N 1
ATOM 4514 C CA . ALA A 1 593 ? -3.582 -12.864 -20.947 1.00 95.81 593 ALA A CA 1
ATOM 4515 C C . ALA A 1 593 ? -4.755 -13.824 -21.179 1.00 95.81 593 ALA A C 1
ATOM 4517 O O . ALA A 1 593 ? -5.878 -13.377 -21.410 1.00 95.81 593 ALA A O 1
ATOM 4518 N N . LYS A 1 594 ? -4.530 -15.132 -21.012 1.00 95.31 594 LYS A N 1
ATOM 4519 C CA . LYS A 1 594 ? -5.584 -16.146 -21.111 1.00 95.31 594 LYS A CA 1
ATOM 4520 C C . LYS A 1 594 ? -6.693 -15.936 -20.078 1.00 95.31 594 LYS A C 1
ATOM 4522 O O . LYS A 1 594 ? -7.865 -15.995 -20.448 1.00 95.31 594 LYS A O 1
ATOM 4527 N N . ARG A 1 595 ? -6.346 -15.639 -18.819 1.00 93.62 595 ARG A N 1
ATOM 4528 C CA . ARG A 1 595 ? -7.318 -15.372 -17.744 1.00 93.62 595 ARG A CA 1
ATOM 4529 C C . ARG A 1 595 ? -8.255 -14.224 -18.092 1.00 93.62 595 ARG A C 1
ATOM 4531 O O . ARG A 1 595 ? -9.465 -14.344 -17.930 1.00 93.62 595 ARG A O 1
ATOM 4538 N N . PHE A 1 596 ? -7.691 -13.151 -18.632 1.00 92.19 596 PHE A N 1
ATOM 4539 C CA . PHE A 1 596 ? -8.435 -11.972 -19.058 1.00 92.19 596 PHE A CA 1
ATOM 4540 C C . PHE A 1 596 ? -9.018 -12.079 -20.471 1.00 92.19 596 PHE A C 1
ATOM 4542 O O . PHE A 1 596 ? -9.599 -11.113 -20.960 1.00 92.19 596 PHE A O 1
ATOM 4549 N N . LYS A 1 597 ? -8.890 -13.238 -21.134 1.00 93.56 597 LYS A N 1
ATOM 4550 C CA . LYS A 1 597 ? -9.356 -13.467 -22.513 1.00 93.56 597 LYS A CA 1
ATOM 4551 C C . LYS A 1 597 ? -8.770 -12.450 -23.508 1.00 93.56 597 LYS A C 1
ATOM 4553 O O . LYS A 1 597 ? -9.450 -11.985 -24.420 1.00 93.56 597 LYS A O 1
ATOM 4558 N N . LEU A 1 598 ? -7.495 -12.113 -23.327 1.00 94.19 598 LEU A N 1
ATOM 4559 C CA . LEU A 1 598 ? -6.725 -11.189 -24.154 1.00 94.19 598 LEU A CA 1
ATOM 4560 C C . LEU A 1 598 ? -5.661 -11.924 -24.972 1.00 94.19 598 LEU A C 1
ATOM 4562 O O . LEU A 1 598 ? -5.139 -12.962 -24.570 1.00 94.19 598 LEU A O 1
ATOM 4566 N N . ASN A 1 599 ? -5.254 -11.309 -26.083 1.00 94.75 599 ASN A N 1
ATOM 4567 C CA . ASN A 1 599 ? -3.975 -11.638 -26.702 1.00 94.75 599 ASN A CA 1
ATOM 4568 C C . ASN A 1 599 ? -2.833 -11.102 -25.828 1.00 94.75 599 ASN A C 1
ATOM 4570 O O . ASN A 1 599 ? -2.867 -9.950 -25.387 1.00 94.75 599 ASN A O 1
ATOM 4574 N N . GLU A 1 600 ? -1.787 -11.902 -25.628 1.00 95.31 600 GLU A N 1
ATOM 4575 C CA . GLU A 1 600 ? -0.630 -11.513 -24.811 1.00 95.31 600 GLU A CA 1
ATOM 4576 C C . GLU A 1 600 ? 0.060 -10.244 -25.337 1.00 95.31 600 GLU A C 1
ATOM 4578 O O . GLU A 1 600 ? 0.450 -9.374 -24.560 1.00 95.31 600 GLU A O 1
ATOM 4583 N N . SER A 1 601 ? 0.149 -10.089 -26.662 1.00 94.50 601 SER A N 1
ATOM 4584 C CA . SER A 1 601 ? 0.694 -8.884 -27.297 1.00 94.50 601 SER A CA 1
ATOM 4585 C C . SER A 1 601 ? -0.107 -7.628 -26.944 1.00 94.50 601 SER A C 1
ATOM 4587 O O . SER A 1 601 ? 0.479 -6.588 -26.651 1.00 94.50 601 SER A O 1
ATOM 4589 N N . THR A 1 602 ? -1.439 -7.728 -26.902 1.00 93.19 602 THR A N 1
ATOM 4590 C CA . THR A 1 602 ? -2.323 -6.631 -26.492 1.00 93.19 602 THR A CA 1
ATOM 4591 C C . THR A 1 602 ? -2.126 -6.283 -25.021 1.00 93.19 602 THR A C 1
ATOM 4593 O O . THR A 1 602 ? -2.004 -5.103 -24.695 1.00 93.19 602 THR A O 1
ATOM 4596 N N . LEU A 1 603 ? -2.035 -7.286 -24.140 1.00 94.94 603 LEU A N 1
ATOM 4597 C CA . LEU A 1 603 ? -1.750 -7.075 -22.718 1.00 94.94 603 LEU A CA 1
ATOM 4598 C C . LEU A 1 603 ? -0.421 -6.327 -22.527 1.00 94.94 603 LEU A C 1
ATOM 4600 O O . LEU A 1 603 ? -0.386 -5.286 -21.873 1.00 94.94 603 LEU A O 1
ATOM 4604 N N . ARG A 1 604 ? 0.658 -6.823 -23.145 1.00 95.75 604 ARG A N 1
ATOM 4605 C CA . ARG A 1 604 ? 1.998 -6.217 -23.089 1.00 95.75 604 ARG A CA 1
ATOM 4606 C C . ARG A 1 604 ? 2.005 -4.782 -23.604 1.00 95.75 604 ARG A C 1
ATOM 4608 O O . ARG A 1 604 ? 2.556 -3.900 -22.949 1.00 95.75 604 ARG A O 1
ATOM 4615 N N . GLN A 1 605 ? 1.358 -4.540 -24.745 1.00 92.94 605 GLN A N 1
ATOM 4616 C CA . GLN A 1 605 ? 1.235 -3.206 -25.325 1.00 92.94 605 GLN A CA 1
ATOM 4617 C C . GLN A 1 605 ? 0.510 -2.246 -24.381 1.00 92.94 605 GLN A C 1
ATOM 4619 O O . GLN A 1 605 ? 0.991 -1.138 -24.150 1.00 92.94 605 GLN A O 1
ATOM 4624 N N . LYS A 1 606 ? -0.623 -2.665 -23.810 1.00 92.06 606 LYS A N 1
ATOM 4625 C CA . LYS A 1 606 ? -1.421 -1.811 -22.924 1.00 92.06 606 LYS A CA 1
ATOM 4626 C C . LYS A 1 606 ? -0.705 -1.506 -21.619 1.00 92.06 606 LYS A C 1
ATOM 4628 O O . LYS A 1 606 ? -0.725 -0.352 -21.196 1.00 92.06 606 LYS A O 1
ATOM 4633 N N . LEU A 1 607 ? -0.029 -2.497 -21.038 1.00 93.56 607 LEU A N 1
ATOM 4634 C CA . LEU A 1 607 ? 0.862 -2.297 -19.898 1.00 93.56 607 LEU A CA 1
ATOM 4635 C C . LEU A 1 607 ? 1.926 -1.241 -20.226 1.00 93.56 607 LEU A C 1
ATOM 4637 O O . LEU A 1 607 ? 2.003 -0.244 -19.523 1.00 93.56 607 LEU A O 1
ATOM 4641 N N . PHE A 1 608 ? 2.659 -1.385 -21.334 1.00 92.38 608 PHE A N 1
ATOM 4642 C CA . PHE A 1 608 ? 3.687 -0.420 -21.741 1.00 92.38 608 PHE A CA 1
ATOM 4643 C C . PHE A 1 608 ? 3.141 1.005 -21.964 1.00 92.38 608 PHE A C 1
ATOM 4645 O O . PHE A 1 608 ? 3.680 1.971 -21.420 1.00 92.38 608 PHE A O 1
ATOM 4652 N N . GLU A 1 609 ? 2.069 1.152 -22.750 1.00 89.12 609 GLU A N 1
ATOM 4653 C CA . GLU A 1 609 ? 1.494 2.455 -23.118 1.00 89.12 609 GLU A CA 1
ATOM 4654 C C . GLU A 1 609 ? 0.940 3.207 -21.900 1.00 89.12 609 GLU A C 1
ATOM 4656 O O . GLU A 1 609 ? 1.184 4.405 -21.733 1.00 89.12 609 GLU A O 1
ATOM 4661 N N . HIS A 1 610 ? 0.198 2.510 -21.036 1.00 88.56 610 HIS A N 1
ATOM 4662 C CA . HIS A 1 610 ? -0.518 3.138 -19.925 1.00 88.56 610 HIS A CA 1
ATOM 4663 C C . HIS A 1 610 ? 0.320 3.303 -18.656 1.00 88.56 610 HIS A C 1
ATOM 4665 O O . HIS A 1 610 ? -0.080 4.061 -17.773 1.00 88.56 610 HIS A O 1
ATOM 4671 N N . THR A 1 611 ? 1.510 2.707 -18.605 1.00 89.50 611 THR A N 1
ATOM 4672 C CA . THR A 1 611 ? 2.549 3.030 -17.618 1.00 89.50 611 THR A CA 1
ATOM 4673 C C . THR A 1 611 ? 3.581 3.997 -18.204 1.00 89.50 611 THR A C 1
ATOM 4675 O O . THR A 1 611 ? 4.751 3.954 -17.837 1.00 89.50 611 THR A O 1
ATOM 4678 N N . ALA A 1 612 ? 3.191 4.831 -19.174 1.00 88.12 612 ALA A N 1
ATOM 4679 C CA . ALA A 1 612 ? 4.030 5.899 -19.719 1.00 88.12 612 ALA A CA 1
ATOM 4680 C C . ALA A 1 612 ? 5.382 5.427 -20.306 1.00 88.12 612 ALA A C 1
ATOM 4682 O O . ALA A 1 612 ? 6.351 6.188 -20.327 1.00 88.12 612 ALA A O 1
ATOM 4683 N N . GLY A 1 613 ? 5.449 4.194 -20.815 1.00 88.00 613 GLY A N 1
ATOM 4684 C CA . GLY A 1 613 ? 6.652 3.625 -21.422 1.00 88.00 613 GLY A CA 1
ATOM 4685 C C . GLY A 1 613 ? 7.688 3.080 -20.432 1.00 88.00 613 GLY A C 1
ATOM 4686 O O . GLY A 1 613 ? 8.819 2.817 -20.832 1.00 88.00 613 GLY A O 1
ATOM 4687 N N . MET A 1 614 ? 7.320 2.900 -19.157 1.00 87.19 614 MET A N 1
ATOM 4688 C CA . MET A 1 614 ? 8.218 2.389 -18.112 1.00 87.19 614 MET A CA 1
ATOM 4689 C C . MET A 1 614 ? 8.866 1.040 -18.480 1.00 87.19 614 MET A C 1
ATOM 4691 O O . MET A 1 614 ? 10.057 0.848 -18.292 1.00 87.19 614 MET A O 1
ATOM 4695 N N . PHE A 1 615 ? 8.138 0.099 -19.078 1.00 89.75 615 PHE A N 1
ATOM 4696 C CA . PHE A 1 615 ? 8.640 -1.271 -19.256 1.00 89.75 615 PHE A CA 1
ATOM 4697 C C . PHE A 1 615 ? 8.922 -1.607 -20.732 1.00 89.75 615 PHE A C 1
ATOM 4699 O O . PHE A 1 615 ? 8.143 -2.349 -21.336 1.00 89.75 615 PHE A O 1
ATOM 4706 N N . PRO A 1 616 ? 10.004 -1.096 -21.357 1.00 89.62 616 PRO A N 1
ATOM 4707 C CA . PRO A 1 616 ? 10.270 -1.333 -22.780 1.00 89.62 616 PRO A CA 1
ATOM 4708 C C . PRO A 1 616 ? 10.413 -2.823 -23.118 1.00 89.62 616 PRO A C 1
ATOM 4710 O O . PRO A 1 616 ? 10.009 -3.246 -24.200 1.00 89.62 616 PRO A O 1
ATOM 4713 N N . GLU A 1 617 ? 10.899 -3.638 -22.177 1.00 90.94 617 GLU A N 1
ATOM 4714 C CA . GLU A 1 617 ? 11.043 -5.090 -22.340 1.00 90.94 617 GLU A CA 1
ATOM 4715 C C . GLU A 1 617 ? 9.709 -5.827 -22.537 1.00 90.94 617 GLU A C 1
ATOM 4717 O O . GLU A 1 617 ? 9.700 -6.886 -23.162 1.00 90.94 617 GLU A O 1
ATOM 4722 N N . LEU A 1 618 ? 8.567 -5.251 -22.132 1.00 92.94 618 LEU A N 1
ATOM 4723 C CA . LEU A 1 618 ? 7.256 -5.811 -22.492 1.00 92.94 618 LEU A CA 1
ATOM 4724 C C . LEU A 1 618 ? 7.072 -5.894 -24.012 1.00 92.94 618 LEU A C 1
ATOM 4726 O O . LEU A 1 618 ? 6.366 -6.782 -24.484 1.00 92.94 618 LEU A O 1
ATOM 4730 N N . ILE A 1 619 ? 7.717 -4.994 -24.759 1.00 92.31 619 ILE A N 1
ATOM 4731 C CA . ILE A 1 619 ? 7.670 -4.922 -26.220 1.00 92.31 619 ILE A CA 1
ATOM 4732 C C . ILE A 1 619 ? 8.914 -5.556 -26.850 1.00 92.31 619 ILE A C 1
ATOM 4734 O O . ILE A 1 619 ? 8.802 -6.252 -27.856 1.00 92.31 619 ILE A O 1
ATOM 4738 N N . THR A 1 620 ? 10.105 -5.318 -26.288 1.00 89.12 620 THR A N 1
ATOM 4739 C CA . THR A 1 620 ? 11.382 -5.698 -26.922 1.00 89.12 620 THR A CA 1
ATOM 4740 C C . THR A 1 620 ? 11.871 -7.107 -26.574 1.00 89.12 620 THR A C 1
ATOM 4742 O O . THR A 1 620 ? 12.725 -7.636 -27.289 1.00 89.12 620 THR A O 1
ATOM 4745 N N . ARG A 1 621 ? 11.344 -7.726 -25.508 1.00 89.94 621 ARG A N 1
ATOM 4746 C CA . ARG A 1 621 ? 11.760 -9.040 -24.986 1.00 89.94 621 ARG A CA 1
ATOM 4747 C C . ARG A 1 621 ? 10.574 -10.000 -24.876 1.00 89.94 621 ARG A C 1
ATOM 4749 O O . ARG A 1 621 ? 10.168 -10.417 -23.793 1.00 89.94 621 ARG A O 1
ATOM 4756 N N . THR A 1 622 ? 10.000 -10.367 -26.021 1.00 89.81 622 THR A N 1
ATOM 4757 C CA . THR A 1 622 ? 8.881 -11.327 -26.090 1.00 89.81 622 THR A CA 1
ATOM 4758 C C . THR A 1 622 ? 9.269 -12.749 -25.673 1.00 89.81 622 THR A C 1
ATOM 4760 O O . THR A 1 622 ? 8.392 -13.572 -25.439 1.00 89.81 622 THR A O 1
ATOM 4763 N N . ASP A 1 623 ? 10.566 -13.044 -25.571 1.00 90.75 623 ASP A N 1
ATOM 4764 C CA . ASP A 1 623 ? 11.104 -14.284 -25.004 1.00 90.75 623 ASP A CA 1
ATOM 4765 C C . ASP A 1 623 ? 10.917 -14.377 -23.478 1.00 90.75 623 ASP A C 1
ATOM 4767 O O . ASP A 1 623 ? 10.917 -15.475 -22.925 1.00 90.75 623 ASP A O 1
ATOM 4771 N N . LEU A 1 624 ? 10.731 -13.244 -22.791 1.00 93.81 624 LEU A N 1
ATOM 4772 C CA . LEU A 1 624 ? 10.493 -13.199 -21.351 1.00 93.81 624 LEU A CA 1
ATOM 4773 C C . LEU A 1 624 ? 8.997 -13.290 -21.055 1.00 93.81 624 LEU A C 1
ATOM 4775 O O . LEU A 1 624 ? 8.250 -12.342 -21.298 1.00 93.81 624 LEU A O 1
ATOM 4779 N N . SER A 1 625 ? 8.551 -14.415 -20.499 1.00 95.62 625 SER A N 1
ATOM 4780 C CA . SER A 1 625 ? 7.144 -14.663 -20.145 1.00 95.62 625 SER A CA 1
ATOM 4781 C C . SER A 1 625 ? 6.768 -14.219 -18.728 1.00 95.62 625 SER A C 1
ATOM 4783 O O . SER A 1 625 ? 5.583 -14.196 -18.399 1.00 95.62 625 SER A O 1
ATOM 4785 N N . ILE A 1 626 ? 7.752 -13.856 -17.900 1.00 96.88 626 ILE A N 1
ATOM 4786 C CA . ILE A 1 626 ? 7.556 -13.454 -16.504 1.00 96.88 626 ILE A CA 1
ATOM 4787 C C . ILE A 1 626 ? 7.704 -11.943 -16.353 1.00 96.88 626 ILE A C 1
ATOM 4789 O O . ILE A 1 626 ? 8.654 -11.351 -16.864 1.00 96.88 626 ILE A O 1
ATOM 4793 N N . PHE A 1 627 ? 6.793 -11.330 -15.607 1.00 96.44 627 PHE A N 1
ATOM 4794 C CA . PHE A 1 627 ? 6.813 -9.918 -15.247 1.00 96.44 627 PHE A CA 1
ATOM 4795 C C . PHE A 1 627 ? 6.679 -9.757 -13.731 1.00 96.44 627 PHE A C 1
ATOM 4797 O O . PHE A 1 627 ? 5.792 -10.350 -13.121 1.00 96.44 627 PHE A O 1
ATOM 4804 N N . LEU A 1 628 ? 7.553 -8.956 -13.123 1.00 95.62 628 LEU A N 1
ATOM 4805 C CA . LEU A 1 628 ? 7.477 -8.557 -11.718 1.00 95.62 628 LEU A CA 1
ATOM 4806 C C . LEU A 1 628 ? 6.937 -7.122 -11.669 1.00 95.62 628 LEU A C 1
ATOM 4808 O O . LEU A 1 628 ? 7.721 -6.169 -11.739 1.00 95.62 628 LEU A O 1
ATOM 4812 N N . PRO A 1 629 ? 5.605 -6.932 -11.623 1.00 93.12 629 PRO A N 1
ATOM 4813 C CA . PRO A 1 629 ? 5.034 -5.597 -11.558 1.00 93.12 629 PRO A CA 1
ATOM 4814 C C . PRO A 1 629 ? 5.399 -4.920 -10.227 1.00 93.12 629 PRO A C 1
ATOM 4816 O O . PRO A 1 629 ? 5.247 -5.537 -9.171 1.00 93.12 629 PRO A O 1
ATOM 4819 N N . PRO A 1 630 ? 5.804 -3.636 -10.224 1.00 90.62 630 PRO A N 1
ATOM 4820 C CA . PRO A 1 630 ? 5.986 -2.862 -8.999 1.00 90.62 630 PRO A CA 1
ATOM 4821 C C . PRO A 1 630 ? 4.624 -2.465 -8.404 1.00 90.62 630 PRO A C 1
ATOM 4823 O O . PRO A 1 630 ? 4.256 -1.295 -8.384 1.00 90.62 630 PRO A O 1
ATOM 4826 N N . ILE A 1 631 ? 3.854 -3.445 -7.939 1.00 90.25 631 ILE A N 1
ATOM 4827 C CA . ILE A 1 631 ? 2.585 -3.274 -7.219 1.00 90.25 631 ILE A CA 1
ATOM 4828 C C . ILE A 1 631 ? 2.686 -3.912 -5.833 1.00 90.25 631 ILE A C 1
ATOM 4830 O O . ILE A 1 631 ? 3.601 -4.685 -5.555 1.00 90.25 631 ILE A O 1
ATOM 4834 N N . GLY A 1 632 ? 1.745 -3.579 -4.950 1.00 88.75 632 GLY A N 1
ATOM 4835 C CA . GLY A 1 632 ? 1.621 -4.266 -3.669 1.00 88.75 632 GLY A CA 1
ATOM 4836 C C . GLY A 1 632 ? 1.297 -5.752 -3.861 1.00 88.75 632 GLY A C 1
ATOM 4837 O O . GLY A 1 632 ? 0.455 -6.098 -4.688 1.00 88.75 632 GLY A O 1
ATOM 4838 N N . GLY A 1 633 ? 1.980 -6.613 -3.104 1.00 92.00 633 GLY A N 1
ATOM 4839 C CA . GLY A 1 633 ? 1.705 -8.049 -3.047 1.00 92.00 633 GLY A CA 1
ATOM 4840 C C . GLY A 1 633 ? 0.510 -8.395 -2.156 1.00 92.00 633 GLY A C 1
ATOM 4841 O O . GLY A 1 633 ? -0.405 -7.587 -1.960 1.00 92.00 633 GLY A O 1
ATOM 4842 N N . CYS A 1 634 ? 0.530 -9.594 -1.584 1.00 95.25 634 CYS A N 1
ATOM 4843 C CA . CYS A 1 634 ? -0.452 -10.009 -0.588 1.00 95.25 634 CYS A CA 1
ATOM 4844 C C . CYS A 1 634 ? 0.195 -10.725 0.596 1.00 95.25 634 CYS A C 1
ATOM 4846 O O . CYS A 1 634 ? 1.293 -11.275 0.490 1.00 95.25 634 CYS A O 1
ATOM 4848 N N . THR A 1 635 ? -0.534 -10.764 1.704 1.00 97.00 635 THR A N 1
ATOM 4849 C CA . THR A 1 635 ? -0.131 -11.461 2.924 1.00 97.00 635 THR A CA 1
ATOM 4850 C C . THR A 1 635 ? -1.220 -12.453 3.311 1.00 97.00 635 THR A C 1
ATOM 4852 O O . THR A 1 635 ? -2.396 -12.096 3.324 1.00 97.00 635 THR A O 1
ATOM 4855 N N . ALA A 1 636 ? -0.867 -13.698 3.614 1.00 98.19 636 ALA A N 1
ATOM 4856 C CA . ALA A 1 636 ? -1.811 -14.695 4.116 1.00 98.19 636 ALA A CA 1
ATOM 4857 C C . ALA A 1 636 ? -1.574 -14.952 5.607 1.00 98.19 636 ALA A C 1
ATOM 4859 O O . ALA A 1 636 ? -0.425 -15.115 6.009 1.00 98.19 636 ALA A O 1
ATOM 4860 N N . TYR A 1 637 ? -2.643 -15.024 6.398 1.00 98.38 637 TYR A N 1
ATOM 4861 C CA . TYR A 1 637 ? -2.630 -15.397 7.813 1.00 98.38 637 TYR A CA 1
ATOM 4862 C C . TYR A 1 637 ? -3.466 -16.658 8.002 1.00 98.38 637 TYR A C 1
ATOM 4864 O O . TYR A 1 637 ? -4.653 -16.669 7.674 1.00 98.38 637 TYR A O 1
ATOM 4872 N N . ILE A 1 638 ? -2.834 -17.709 8.514 1.00 98.56 638 ILE A N 1
ATOM 4873 C CA . ILE A 1 638 ? -3.434 -19.024 8.723 1.00 98.56 638 ILE A CA 1
ATOM 4874 C C . ILE A 1 638 ? -3.549 -19.259 10.227 1.00 98.56 638 ILE A C 1
ATOM 4876 O O . ILE A 1 638 ? -2.540 -19.278 10.937 1.00 98.56 638 ILE A O 1
ATOM 4880 N N . PHE A 1 639 ? -4.779 -19.436 10.694 1.00 98.25 639 PHE A N 1
ATOM 4881 C CA . PHE A 1 639 ? -5.125 -19.780 12.067 1.00 98.25 639 PHE A CA 1
ATOM 4882 C C . PHE A 1 639 ? -5.398 -21.282 12.132 1.00 98.25 639 PHE A C 1
ATOM 4884 O O . PHE A 1 639 ? -6.271 -21.778 11.421 1.00 98.25 639 PHE A O 1
ATOM 4891 N N . GLY A 1 640 ? -4.664 -22.001 12.980 1.00 96.25 640 GLY A N 1
ATOM 4892 C CA . GLY A 1 640 ? -4.693 -23.464 13.012 1.00 96.25 640 GLY A CA 1
ATOM 4893 C C . GLY A 1 640 ? -3.594 -24.087 12.154 1.00 96.25 640 GLY A C 1
ATOM 4894 O O . GLY A 1 640 ? -2.539 -23.483 11.956 1.00 96.25 640 GLY A O 1
ATOM 4895 N N . ASP A 1 641 ? -3.829 -25.312 11.690 1.00 95.12 641 ASP A N 1
ATOM 4896 C CA . ASP A 1 641 ? -2.846 -26.107 10.953 1.00 95.12 641 ASP A CA 1
ATOM 4897 C C . ASP A 1 641 ? -2.926 -25.835 9.434 1.00 95.12 641 ASP A C 1
ATOM 4899 O O . ASP A 1 641 ? -3.984 -26.055 8.830 1.00 95.12 641 ASP A O 1
ATOM 4903 N N . PRO A 1 642 ? -1.843 -25.367 8.783 1.00 96.06 642 PRO A N 1
ATOM 4904 C CA . PRO A 1 642 ? -1.801 -25.215 7.330 1.00 96.06 642 PRO A CA 1
ATOM 4905 C C . PRO A 1 642 ? -1.983 -26.524 6.550 1.00 96.06 642 PRO A C 1
ATOM 4907 O O . PRO A 1 642 ? -2.507 -26.474 5.436 1.00 96.06 642 PRO A O 1
ATOM 4910 N N . GLU A 1 643 ? -1.595 -27.680 7.104 1.00 94.69 643 GLU A N 1
ATOM 4911 C CA . GLU A 1 643 ? -1.752 -28.982 6.430 1.00 94.69 643 GLU A CA 1
ATOM 4912 C C . GLU A 1 643 ? -3.223 -29.413 6.323 1.00 94.69 643 GLU A C 1
ATOM 4914 O O . GLU A 1 643 ? -3.580 -30.193 5.441 1.00 94.69 643 GLU A O 1
ATOM 4919 N N . ALA A 1 644 ? -4.096 -28.853 7.165 1.00 95.94 644 ALA A N 1
ATOM 4920 C CA . ALA A 1 644 ? -5.533 -29.105 7.133 1.00 95.94 644 ALA A CA 1
ATOM 4921 C C . ALA A 1 644 ? -6.279 -28.301 6.049 1.00 95.94 644 ALA A C 1
ATOM 4923 O O . ALA A 1 644 ? -7.434 -28.606 5.769 1.00 95.94 644 ALA A O 1
ATOM 4924 N N . ILE A 1 645 ? -5.649 -27.303 5.409 1.00 97.38 645 ILE A N 1
ATOM 4925 C CA . ILE A 1 645 ? -6.284 -26.488 4.353 1.00 97.38 645 ILE A CA 1
ATOM 4926 C C . ILE A 1 645 ? -6.768 -27.330 3.153 1.00 97.38 645 ILE A C 1
ATOM 4928 O O . ILE A 1 645 ? -7.914 -27.147 2.739 1.00 97.38 645 ILE A O 1
ATOM 4932 N N . PRO A 1 646 ? -5.950 -28.223 2.559 1.00 95.94 646 PRO A N 1
ATOM 4933 C CA . PRO A 1 646 ? -6.395 -29.069 1.448 1.00 95.94 646 PRO A CA 1
ATOM 4934 C C . PRO A 1 646 ? -7.221 -30.294 1.888 1.00 95.94 646 PRO A C 1
ATOM 4936 O O . PRO A 1 646 ? -7.757 -30.997 1.029 1.00 95.94 646 PRO A O 1
ATOM 4939 N N . ASP A 1 647 ? -7.306 -30.597 3.188 1.00 96.50 647 ASP A N 1
ATOM 4940 C CA . ASP A 1 647 ? -8.004 -31.779 3.704 1.00 96.50 647 ASP A CA 1
ATOM 4941 C C . ASP A 1 647 ? -9.522 -31.548 3.755 1.00 96.50 647 ASP A C 1
ATOM 4943 O O . ASP A 1 647 ? -10.049 -30.876 4.637 1.00 96.50 647 ASP A O 1
ATOM 4947 N N . LEU A 1 648 ? -10.253 -32.187 2.838 1.00 97.19 648 LEU A N 1
ATOM 4948 C CA . LEU A 1 648 ? -11.713 -32.095 2.749 1.00 97.19 648 LEU A CA 1
ATOM 4949 C C . LEU A 1 648 ? -12.467 -32.721 3.939 1.00 97.19 648 LEU A C 1
ATOM 4951 O O . LEU A 1 648 ? -13.692 -32.585 4.008 1.00 97.19 648 LEU A O 1
ATOM 4955 N N . SER A 1 649 ? -11.791 -33.413 4.861 1.00 97.44 649 SER A N 1
ATOM 4956 C CA . SER A 1 649 ? -12.382 -33.848 6.136 1.00 97.44 649 SER A CA 1
ATOM 4957 C C . SER A 1 649 ? -12.401 -32.738 7.194 1.00 97.44 649 SER A C 1
ATOM 4959 O O . SER A 1 649 ? -13.119 -32.842 8.194 1.00 97.44 649 SER A O 1
ATOM 4961 N N . LYS A 1 650 ? -11.634 -31.667 6.972 1.00 98.06 650 LYS A N 1
ATOM 4962 C CA . LYS A 1 650 ? -11.557 -30.481 7.821 1.00 98.06 650 LYS A CA 1
ATOM 4963 C C . LYS A 1 650 ? -12.355 -29.344 7.200 1.00 98.06 650 LYS A C 1
ATOM 4965 O O . LYS A 1 650 ? -12.595 -29.304 5.994 1.00 98.06 650 LYS A O 1
ATOM 4970 N N . ARG A 1 651 ? -12.811 -28.433 8.057 1.00 98.44 651 ARG A N 1
ATOM 4971 C CA . ARG A 1 651 ? -13.532 -27.236 7.630 1.00 98.44 651 ARG A CA 1
ATOM 4972 C C . ARG A 1 651 ? -12.566 -26.083 7.410 1.00 98.44 651 ARG A C 1
ATOM 4974 O O . ARG A 1 651 ? -11.648 -25.885 8.207 1.00 98.44 651 ARG A O 1
ATOM 4981 N N . LEU A 1 652 ? -12.826 -25.299 6.370 1.00 98.88 652 LEU A N 1
ATOM 4982 C CA . LEU A 1 652 ? -12.052 -24.116 6.020 1.00 98.88 652 LEU A CA 1
ATOM 4983 C C . LEU A 1 652 ? -12.938 -22.861 6.010 1.00 98.88 652 LEU A C 1
ATOM 4985 O O . LEU A 1 652 ? -13.856 -22.731 5.193 1.00 98.88 652 LEU A O 1
ATOM 4989 N N . THR A 1 653 ? -12.609 -21.903 6.878 1.00 98.88 653 THR A N 1
ATOM 4990 C CA . THR A 1 653 ? -13.180 -20.549 6.850 1.00 98.88 653 THR A CA 1
ATOM 4991 C C . THR A 1 653 ? -12.196 -19.597 6.171 1.00 98.88 653 THR A C 1
ATOM 4993 O O . THR A 1 653 ? -11.037 -19.512 6.574 1.00 98.88 653 THR A O 1
ATOM 4996 N N . VAL A 1 654 ? -12.647 -18.858 5.152 1.00 98.81 654 VAL A N 1
ATOM 4997 C CA . VAL A 1 654 ? -11.796 -17.950 4.365 1.00 98.81 654 VAL A CA 1
ATOM 4998 C C . VAL A 1 654 ? -12.371 -16.541 4.305 1.00 98.81 654 VAL A C 1
ATOM 5000 O O . VAL A 1 654 ? -13.538 -16.330 3.970 1.00 98.81 654 VAL A O 1
ATOM 5003 N N . ARG A 1 655 ? -11.500 -15.551 4.499 1.00 98.19 655 ARG A N 1
ATOM 5004 C CA . ARG A 1 655 ? -11.736 -14.153 4.136 1.00 98.19 655 ARG A CA 1
ATOM 5005 C C . ARG A 1 655 ? -10.648 -13.692 3.181 1.00 98.19 655 ARG A C 1
ATOM 5007 O O . ARG A 1 655 ? -9.473 -13.675 3.531 1.00 98.19 655 ARG A O 1
ATOM 5014 N N . VAL A 1 656 ? -11.049 -13.201 2.012 1.00 97.19 656 VAL A N 1
ATOM 5015 C CA . VAL A 1 656 ? -10.138 -12.436 1.157 1.00 97.19 656 VAL A CA 1
ATOM 5016 C C . VAL A 1 656 ? -10.444 -10.949 1.262 1.00 97.19 656 VAL A C 1
ATOM 5018 O O . VAL A 1 656 ? -11.553 -10.488 0.973 1.00 97.19 656 VAL A O 1
ATOM 5021 N N . HIS A 1 657 ? -9.449 -10.182 1.680 1.00 97.19 657 HIS A N 1
ATOM 5022 C CA . HIS A 1 657 ? -9.532 -8.769 2.014 1.00 97.19 657 HIS A CA 1
ATOM 5023 C C . HIS A 1 657 ? -8.707 -7.934 1.033 1.00 97.19 657 HIS A C 1
ATOM 5025 O O . HIS A 1 657 ? -7.643 -8.361 0.599 1.00 97.19 657 HIS A O 1
ATOM 5031 N N . ASP A 1 658 ? -9.213 -6.759 0.657 1.00 95.38 658 ASP A N 1
ATOM 5032 C CA . ASP A 1 658 ? -8.444 -5.776 -0.116 1.00 95.38 658 ASP A CA 1
ATOM 5033 C C . ASP A 1 658 ? -8.163 -4.585 0.794 1.00 95.38 658 ASP A C 1
ATOM 5035 O O . ASP A 1 658 ? -9.076 -4.110 1.469 1.00 95.38 658 ASP A O 1
ATOM 5039 N N . GLU A 1 659 ? -6.918 -4.126 0.790 1.00 94.50 659 GLU A N 1
ATOM 5040 C CA . GLU A 1 659 ? -6.403 -3.067 1.653 1.00 94.50 659 GLU A CA 1
ATOM 5041 C C . GLU A 1 659 ? -7.250 -1.789 1.621 1.00 94.50 659 GLU A C 1
ATOM 5043 O O . GLU A 1 659 ? -7.635 -1.281 0.562 1.00 94.50 659 GLU A O 1
ATOM 5048 N N . CYS A 1 660 ? -7.478 -1.241 2.811 1.00 94.81 660 CYS A N 1
ATOM 5049 C CA . CYS A 1 660 ? -8.037 0.079 3.029 1.00 94.81 660 CYS A CA 1
ATOM 5050 C C . CYS A 1 660 ? -7.408 0.701 4.286 1.00 94.81 660 CYS A C 1
ATOM 5052 O O . CYS A 1 660 ? -8.043 0.716 5.339 1.00 94.81 660 CYS A O 1
ATOM 5054 N N . ASN A 1 661 ? -6.212 1.287 4.192 1.00 92.19 661 ASN A N 1
ATOM 5055 C CA . ASN A 1 661 ? -5.435 1.806 5.332 1.00 92.19 661 ASN A CA 1
ATOM 5056 C C . ASN A 1 661 ? -6.245 2.746 6.227 1.00 92.19 661 ASN A C 1
ATOM 5058 O O . ASN A 1 661 ? -6.224 2.628 7.450 1.00 92.19 661 ASN A O 1
ATOM 5062 N N . GLY A 1 662 ? -7.030 3.639 5.615 1.00 93.06 662 GLY A N 1
ATOM 5063 C CA . GLY A 1 662 ? -7.891 4.558 6.358 1.00 93.06 662 GLY A CA 1
ATOM 5064 C C . GLY A 1 662 ? -8.862 3.865 7.320 1.00 93.06 662 GLY A C 1
ATOM 5065 O O . GLY A 1 662 ? -9.168 4.439 8.356 1.00 93.06 662 GLY A O 1
ATOM 5066 N N . SER A 1 663 ? -9.329 2.656 7.006 1.00 95.00 663 SER A N 1
ATOM 5067 C CA . SER A 1 663 ? -10.198 1.855 7.881 1.00 95.00 663 SER A CA 1
ATOM 5068 C C . SER A 1 663 ? -9.386 0.812 8.648 1.00 95.00 663 SER A C 1
ATOM 5070 O O . SER A 1 663 ? -9.457 0.766 9.869 1.00 95.00 663 SER A O 1
ATOM 5072 N N . ASP A 1 664 ? -8.556 0.033 7.954 1.00 96.38 664 ASP A N 1
ATOM 5073 C CA . ASP A 1 664 ? -7.839 -1.123 8.494 1.00 96.38 664 ASP A CA 1
ATOM 5074 C C . ASP A 1 664 ? -6.815 -0.753 9.579 1.00 96.38 664 ASP A C 1
ATOM 5076 O O . ASP A 1 664 ? -6.630 -1.525 10.518 1.00 96.38 664 ASP A O 1
ATOM 5080 N N . VAL A 1 665 ? -6.185 0.425 9.468 1.00 95.44 665 VAL A N 1
ATOM 5081 C CA . VAL A 1 665 ? -5.204 0.946 10.438 1.00 95.44 665 VAL A CA 1
ATOM 5082 C C . VAL A 1 665 ? -5.826 1.994 11.360 1.00 95.44 665 VAL A C 1
ATOM 5084 O O . VAL A 1 665 ? -5.597 1.969 12.566 1.00 95.44 665 VAL A O 1
ATOM 5087 N N . PHE A 1 666 ? -6.600 2.924 10.793 1.00 95.12 666 PHE A N 1
ATOM 5088 C CA . PHE A 1 666 ? -7.069 4.124 11.497 1.00 95.12 666 PHE A CA 1
ATOM 5089 C C . PHE A 1 666 ? -8.549 4.092 11.894 1.00 95.12 666 PHE A C 1
ATOM 5091 O O . PHE A 1 666 ? -9.035 5.064 12.459 1.00 95.12 666 PHE A O 1
ATOM 5098 N N . GLY A 1 667 ? -9.282 3.017 11.598 1.00 94.12 667 GLY A N 1
ATOM 5099 C CA . GLY A 1 667 ? -10.666 2.866 12.047 1.00 94.12 667 GLY A CA 1
ATOM 5100 C C . GLY A 1 667 ? -11.654 3.833 11.395 1.00 94.12 667 GLY A C 1
ATOM 5101 O O . GLY A 1 667 ? -12.672 4.161 11.989 1.00 94.12 667 GLY A O 1
ATOM 5102 N N . SER A 1 668 ? -11.382 4.344 10.188 1.00 93.19 668 SER A N 1
ATOM 5103 C CA . SER A 1 668 ? -12.365 5.175 9.485 1.00 93.19 668 SER A CA 1
ATOM 5104 C C . SER A 1 668 ? -13.663 4.404 9.243 1.00 93.19 668 SER A C 1
ATOM 5106 O O . SER A 1 668 ? -13.658 3.288 8.715 1.00 93.19 668 SER A O 1
ATOM 5108 N N . ASP A 1 669 ? -14.762 5.061 9.583 1.00 90.88 669 ASP A N 1
ATOM 5109 C CA . ASP A 1 669 ? -16.116 4.517 9.688 1.00 90.88 669 ASP A CA 1
ATOM 5110 C C . ASP A 1 669 ? -17.001 4.782 8.454 1.00 90.88 669 ASP A C 1
ATOM 5112 O O . ASP A 1 669 ? -18.155 4.370 8.412 1.00 90.88 669 ASP A O 1
ATOM 5116 N N . ILE A 1 670 ? -16.459 5.418 7.410 1.00 90.94 670 ILE A N 1
ATOM 5117 C CA . ILE A 1 670 ? -17.151 5.643 6.124 1.00 90.94 670 ILE A CA 1
ATOM 5118 C C . ILE A 1 670 ? -17.310 4.355 5.292 1.00 90.94 670 ILE A C 1
ATOM 5120 O O . ILE A 1 670 ? -17.984 4.336 4.260 1.00 90.94 670 ILE A O 1
ATOM 5124 N N . CYS A 1 671 ? -16.629 3.278 5.684 1.00 92.62 671 CYS A N 1
ATOM 5125 C CA . CYS A 1 671 ? -16.677 1.991 5.005 1.00 92.62 671 CYS A CA 1
ATOM 5126 C C . CYS A 1 671 ? -16.596 0.834 5.998 1.00 92.62 671 CYS A C 1
ATOM 5128 O O . CYS A 1 671 ? -16.170 0.992 7.139 1.00 92.62 671 CYS A O 1
ATOM 5130 N N . THR A 1 672 ? -16.936 -0.355 5.518 1.00 94.94 672 THR A N 1
ATOM 5131 C CA . THR A 1 672 ? -16.996 -1.585 6.319 1.00 94.94 672 THR A CA 1
ATOM 5132 C C . THR A 1 672 ? -15.707 -2.409 6.319 1.00 94.94 672 THR A C 1
ATOM 5134 O O . THR A 1 672 ? -15.707 -3.512 6.853 1.00 94.94 672 THR A O 1
ATOM 5137 N N . CYS A 1 673 ? -14.599 -1.915 5.752 1.00 96.00 673 CYS A N 1
ATOM 5138 C CA . CYS A 1 673 ? -13.369 -2.698 5.577 1.00 96.00 673 CYS A CA 1
ATOM 5139 C C . CYS A 1 673 ? -12.844 -3.306 6.892 1.00 96.00 673 CYS A C 1
ATOM 5141 O O . CYS A 1 673 ? -12.820 -4.535 7.004 1.00 96.00 673 CYS A O 1
ATOM 5143 N N . ARG A 1 674 ? -12.508 -2.486 7.901 1.00 95.81 674 ARG A N 1
ATOM 5144 C CA . ARG A 1 674 ? -12.013 -2.981 9.197 1.00 95.81 674 ARG A CA 1
ATOM 5145 C C . ARG A 1 674 ? -13.030 -3.858 9.933 1.00 95.81 674 ARG A C 1
ATOM 5147 O O . ARG A 1 674 ? -12.640 -4.963 10.306 1.00 95.81 674 ARG A O 1
ATOM 5154 N N . PRO A 1 675 ? -14.313 -3.465 10.084 1.00 95.94 675 PRO A N 1
ATOM 5155 C CA . PRO A 1 675 ? -15.321 -4.335 10.693 1.00 95.94 675 PRO A CA 1
ATOM 5156 C C . PRO A 1 675 ? -15.398 -5.732 10.067 1.00 95.94 675 PRO A C 1
ATOM 5158 O O . PRO A 1 675 ? -15.462 -6.738 10.768 1.00 95.94 675 PRO A O 1
ATOM 5161 N N . TYR A 1 676 ? -15.312 -5.814 8.739 1.00 96.06 676 TYR A N 1
ATOM 5162 C CA . TYR A 1 676 ? -15.356 -7.086 8.023 1.00 96.06 676 TYR A CA 1
ATOM 5163 C C . TYR A 1 676 ? -14.062 -7.897 8.175 1.00 96.06 676 TYR A C 1
ATOM 5165 O O . TYR A 1 676 ? -14.108 -9.126 8.215 1.00 96.06 676 TYR A O 1
ATOM 5173 N N . LEU A 1 677 ? -12.904 -7.230 8.240 1.00 97.50 677 LEU A N 1
ATOM 5174 C CA . LEU A 1 677 ? -11.630 -7.885 8.534 1.00 97.50 677 LEU A CA 1
ATOM 5175 C C . LEU A 1 677 ? -11.660 -8.516 9.929 1.00 97.50 677 LEU A C 1
ATOM 5177 O O . LEU A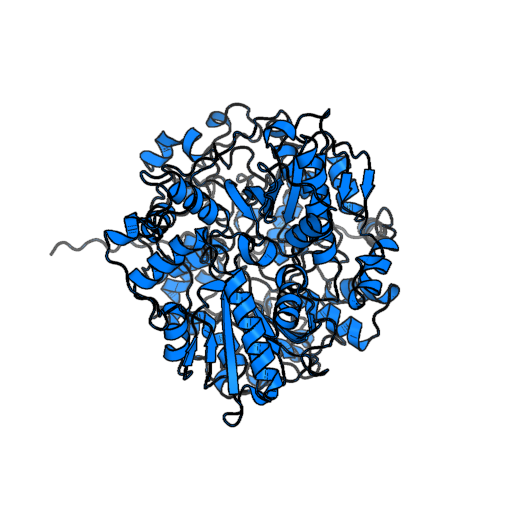 1 677 ? -11.315 -9.686 10.062 1.00 97.50 677 LEU A O 1
ATOM 5181 N N . ILE A 1 678 ? -12.126 -7.771 10.934 1.00 96.81 678 ILE A N 1
ATOM 5182 C CA . ILE A 1 678 ? -12.273 -8.262 12.309 1.00 96.81 678 ILE A CA 1
ATOM 5183 C C . ILE A 1 678 ? -13.262 -9.423 12.374 1.00 96.81 678 ILE A C 1
ATOM 5185 O O . ILE A 1 678 ? -12.914 -10.467 12.918 1.00 96.81 678 ILE A O 1
ATOM 5189 N N . HIS A 1 679 ? -14.435 -9.305 11.744 1.00 97.38 679 HIS A N 1
ATOM 5190 C CA . HIS A 1 679 ? -15.386 -10.415 11.668 1.00 97.38 679 HIS A CA 1
ATOM 5191 C C . HIS A 1 679 ? -14.755 -11.664 11.028 1.00 97.38 679 HIS A C 1
ATOM 5193 O O . HIS A 1 679 ? -14.870 -12.764 11.562 1.00 97.38 679 HIS A O 1
ATOM 5199 N N . GLY A 1 680 ? -14.008 -11.492 9.931 1.00 97.94 680 GLY A N 1
ATOM 5200 C CA . GLY A 1 680 ? -13.264 -12.580 9.299 1.00 97.94 680 GLY A CA 1
ATOM 5201 C C . GLY A 1 680 ? -12.229 -13.223 10.225 1.00 97.94 680 GLY A C 1
ATOM 5202 O O . GLY A 1 680 ? -12.148 -14.448 10.268 1.00 97.94 680 GLY A O 1
ATOM 5203 N N . ILE A 1 681 ? -11.464 -12.424 10.977 1.00 98.12 681 ILE A N 1
ATOM 5204 C CA . ILE A 1 681 ? -10.477 -12.915 11.953 1.00 98.12 681 ILE A CA 1
ATOM 5205 C C . ILE A 1 681 ? -11.170 -13.716 13.059 1.00 98.12 681 ILE A C 1
ATOM 5207 O O . ILE A 1 681 ? -10.719 -14.811 13.383 1.00 98.12 681 ILE A O 1
ATOM 5211 N N . GLU A 1 682 ? -12.279 -13.220 13.605 1.00 97.62 682 GLU A N 1
ATOM 5212 C CA . GLU A 1 682 ? -13.028 -13.931 14.642 1.00 97.62 682 GLU A CA 1
ATOM 5213 C C . GLU A 1 682 ? -13.583 -15.275 14.152 1.00 97.62 682 GLU A C 1
ATOM 5215 O O . GLU A 1 682 ? -13.438 -16.284 14.844 1.00 97.62 682 GLU A O 1
ATOM 5220 N N . GLU A 1 683 ? -14.180 -15.316 12.955 1.00 98.31 683 GLU A N 1
ATOM 5221 C CA . GLU A 1 683 ? -14.661 -16.569 12.359 1.00 98.31 683 GLU A CA 1
ATOM 5222 C C . GLU A 1 683 ? -13.503 -17.539 12.081 1.00 98.31 683 GLU A C 1
ATOM 5224 O O . GLU A 1 683 ? -13.631 -18.734 12.343 1.00 98.31 683 GLU A O 1
ATOM 5229 N N . CYS A 1 684 ? -12.352 -17.037 11.622 1.00 98.50 684 CYS A N 1
ATOM 5230 C CA . CYS A 1 684 ? -11.154 -17.847 11.392 1.00 98.50 684 CYS A CA 1
ATOM 5231 C C . CYS A 1 684 ? -10.589 -18.443 12.688 1.00 98.50 684 CYS A C 1
ATOM 5233 O O . CYS A 1 684 ? -10.241 -19.623 12.712 1.00 98.50 684 CYS A O 1
ATOM 5235 N N . ILE A 1 685 ? -10.524 -17.655 13.767 1.00 98.44 685 ILE A N 1
ATOM 5236 C CA . ILE A 1 685 ? -10.115 -18.144 15.091 1.00 98.44 685 ILE A CA 1
ATOM 5237 C C . ILE A 1 685 ? -11.091 -19.226 15.556 1.00 98.44 685 ILE A C 1
ATOM 5239 O O . ILE A 1 685 ? -10.656 -20.300 15.967 1.00 98.44 685 ILE A O 1
ATOM 5243 N N . ARG A 1 686 ? -12.402 -18.985 15.444 1.00 97.75 686 ARG A N 1
ATOM 5244 C CA . ARG A 1 686 ? -13.425 -19.950 15.864 1.00 97.75 686 ARG A CA 1
ATOM 5245 C C . ARG A 1 686 ? -13.342 -21.264 15.087 1.00 97.75 686 ARG A C 1
ATOM 5247 O O . ARG A 1 686 ? -13.459 -22.327 15.690 1.00 97.75 686 ARG A O 1
ATOM 5254 N N . GLU A 1 687 ? -13.129 -21.208 13.774 1.00 98.25 687 GLU A N 1
ATOM 5255 C CA . GLU A 1 687 ? -12.959 -22.411 12.951 1.00 98.25 687 GLU A CA 1
ATOM 5256 C C . GLU A 1 687 ? -11.716 -23.206 13.371 1.00 98.25 687 GLU A C 1
ATOM 5258 O O . GLU A 1 687 ? -11.793 -24.417 13.583 1.00 98.25 687 GLU A O 1
ATOM 5263 N N . ALA A 1 688 ? -10.594 -22.517 13.590 1.00 98.06 688 ALA A N 1
ATOM 5264 C CA . ALA A 1 688 ? -9.362 -23.140 14.062 1.00 98.06 688 ALA A CA 1
ATOM 5265 C C . ALA A 1 688 ? -9.539 -23.827 15.430 1.00 98.06 688 ALA A C 1
ATOM 5267 O O . ALA A 1 688 ? -9.066 -24.946 15.637 1.00 98.06 688 ALA A O 1
ATOM 5268 N N . GLN A 1 689 ? -10.277 -23.204 16.354 1.00 97.12 689 GLN A N 1
ATOM 5269 C CA . GLN A 1 689 ? -10.595 -23.781 17.668 1.00 97.12 689 GLN A CA 1
ATOM 5270 C C . GLN A 1 689 ? -11.482 -25.032 17.581 1.00 97.12 689 GLN A C 1
ATOM 5272 O O . GLN A 1 689 ? -11.363 -25.933 18.412 1.00 97.12 689 GLN A O 1
ATOM 5277 N N . ASN A 1 690 ? -12.335 -25.121 16.558 1.00 96.38 690 ASN A N 1
ATOM 5278 C CA . ASN A 1 690 ? -13.190 -26.283 16.302 1.00 96.38 690 ASN A CA 1
ATOM 5279 C C . ASN A 1 690 ? -12.456 -27.431 15.581 1.00 96.38 690 ASN A C 1
ATOM 5281 O O . ASN A 1 690 ? -13.073 -28.445 15.249 1.00 96.38 690 ASN A O 1
ATOM 5285 N N . GLY A 1 691 ? -11.145 -27.301 15.354 1.00 95.19 691 GLY A N 1
ATOM 5286 C CA . GLY A 1 691 ? -10.319 -28.315 14.700 1.00 95.19 691 GLY A CA 1
ATOM 5287 C C . GLY A 1 691 ? -10.311 -28.243 13.171 1.00 95.19 691 GLY A C 1
ATOM 5288 O O . GLY A 1 691 ? -9.840 -29.197 12.546 1.00 95.19 691 GLY A O 1
ATOM 5289 N N . GLY A 1 692 ? -10.839 -27.158 12.589 1.00 97.62 692 GLY A N 1
ATOM 5290 C CA . GLY A 1 692 ? -10.639 -26.767 11.191 1.00 97.62 692 GLY A CA 1
ATOM 5291 C C . GLY A 1 692 ? -9.480 -25.774 11.036 1.00 97.62 692 GLY A C 1
ATOM 5292 O O . GLY A 1 692 ? -8.585 -25.719 11.882 1.00 97.62 692 GLY A O 1
ATOM 5293 N N . THR A 1 693 ? -9.521 -24.966 9.975 1.00 98.38 693 THR A N 1
ATOM 5294 C CA . THR A 1 693 ? -8.520 -23.923 9.695 1.00 98.38 693 THR A CA 1
ATOM 5295 C C . THR A 1 693 ? -9.192 -22.617 9.276 1.00 98.38 693 THR A C 1
ATOM 5297 O O . THR A 1 693 ? -10.163 -22.599 8.516 1.00 98.38 693 THR A O 1
ATOM 5300 N N . GLY A 1 694 ? -8.662 -21.500 9.770 1.00 98.62 694 GLY A N 1
ATOM 5301 C CA . GLY A 1 694 ? -9.044 -20.155 9.352 1.00 98.62 694 GLY A CA 1
ATOM 5302 C C . GLY A 1 694 ? -7.984 -19.529 8.447 1.00 98.62 694 GLY A C 1
ATOM 5303 O O . GLY A 1 694 ? -6.793 -19.628 8.735 1.00 98.62 694 GLY A O 1
ATOM 5304 N N . LEU A 1 695 ? -8.395 -18.857 7.373 1.00 98.81 695 LEU A N 1
ATOM 5305 C CA . LEU A 1 695 ? -7.496 -18.222 6.408 1.00 98.81 695 LEU A CA 1
ATOM 5306 C C . LEU A 1 695 ? -7.938 -16.792 6.077 1.00 98.81 695 LEU A C 1
ATOM 5308 O O . LEU A 1 695 ? -9.019 -16.563 5.532 1.00 98.81 695 LEU A O 1
ATOM 5312 N N . ILE A 1 696 ? -7.046 -15.829 6.307 1.00 98.69 696 ILE A N 1
ATOM 5313 C CA . ILE A 1 696 ? -7.178 -14.454 5.814 1.00 98.69 696 ILE A CA 1
ATOM 5314 C C . ILE A 1 696 ? -6.150 -14.231 4.708 1.00 98.69 696 ILE A C 1
ATOM 5316 O O . ILE A 1 696 ? -4.957 -14.376 4.950 1.00 98.69 696 ILE A O 1
ATOM 5320 N N . VAL A 1 697 ? -6.583 -13.817 3.518 1.00 98.38 697 VAL A N 1
ATOM 5321 C CA . VAL A 1 697 ? -5.688 -13.321 2.457 1.00 98.38 697 VAL A CA 1
ATOM 5322 C C . VAL A 1 697 ? -5.882 -11.815 2.326 1.00 98.38 697 VAL A C 1
ATOM 5324 O O . VAL A 1 697 ? -6.972 -11.360 1.993 1.00 98.38 697 VAL A O 1
ATOM 5327 N N . TYR A 1 698 ? -4.838 -11.036 2.586 1.00 97.69 698 TYR A N 1
ATOM 5328 C CA . TYR A 1 698 ? -4.839 -9.577 2.556 1.00 97.69 698 TYR A CA 1
ATOM 5329 C C . TYR A 1 698 ? -4.112 -9.062 1.308 1.00 97.69 698 TYR A C 1
ATOM 5331 O O . TYR A 1 698 ? -2.894 -9.172 1.201 1.00 97.69 698 TYR A O 1
ATOM 5339 N N . ASN A 1 699 ? -4.848 -8.500 0.350 1.00 95.31 699 ASN A N 1
ATOM 5340 C CA . ASN A 1 699 ? -4.305 -7.966 -0.900 1.00 95.31 699 ASN A CA 1
ATOM 5341 C C . ASN A 1 699 ? -4.048 -6.463 -0.797 1.00 95.31 699 ASN A C 1
ATOM 5343 O O . ASN A 1 699 ? -4.958 -5.697 -0.476 1.00 95.31 699 ASN A O 1
ATOM 5347 N N . ARG A 1 700 ? -2.854 -6.008 -1.183 1.00 91.62 700 ARG A N 1
ATOM 5348 C CA . ARG A 1 700 ? -2.473 -4.587 -1.144 1.00 91.62 700 ARG A CA 1
ATOM 5349 C C . ARG A 1 700 ? -2.996 -3.811 -2.359 1.00 91.62 700 ARG A C 1
ATOM 5351 O O . ARG A 1 700 ? -2.242 -3.393 -3.239 1.00 91.62 700 ARG A O 1
ATOM 5358 N N . LYS A 1 701 ? -4.324 -3.662 -2.422 1.00 90.12 701 LYS A N 1
ATOM 5359 C CA . LYS A 1 701 ? -5.094 -3.036 -3.517 1.00 90.12 701 LYS A CA 1
ATOM 5360 C C . LYS A 1 701 ? -5.930 -1.843 -3.024 1.00 90.12 701 LYS A C 1
ATOM 5362 O O . LYS A 1 701 ? -7.157 -1.843 -3.144 1.00 90.12 701 LYS A O 1
ATOM 5367 N N . GLU A 1 702 ? -5.265 -0.814 -2.499 1.00 91.06 702 GLU A N 1
ATOM 5368 C CA . GLU A 1 702 ? -5.922 0.364 -1.909 1.00 91.06 702 GLU A CA 1
ATOM 5369 C C . GLU A 1 702 ? -6.873 1.083 -2.877 1.00 91.06 702 GLU A C 1
ATOM 5371 O O . GLU A 1 702 ? -6.612 1.219 -4.078 1.00 91.06 702 GLU A O 1
ATOM 5376 N N . GLY A 1 703 ? -7.989 1.574 -2.334 1.00 86.44 703 GLY A N 1
ATOM 5377 C CA . GLY A 1 703 ? -8.935 2.417 -3.056 1.00 86.44 703 GLY A CA 1
ATOM 5378 C C . GLY A 1 703 ? -9.556 1.728 -4.267 1.00 86.44 703 GLY A C 1
ATOM 5379 O O . GLY A 1 703 ? -9.744 2.380 -5.286 1.00 86.44 703 GLY A O 1
ATOM 5380 N N . ARG A 1 704 ? -9.831 0.417 -4.194 1.00 88.12 704 ARG A N 1
ATOM 5381 C CA . ARG A 1 704 ? -10.240 -0.402 -5.354 1.00 88.12 704 ARG A CA 1
ATOM 5382 C C . ARG A 1 704 ? -9.203 -0.396 -6.477 1.00 88.12 704 ARG A C 1
ATOM 5384 O O . ARG A 1 704 ? -9.565 -0.335 -7.646 1.00 88.12 704 ARG A O 1
ATOM 5391 N N . ALA A 1 705 ? -7.924 -0.447 -6.110 1.00 89.31 705 ALA A N 1
ATOM 5392 C CA . ALA A 1 705 ? -6.793 -0.329 -7.026 1.00 89.31 705 ALA A CA 1
ATOM 5393 C C . ALA A 1 705 ? -6.721 1.012 -7.798 1.00 89.31 705 ALA A C 1
ATOM 5395 O O . ALA A 1 705 ? -6.149 1.069 -8.886 1.00 89.31 705 ALA A O 1
ATOM 5396 N N . LEU A 1 706 ? -7.270 2.095 -7.227 1.00 88.56 706 LEU A N 1
ATOM 5397 C CA . LEU A 1 706 ? -7.178 3.467 -7.758 1.00 88.56 706 LEU A CA 1
ATOM 5398 C C . LEU A 1 706 ? -6.161 4.351 -7.014 1.00 88.56 706 LEU A C 1
ATOM 5400 O O . LEU A 1 706 ? -5.866 5.455 -7.476 1.00 88.56 706 LEU A O 1
ATOM 5404 N N . GLY A 1 707 ? -5.670 3.897 -5.856 1.00 90.81 707 GLY A N 1
ATOM 5405 C CA . GLY A 1 707 ? -4.828 4.687 -4.954 1.00 90.81 707 GLY A CA 1
ATOM 5406 C C . GLY A 1 707 ? -5.606 5.660 -4.052 1.00 90.81 707 GLY A C 1
ATOM 5407 O O . GLY A 1 707 ? -6.789 5.947 -4.260 1.00 90.81 707 GLY A O 1
ATOM 5408 N N . GLU A 1 708 ? -4.935 6.170 -3.012 1.00 92.31 708 GLU A N 1
ATOM 5409 C CA . GLU A 1 708 ? -5.565 6.999 -1.967 1.00 92.31 708 GLU A CA 1
ATOM 5410 C C . GLU A 1 708 ? -5.970 8.398 -2.451 1.00 92.31 708 GLU A C 1
ATOM 5412 O O . GLU A 1 708 ? -7.022 8.894 -2.048 1.00 92.31 708 GLU A O 1
ATOM 5417 N N . VAL A 1 709 ? -5.197 9.019 -3.351 1.00 94.56 709 VAL A N 1
ATOM 5418 C CA . VAL A 1 709 ? -5.519 10.354 -3.892 1.00 94.56 709 VAL A CA 1
ATOM 5419 C C . VAL A 1 709 ? -6.867 10.323 -4.616 1.00 94.56 709 VAL A C 1
ATOM 5421 O O . VAL A 1 709 ? -7.776 11.088 -4.284 1.00 94.56 709 VAL A O 1
ATOM 5424 N N . THR A 1 710 ? -7.055 9.366 -5.530 1.00 93.69 710 THR A N 1
ATOM 5425 C CA . THR A 1 710 ? -8.335 9.153 -6.225 1.00 93.69 710 THR A CA 1
ATOM 5426 C C . THR A 1 710 ? -9.468 8.848 -5.249 1.00 93.69 710 THR A C 1
ATOM 5428 O O . THR A 1 710 ? -10.550 9.427 -5.356 1.00 93.69 710 THR A O 1
ATOM 5431 N N . LYS A 1 711 ? -9.221 7.989 -4.253 1.00 93.75 711 LYS A N 1
ATOM 5432 C CA . LYS A 1 711 ? -10.199 7.650 -3.209 1.00 93.75 711 LYS A CA 1
ATOM 5433 C C . LYS A 1 711 ? -10.686 8.888 -2.449 1.00 93.75 711 LYS A C 1
ATOM 5435 O O . LYS A 1 711 ? -11.889 9.035 -2.241 1.00 93.75 711 LYS A O 1
ATOM 5440 N N . PHE A 1 712 ? -9.787 9.791 -2.058 1.00 95.12 712 PHE A N 1
ATOM 5441 C CA . PHE A 1 712 ? -10.153 10.994 -1.303 1.00 95.12 712 PHE A CA 1
ATOM 5442 C C . PHE A 1 712 ? -10.907 12.005 -2.175 1.00 95.12 712 PHE A C 1
ATOM 5444 O O . PHE A 1 712 ? -11.877 12.601 -1.706 1.00 95.12 712 PHE A O 1
ATOM 5451 N N . MET A 1 713 ? -10.555 12.132 -3.460 1.00 94.94 713 MET A N 1
ATOM 5452 C CA . MET A 1 713 ? -11.353 12.918 -4.412 1.00 94.94 713 MET A CA 1
ATOM 5453 C C . MET A 1 713 ? -12.781 12.372 -4.541 1.00 94.94 713 MET A C 1
ATOM 5455 O O . MET A 1 713 ? -13.739 13.145 -4.501 1.00 94.94 713 MET A O 1
ATOM 5459 N N . VAL A 1 714 ? -12.938 11.044 -4.624 1.00 93.94 714 VAL A N 1
ATOM 5460 C CA . VAL A 1 714 ? -14.258 10.389 -4.650 1.00 93.94 714 VAL A CA 1
ATOM 5461 C C . VAL A 1 714 ? -15.042 10.675 -3.372 1.00 93.94 714 VAL A C 1
ATOM 5463 O O . VAL A 1 714 ? -16.234 10.967 -3.449 1.00 93.94 714 VAL A O 1
ATOM 5466 N N . TYR A 1 715 ? -14.399 10.643 -2.204 1.00 93.31 715 TYR A N 1
ATOM 5467 C CA . TYR A 1 715 ? -15.057 10.970 -0.935 1.00 93.31 715 TYR A CA 1
ATOM 5468 C C . TYR A 1 715 ? -15.546 12.420 -0.895 1.00 93.31 715 TYR A C 1
ATOM 5470 O O . TYR A 1 715 ? -16.694 12.659 -0.521 1.00 93.31 715 TYR A O 1
ATOM 5478 N N . ASN A 1 716 ? -14.732 13.378 -1.347 1.00 93.88 716 ASN A N 1
ATOM 5479 C CA . ASN A 1 716 ? -15.151 14.778 -1.441 1.00 93.88 716 ASN A CA 1
ATOM 5480 C C . ASN A 1 716 ? -16.351 14.949 -2.380 1.00 93.88 716 ASN A C 1
ATOM 5482 O O . ASN A 1 716 ? -17.359 15.538 -1.983 1.00 93.88 716 ASN A O 1
ATOM 5486 N N . ALA A 1 717 ? -16.281 14.374 -3.584 1.00 93.62 717 ALA A N 1
ATOM 5487 C CA . ALA A 1 717 ? -17.351 14.488 -4.569 1.00 93.62 717 ALA A CA 1
ATOM 5488 C C . ALA A 1 717 ? -18.660 13.841 -4.089 1.00 93.62 717 ALA A C 1
ATOM 5490 O O . ALA A 1 717 ? -19.740 14.384 -4.327 1.00 93.62 717 ALA A O 1
ATOM 5491 N N . ARG A 1 718 ? -18.567 12.711 -3.374 1.00 92.06 718 ARG A N 1
ATOM 5492 C CA . ARG A 1 718 ? -19.704 12.051 -2.718 1.00 92.06 718 ARG A CA 1
ATOM 5493 C C . ARG A 1 718 ? -20.329 12.920 -1.635 1.00 92.06 718 ARG A C 1
ATOM 5495 O O . ARG A 1 718 ? -21.538 13.108 -1.643 1.00 92.06 718 ARG A O 1
ATOM 5502 N N . LYS A 1 719 ? -19.523 13.479 -0.731 1.00 89.38 719 LYS A N 1
ATOM 5503 C CA . LYS A 1 719 ? -20.037 14.260 0.402 1.00 89.38 719 LYS A CA 1
ATOM 5504 C C . LYS A 1 719 ? -20.586 15.633 0.005 1.00 89.38 719 LYS A C 1
ATOM 5506 O O . LYS A 1 719 ? -21.479 16.137 0.676 1.00 89.38 719 LYS A O 1
ATOM 5511 N N . ARG A 1 720 ? -20.076 16.243 -1.071 1.00 90.06 720 ARG A N 1
ATOM 5512 C CA . ARG A 1 720 ? -20.419 17.624 -1.476 1.00 90.06 720 ARG A CA 1
ATOM 5513 C C . ARG A 1 720 ? -21.395 17.734 -2.642 1.00 90.06 720 ARG A C 1
ATOM 5515 O O . ARG A 1 720 ? -21.722 18.839 -3.067 1.00 90.06 720 ARG A O 1
ATOM 5522 N N . GLN A 1 721 ? -21.863 16.619 -3.191 1.00 87.38 721 GLN A N 1
ATOM 5523 C CA . GLN A 1 721 ? -22.954 16.669 -4.160 1.00 87.38 721 GLN A CA 1
ATOM 5524 C C . GLN A 1 721 ? -24.265 17.132 -3.514 1.00 87.38 721 GLN A C 1
ATOM 5526 O O . GLN A 1 721 ? -24.460 17.037 -2.302 1.00 87.38 721 GLN A O 1
ATOM 5531 N N . LYS A 1 722 ? -25.207 17.585 -4.347 1.00 86.19 722 LYS A N 1
ATOM 5532 C CA . LYS A 1 722 ? -26.569 17.893 -3.905 1.00 86.19 722 LYS A CA 1
ATOM 5533 C C . LYS A 1 722 ? -27.186 16.662 -3.227 1.00 86.19 722 LYS A C 1
ATOM 5535 O O . LYS A 1 722 ? -27.197 15.588 -3.818 1.00 86.19 722 LYS A O 1
ATOM 5540 N N . GLY A 1 723 ? -27.702 16.837 -2.011 1.00 86.06 723 GLY A N 1
ATOM 5541 C CA . GLY A 1 723 ? -28.267 15.751 -1.202 1.00 86.06 723 GLY A CA 1
ATOM 5542 C C . GLY A 1 723 ? -27.256 15.002 -0.322 1.00 86.06 723 GLY A C 1
ATOM 5543 O O . GLY A 1 723 ? -27.674 14.159 0.460 1.00 86.06 723 GLY A O 1
ATOM 5544 N N . GLY A 1 724 ? -25.959 15.325 -0.397 1.00 89.12 724 GLY A N 1
ATOM 5545 C CA . GLY A 1 724 ? -24.921 14.700 0.427 1.00 89.12 724 GLY A CA 1
ATOM 5546 C C . GLY A 1 724 ? -24.485 13.314 -0.062 1.00 89.12 724 GLY A C 1
ATOM 5547 O O . GLY A 1 724 ? -24.710 12.926 -1.214 1.00 89.12 724 GLY A O 1
ATOM 5548 N N . ASP A 1 725 ? -23.822 12.562 0.818 1.00 91.25 725 ASP A N 1
ATOM 5549 C CA . ASP A 1 725 ? -23.328 11.215 0.521 1.00 91.25 725 ASP A CA 1
ATOM 5550 C C . ASP A 1 725 ? -24.470 10.193 0.579 1.00 91.25 725 ASP A C 1
ATOM 5552 O O . ASP A 1 725 ? -24.761 9.625 1.625 1.00 91.25 725 ASP A O 1
ATOM 5556 N N . THR A 1 726 ? -25.160 10.004 -0.543 1.00 92.81 726 THR A N 1
ATOM 5557 C CA . THR A 1 726 ? -26.332 9.123 -0.656 1.00 92.81 726 THR A CA 1
ATOM 5558 C C . THR A 1 726 ? -25.960 7.761 -1.234 1.00 92.81 726 THR A C 1
ATOM 5560 O O . THR A 1 726 ? -25.127 7.675 -2.144 1.00 92.81 726 THR A O 1
ATOM 5563 N N . ALA A 1 727 ? -26.629 6.696 -0.781 1.00 91.69 727 ALA A N 1
ATOM 5564 C CA . ALA A 1 727 ? -26.406 5.344 -1.308 1.00 91.69 727 ALA A CA 1
ATOM 5565 C C . ALA A 1 727 ? -26.680 5.272 -2.824 1.00 91.69 727 ALA A C 1
ATOM 5567 O O . ALA A 1 727 ? -25.938 4.641 -3.575 1.00 91.69 727 ALA A O 1
ATOM 5568 N N . GLN A 1 728 ? -27.681 6.022 -3.294 1.00 91.12 728 GLN A N 1
ATOM 5569 C CA . GLN A 1 728 ? -28.063 6.129 -4.705 1.00 91.12 728 GLN A CA 1
ATOM 5570 C C . GLN A 1 728 ? -26.906 6.585 -5.617 1.00 91.12 728 GLN A C 1
ATOM 5572 O O . GLN A 1 728 ? -26.755 6.102 -6.738 1.00 91.12 728 GLN A O 1
ATOM 5577 N N . ASN A 1 729 ? -26.059 7.503 -5.137 1.00 89.31 729 ASN A N 1
ATOM 5578 C CA . ASN A 1 729 ? -24.979 8.104 -5.928 1.00 89.31 729 ASN A CA 1
ATOM 5579 C C . ASN A 1 729 ? -23.595 7.497 -5.644 1.00 89.31 729 ASN A C 1
ATOM 5581 O O . ASN A 1 729 ? -22.591 7.968 -6.193 1.00 89.31 729 ASN A O 1
ATOM 5585 N N . TYR A 1 730 ? -23.529 6.454 -4.814 1.00 90.12 730 TYR A N 1
ATOM 5586 C CA . TYR A 1 730 ? -22.285 5.859 -4.327 1.00 90.12 730 TYR A CA 1
ATOM 5587 C C . TYR A 1 730 ? -21.327 5.456 -5.461 1.00 90.12 730 TYR A C 1
ATOM 5589 O O . TYR A 1 730 ? -20.180 5.914 -5.526 1.00 90.12 730 TYR A O 1
ATOM 5597 N N . PHE A 1 731 ? -21.804 4.631 -6.398 1.00 89.25 731 PHE A N 1
ATOM 5598 C CA . PHE A 1 731 ? -20.994 4.168 -7.526 1.00 89.25 731 PHE A CA 1
ATOM 5599 C C . PHE A 1 731 ? -20.794 5.247 -8.587 1.00 89.25 731 PHE A C 1
ATOM 5601 O O . PHE A 1 731 ? -19.719 5.324 -9.188 1.00 89.25 731 PHE A O 1
ATOM 5608 N N . LYS A 1 732 ? -21.788 6.126 -8.775 1.00 89.94 732 LYS A N 1
ATOM 5609 C CA . LYS A 1 732 ? -21.760 7.139 -9.833 1.00 89.94 732 LYS A CA 1
ATOM 5610 C C . LYS A 1 732 ? -20.569 8.081 -9.697 1.00 89.94 732 LYS A C 1
ATOM 5612 O O . LYS A 1 732 ? -19.893 8.367 -10.680 1.00 89.94 732 LYS A O 1
ATOM 5617 N N . ARG A 1 733 ? -20.260 8.522 -8.475 1.00 89.81 733 ARG A N 1
ATOM 5618 C CA . ARG A 1 733 ? -19.116 9.416 -8.226 1.00 89.81 733 ARG A CA 1
ATOM 5619 C C . ARG A 1 733 ? -17.766 8.748 -8.439 1.00 89.81 733 ARG A C 1
ATOM 5621 O O . ARG A 1 733 ? -16.840 9.406 -8.900 1.00 89.81 733 ARG A O 1
ATOM 5628 N N . THR A 1 734 ? -17.668 7.451 -8.159 1.00 89.50 734 THR A N 1
ATOM 5629 C CA . THR A 1 734 ? -16.452 6.687 -8.469 1.00 89.50 734 THR A CA 1
ATOM 5630 C C . THR A 1 734 ? -16.246 6.625 -9.984 1.00 89.50 734 THR A C 1
ATOM 5632 O O . THR A 1 734 ? -15.181 6.997 -10.466 1.00 89.50 734 THR A O 1
ATOM 5635 N N . GLU A 1 735 ? -17.289 6.271 -10.739 1.00 89.75 735 GLU A N 1
ATOM 5636 C CA . GLU A 1 735 ? -17.258 6.221 -12.207 1.00 89.75 735 GLU A CA 1
ATOM 5637 C C . GLU A 1 735 ? -16.892 7.581 -12.829 1.00 89.75 735 GLU A C 1
ATOM 5639 O O . GLU A 1 735 ? -16.060 7.644 -13.729 1.00 89.75 735 GLU A O 1
ATOM 5644 N N . MET A 1 736 ? -17.446 8.683 -12.317 1.00 89.69 736 MET A N 1
ATOM 5645 C CA . MET A 1 736 ? -17.171 10.033 -12.825 1.00 89.69 736 MET A CA 1
ATOM 5646 C C . MET A 1 736 ? -15.712 10.478 -12.649 1.00 89.69 736 MET A C 1
ATOM 5648 O O . MET A 1 736 ? -15.216 11.245 -13.467 1.00 89.69 736 MET A O 1
ATOM 5652 N N . ILE A 1 737 ? -15.009 9.998 -11.618 1.00 89.06 737 ILE A N 1
ATOM 5653 C CA . ILE A 1 737 ? -13.612 10.379 -11.341 1.00 89.06 737 ILE A CA 1
ATOM 5654 C C . ILE A 1 737 ? -12.621 9.361 -11.915 1.00 89.06 737 ILE A C 1
ATOM 5656 O O . ILE A 1 737 ? -11.561 9.740 -12.411 1.00 89.06 737 ILE A O 1
ATOM 5660 N N . ALA A 1 738 ? -12.942 8.070 -11.846 1.00 85.88 738 ALA A N 1
ATOM 5661 C CA . ALA A 1 738 ? -12.028 6.983 -12.195 1.00 85.88 738 ALA A CA 1
ATOM 5662 C C . ALA A 1 738 ? -12.305 6.345 -13.566 1.00 85.88 738 ALA A C 1
ATOM 5664 O O . ALA A 1 738 ? -11.439 5.656 -14.105 1.00 85.88 738 ALA A O 1
ATOM 5665 N N . GLY A 1 739 ? -13.497 6.557 -14.125 1.00 85.69 739 GLY A N 1
ATOM 5666 C CA . GLY A 1 739 ? -13.963 5.960 -15.379 1.00 85.69 739 GLY A CA 1
ATOM 5667 C C . GLY A 1 739 ? -14.521 4.552 -15.220 1.00 85.69 739 GLY A C 1
ATOM 5668 O O . GLY A 1 739 ? -14.998 3.982 -16.194 1.00 85.69 739 GLY A O 1
ATOM 5669 N N . VAL A 1 740 ? -14.462 4.002 -14.005 1.00 85.44 740 VAL A N 1
ATOM 5670 C CA . VAL A 1 740 ? -14.947 2.671 -13.627 1.00 85.44 740 VAL A CA 1
ATOM 5671 C C . VAL A 1 740 ? -15.470 2.698 -12.197 1.00 85.44 740 VAL A C 1
ATOM 5673 O O . VAL A 1 740 ? -15.056 3.536 -11.394 1.00 85.44 740 VAL A O 1
ATOM 5676 N N . GLN A 1 741 ? -16.352 1.762 -11.854 1.00 85.06 741 GLN A N 1
ATOM 5677 C CA . GLN A 1 741 ? -16.820 1.586 -10.474 1.00 85.06 741 GLN A CA 1
ATOM 5678 C C . GLN A 1 741 ? -15.806 0.819 -9.608 1.00 85.06 741 GLN A C 1
ATOM 5680 O O . GLN A 1 741 ? -15.717 1.051 -8.399 1.00 85.06 741 GLN A O 1
ATOM 5685 N N . ASP A 1 742 ? -15.024 -0.066 -10.229 1.00 82.75 742 ASP A N 1
ATOM 5686 C CA . ASP A 1 742 ? -14.007 -0.888 -9.581 1.00 82.75 742 ASP A CA 1
ATOM 5687 C C . ASP A 1 742 ? -12.864 -1.188 -10.562 1.00 82.75 742 ASP A C 1
ATOM 5689 O O . ASP A 1 742 ? -13.116 -1.610 -11.689 1.00 82.75 742 ASP A O 1
ATOM 5693 N N . MET A 1 743 ? -11.614 -0.948 -10.152 1.00 83.00 743 MET A N 1
ATOM 5694 C CA . MET A 1 743 ? -10.415 -1.235 -10.956 1.00 83.00 743 MET A CA 1
ATOM 5695 C C . MET A 1 743 ? -9.734 -2.540 -10.513 1.00 83.00 743 MET A C 1
ATOM 5697 O O . MET A 1 743 ? -8.679 -2.909 -11.033 1.00 83.00 743 MET A O 1
ATOM 5701 N N . ARG A 1 744 ? -10.284 -3.243 -9.515 1.00 83.19 744 ARG A N 1
ATOM 5702 C CA . ARG A 1 744 ? -9.708 -4.498 -9.032 1.00 83.19 744 ARG A CA 1
ATOM 5703 C C . ARG A 1 744 ? -10.022 -5.612 -10.016 1.00 83.19 744 ARG A C 1
ATOM 5705 O O . ARG A 1 744 ? -11.180 -5.953 -10.222 1.00 83.19 744 ARG A O 1
ATOM 5712 N N . PHE A 1 745 ? -8.978 -6.269 -10.500 1.00 83.06 745 PHE A N 1
ATOM 5713 C CA . PHE A 1 745 ? -9.116 -7.585 -11.116 1.00 83.06 745 PHE A CA 1
ATOM 5714 C C . PHE A 1 745 ? -9.100 -8.636 -10.016 1.00 83.06 745 PHE A C 1
ATOM 5716 O O . PHE A 1 745 ? -8.042 -8.955 -9.448 1.00 83.06 745 PHE A O 1
ATOM 5723 N N . GLN A 1 746 ? -10.291 -9.103 -9.652 1.00 89.25 746 GLN A N 1
ATOM 5724 C CA . GLN A 1 746 ? -10.452 -10.173 -8.672 1.00 89.25 746 GLN A CA 1
ATOM 5725 C C . GLN A 1 746 ? -10.076 -11.529 -9.271 1.00 89.25 746 GLN A C 1
ATOM 5727 O O . GLN A 1 746 ? -9.770 -12.443 -8.528 1.00 89.25 746 GLN A O 1
ATOM 5732 N N . GLU A 1 747 ? -9.956 -11.649 -10.590 1.00 90.81 747 GLU A N 1
ATOM 5733 C CA . GLU A 1 747 ? -9.546 -12.860 -11.305 1.00 90.81 747 GLU A CA 1
ATOM 5734 C C . GLU A 1 747 ? -8.133 -13.344 -10.931 1.00 90.81 747 GLU A C 1
ATOM 5736 O O . GLU A 1 747 ? -7.803 -14.504 -11.161 1.00 90.81 747 GLU A O 1
ATOM 5741 N N . LEU A 1 748 ? -7.296 -12.478 -10.344 1.00 92.19 748 LEU A N 1
ATOM 5742 C CA . LEU A 1 748 ? -5.968 -12.840 -9.819 1.00 92.19 748 LEU A CA 1
ATOM 5743 C C . LEU A 1 748 ? -5.987 -13.218 -8.328 1.00 92.19 748 LEU A C 1
ATOM 5745 O O . LEU A 1 748 ? -5.004 -13.719 -7.796 1.00 92.19 748 LEU A O 1
ATOM 5749 N N . MET A 1 749 ? -7.084 -12.926 -7.631 1.00 93.06 749 MET A N 1
ATOM 5750 C CA . MET A 1 749 ? -7.261 -13.176 -6.199 1.00 93.06 749 MET A CA 1
ATOM 5751 C C . MET A 1 749 ? -7.250 -14.668 -5.804 1.00 93.06 749 MET A C 1
ATOM 5753 O O . MET A 1 749 ? -6.832 -14.950 -4.682 1.00 93.06 749 MET A O 1
ATOM 5757 N N . PRO A 1 750 ? -7.696 -15.630 -6.641 1.00 96.50 750 PRO A N 1
ATOM 5758 C CA . PRO A 1 750 ? -7.674 -17.046 -6.272 1.00 96.50 750 PRO A CA 1
ATOM 5759 C C . PRO A 1 750 ? -6.273 -17.657 -6.194 1.00 96.50 750 PRO A C 1
ATOM 5761 O O . PRO A 1 750 ? -6.120 -18.722 -5.608 1.00 96.50 750 PRO A O 1
ATOM 5764 N N . ASP A 1 751 ? -5.250 -17.022 -6.766 1.00 97.62 751 ASP A N 1
ATOM 5765 C CA . ASP A 1 751 ? -3.909 -17.599 -6.884 1.00 97.62 751 ASP A CA 1
ATOM 5766 C C . ASP A 1 751 ? -3.290 -18.010 -5.528 1.00 97.62 751 ASP A C 1
ATOM 5768 O O . ASP A 1 751 ? -2.853 -19.158 -5.422 1.00 97.62 751 ASP A O 1
ATOM 5772 N N . PRO A 1 752 ? -3.324 -17.184 -4.456 1.00 97.81 752 PRO A N 1
ATOM 5773 C CA . PRO A 1 752 ? -2.921 -17.623 -3.117 1.00 97.81 752 PRO A CA 1
ATOM 5774 C C . PRO A 1 752 ? -3.751 -18.783 -2.552 1.00 97.81 752 PRO A C 1
ATOM 5776 O O . PRO A 1 752 ? -3.221 -19.591 -1.794 1.00 97.81 752 PRO A O 1
ATOM 5779 N N . LEU A 1 753 ? -5.035 -18.899 -2.914 1.00 98.56 753 LEU A N 1
ATOM 5780 C CA . LEU A 1 753 ? -5.889 -20.013 -2.478 1.00 98.56 753 LEU A CA 1
ATOM 5781 C C . LEU A 1 753 ? -5.471 -21.313 -3.174 1.00 98.56 753 LEU A C 1
ATOM 5783 O O . LEU A 1 753 ? -5.258 -22.329 -2.515 1.00 98.56 753 LEU A O 1
ATOM 5787 N N . HIS A 1 754 ? -5.256 -21.258 -4.492 1.00 98.12 754 HIS A N 1
ATOM 5788 C CA . HIS A 1 754 ? -4.702 -22.373 -5.264 1.00 98.12 754 HIS A CA 1
ATOM 5789 C C . HIS A 1 754 ? -3.318 -22.766 -4.755 1.00 98.12 754 HIS A C 1
ATOM 5791 O O . HIS A 1 754 ? -3.026 -23.956 -4.643 1.00 98.12 754 HIS A O 1
ATOM 5797 N N . TRP A 1 755 ? -2.475 -21.792 -4.406 1.00 98.12 755 TRP A N 1
ATOM 5798 C CA . TRP A 1 755 ? -1.156 -22.048 -3.835 1.00 98.12 755 TRP A CA 1
ATOM 5799 C C . TRP A 1 755 ? -1.222 -22.764 -2.481 1.00 98.12 755 TRP A C 1
ATOM 5801 O O . TRP A 1 755 ? -0.358 -23.590 -2.203 1.00 98.12 755 TRP A O 1
ATOM 5811 N N . LEU A 1 756 ? -2.260 -22.521 -1.681 1.00 98.31 756 LEU A N 1
ATOM 5812 C CA . LEU A 1 756 ? -2.518 -23.232 -0.424 1.00 98.31 756 LEU A CA 1
ATOM 5813 C C . LEU A 1 756 ? -3.258 -24.570 -0.611 1.00 98.31 756 LEU A C 1
ATOM 5815 O O . LEU A 1 756 ? -3.544 -25.244 0.373 1.00 98.31 756 LEU A O 1
ATOM 5819 N N . GLY A 1 757 ? -3.550 -24.972 -1.853 1.00 97.50 757 GLY A N 1
ATOM 5820 C CA . GLY A 1 757 ? -4.215 -26.242 -2.159 1.00 97.50 757 GLY A CA 1
ATOM 5821 C C . GLY A 1 757 ? -5.729 -26.223 -1.937 1.00 97.50 757 GLY A C 1
ATOM 5822 O O . GLY A 1 757 ? -6.350 -27.283 -1.889 1.00 97.50 757 GLY A O 1
ATOM 5823 N N . VAL A 1 758 ? -6.335 -25.039 -1.809 1.00 98.50 758 VAL A N 1
ATOM 5824 C CA . VAL A 1 758 ? -7.775 -24.890 -1.572 1.00 98.50 758 VAL A CA 1
ATOM 5825 C C . VAL A 1 758 ? -8.562 -25.386 -2.783 1.00 98.50 758 VAL A C 1
ATOM 5827 O O . VAL A 1 758 ? -8.365 -24.920 -3.903 1.00 98.50 758 VAL A O 1
ATOM 5830 N N . THR A 1 759 ? -9.500 -26.298 -2.537 1.00 97.56 759 THR A N 1
ATOM 5831 C CA . THR A 1 759 ? -10.471 -26.786 -3.535 1.00 97.56 759 THR A CA 1
ATOM 5832 C C . THR A 1 759 ? -11.919 -26.582 -3.090 1.00 97.56 759 THR A C 1
ATOM 5834 O O . THR A 1 759 ? -12.803 -26.458 -3.935 1.00 97.56 759 THR A O 1
ATOM 5837 N N . ARG A 1 760 ? -12.154 -26.461 -1.777 1.00 98.44 760 ARG A N 1
ATOM 5838 C CA . ARG A 1 760 ? -13.445 -26.148 -1.159 1.00 98.44 760 ARG A CA 1
ATOM 5839 C C . ARG A 1 760 ? -13.254 -25.150 -0.020 1.00 98.44 760 ARG A C 1
ATOM 5841 O O . ARG A 1 760 ? -12.290 -25.244 0.733 1.00 98.44 760 ARG A O 1
ATOM 5848 N N . ILE A 1 761 ? -14.186 -24.214 0.106 1.00 98.81 761 ILE A N 1
ATOM 5849 C CA . ILE A 1 761 ? -14.313 -23.272 1.215 1.00 98.81 761 ILE A CA 1
ATOM 5850 C C . ILE A 1 761 ? -15.661 -23.534 1.881 1.00 98.81 761 ILE A C 1
ATOM 5852 O O . ILE A 1 761 ? -16.710 -23.325 1.269 1.00 98.81 761 ILE A O 1
ATOM 5856 N N . ASP A 1 762 ? -15.640 -23.973 3.136 1.00 98.69 762 ASP A N 1
ATOM 5857 C CA . ASP A 1 762 ? -16.860 -24.242 3.896 1.00 98.69 762 ASP A CA 1
ATOM 5858 C C . ASP A 1 762 ? -17.581 -22.946 4.262 1.00 98.69 762 ASP A C 1
ATOM 5860 O O . ASP A 1 762 ? -18.802 -22.881 4.163 1.00 98.69 762 ASP A O 1
ATOM 5864 N N . LYS A 1 763 ? -16.832 -21.906 4.646 1.00 98.44 763 LYS A N 1
ATOM 5865 C CA . LYS A 1 763 ? -17.399 -20.604 5.005 1.00 98.44 763 LYS A CA 1
ATOM 5866 C C . LYS A 1 763 ? -16.592 -19.460 4.393 1.00 98.44 763 LYS A C 1
ATOM 5868 O O . LYS A 1 763 ? -15.444 -19.215 4.765 1.00 98.44 763 LYS A O 1
ATOM 5873 N N . PHE A 1 764 ? -17.191 -18.739 3.451 1.00 98.44 764 PHE A N 1
ATOM 5874 C CA . PHE A 1 764 ? -16.582 -17.594 2.781 1.00 98.44 764 PHE A CA 1
ATOM 5875 C C . PHE A 1 764 ? -17.139 -16.281 3.331 1.00 98.44 764 PHE A C 1
ATOM 5877 O O . PHE A 1 764 ? -18.283 -15.909 3.064 1.00 98.44 764 PHE A O 1
ATOM 5884 N N . ILE A 1 765 ? -16.313 -15.553 4.081 1.00 97.88 765 ILE A N 1
ATOM 5885 C CA . ILE A 1 765 ? -16.696 -14.304 4.748 1.00 97.88 765 ILE A CA 1
ATOM 5886 C C . ILE A 1 765 ? -16.651 -13.163 3.723 1.00 97.88 765 ILE A C 1
ATOM 5888 O O . ILE A 1 765 ? -15.651 -12.443 3.604 1.00 97.88 765 ILE A O 1
ATOM 5892 N N . SER A 1 766 ? -17.698 -13.015 2.907 1.00 94.56 766 SER A N 1
ATOM 5893 C CA . SER A 1 766 ? -17.788 -11.972 1.880 1.00 94.56 766 SER A CA 1
ATOM 5894 C C . SER A 1 766 ? -19.185 -11.796 1.276 1.00 94.56 766 SER A C 1
ATOM 5896 O O . SER A 1 766 ? -19.807 -12.733 0.779 1.00 94.56 766 SER A O 1
ATOM 5898 N N . MET A 1 767 ? -19.592 -10.533 1.136 1.00 92.75 767 MET A N 1
ATOM 5899 C CA . MET A 1 767 ? -20.748 -10.116 0.336 1.00 92.75 767 MET A CA 1
ATOM 5900 C C . MET A 1 767 ? -20.406 -9.856 -1.137 1.00 92.75 767 MET A C 1
ATOM 5902 O O . MET A 1 767 ? -21.287 -9.609 -1.948 1.00 92.75 767 MET A O 1
ATOM 5906 N N . SER A 1 768 ? -19.123 -9.856 -1.504 1.00 91.19 768 SER A N 1
ATOM 5907 C CA . SER A 1 768 ? -18.687 -9.397 -2.826 1.00 91.19 768 SER A CA 1
ATOM 5908 C C . SER A 1 768 ? -18.865 -10.470 -3.894 1.00 91.19 768 SER A C 1
ATOM 5910 O O . SER A 1 768 ? -18.097 -11.432 -3.909 1.00 91.19 768 SER A O 1
ATOM 5912 N N . ASP A 1 769 ? -19.758 -10.238 -4.854 1.00 89.88 769 ASP A N 1
ATOM 5913 C CA . ASP A 1 769 ? -19.953 -11.161 -5.982 1.00 89.88 769 ASP A CA 1
ATOM 5914 C C . ASP A 1 769 ? -18.707 -11.267 -6.850 1.00 89.88 769 ASP A C 1
ATOM 5916 O O . ASP A 1 769 ? -18.239 -12.367 -7.085 1.00 89.88 769 ASP A O 1
ATOM 5920 N N . MET A 1 770 ? -18.021 -10.154 -7.135 1.00 89.81 770 MET A N 1
ATOM 5921 C CA . MET A 1 770 ? -16.740 -10.200 -7.864 1.00 89.81 770 MET A CA 1
ATOM 5922 C C . MET A 1 770 ? -15.692 -11.125 -7.219 1.00 89.81 770 MET A C 1
ATOM 5924 O O . MET A 1 770 ? -14.854 -11.690 -7.912 1.00 89.81 770 MET A O 1
ATOM 5928 N N . LYS A 1 771 ? -15.709 -11.272 -5.885 1.00 94.25 771 LYS A N 1
ATOM 5929 C CA . LYS A 1 771 ? -14.789 -12.175 -5.178 1.00 94.25 771 LYS A CA 1
ATOM 5930 C C . LYS A 1 771 ? -15.278 -13.614 -5.270 1.00 94.25 771 LYS A C 1
ATOM 5932 O O . LYS A 1 771 ? -14.478 -14.505 -5.523 1.00 94.25 771 LYS A O 1
ATOM 5937 N N . TYR A 1 772 ? -16.576 -13.823 -5.068 1.00 95.50 772 TYR A N 1
ATOM 5938 C CA . TYR A 1 772 ? -17.212 -15.128 -5.199 1.00 95.50 772 TYR A CA 1
ATOM 5939 C C . TYR A 1 772 ? -17.043 -15.701 -6.616 1.00 95.50 772 TYR A C 1
ATOM 5941 O O . TYR A 1 772 ? -16.559 -16.821 -6.766 1.00 95.50 772 TYR A O 1
ATOM 5949 N N . ASP A 1 773 ? -17.351 -14.914 -7.645 1.00 94.88 773 ASP A N 1
ATOM 5950 C CA . ASP A 1 773 ? -17.263 -15.300 -9.054 1.00 94.88 773 ASP A CA 1
ATOM 5951 C C . ASP A 1 773 ? -15.819 -15.598 -9.462 1.00 94.88 773 ASP A C 1
ATOM 5953 O O . ASP A 1 773 ? -15.560 -16.573 -10.162 1.00 94.88 773 ASP A O 1
ATOM 5957 N N . ALA A 1 774 ? -14.853 -14.807 -8.982 1.00 94.25 774 ALA A N 1
ATOM 5958 C CA . ALA A 1 774 ? -13.444 -15.077 -9.239 1.00 94.25 774 ALA A CA 1
ATOM 5959 C C . ALA A 1 774 ? -12.982 -16.402 -8.612 1.00 94.25 774 ALA A C 1
ATOM 5961 O O . ALA A 1 774 ? -12.276 -17.174 -9.256 1.00 94.25 774 ALA A O 1
ATOM 5962 N N . VAL A 1 775 ? -13.385 -16.693 -7.371 1.00 96.94 775 VAL A N 1
ATOM 5963 C CA . VAL A 1 775 ? -13.007 -17.937 -6.677 1.00 96.94 775 VAL A CA 1
ATOM 5964 C C . VAL A 1 775 ? -13.671 -19.145 -7.338 1.00 96.94 775 VAL A C 1
ATOM 5966 O O . VAL A 1 775 ? -12.975 -20.049 -7.806 1.00 96.94 775 VAL A O 1
ATOM 5969 N N . THR A 1 776 ? -14.998 -19.126 -7.466 1.00 97.19 776 THR A N 1
ATOM 5970 C CA . THR A 1 776 ? -15.773 -20.236 -8.046 1.00 97.19 776 THR A CA 1
ATOM 5971 C C . THR A 1 776 ? -15.486 -20.447 -9.529 1.00 97.19 776 THR A C 1
ATOM 5973 O O . THR A 1 776 ? -15.358 -21.587 -9.977 1.00 97.19 776 THR A O 1
ATOM 5976 N N . GLY A 1 777 ? -15.260 -19.370 -10.286 1.00 95.06 777 GLY A N 1
ATOM 5977 C CA . GLY A 1 777 ? -14.857 -19.420 -11.692 1.00 95.06 777 GLY A CA 1
ATOM 5978 C C . GLY A 1 777 ? -13.504 -20.098 -11.924 1.00 95.06 777 GLY A C 1
ATOM 5979 O O . GLY A 1 777 ? -13.230 -20.558 -13.031 1.00 95.06 777 GLY A O 1
ATOM 5980 N N . THR A 1 778 ? -12.677 -20.228 -10.880 1.00 94.38 778 THR A N 1
ATOM 5981 C CA . THR A 1 778 ? -11.429 -21.006 -10.907 1.00 94.38 778 THR A CA 1
ATOM 5982 C C . THR A 1 778 ? -11.566 -22.389 -10.269 1.00 94.38 778 THR A C 1
ATOM 5984 O O . THR A 1 778 ? -10.558 -23.007 -9.940 1.00 94.38 778 THR A O 1
ATOM 5987 N N . GLY A 1 779 ? -12.789 -22.903 -10.118 1.00 95.00 779 GLY A N 1
ATOM 5988 C CA . GLY A 1 779 ? -13.071 -24.275 -9.687 1.00 95.00 779 GLY A CA 1
ATOM 5989 C C . GLY A 1 779 ? -12.945 -24.540 -8.187 1.00 95.00 779 GLY A C 1
ATOM 5990 O O . GLY A 1 779 ? -12.887 -25.705 -7.810 1.00 95.00 779 GLY A O 1
ATOM 5991 N N . ILE A 1 780 ? -12.890 -23.501 -7.349 1.00 98.00 780 ILE A N 1
ATOM 5992 C CA . ILE A 1 780 ? -12.979 -23.645 -5.891 1.00 98.00 780 ILE A CA 1
ATOM 5993 C C . ILE A 1 780 ? -14.457 -23.611 -5.492 1.00 98.00 780 ILE A C 1
ATOM 5995 O O . ILE A 1 780 ? -15.150 -22.632 -5.765 1.00 98.00 780 ILE A O 1
ATOM 5999 N N . GLU A 1 781 ? -14.942 -24.659 -4.836 1.00 98.31 781 GLU A N 1
ATOM 6000 C CA . GLU A 1 781 ? -16.307 -24.703 -4.306 1.00 98.31 781 GLU A CA 1
ATOM 6001 C C . GLU A 1 781 ? -16.446 -23.768 -3.093 1.00 98.31 781 GLU A C 1
ATOM 6003 O O . GLU A 1 781 ? -15.577 -23.742 -2.224 1.00 98.31 781 GLU A O 1
ATOM 6008 N N . ILE A 1 782 ? -17.546 -23.016 -3.010 1.00 98.50 782 ILE A N 1
ATOM 6009 C CA . ILE A 1 782 ? -17.925 -22.250 -1.815 1.00 98.50 782 ILE A CA 1
ATOM 6010 C C . ILE A 1 782 ? -19.259 -22.801 -1.313 1.00 98.50 782 ILE A C 1
ATOM 6012 O O . ILE A 1 782 ? -20.261 -22.700 -2.018 1.00 98.50 782 ILE A O 1
ATOM 6016 N N . VAL A 1 783 ? -19.265 -23.358 -0.100 1.00 98.12 783 VAL A N 1
ATOM 6017 C CA . VAL A 1 783 ? -20.451 -23.982 0.511 1.00 98.12 783 VAL A CA 1
ATOM 6018 C C . VAL A 1 783 ? -21.378 -22.924 1.113 1.00 98.12 783 VAL A C 1
ATOM 6020 O O . VAL A 1 783 ? -22.575 -22.912 0.836 1.00 98.12 783 VAL A O 1
ATOM 6023 N N . GLU A 1 784 ? -20.827 -22.009 1.911 1.00 97.00 784 GLU A N 1
ATOM 6024 C CA . GLU A 1 784 ? -21.576 -20.950 2.591 1.00 97.00 784 GLU A CA 1
ATOM 6025 C C . GLU A 1 784 ? -20.928 -19.583 2.338 1.00 97.00 784 GLU A C 1
ATOM 6027 O O . GLU A 1 784 ? -19.711 -19.425 2.462 1.00 97.00 784 GLU A O 1
ATOM 6032 N N . ARG A 1 785 ? -21.742 -18.567 2.023 1.00 95.81 785 ARG A N 1
ATOM 6033 C CA . ARG A 1 785 ? -21.327 -17.155 2.035 1.00 95.81 785 ARG A CA 1
ATOM 6034 C C . ARG A 1 785 ? -21.864 -16.490 3.296 1.00 95.81 785 ARG A C 1
ATOM 6036 O O . ARG A 1 785 ? -23.063 -16.546 3.556 1.00 95.81 785 ARG A O 1
ATOM 6043 N N . VAL A 1 786 ? -20.995 -15.803 4.025 1.00 95.44 786 VAL A N 1
ATOM 6044 C CA . VAL A 1 786 ? -21.353 -15.080 5.252 1.00 95.44 786 VAL A CA 1
ATOM 6045 C C . VAL A 1 786 ? -21.141 -13.594 5.029 1.00 95.44 786 VAL A C 1
ATOM 6047 O O . VAL A 1 786 ? -20.060 -13.161 4.616 1.00 95.44 786 VAL A O 1
ATOM 6050 N N . ASP A 1 787 ? -22.196 -12.821 5.245 1.00 93.75 787 ASP A N 1
ATOM 6051 C CA . ASP A 1 787 ? -22.168 -11.371 5.199 1.00 93.75 787 ASP A CA 1
ATOM 6052 C C . ASP A 1 787 ? -21.783 -10.766 6.559 1.00 93.75 787 ASP A C 1
ATOM 6054 O O . ASP A 1 787 ? -21.611 -11.465 7.550 1.00 93.75 787 ASP A O 1
ATOM 6058 N N . ILE A 1 788 ? -21.572 -9.448 6.607 1.00 93.31 788 ILE A N 1
ATOM 6059 C CA . ILE A 1 788 ? -21.245 -8.785 7.874 1.00 93.31 788 ILE A CA 1
ATOM 6060 C C . ILE A 1 788 ? -22.503 -8.656 8.751 1.00 93.31 788 ILE A C 1
ATOM 6062 O O . ILE A 1 788 ? -23.544 -8.249 8.219 1.00 93.31 788 ILE A O 1
ATOM 6066 N N . PRO A 1 789 ? -22.417 -8.940 10.064 1.00 91.94 789 PRO A N 1
ATOM 6067 C CA . PRO A 1 789 ? -23.491 -8.664 11.018 1.00 91.94 789 PRO A CA 1
ATOM 6068 C C . PRO A 1 789 ? -23.862 -7.175 11.081 1.00 91.94 789 PRO A C 1
ATOM 6070 O O . PRO A 1 789 ? -22.986 -6.313 10.973 1.00 91.94 789 PRO A O 1
ATOM 6073 N N . ASP A 1 790 ? -25.145 -6.862 11.274 1.00 90.88 790 ASP A N 1
ATOM 6074 C CA . ASP A 1 790 ? -25.660 -5.482 11.245 1.00 90.88 790 ASP A CA 1
ATOM 6075 C C . ASP A 1 790 ? -25.084 -4.607 12.363 1.00 90.88 790 ASP A C 1
ATOM 6077 O O . ASP A 1 790 ? -24.811 -3.423 12.157 1.00 90.88 790 ASP A O 1
ATOM 6081 N N . GLU A 1 791 ? -24.840 -5.194 13.532 1.00 90.75 791 GLU A N 1
ATOM 6082 C CA . GLU A 1 791 ? -24.242 -4.534 14.691 1.00 90.75 791 GLU A CA 1
ATOM 6083 C C . GLU A 1 791 ? -22.784 -4.109 14.465 1.00 90.75 791 GLU A C 1
ATOM 6085 O O . GLU A 1 791 ? -22.282 -3.240 15.179 1.00 90.75 791 GLU A O 1
ATOM 6090 N N . LEU A 1 792 ? -22.108 -4.688 13.465 1.00 90.94 792 LEU A N 1
ATOM 6091 C CA . LEU A 1 792 ? -20.742 -4.328 13.087 1.00 90.94 792 LEU A CA 1
ATOM 6092 C C . LEU A 1 792 ? -20.692 -3.283 11.964 1.00 90.94 792 LEU A C 1
ATOM 6094 O O . LEU A 1 792 ? -19.598 -2.866 11.589 1.00 90.94 792 LEU A O 1
ATOM 6098 N N . ILE A 1 793 ? -21.830 -2.856 11.404 1.00 92.88 793 ILE A N 1
ATOM 6099 C CA . ILE A 1 793 ? -21.876 -1.858 10.326 1.00 92.88 793 ILE A CA 1
ATOM 6100 C C . ILE A 1 793 ? -21.874 -0.451 10.941 1.00 92.88 793 ILE A C 1
ATOM 6102 O O . ILE A 1 793 ? -22.870 -0.052 11.554 1.00 92.88 793 ILE A O 1
ATOM 6106 N N . PRO A 1 794 ? -20.814 0.358 10.736 1.00 91.81 794 PRO A N 1
ATOM 6107 C CA . PRO A 1 794 ? -20.826 1.743 11.183 1.00 91.81 794 PRO A CA 1
ATOM 6108 C C . PRO A 1 794 ? -21.955 2.536 10.520 1.00 91.81 794 PRO A C 1
ATOM 6110 O O . PRO A 1 794 ? -22.304 2.296 9.362 1.00 91.81 794 PRO A O 1
ATOM 6113 N N . ALA A 1 795 ? -22.497 3.531 11.225 1.00 89.06 795 ALA A N 1
ATOM 6114 C CA . ALA A 1 795 ? -23.635 4.310 10.737 1.00 89.06 795 ALA A CA 1
ATOM 6115 C C . ALA A 1 795 ? -23.373 4.961 9.364 1.00 89.06 795 ALA A C 1
ATOM 6117 O O . ALA A 1 795 ? -24.211 4.858 8.471 1.00 89.06 795 ALA A O 1
ATOM 6118 N N . ASP A 1 796 ? -22.193 5.563 9.172 1.00 90.06 796 ASP A N 1
ATOM 6119 C CA . ASP A 1 796 ? -21.798 6.223 7.915 1.00 90.06 796 ASP A CA 1
ATOM 6120 C C . ASP A 1 796 ? -21.562 5.206 6.778 1.00 90.06 796 ASP A C 1
ATOM 6122 O O . ASP A 1 796 ? -21.804 5.485 5.604 1.00 90.06 796 ASP A O 1
ATOM 6126 N N . ALA A 1 797 ? -21.167 3.977 7.123 1.00 92.94 797 ALA A N 1
ATOM 6127 C CA . ALA A 1 797 ? -20.954 2.894 6.169 1.00 92.94 797 ALA A CA 1
ATOM 6128 C C . ALA A 1 797 ? -22.259 2.257 5.653 1.00 92.94 797 ALA A C 1
ATOM 6130 O O . ALA A 1 797 ? -22.215 1.504 4.675 1.00 92.94 797 ALA A O 1
ATOM 6131 N N . LYS A 1 798 ? -23.430 2.579 6.228 1.00 93.00 798 LYS A N 1
ATOM 6132 C CA . LYS A 1 798 ? -24.730 2.135 5.684 1.00 93.00 798 LYS A CA 1
ATOM 6133 C C . LYS A 1 798 ? -24.947 2.606 4.247 1.00 93.00 798 LYS A C 1
ATOM 6135 O O . LYS A 1 798 ? -25.514 1.867 3.452 1.00 93.00 798 LYS A O 1
ATOM 6140 N N . VAL A 1 799 ? -24.406 3.774 3.888 1.00 93.75 799 VAL A N 1
ATOM 6141 C CA . VAL A 1 799 ? -24.386 4.278 2.505 1.00 93.75 799 VAL A CA 1
ATOM 6142 C C . VAL A 1 799 ? -23.737 3.268 1.557 1.00 93.75 799 VAL A C 1
ATOM 6144 O O . VAL A 1 799 ? -24.268 2.988 0.485 1.00 93.75 799 VAL A O 1
ATOM 6147 N N . GLU A 1 800 ? -22.590 2.706 1.950 1.00 93.38 800 GLU A N 1
ATOM 6148 C CA . GLU A 1 800 ? -21.885 1.689 1.168 1.00 93.38 800 GLU A CA 1
ATOM 6149 C C . GLU A 1 800 ? -22.679 0.380 1.102 1.00 93.38 800 GLU A C 1
ATOM 6151 O O . GLU A 1 800 ? -22.774 -0.220 0.030 1.00 93.38 800 GLU A O 1
ATOM 6156 N N . ILE A 1 801 ? -23.207 -0.083 2.237 1.00 93.62 801 ILE A N 1
ATOM 6157 C CA . ILE A 1 801 ? -23.908 -1.369 2.312 1.00 93.62 801 ILE A CA 1
ATOM 6158 C C . ILE A 1 801 ? -25.200 -1.334 1.501 1.00 93.62 801 ILE A C 1
ATOM 6160 O O . ILE A 1 801 ? -25.375 -2.192 0.638 1.00 93.62 801 ILE A O 1
ATOM 6164 N N . ASP A 1 802 ? -26.045 -0.324 1.683 1.00 94.12 802 ASP A N 1
ATOM 6165 C CA . ASP A 1 802 ? -27.318 -0.226 0.966 1.00 94.12 802 ASP A CA 1
ATOM 6166 C C . ASP A 1 802 ? -27.103 -0.061 -0.545 1.00 94.12 802 ASP A C 1
ATOM 6168 O O . ASP A 1 802 ? -27.812 -0.676 -1.342 1.00 94.12 802 ASP A O 1
ATOM 6172 N N . ALA A 1 803 ? -26.070 0.688 -0.954 1.00 92.62 803 ALA A N 1
ATOM 6173 C CA . ALA A 1 803 ? -25.693 0.808 -2.362 1.00 92.62 803 ALA A CA 1
ATOM 6174 C C . ALA A 1 803 ? -25.262 -0.537 -2.966 1.00 92.62 803 ALA A C 1
ATOM 6176 O O . ALA A 1 803 ? -25.636 -0.859 -4.094 1.00 92.62 803 ALA A O 1
ATOM 6177 N N . LYS A 1 804 ? -24.478 -1.333 -2.227 1.00 92.12 804 LYS A N 1
ATOM 6178 C CA . LYS A 1 804 ? -24.043 -2.667 -2.666 1.00 92.12 804 LYS A CA 1
ATOM 6179 C C . LYS A 1 804 ? -25.207 -3.647 -2.734 1.00 92.12 804 LYS A C 1
ATOM 6181 O O . LYS A 1 804 ? -25.348 -4.331 -3.741 1.00 92.12 804 LYS A O 1
ATOM 6186 N N . VAL A 1 805 ? -26.041 -3.700 -1.696 1.00 91.75 805 VAL A N 1
ATOM 6187 C CA . VAL A 1 805 ? -27.221 -4.577 -1.657 1.00 91.75 805 VAL A CA 1
ATOM 6188 C C . VAL A 1 805 ? -28.155 -4.253 -2.825 1.00 91.75 805 VAL A C 1
ATOM 6190 O O . VAL A 1 805 ? -28.582 -5.161 -3.531 1.00 91.75 805 VAL A O 1
ATOM 6193 N N . TYR A 1 806 ? -28.391 -2.968 -3.110 1.00 91.75 806 TYR A N 1
ATOM 6194 C CA . TYR A 1 806 ? -29.156 -2.556 -4.289 1.00 91.75 806 TYR A CA 1
ATOM 6195 C C . TYR A 1 806 ? -28.501 -2.966 -5.614 1.00 91.75 806 TYR A C 1
ATOM 6197 O O . TYR A 1 806 ? -29.188 -3.394 -6.538 1.00 91.75 806 TYR A O 1
ATOM 6205 N N . ALA A 1 807 ? -27.173 -2.870 -5.713 1.00 89.19 807 ALA A N 1
ATOM 6206 C CA . ALA A 1 807 ? -26.423 -3.300 -6.892 1.00 89.19 807 ALA A CA 1
ATOM 6207 C C . ALA A 1 807 ? -26.374 -4.832 -7.075 1.00 89.19 807 ALA A C 1
ATOM 6209 O O . ALA A 1 807 ? -25.709 -5.304 -7.995 1.00 89.19 807 ALA A O 1
ATOM 6210 N N . GLY A 1 808 ? -27.066 -5.599 -6.225 1.00 86.56 808 GLY A N 1
ATOM 6211 C CA . GLY A 1 808 ? -27.210 -7.049 -6.341 1.00 86.56 808 GLY A CA 1
ATOM 6212 C C . GLY A 1 808 ? -26.220 -7.862 -5.511 1.00 86.56 808 GLY A C 1
ATOM 6213 O O . GLY A 1 808 ? -26.233 -9.083 -5.625 1.00 86.56 808 GLY A O 1
ATOM 6214 N N . TYR A 1 809 ? -25.403 -7.219 -4.666 1.00 88.81 809 TYR A N 1
ATOM 6215 C CA . TYR A 1 809 ? -24.432 -7.925 -3.828 1.00 88.81 809 TYR A CA 1
ATOM 6216 C C . TYR A 1 809 ? -25.132 -8.885 -2.867 1.00 88.81 809 TYR A C 1
ATOM 6218 O O . TYR A 1 809 ? -26.149 -8.533 -2.264 1.00 88.81 809 TYR A O 1
ATOM 6226 N N . TYR A 1 810 ? -24.531 -10.059 -2.645 1.00 89.69 810 TYR A N 1
ATOM 6227 C CA . TYR A 1 810 ? -25.003 -11.008 -1.636 1.00 89.69 810 TYR A CA 1
ATOM 6228 C C . TYR A 1 810 ? -25.223 -10.339 -0.279 1.00 89.69 810 TYR A C 1
ATOM 6230 O O . TYR A 1 810 ? -24.323 -9.709 0.273 1.00 89.69 810 TYR A O 1
ATOM 6238 N N . SER A 1 811 ? -26.414 -10.509 0.277 1.00 86.62 811 SER A N 1
ATOM 6239 C CA . SER A 1 811 ? -26.850 -9.723 1.425 1.00 86.62 811 SER A CA 1
ATOM 6240 C C . SER A 1 811 ? -27.365 -10.564 2.589 1.00 86.62 811 SER A C 1
ATOM 6242 O O . SER A 1 811 ? -27.978 -10.000 3.483 1.00 86.62 811 SER A O 1
ATOM 6244 N N . GLY A 1 812 ? -27.190 -11.893 2.568 1.00 83.69 812 GLY A N 1
ATOM 6245 C CA . GLY A 1 812 ? -27.617 -12.770 3.670 1.00 83.69 812 GLY A CA 1
ATOM 6246 C C . GLY A 1 812 ? -29.112 -12.684 4.020 1.00 83.69 812 GLY A C 1
ATOM 6247 O O . GLY A 1 812 ? -29.506 -13.057 5.118 1.00 83.69 812 GLY A O 1
ATOM 6248 N N . GLY A 1 813 ? -29.953 -12.170 3.112 1.00 81.69 813 GLY A N 1
ATOM 6249 C CA . GLY A 1 813 ? -31.374 -11.909 3.368 1.00 81.69 813 GLY A CA 1
ATOM 6250 C C . GLY A 1 813 ? -31.706 -10.484 3.833 1.00 81.69 813 GLY A C 1
ATOM 6251 O O . GLY A 1 813 ? -32.872 -10.208 4.113 1.00 81.69 813 GLY A O 1
ATOM 6252 N N . LYS A 1 814 ? -30.736 -9.557 3.879 1.00 85.00 814 LYS A N 1
ATOM 6253 C CA . LYS A 1 814 ? -30.999 -8.128 4.118 1.00 85.00 814 LYS A CA 1
ATOM 6254 C C . LYS A 1 814 ? -31.958 -7.566 3.067 1.00 85.00 814 LYS A C 1
ATOM 6256 O O . LYS 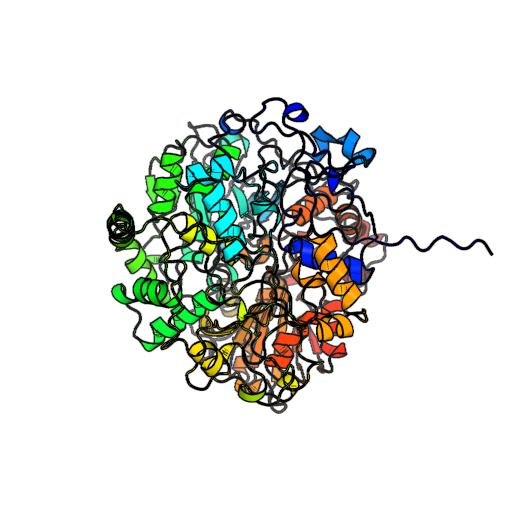A 1 814 ? -31.856 -7.880 1.878 1.00 85.00 814 LYS A O 1
ATOM 6261 N N . GLN A 1 815 ? -32.858 -6.692 3.517 1.00 84.25 815 GLN A N 1
ATOM 6262 C CA . GLN A 1 815 ? -33.871 -6.060 2.677 1.00 84.25 815 GLN A CA 1
ATOM 6263 C C . GLN A 1 815 ? -33.232 -5.192 1.583 1.00 84.25 815 GLN A C 1
ATOM 6265 O O . GLN A 1 815 ? -32.445 -4.290 1.866 1.00 84.25 815 GLN A O 1
ATOM 6270 N N . VAL A 1 816 ? -33.627 -5.429 0.331 1.00 88.94 816 VAL A N 1
ATOM 6271 C CA . VAL A 1 816 ? -33.247 -4.578 -0.801 1.00 88.94 816 VAL A CA 1
ATOM 6272 C C . VAL A 1 816 ? -34.166 -3.360 -0.826 1.00 88.94 816 VAL A C 1
ATOM 6274 O O . VAL A 1 816 ? -35.376 -3.492 -1.005 1.00 88.94 816 VAL A O 1
ATOM 6277 N N . LYS A 1 817 ? -33.591 -2.173 -0.636 1.00 89.94 817 LYS A N 1
ATOM 6278 C CA . LYS A 1 817 ? -34.297 -0.892 -0.772 1.00 89.94 817 LYS A CA 1
ATOM 6279 C C . LYS A 1 817 ? -34.578 -0.584 -2.244 1.00 89.94 817 LYS A C 1
ATOM 6281 O O . LYS A 1 817 ? -33.786 -0.935 -3.111 1.00 89.94 817 LYS A O 1
ATOM 6286 N N . SER A 1 818 ? -35.675 0.103 -2.534 1.00 91.19 818 SER A N 1
ATOM 6287 C CA . SER A 1 818 ? -35.945 0.688 -3.851 1.00 91.19 818 SER A CA 1
ATOM 6288 C C . SER A 1 818 ? -34.996 1.855 -4.159 1.00 91.19 818 SER A C 1
ATOM 6290 O O . SER A 1 818 ? -34.363 2.426 -3.268 1.00 91.19 818 SER A O 1
ATOM 6292 N N . TRP A 1 819 ? -34.913 2.245 -5.435 1.00 89.69 819 TRP A N 1
ATOM 6293 C CA . TRP A 1 819 ? -34.057 3.353 -5.878 1.00 89.69 819 TRP A CA 1
ATOM 6294 C C . TRP A 1 819 ? -34.361 4.679 -5.165 1.00 89.69 819 TRP A C 1
ATOM 6296 O O . TRP A 1 819 ? -33.439 5.434 -4.856 1.00 89.69 819 TRP A O 1
ATOM 6306 N N . ASP A 1 820 ? -35.636 4.945 -4.872 1.00 90.62 820 ASP A N 1
ATOM 6307 C CA . ASP A 1 820 ? -36.063 6.162 -4.178 1.00 90.62 820 ASP A CA 1
ATOM 6308 C C . ASP A 1 820 ? -35.732 6.101 -2.680 1.00 90.62 820 ASP A C 1
ATOM 6310 O O . ASP A 1 820 ? -35.284 7.088 -2.094 1.00 90.62 820 ASP A O 1
ATOM 6314 N N . GLU A 1 821 ? -35.841 4.923 -2.059 1.00 91.44 821 GLU A N 1
ATOM 6315 C CA . GLU A 1 821 ? -35.441 4.713 -0.663 1.00 91.44 821 GLU A CA 1
ATOM 6316 C C . GLU A 1 821 ? -33.925 4.874 -0.462 1.00 91.44 821 GLU A C 1
ATOM 6318 O O . GLU A 1 821 ? -33.491 5.328 0.601 1.00 91.44 821 GLU A O 1
ATOM 6323 N N . LEU A 1 822 ? -33.093 4.596 -1.474 1.00 90.69 822 LEU A N 1
ATOM 6324 C CA . LEU A 1 822 ? -31.648 4.841 -1.385 1.00 90.69 822 LEU A CA 1
ATOM 6325 C C . LEU A 1 822 ? -31.296 6.318 -1.191 1.00 90.69 822 LEU A C 1
ATOM 6327 O O . LEU A 1 822 ? -30.275 6.617 -0.568 1.00 90.69 822 LEU A O 1
ATOM 6331 N N . ALA A 1 823 ? -32.120 7.242 -1.692 1.00 90.12 823 ALA A N 1
ATOM 6332 C CA . ALA A 1 823 ? -31.888 8.674 -1.520 1.00 90.12 823 ALA A CA 1
ATOM 6333 C C . ALA A 1 823 ? -32.020 9.111 -0.049 1.00 90.12 823 ALA A C 1
ATOM 6335 O O . ALA A 1 823 ? -31.387 10.084 0.354 1.00 90.12 823 ALA A O 1
ATOM 6336 N N . SER A 1 824 ? -32.790 8.372 0.761 1.00 90.31 824 SER A N 1
ATOM 6337 C CA . SER A 1 824 ? -32.902 8.594 2.212 1.00 90.31 824 SER A CA 1
ATOM 6338 C C . SER A 1 824 ? -31.763 7.980 3.029 1.00 90.31 824 SER A C 1
ATOM 6340 O O . SER A 1 824 ? -31.594 8.321 4.199 1.00 90.31 824 SER A O 1
ATOM 6342 N N . THR A 1 825 ? -30.956 7.100 2.428 1.00 91.31 825 THR A N 1
ATOM 6343 C CA . THR A 1 825 ? -29.759 6.564 3.083 1.00 91.31 825 THR A CA 1
ATOM 6344 C C . THR A 1 825 ? -28.614 7.533 2.843 1.00 91.31 825 THR A C 1
ATOM 6346 O O . THR A 1 825 ? -27.928 7.464 1.820 1.00 91.31 825 THR A O 1
ATOM 6349 N N . VAL A 1 826 ? -28.449 8.460 3.783 1.00 89.94 826 VAL A N 1
ATOM 6350 C CA . VAL A 1 826 ? -27.472 9.545 3.701 1.00 89.94 826 VAL A CA 1
ATOM 6351 C C . VAL A 1 826 ? -26.426 9.373 4.792 1.00 89.94 826 VAL A C 1
ATOM 6353 O O . VAL A 1 826 ? -26.758 9.123 5.951 1.00 89.94 826 VAL A O 1
ATOM 6356 N N . GLY A 1 827 ? -25.162 9.513 4.410 1.00 87.12 827 GLY A N 1
ATOM 6357 C CA . GLY A 1 827 ? -24.047 9.604 5.340 1.00 87.12 827 GLY A CA 1
ATOM 6358 C C . GLY A 1 827 ? -24.084 10.912 6.125 1.00 87.12 827 GLY A C 1
ATOM 6359 O O . GLY A 1 827 ? -24.942 11.779 5.925 1.00 87.12 827 GLY A O 1
ATOM 6360 N N . ARG A 1 828 ? -23.122 11.083 7.023 1.00 86.06 828 ARG A N 1
ATOM 6361 C CA . ARG A 1 828 ? -23.017 12.305 7.822 1.00 86.06 828 ARG A CA 1
ATOM 6362 C C . ARG A 1 828 ? -22.820 13.540 6.936 1.00 86.06 828 ARG A C 1
ATOM 6364 O O . ARG A 1 828 ? -22.121 13.469 5.917 1.00 86.06 828 ARG A O 1
ATOM 6371 N N . PRO A 1 829 ? -23.392 14.690 7.335 1.00 76.75 829 PRO A N 1
ATOM 6372 C CA . PRO A 1 829 ? -23.177 15.944 6.631 1.00 76.75 829 PRO A CA 1
ATOM 6373 C C . PRO A 1 829 ? -21.701 16.357 6.679 1.00 76.75 829 PRO A C 1
ATOM 6375 O O . PRO A 1 829 ? -20.936 15.940 7.549 1.00 76.75 829 PRO A O 1
ATOM 6378 N N . VAL A 1 830 ? -21.295 17.202 5.730 1.00 67.88 830 VAL A N 1
ATOM 6379 C CA . VAL A 1 830 ? -19.973 17.836 5.765 1.00 67.88 830 VAL A CA 1
ATOM 6380 C C . VAL A 1 830 ? -19.948 18.810 6.941 1.00 67.88 830 VAL A C 1
ATOM 6382 O O . VAL A 1 830 ? -20.703 19.778 6.946 1.00 67.88 830 VAL A O 1
ATOM 6385 N N . GLU A 1 831 ? -19.100 18.547 7.935 1.00 62.31 831 GLU A N 1
ATOM 6386 C CA . GLU A 1 831 ? -18.831 19.493 9.022 1.00 62.31 831 GLU A CA 1
ATOM 6387 C C . GLU A 1 831 ? -18.157 20.749 8.445 1.00 62.31 831 GLU A C 1
ATOM 6389 O O . GLU A 1 831 ? -17.131 20.647 7.754 1.00 62.31 831 GLU A O 1
ATOM 6394 N N . GLY A 1 832 ? -18.793 21.901 8.689 1.00 41.53 832 GLY A N 1
ATOM 6395 C CA . GLY A 1 832 ? -18.365 23.225 8.228 1.00 41.53 832 GLY A CA 1
ATOM 6396 C C . GLY A 1 832 ? -17.062 23.712 8.836 1.00 41.53 832 GLY A C 1
ATOM 6397 O O . GLY A 1 832 ? -16.631 23.154 9.871 1.00 41.53 832 GLY A O 1
#

Foldseek 3Di:
DDDDPPPPPDDDLDDACPDPQQDEWDADQLDPQVVNRTFQALDLVRLSHHLAFWHPLQLLLLLVLVCVLLVQFDPPDAFDLVLLAAPADFDDDNLRNPCLQFFKFHLCLRPCCVSCVVCSVVVVGRGHRQKGKFKFKFDDPLLQVCLVVVVDPDPCPQANNNSIGIKMKMWGFIKGQLCSVCVLLVFHSLLLLQLLCLLFLNLTLCSPRPPSRRIYRASFFTKMKIKRADLVQQQPPVAAEEEEEAEDACCCLQFNFLLACRNLLQSVLVSVQNVRRVRVHMGMYIYHHCYPLLQDDQLNQLLVLLCVQVPQALVSNQVSSCQFPVFSHLDDLLNVCNVSVSSNAAEHAEYADPQPSNVVSCVVSNHHYNYYHYRPPVSRRPSHPRVRVSRNPPPPDPADVQNVVVVVVVVPDDDDPDDDDNDDFCPDPLQDADDADQLDPDQQNGAAQFSFSQRSSHHQEFTHPSQSSSSSVSSCVSSSRGDPLDAGDSPSSAAPDDFDDANLRNDNLRAFWFNLQLRQLNPCPGSVPVVVVVVTRGHRQKGKHKTKGADPLLVVCVVVVVDDAPCAQAHPNRIGIWIKMAGFTKGQQVSVCVLSVHDSLSSLSSSCSSRSSSGSCSPRVPSRRIYRRSHFAKMKIKGADLVQQQPPVAAEQEEEAEDECCCSRRNGQLALRNLLVSVLVSVQSVSNVVVHMRMYMYTDQYPLSSHDNLNSSLQSCLQPDVLGNFLLCNQVSSCSRPSRSHSDQLLNVCNVVVSSNAQEHAEYSDQDPSNVCSNVVSRRHYNYYHYRDPVSRRLSNVSVVLSCVCVVTRDVPPDNDDSVVRSVSHGDHPDD